Protein AF-A0A4Q7M6H4-F1 (afdb_monomer_lite)

pLDDT: mean 84.59, std 16.6, range [20.64, 98.88]

Structure (mmCIF, N/CA/C/O backbone):
data_AF-A0A4Q7M6H4-F1
#
_entry.id   AF-A0A4Q7M6H4-F1
#
loop_
_atom_site.group_PDB
_atom_site.id
_atom_site.type_symbol
_atom_site.label_atom_id
_atom_site.label_alt_id
_atom_site.label_comp_id
_atom_site.label_asym_id
_atom_site.label_entity_id
_atom_site.label_seq_id
_atom_site.pdbx_PDB_ins_code
_atom_site.Cartn_x
_atom_site.Cartn_y
_atom_site.Cartn_z
_atom_site.occupancy
_atom_site.B_iso_or_equiv
_atom_site.auth_seq_id
_atom_site.auth_comp_id
_atom_site.auth_asym_id
_atom_site.auth_atom_id
_atom_site.pdbx_PDB_model_num
ATOM 1 N N . MET A 1 1 ? 19.692 28.161 -17.969 1.00 54.28 1 MET A N 1
ATOM 2 C CA . MET A 1 1 ? 19.355 29.313 -17.105 1.00 54.28 1 MET A CA 1
ATOM 3 C C . MET A 1 1 ? 18.074 28.973 -16.359 1.00 54.28 1 MET A C 1
ATOM 5 O O . MET A 1 1 ? 17.132 28.532 -17.006 1.00 54.28 1 MET A O 1
ATOM 9 N N . GLN A 1 2 ? 18.049 29.098 -15.035 1.00 63.34 2 GLN A N 1
ATOM 10 C CA . GLN A 1 2 ? 16.891 28.771 -14.189 1.00 63.34 2 GLN A CA 1
ATOM 11 C C . GLN A 1 2 ? 16.536 29.963 -13.288 1.00 63.34 2 GLN A C 1
ATOM 13 O O . GLN A 1 2 ? 17.424 30.731 -12.935 1.00 63.34 2 GLN A O 1
ATOM 18 N N . SER A 1 3 ? 15.258 30.130 -12.928 1.00 64.69 3 SER A N 1
ATOM 19 C CA . SER A 1 3 ? 14.782 31.250 -12.096 1.00 64.69 3 SER A CA 1
ATOM 20 C C . SER A 1 3 ? 14.324 30.801 -10.704 1.00 64.69 3 SER A C 1
ATOM 22 O O . SER A 1 3 ? 13.543 29.846 -10.606 1.00 64.69 3 SER A O 1
ATOM 24 N N . ALA A 1 4 ? 14.715 31.541 -9.664 1.00 62.69 4 ALA A N 1
ATOM 25 C CA . ALA A 1 4 ? 14.154 31.435 -8.312 1.00 62.69 4 ALA A CA 1
ATOM 26 C C . ALA A 1 4 ? 12.893 32.312 -8.158 1.00 62.69 4 ALA A C 1
ATOM 28 O O . ALA A 1 4 ? 12.773 33.347 -8.818 1.00 62.69 4 ALA A O 1
ATOM 29 N N . GLN A 1 5 ? 11.952 31.923 -7.288 1.00 59.56 5 GLN A N 1
ATOM 30 C CA . GLN A 1 5 ? 10.713 32.690 -7.062 1.00 59.56 5 GLN A CA 1
ATOM 31 C C . GLN A 1 5 ? 10.984 34.056 -6.414 1.00 59.56 5 GLN A C 1
ATOM 33 O O . GLN A 1 5 ? 10.279 35.018 -6.709 1.00 59.56 5 GLN A O 1
ATOM 38 N N . GLU A 1 6 ? 12.025 34.156 -5.585 1.00 56.69 6 GLU A N 1
ATOM 39 C CA . GLU A 1 6 ? 12.395 35.388 -4.873 1.00 56.69 6 GLU A CA 1
ATOM 40 C C . GLU A 1 6 ? 13.429 36.261 -5.616 1.00 56.69 6 GLU A C 1
ATOM 42 O O . GLU A 1 6 ? 13.967 37.207 -5.046 1.00 56.69 6 GLU A O 1
ATOM 47 N N . GLY A 1 7 ? 13.624 36.024 -6.921 1.00 54.09 7 GLY A N 1
ATOM 48 C CA . GLY A 1 7 ? 14.163 37.035 -7.839 1.00 54.09 7 GLY A CA 1
ATOM 49 C C . GLY A 1 7 ? 15.653 36.923 -8.162 1.00 54.09 7 GLY A C 1
ATOM 50 O O . GLY A 1 7 ? 16.448 37.760 -7.748 1.00 54.09 7 GLY A O 1
ATOM 51 N N . GLY A 1 8 ? 15.999 35.953 -9.009 1.00 65.25 8 GLY A N 1
ATOM 52 C CA . GLY A 1 8 ? 17.304 35.848 -9.663 1.00 65.25 8 GLY A CA 1
ATOM 53 C C . GLY A 1 8 ? 17.274 34.808 -10.781 1.00 65.25 8 GLY A C 1
ATOM 54 O O . GLY A 1 8 ? 16.499 33.847 -10.719 1.00 65.25 8 GLY A O 1
ATOM 55 N N . PHE A 1 9 ? 18.074 35.011 -11.827 1.00 66.31 9 PHE A N 1
ATOM 56 C CA . PHE A 1 9 ? 18.349 33.987 -12.833 1.00 66.31 9 PHE A CA 1
ATOM 57 C C . PHE A 1 9 ? 19.721 33.387 -12.548 1.00 66.31 9 PHE A C 1
ATOM 59 O O . PHE A 1 9 ? 20.658 34.122 -12.269 1.00 66.31 9 PHE A O 1
ATOM 66 N N . HIS A 1 10 ? 19.872 32.071 -12.649 1.00 74.19 10 HIS A N 1
ATOM 67 C CA . HIS A 1 10 ? 21.173 31.440 -12.458 1.00 74.19 10 HIS A CA 1
ATOM 68 C C . HIS A 1 10 ? 21.550 30.532 -13.632 1.00 74.19 10 HIS A C 1
ATOM 70 O O . HIS A 1 10 ? 20.701 29.898 -14.276 1.00 74.19 10 HIS A O 1
ATOM 76 N N . LEU A 1 11 ? 22.843 30.499 -13.934 1.00 72.12 11 LEU A N 1
ATOM 77 C CA . LEU A 1 11 ? 23.471 29.674 -14.961 1.00 72.12 11 LEU A CA 1
ATOM 78 C C . LEU A 1 11 ? 24.330 28.608 -14.283 1.00 72.12 11 LEU A C 1
ATOM 80 O O . LEU A 1 11 ? 25.348 28.936 -13.687 1.00 72.12 11 LEU A O 1
ATOM 84 N N . THR A 1 12 ? 23.926 27.344 -14.383 1.00 68.25 12 THR A N 1
ATOM 85 C CA . THR A 1 12 ? 24.652 26.197 -13.820 1.00 68.25 12 THR A CA 1
ATOM 86 C C . THR A 1 12 ? 25.492 25.487 -14.889 1.00 68.25 12 THR A C 1
ATOM 88 O O . THR A 1 12 ? 25.173 25.555 -16.080 1.00 68.25 12 THR A O 1
ATOM 91 N N . GLY A 1 13 ? 26.555 24.794 -14.470 1.00 62.56 13 GLY A N 1
ATOM 92 C CA . GLY A 1 13 ? 27.444 24.007 -15.330 1.00 62.56 13 GLY A CA 1
ATOM 93 C C . GLY A 1 13 ? 28.758 24.711 -15.703 1.00 62.56 13 GLY A C 1
ATOM 94 O O . GLY A 1 13 ? 28.775 25.844 -16.184 1.00 62.56 13 GLY A O 1
ATOM 95 N N . GLY A 1 14 ? 29.879 24.001 -15.538 1.00 54.47 14 GLY A N 1
ATOM 96 C CA . GLY A 1 14 ? 31.236 24.539 -15.721 1.00 54.47 14 GLY A CA 1
ATOM 97 C C . GLY A 1 14 ? 31.665 24.859 -17.162 1.00 54.47 14 GLY A C 1
ATOM 98 O O . GLY A 1 14 ? 32.674 25.530 -17.349 1.00 54.47 14 GLY A O 1
ATOM 99 N N . ASN A 1 15 ? 30.907 24.423 -18.176 1.00 52.41 15 ASN A N 1
ATOM 100 C CA . ASN A 1 15 ? 31.226 24.627 -19.602 1.00 52.41 15 ASN A CA 1
ATOM 101 C C . ASN A 1 15 ? 30.429 25.772 -20.259 1.00 52.41 15 ASN A C 1
ATOM 103 O O . ASN A 1 15 ? 30.416 25.894 -21.484 1.00 52.41 15 ASN A O 1
ATOM 107 N N . VAL A 1 16 ? 29.728 26.593 -19.473 1.00 54.28 16 VAL A N 1
ATOM 108 C CA . VAL A 1 16 ? 28.975 27.740 -19.996 1.00 54.28 16 VAL A CA 1
ATOM 109 C C . VAL A 1 16 ? 29.932 28.920 -20.192 1.00 54.28 16 VAL A C 1
ATOM 111 O O . VAL A 1 16 ? 30.139 29.721 -19.284 1.00 54.28 16 VAL A O 1
ATOM 114 N N . ASP A 1 17 ? 30.519 29.029 -21.383 1.00 48.81 17 ASP A N 1
ATOM 115 C CA . ASP A 1 17 ? 31.303 30.201 -21.797 1.00 48.81 17 ASP A CA 1
ATOM 116 C C . ASP A 1 17 ? 30.342 31.292 -22.305 1.00 48.81 17 ASP A C 1
ATOM 118 O O . ASP A 1 17 ? 30.148 31.497 -23.504 1.00 48.81 17 ASP A O 1
ATOM 122 N N . ALA A 1 18 ? 29.615 31.916 -21.374 1.00 53.78 18 ALA A N 1
ATOM 123 C CA . ALA A 1 18 ? 28.718 33.025 -21.676 1.00 53.78 18 ALA A CA 1
ATOM 124 C C . ALA A 1 18 ? 29.431 34.351 -21.387 1.00 53.78 18 ALA A C 1
ATOM 126 O O . ALA A 1 18 ? 29.769 34.648 -20.242 1.00 53.78 18 ALA A O 1
ATOM 127 N N . ASP A 1 19 ? 29.616 35.183 -22.415 1.00 55.44 19 ASP A N 1
ATOM 128 C CA . ASP A 1 19 ? 29.983 36.588 -22.230 1.00 55.44 19 ASP A CA 1
ATOM 129 C C . ASP A 1 19 ? 28.779 37.337 -21.627 1.00 55.44 19 ASP A C 1
ATOM 131 O O . ASP A 1 19 ? 27.908 37.843 -22.336 1.00 55.44 19 ASP A O 1
ATOM 135 N N . LEU A 1 20 ? 28.692 37.346 -20.294 1.00 58.00 20 LEU A N 1
ATOM 136 C CA . LEU A 1 20 ? 27.625 38.003 -19.526 1.00 58.00 20 LEU A CA 1
ATOM 137 C C . LEU A 1 20 ? 27.911 39.490 -19.269 1.00 58.00 20 LEU A C 1
ATOM 139 O O . LEU A 1 20 ? 27.274 40.110 -18.413 1.00 58.00 20 LEU A O 1
ATOM 143 N N . THR A 1 21 ? 28.873 40.085 -19.980 1.00 51.06 21 THR A N 1
ATOM 144 C CA . THR A 1 21 ? 29.285 41.470 -19.743 1.00 51.06 21 THR A CA 1
ATOM 145 C C . THR A 1 21 ? 28.113 42.430 -19.992 1.00 51.06 21 THR A C 1
ATOM 147 O O . THR A 1 21 ? 27.754 42.721 -21.131 1.00 51.06 21 THR A O 1
ATOM 150 N N . GLY A 1 22 ? 27.515 42.949 -18.912 1.00 49.53 22 GLY A N 1
ATOM 151 C CA . GLY A 1 22 ? 26.396 43.900 -18.957 1.00 49.53 22 GLY A CA 1
ATOM 152 C C . GLY A 1 22 ? 24.998 43.310 -18.724 1.00 49.53 22 GLY A C 1
ATOM 153 O O . GLY A 1 22 ? 24.023 44.046 -18.866 1.00 49.53 22 GLY A O 1
ATOM 154 N N . VAL A 1 23 ? 24.878 42.028 -18.356 1.00 56.22 23 VAL A N 1
ATOM 155 C CA . VAL A 1 23 ? 23.596 41.402 -17.986 1.00 56.22 23 VAL A CA 1
ATOM 156 C C . VAL A 1 23 ? 23.438 41.420 -16.459 1.00 56.22 23 VAL A C 1
ATOM 158 O O . VAL A 1 23 ? 24.007 40.590 -15.758 1.00 56.22 23 VAL A O 1
ATOM 161 N N . GLU A 1 24 ? 22.692 42.392 -15.924 1.00 57.84 24 GLU A N 1
ATOM 162 C CA . GLU A 1 24 ? 22.370 42.459 -14.489 1.00 57.84 24 GLU A CA 1
ATOM 163 C C . GLU A 1 24 ? 21.298 41.415 -14.110 1.00 57.84 24 GLU A C 1
ATOM 165 O O . GLU A 1 24 ? 20.314 41.242 -14.829 1.00 57.84 24 GLU A O 1
ATOM 170 N N . GLY A 1 25 ? 21.469 40.740 -12.965 1.00 64.06 25 GLY A N 1
ATOM 171 C CA . GLY A 1 25 ? 20.481 39.800 -12.408 1.00 64.06 25 GLY A CA 1
ATOM 172 C C . GLY A 1 25 ? 20.649 38.326 -12.805 1.00 64.06 25 GLY A C 1
ATOM 173 O O . GLY A 1 25 ? 19.703 37.554 -12.628 1.00 64.06 25 GLY A O 1
ATOM 174 N N . VAL A 1 26 ? 21.819 37.942 -13.338 1.00 67.06 26 VAL A N 1
ATOM 175 C CA . VAL A 1 26 ? 22.175 36.550 -13.658 1.00 67.06 26 VAL A CA 1
ATOM 176 C C . VAL A 1 26 ? 23.437 36.119 -12.897 1.00 67.06 26 VAL A C 1
ATOM 178 O O . VAL A 1 26 ? 24.505 36.670 -13.156 1.00 67.06 26 VAL A O 1
ATOM 181 N N . ASP A 1 27 ? 23.343 35.104 -12.034 1.00 72.38 27 ASP A N 1
ATOM 182 C CA . ASP A 1 27 ? 24.491 34.537 -11.305 1.00 72.38 27 ASP A CA 1
ATOM 183 C C . ASP A 1 27 ? 24.988 33.238 -11.957 1.00 72.38 27 ASP A C 1
ATOM 185 O O . ASP A 1 27 ? 24.199 32.356 -12.305 1.00 72.38 27 ASP A O 1
ATOM 189 N N . GLN A 1 28 ? 26.303 33.081 -12.113 1.00 73.06 28 GLN A N 1
ATOM 190 C CA . GLN A 1 28 ? 26.903 31.856 -12.647 1.00 73.06 28 GLN A CA 1
ATOM 191 C C . GLN A 1 28 ? 27.379 30.948 -11.509 1.00 73.06 28 GLN A C 1
ATOM 193 O O . GLN A 1 28 ? 28.093 31.397 -10.619 1.00 73.06 28 GLN A O 1
ATOM 198 N N . ILE A 1 29 ? 26.999 29.671 -11.564 1.00 71.00 29 ILE A N 1
ATOM 199 C CA . ILE A 1 29 ? 27.262 28.654 -10.539 1.00 71.00 29 ILE A CA 1
ATOM 200 C C . ILE A 1 29 ? 27.929 27.456 -11.232 1.00 71.00 29 ILE A C 1
ATOM 202 O O . ILE A 1 29 ? 27.267 26.474 -11.582 1.00 71.00 29 ILE A O 1
ATOM 206 N N . PRO A 1 30 ? 29.232 27.555 -11.537 1.00 65.38 30 PRO A N 1
ATOM 207 C CA . PRO A 1 30 ? 29.936 26.574 -12.357 1.00 65.38 30 PRO A CA 1
ATOM 208 C C . PRO A 1 30 ? 30.146 25.231 -11.647 1.00 65.38 30 PRO A C 1
ATOM 210 O O . PRO A 1 30 ? 30.335 24.226 -12.331 1.00 65.38 30 PRO A O 1
ATOM 213 N N . GLN A 1 31 ? 30.110 25.208 -10.308 1.00 67.62 31 GLN A N 1
ATOM 214 C CA . GLN A 1 31 ? 30.216 23.978 -9.514 1.00 67.62 31 GLN A CA 1
ATOM 215 C C . GLN A 1 31 ? 28.932 23.149 -9.540 1.00 67.62 31 GLN A C 1
ATOM 217 O O . GLN A 1 31 ? 28.991 21.929 -9.401 1.00 67.62 31 GLN A O 1
ATOM 222 N N . ALA A 1 32 ? 27.786 23.799 -9.752 1.00 66.44 32 ALA A N 1
ATOM 223 C CA . ALA A 1 32 ? 26.516 23.107 -9.855 1.00 66.44 32 ALA A CA 1
ATOM 224 C C . ALA A 1 32 ? 26.393 22.380 -11.195 1.00 66.44 32 ALA A C 1
ATOM 226 O O . ALA A 1 32 ? 26.762 22.905 -12.254 1.00 66.44 32 ALA A O 1
ATOM 227 N N . GLY A 1 33 ? 25.805 21.188 -11.158 1.00 66.69 33 GLY A N 1
ATOM 228 C CA . GLY A 1 33 ? 25.529 20.412 -12.357 1.00 66.69 33 GLY A CA 1
ATOM 229 C C . GLY A 1 33 ? 24.617 21.180 -13.329 1.00 66.69 33 GLY A C 1
ATOM 230 O O . GLY A 1 33 ? 23.726 21.923 -12.903 1.00 66.69 33 GLY A O 1
ATOM 231 N N . PRO A 1 34 ? 24.758 20.987 -14.654 1.00 63.72 34 PRO A N 1
ATOM 232 C CA . PRO A 1 34 ? 23.911 21.656 -15.651 1.00 63.72 34 PRO A CA 1
ATOM 233 C C . PRO A 1 34 ? 22.403 21.360 -15.487 1.00 63.72 34 PRO A C 1
ATOM 235 O O . PRO A 1 34 ? 21.571 22.096 -16.019 1.00 63.72 34 PRO A O 1
ATOM 238 N N . HIS A 1 35 ? 22.044 20.327 -14.716 1.00 66.25 35 HIS A N 1
ATOM 239 C CA . HIS A 1 35 ? 20.669 19.896 -14.430 1.00 66.25 35 HIS A CA 1
ATOM 240 C C . HIS A 1 35 ? 20.240 20.090 -12.966 1.00 66.25 35 HIS A C 1
ATOM 242 O O . HIS A 1 35 ? 19.169 19.629 -12.575 1.00 66.25 35 HIS A O 1
ATOM 248 N N . ALA A 1 36 ? 21.060 20.759 -12.155 1.00 71.38 36 ALA A N 1
ATOM 249 C CA . ALA A 1 36 ? 20.763 21.004 -10.752 1.00 71.38 36 ALA A CA 1
ATOM 250 C C . ALA A 1 36 ? 19.547 21.931 -10.583 1.00 71.38 36 ALA A C 1
ATOM 252 O O . ALA A 1 36 ? 19.323 22.818 -11.405 1.00 71.38 36 ALA A O 1
ATOM 253 N N . VAL A 1 37 ? 18.745 21.729 -9.538 1.00 76.38 37 VAL A N 1
ATOM 254 C CA . VAL A 1 37 ? 17.485 22.459 -9.320 1.00 76.38 37 VAL A CA 1
ATOM 255 C C . VAL A 1 37 ? 17.694 23.589 -8.325 1.00 76.38 37 VAL A C 1
ATOM 257 O O . VAL A 1 37 ? 18.176 23.375 -7.218 1.00 76.38 37 VAL A O 1
ATOM 260 N N . ILE A 1 38 ? 17.283 24.799 -8.687 1.00 74.94 38 ILE A N 1
ATOM 261 C CA . ILE A 1 38 ? 17.387 25.961 -7.797 1.00 74.94 38 ILE A CA 1
ATOM 262 C C . ILE A 1 38 ? 16.266 25.931 -6.757 1.00 74.94 38 ILE A C 1
ATOM 264 O O . ILE A 1 38 ? 15.098 25.740 -7.104 1.00 74.94 38 ILE A O 1
ATOM 268 N N . SER A 1 39 ? 16.613 26.136 -5.484 1.00 71.88 39 SER A N 1
ATOM 269 C CA . SER A 1 39 ? 15.637 26.264 -4.402 1.00 71.88 39 SER A CA 1
ATOM 270 C C . SER A 1 39 ? 14.692 27.445 -4.650 1.00 71.88 39 SER A C 1
ATOM 272 O O . SER A 1 39 ? 15.036 28.411 -5.330 1.00 71.88 39 SER A O 1
ATOM 274 N N . SER A 1 40 ? 13.495 27.412 -4.064 1.00 67.81 40 SER A N 1
ATOM 275 C CA . SER A 1 40 ? 12.502 28.492 -4.204 1.00 67.81 40 SER A CA 1
ATOM 276 C C . SER A 1 40 ? 13.063 29.878 -3.847 1.00 67.81 40 SER A C 1
ATOM 278 O O . SER A 1 40 ? 12.769 30.858 -4.534 1.00 67.81 40 SER A O 1
ATOM 280 N N . THR A 1 41 ? 13.929 29.929 -2.832 1.00 70.62 41 THR A N 1
ATOM 281 C CA . THR A 1 41 ? 14.637 31.123 -2.342 1.00 70.62 41 THR A CA 1
ATOM 282 C C . THR A 1 41 ? 15.884 31.501 -3.148 1.00 70.62 41 THR A C 1
ATOM 284 O O . THR A 1 41 ? 16.470 32.548 -2.899 1.00 70.62 41 THR A O 1
ATOM 287 N N . GLY A 1 42 ? 16.356 30.646 -4.063 1.00 69.56 42 GLY A N 1
ATOM 288 C CA . GLY A 1 42 ? 17.625 30.849 -4.773 1.00 69.56 42 GLY A CA 1
ATOM 289 C C . GLY A 1 42 ? 18.876 30.723 -3.896 1.00 69.56 42 GLY A C 1
ATOM 290 O O . GLY A 1 42 ? 19.964 31.059 -4.343 1.00 69.56 42 GLY A O 1
ATOM 291 N N . ALA A 1 43 ? 18.749 30.258 -2.649 1.00 78.25 43 ALA A N 1
ATOM 292 C CA . ALA A 1 43 ? 19.877 30.119 -1.726 1.00 78.25 43 ALA A CA 1
ATOM 293 C C . ALA A 1 43 ? 20.716 28.856 -1.983 1.00 78.25 43 ALA A C 1
ATOM 295 O O . ALA A 1 43 ? 21.913 28.839 -1.687 1.00 78.25 43 ALA A O 1
ATOM 296 N N . LEU A 1 44 ? 20.093 27.804 -2.524 1.00 77.88 44 LEU A N 1
ATOM 297 C CA . LEU A 1 44 ? 20.719 26.514 -2.799 1.00 77.88 44 LEU A CA 1
ATOM 298 C C . LEU A 1 44 ? 20.445 26.077 -4.235 1.00 77.88 44 LEU A C 1
ATOM 300 O O . LEU A 1 44 ? 19.350 26.274 -4.761 1.00 77.88 44 LEU A O 1
ATOM 304 N N . VAL A 1 45 ? 21.421 25.405 -4.828 1.00 77.31 45 VAL A N 1
ATOM 305 C CA . VAL A 1 45 ? 21.271 24.665 -6.077 1.00 77.31 45 VAL A CA 1
ATOM 306 C C . VAL A 1 45 ? 21.432 23.189 -5.766 1.00 77.31 45 VAL A C 1
ATOM 308 O O . VAL A 1 45 ? 22.519 22.740 -5.439 1.00 77.31 45 VAL A O 1
ATOM 311 N N . VAL A 1 46 ? 20.334 22.444 -5.786 1.00 75.25 46 VAL A N 1
ATOM 312 C CA . VAL A 1 46 ? 20.298 21.022 -5.444 1.00 75.25 46 VAL A CA 1
ATOM 313 C C . VAL A 1 46 ? 20.812 20.208 -6.625 1.00 75.25 46 VAL A C 1
ATOM 315 O O . VAL A 1 46 ? 20.143 20.094 -7.652 1.00 75.25 46 VAL A O 1
ATOM 318 N N . ASP A 1 47 ? 22.002 19.639 -6.462 1.00 70.12 47 ASP A N 1
ATOM 319 C CA . ASP A 1 47 ? 22.712 18.871 -7.484 1.00 70.12 47 ASP A CA 1
ATOM 320 C C . ASP A 1 47 ? 22.230 17.418 -7.544 1.00 70.12 47 ASP A C 1
ATOM 322 O O . ASP A 1 47 ? 22.069 16.843 -8.623 1.00 70.12 47 ASP A O 1
ATOM 326 N N . SER A 1 48 ? 21.973 16.809 -6.383 1.00 65.75 48 SER A N 1
ATOM 327 C CA . SER A 1 48 ? 21.415 15.459 -6.314 1.00 65.75 48 SER A CA 1
ATOM 328 C C . SER A 1 48 ? 20.713 15.176 -4.989 1.00 65.75 48 SER A C 1
ATOM 330 O O . SER A 1 48 ? 21.032 15.755 -3.951 1.00 65.75 48 SER A O 1
ATOM 332 N N . ILE A 1 49 ? 19.771 14.235 -5.036 1.00 61.88 49 ILE A N 1
ATOM 333 C CA . ILE A 1 49 ? 19.178 13.592 -3.864 1.00 61.88 49 ILE A CA 1
ATOM 334 C C . ILE A 1 49 ? 19.435 12.096 -4.030 1.00 61.88 49 ILE A C 1
ATOM 336 O O . ILE A 1 49 ? 18.995 11.501 -5.015 1.00 61.88 49 ILE A O 1
ATOM 340 N N . LYS A 1 50 ? 20.169 11.480 -3.103 1.00 58.03 50 LYS A N 1
ATOM 341 C CA . LYS A 1 50 ? 20.510 10.048 -3.158 1.00 58.03 50 LYS A CA 1
ATOM 342 C C . LYS A 1 50 ? 20.228 9.381 -1.816 1.00 58.03 50 LYS A C 1
ATOM 344 O O . LYS A 1 50 ? 20.462 10.009 -0.797 1.00 58.03 50 LYS A O 1
ATOM 349 N N . PRO A 1 51 ? 19.768 8.123 -1.746 1.00 49.72 51 PRO A N 1
ATOM 350 C CA . PRO A 1 51 ? 19.768 7.399 -0.477 1.00 49.72 51 PRO A CA 1
ATOM 351 C C . PRO A 1 51 ? 21.204 7.314 0.069 1.00 49.72 51 PRO A C 1
ATOM 353 O O . PRO A 1 51 ? 22.140 7.018 -0.682 1.00 49.72 51 PRO A O 1
ATOM 356 N N . SER A 1 52 ? 21.396 7.594 1.354 1.00 43.19 52 SER A N 1
ATOM 357 C CA . SER A 1 52 ? 22.708 7.574 2.003 1.00 43.19 52 SER A CA 1
ATOM 358 C C . SER A 1 52 ? 23.335 6.178 1.902 1.00 43.19 52 SER A C 1
ATOM 360 O O . SER A 1 52 ? 22.700 5.143 2.091 1.00 43.19 52 SER A O 1
ATOM 362 N N . GLY A 1 53 ? 24.613 6.115 1.535 1.00 40.00 53 GLY A N 1
ATOM 363 C CA . GLY A 1 53 ? 25.298 4.832 1.349 1.00 40.00 53 GLY A CA 1
ATOM 364 C C . GLY A 1 53 ? 25.028 4.124 0.015 1.00 40.00 53 GLY A C 1
ATOM 365 O O . GLY A 1 53 ? 25.590 3.052 -0.207 1.00 40.00 53 GLY A O 1
ATOM 366 N N . VAL A 1 54 ? 24.281 4.722 -0.927 1.00 38.84 54 VAL A N 1
ATOM 367 C CA . VAL A 1 54 ? 24.466 4.367 -2.344 1.00 38.84 54 VAL A CA 1
ATOM 368 C C . VAL A 1 54 ? 25.829 4.905 -2.769 1.00 38.84 54 VAL A C 1
ATOM 370 O O . VAL A 1 54 ? 25.961 6.031 -3.245 1.00 38.84 54 VAL A O 1
ATOM 373 N N . THR A 1 55 ? 26.871 4.107 -2.546 1.00 40.53 55 THR A N 1
ATOM 374 C CA . THR A 1 55 ? 28.128 4.275 -3.269 1.00 40.53 55 THR A CA 1
ATOM 375 C C . THR A 1 55 ? 27.805 4.163 -4.752 1.00 40.53 55 THR A C 1
ATOM 377 O O . THR A 1 55 ? 27.036 3.274 -5.140 1.00 40.53 55 THR A O 1
ATOM 380 N N . GLU A 1 56 ? 28.385 5.039 -5.575 1.00 45.12 56 GLU A N 1
ATOM 381 C CA . GLU A 1 56 ? 28.485 4.801 -7.015 1.00 45.12 56 GLU A CA 1
ATOM 382 C C . GLU A 1 56 ? 28.851 3.331 -7.238 1.00 45.12 56 GLU A C 1
ATOM 384 O O . GLU A 1 56 ? 29.608 2.754 -6.450 1.00 45.12 56 GLU A O 1
ATOM 389 N N . VAL A 1 57 ? 28.262 2.686 -8.249 1.00 47.28 57 VAL A N 1
ATOM 390 C CA . VAL A 1 57 ? 28.662 1.326 -8.616 1.00 47.28 57 VAL A CA 1
ATOM 391 C C . VAL A 1 57 ? 30.156 1.395 -8.920 1.00 47.28 57 VAL A C 1
ATOM 393 O O . VAL A 1 57 ? 30.533 1.888 -9.980 1.00 47.28 57 VAL A O 1
ATOM 396 N N . GLU A 1 58 ? 30.987 0.977 -7.955 1.00 44.22 58 GLU A N 1
ATOM 397 C CA . GLU A 1 58 ? 32.444 1.101 -8.017 1.00 44.22 58 GLU A CA 1
ATOM 398 C C . GLU A 1 58 ? 32.911 0.639 -9.402 1.00 44.22 58 GLU A C 1
ATOM 400 O O . GLU A 1 58 ? 32.649 -0.520 -9.766 1.00 44.22 58 GLU A O 1
ATOM 405 N N . PRO A 1 59 ? 33.541 1.521 -10.204 1.00 43.41 59 PRO A N 1
ATOM 406 C CA . PRO A 1 59 ? 34.030 1.181 -11.528 1.00 43.41 59 PRO A CA 1
ATOM 407 C C . PRO A 1 59 ? 34.986 -0.015 -11.443 1.00 43.41 59 PRO A C 1
ATOM 409 O O . PRO A 1 59 ? 36.146 0.127 -11.085 1.00 43.41 59 PRO A O 1
ATOM 412 N N . ALA A 1 60 ? 34.466 -1.209 -11.741 1.00 43.38 60 ALA A N 1
ATOM 413 C CA . ALA A 1 60 ? 35.176 -2.467 -11.970 1.00 43.38 60 ALA A CA 1
ATOM 414 C C . ALA A 1 60 ? 36.519 -2.646 -11.215 1.00 43.38 60 ALA A C 1
ATOM 416 O O . ALA A 1 60 ? 37.570 -2.773 -11.836 1.00 43.38 60 ALA A O 1
ATOM 417 N N . GLY A 1 61 ? 36.487 -2.714 -9.878 1.00 37.81 61 GLY A N 1
ATOM 418 C CA . GLY A 1 61 ? 37.644 -3.152 -9.079 1.00 37.81 61 GLY A CA 1
ATOM 419 C C . GLY A 1 61 ? 37.705 -4.671 -8.848 1.00 37.81 61 GLY A C 1
ATOM 420 O O . GLY A 1 61 ? 38.788 -5.253 -8.814 1.00 37.81 61 GLY A O 1
ATOM 421 N N . ASP A 1 62 ? 36.549 -5.336 -8.718 1.00 40.69 62 ASP A N 1
ATOM 422 C CA . ASP A 1 62 ? 36.476 -6.781 -8.465 1.00 40.69 62 ASP A CA 1
ATOM 423 C C . ASP A 1 62 ? 35.224 -7.427 -9.111 1.00 40.69 62 ASP A C 1
ATOM 425 O O . ASP A 1 62 ? 34.101 -7.235 -8.626 1.00 40.69 62 ASP A O 1
ATOM 429 N N . PRO A 1 63 ? 35.384 -8.236 -10.177 1.00 37.00 63 PRO A N 1
ATOM 430 C CA . PRO A 1 63 ? 34.286 -8.936 -10.847 1.00 37.00 63 PRO A CA 1
ATOM 431 C C . PRO A 1 63 ? 33.597 -10.005 -9.976 1.00 37.00 63 PRO A C 1
ATOM 433 O O . PRO A 1 63 ? 32.492 -10.446 -10.310 1.00 37.00 63 PRO A O 1
ATOM 436 N N . THR A 1 64 ? 34.182 -10.388 -8.835 1.00 37.75 64 THR A N 1
ATOM 437 C CA . THR A 1 64 ? 33.644 -11.395 -7.904 1.00 37.75 64 THR A CA 1
ATOM 438 C C . THR A 1 64 ? 32.846 -10.816 -6.732 1.00 37.75 64 THR A C 1
ATOM 440 O O . THR A 1 64 ? 32.143 -11.567 -6.056 1.00 37.75 64 THR A O 1
ATOM 443 N N . SER A 1 65 ? 32.861 -9.493 -6.515 1.00 44.50 65 SER A N 1
ATOM 444 C CA . SER A 1 65 ? 32.165 -8.882 -5.376 1.00 44.50 65 SER A CA 1
ATOM 445 C C . SER A 1 65 ? 30.642 -9.036 -5.481 1.00 44.50 65 SER A C 1
ATOM 447 O O . SER A 1 65 ? 30.009 -8.610 -6.448 1.00 44.50 65 SER A O 1
ATOM 449 N N . SER A 1 66 ? 29.991 -9.627 -4.482 1.00 43.09 66 SER A N 1
ATOM 450 C CA . SER A 1 66 ? 28.555 -9.427 -4.302 1.00 43.09 66 SER A CA 1
ATOM 451 C C . SER A 1 66 ? 28.373 -7.958 -3.926 1.00 43.09 66 SER A C 1
ATOM 453 O O . SER A 1 66 ? 28.502 -7.629 -2.750 1.00 43.09 66 SER A O 1
ATOM 455 N N . ALA A 1 67 ? 28.175 -7.063 -4.899 1.00 45.38 67 ALA A N 1
ATOM 456 C CA . ALA A 1 67 ? 27.914 -5.646 -4.647 1.00 45.38 67 ALA A CA 1
ATOM 457 C C . ALA A 1 67 ? 26.521 -5.489 -4.009 1.00 45.38 67 ALA A C 1
ATOM 459 O O . ALA A 1 67 ? 25.560 -5.031 -4.624 1.00 45.38 67 ALA A O 1
ATOM 460 N N . VAL A 1 68 ? 26.403 -5.977 -2.776 1.00 43.25 68 VAL A N 1
ATOM 461 C CA . VAL A 1 68 ? 25.394 -5.569 -1.818 1.00 43.25 68 VAL A CA 1
ATOM 462 C C . VAL A 1 68 ? 25.803 -4.155 -1.459 1.00 43.25 68 VAL A C 1
ATOM 464 O O . VAL A 1 68 ? 26.771 -3.946 -0.732 1.00 43.25 68 VAL A O 1
ATOM 467 N N . VAL A 1 69 ? 25.113 -3.187 -2.047 1.00 48.28 69 VAL A N 1
ATOM 468 C CA . VAL A 1 69 ? 25.241 -1.801 -1.621 1.00 48.28 69 VAL A CA 1
ATOM 469 C C . VAL A 1 69 ? 24.581 -1.745 -0.247 1.00 48.28 69 VAL A C 1
ATOM 471 O O . VAL A 1 69 ? 23.402 -2.079 -0.111 1.00 48.28 69 VAL A O 1
ATOM 474 N N . GLY A 1 70 ? 25.355 -1.442 0.794 1.00 40.06 70 GLY A N 1
ATOM 475 C CA . GLY A 1 70 ? 24.792 -1.190 2.115 1.00 40.06 70 GLY A CA 1
ATOM 476 C C . GLY A 1 70 ? 23.993 0.101 2.038 1.00 40.06 70 GLY A C 1
ATOM 477 O O . GLY A 1 70 ? 24.589 1.165 1.949 1.00 40.06 70 GLY A O 1
ATOM 478 N N . VAL A 1 71 ? 22.665 0.017 2.014 1.00 44.38 71 VAL A N 1
ATOM 479 C CA . VAL A 1 71 ? 21.822 1.212 1.926 1.00 44.38 71 VAL A CA 1
ATOM 480 C C . VAL A 1 71 ? 21.431 1.641 3.329 1.00 44.38 71 VAL A C 1
ATOM 482 O O . VAL A 1 71 ? 20.824 0.869 4.070 1.00 44.38 71 VAL A O 1
ATOM 485 N N . ASN A 1 72 ? 21.771 2.879 3.672 1.00 43.62 72 ASN A N 1
ATOM 486 C CA . ASN A 1 72 ? 21.060 3.624 4.692 1.00 43.62 72 ASN A CA 1
ATOM 487 C C . ASN A 1 72 ? 19.901 4.350 3.979 1.00 43.62 72 ASN A C 1
ATOM 489 O O . ASN A 1 72 ? 20.060 4.938 2.911 1.00 43.62 72 ASN A O 1
ATOM 493 N N . THR A 1 73 ? 18.682 4.215 4.488 1.00 46.56 73 THR A N 1
ATOM 494 C CA . THR A 1 73 ? 17.480 4.711 3.801 1.00 46.56 73 THR A CA 1
ATOM 495 C C . THR A 1 73 ? 17.337 6.228 3.860 1.00 46.56 73 THR A C 1
ATOM 497 O O . THR A 1 73 ? 16.516 6.765 3.120 1.00 46.56 73 THR A O 1
ATOM 500 N N . GLN A 1 74 ? 18.129 6.933 4.678 1.00 54.84 74 GLN A N 1
ATOM 501 C CA . GLN A 1 74 ? 18.036 8.390 4.769 1.00 54.84 74 GLN A CA 1
ATOM 502 C C . GLN A 1 74 ? 18.529 9.061 3.480 1.00 54.84 74 GLN A C 1
ATOM 504 O O . GLN A 1 74 ? 19.667 8.807 3.088 1.00 54.84 74 GLN A O 1
ATOM 509 N N . PRO A 1 75 ? 17.732 9.908 2.809 1.00 56.81 75 PRO A N 1
ATOM 510 C CA . PRO A 1 75 ? 18.191 10.643 1.643 1.00 56.81 75 PRO A CA 1
ATOM 511 C C . PRO A 1 75 ? 19.251 11.676 2.038 1.00 56.81 75 PRO A C 1
ATOM 513 O O . PRO A 1 75 ? 19.075 12.467 2.957 1.00 56.81 75 PRO A O 1
ATOM 516 N N . GLU A 1 76 ? 20.361 11.671 1.322 1.00 64.69 76 GLU A N 1
ATOM 517 C CA . GLU A 1 76 ? 21.424 12.656 1.352 1.00 64.69 76 GLU A CA 1
ATOM 518 C C . GLU A 1 76 ? 21.198 13.642 0.201 1.00 64.69 76 GLU A C 1
ATOM 520 O O . GLU A 1 76 ? 21.123 13.256 -0.970 1.00 64.69 76 GLU A O 1
ATOM 525 N N . ILE A 1 77 ? 21.054 14.918 0.547 1.00 71.69 77 ILE A N 1
ATOM 526 C CA . ILE A 1 77 ? 20.958 16.019 -0.404 1.00 71.69 77 ILE A CA 1
ATOM 527 C C . ILE A 1 77 ? 22.357 16.589 -0.580 1.00 71.69 77 ILE A C 1
ATOM 529 O O . ILE A 1 77 ? 22.988 17.014 0.390 1.00 71.69 77 ILE A O 1
ATOM 533 N N . VAL A 1 78 ? 22.821 16.614 -1.825 1.00 75.81 78 VAL A N 1
ATOM 534 C CA . VAL A 1 78 ? 24.013 17.356 -2.234 1.00 75.81 78 VAL A CA 1
ATOM 535 C C . VAL A 1 78 ? 23.534 18.613 -2.943 1.00 75.81 78 VAL A C 1
ATOM 537 O O . VAL A 1 78 ? 22.771 18.532 -3.909 1.00 75.81 78 VAL A O 1
ATOM 540 N N . ALA A 1 79 ? 23.957 19.770 -2.453 1.00 79.31 79 ALA A N 1
ATOM 541 C CA . ALA A 1 79 ? 23.605 21.059 -3.023 1.00 79.31 79 ALA A CA 1
ATOM 542 C C . ALA A 1 79 ? 24.811 21.996 -3.034 1.00 79.31 79 ALA A C 1
ATOM 544 O O . ALA A 1 79 ? 25.727 21.846 -2.238 1.00 79.31 79 ALA A O 1
ATOM 545 N N . THR A 1 80 ? 24.784 23.002 -3.891 1.00 81.62 80 THR A N 1
ATOM 546 C CA . THR A 1 80 ? 25.756 24.090 -3.929 1.00 81.62 80 THR A CA 1
ATOM 547 C C . THR A 1 80 ? 25.114 25.349 -3.351 1.00 81.62 80 THR A C 1
ATOM 549 O O . THR A 1 80 ? 24.028 25.757 -3.771 1.00 81.62 80 THR A O 1
ATOM 552 N N . ALA A 1 81 ? 25.754 25.966 -2.359 1.00 78.75 81 ALA A N 1
ATOM 553 C CA . ALA A 1 81 ? 25.280 27.219 -1.783 1.00 78.75 81 ALA A CA 1
ATOM 554 C C . ALA A 1 81 ? 25.585 28.387 -2.731 1.00 78.75 81 ALA A C 1
ATOM 556 O O . ALA A 1 81 ? 26.744 28.665 -3.027 1.00 78.75 81 ALA A O 1
ATOM 557 N N . VAL A 1 82 ? 24.552 29.111 -3.175 1.00 75.81 82 VAL A N 1
ATOM 558 C CA . VAL A 1 82 ? 24.674 30.143 -4.229 1.00 75.81 82 VAL A CA 1
ATOM 559 C C . VAL A 1 82 ? 25.595 31.295 -3.828 1.00 75.81 82 VAL A C 1
ATOM 561 O O . VAL A 1 82 ? 26.296 31.856 -4.661 1.00 75.81 82 VAL A O 1
ATOM 564 N N . VAL A 1 83 ? 25.628 31.633 -2.538 1.00 74.69 83 VAL A N 1
ATOM 565 C CA . VAL A 1 83 ? 26.425 32.756 -2.018 1.00 74.69 83 VAL A CA 1
ATOM 566 C C . VAL A 1 83 ? 27.920 32.433 -1.956 1.00 74.69 83 VAL A C 1
ATOM 568 O O . VAL A 1 83 ? 28.745 33.335 -2.088 1.00 74.69 83 VAL A O 1
ATOM 571 N N . THR A 1 84 ? 28.276 31.172 -1.704 1.00 75.44 84 THR A N 1
ATOM 572 C CA . THR A 1 84 ? 29.667 30.758 -1.462 1.00 75.44 84 THR A CA 1
ATOM 573 C C . THR A 1 84 ? 30.257 29.918 -2.588 1.00 75.44 84 THR A C 1
ATOM 575 O O . THR A 1 84 ? 31.472 29.750 -2.609 1.00 75.44 84 THR A O 1
ATOM 578 N N . ASP A 1 85 ? 29.426 29.409 -3.503 1.00 70.25 85 ASP A N 1
ATOM 579 C CA . ASP A 1 85 ? 29.791 28.416 -4.526 1.00 70.25 85 ASP A CA 1
ATOM 580 C C . ASP A 1 85 ? 30.400 27.132 -3.911 1.00 70.25 85 ASP A C 1
ATOM 582 O O . ASP A 1 85 ? 31.135 26.390 -4.558 1.00 70.25 85 ASP A O 1
ATOM 586 N N . GLU A 1 86 ? 30.114 26.866 -2.627 1.00 75.44 86 GLU A N 1
ATOM 587 C CA . GLU A 1 86 ? 30.585 25.678 -1.911 1.00 75.44 86 GLU A CA 1
ATOM 588 C C . GLU A 1 86 ? 29.533 24.566 -1.950 1.00 75.44 86 GLU A C 1
ATOM 590 O O . GLU A 1 86 ? 28.346 24.799 -1.696 1.00 75.44 86 GLU A O 1
ATOM 595 N N . SER A 1 87 ? 29.984 23.338 -2.218 1.00 76.62 87 SER A N 1
ATOM 596 C CA . SER A 1 87 ? 29.144 22.148 -2.106 1.00 76.62 87 SER A CA 1
ATOM 597 C C . SER A 1 87 ? 28.897 21.809 -0.634 1.00 76.62 87 SER A C 1
ATOM 599 O O . SER A 1 87 ? 29.825 21.739 0.175 1.00 76.62 87 SER A O 1
ATOM 601 N N . ILE A 1 88 ? 27.633 21.588 -0.298 1.00 78.50 88 ILE A N 1
ATOM 602 C CA . ILE A 1 88 ? 27.145 21.163 1.004 1.00 78.50 88 ILE A CA 1
ATOM 603 C C . ILE A 1 88 ? 26.400 19.840 0.864 1.00 78.50 88 ILE A C 1
ATOM 605 O O . ILE A 1 88 ? 25.686 19.593 -0.110 1.00 78.50 88 ILE A O 1
ATOM 609 N N . THR A 1 89 ? 26.530 19.011 1.892 1.00 73.31 89 THR A N 1
ATOM 610 C CA . THR A 1 89 ? 25.860 17.720 1.960 1.00 73.31 89 THR A CA 1
ATOM 611 C C . THR A 1 89 ? 25.153 17.593 3.296 1.00 73.31 89 THR A C 1
ATOM 613 O O . THR A 1 89 ? 25.760 17.826 4.342 1.00 73.31 89 THR A O 1
ATOM 616 N N . PHE A 1 90 ? 23.875 17.231 3.277 1.00 69.44 90 PHE A N 1
ATOM 617 C CA . PHE A 1 90 ? 23.097 17.007 4.491 1.00 69.44 90 PHE A CA 1
ATOM 618 C C . PHE A 1 90 ? 22.142 15.828 4.313 1.00 69.44 90 PHE A C 1
ATOM 620 O O . PHE A 1 90 ? 21.600 15.600 3.235 1.00 69.44 90 PHE A O 1
ATOM 627 N N . SER A 1 91 ? 21.964 15.048 5.377 1.00 61.78 91 SER A N 1
ATOM 628 C CA . SER A 1 91 ? 20.988 13.958 5.418 1.00 61.78 91 SER A CA 1
ATOM 629 C C . SER A 1 91 ? 19.638 14.497 5.880 1.00 61.78 91 SER A C 1
ATOM 631 O O . SER A 1 91 ? 19.576 15.317 6.796 1.00 61.78 91 SER A O 1
ATOM 633 N N . LEU A 1 92 ? 18.563 14.050 5.237 1.00 54.22 92 LEU A N 1
ATOM 634 C CA . LEU A 1 92 ? 17.205 14.277 5.706 1.00 54.22 92 LEU A CA 1
ATOM 635 C C . LEU A 1 92 ? 16.935 13.315 6.864 1.00 54.22 92 LEU A C 1
ATOM 637 O O . LEU A 1 92 ? 16.782 12.111 6.658 1.00 54.22 92 LEU A O 1
ATOM 641 N N . ASP A 1 93 ? 16.893 13.864 8.073 1.00 47.19 93 ASP A N 1
ATOM 642 C CA . ASP A 1 93 ? 16.409 13.154 9.248 1.00 47.19 93 ASP A CA 1
ATOM 643 C C . ASP A 1 93 ? 14.883 13.326 9.307 1.00 47.19 93 ASP A C 1
ATOM 645 O O . ASP A 1 93 ? 14.390 14.457 9.314 1.00 47.19 93 ASP A O 1
ATOM 649 N N . GLU A 1 94 ? 14.123 12.225 9.327 1.00 42.66 94 GLU A N 1
ATOM 650 C CA . GLU A 1 94 ? 12.644 12.253 9.318 1.00 42.66 94 GLU A CA 1
ATOM 651 C C . GLU A 1 94 ? 12.053 13.034 10.509 1.00 42.66 94 GLU A C 1
ATOM 653 O O . GLU A 1 94 ? 10.898 13.449 10.471 1.00 42.66 94 GLU A O 1
ATOM 658 N N . ALA A 1 95 ? 12.852 13.289 11.549 1.00 36.50 95 ALA A N 1
ATOM 659 C CA . ALA A 1 95 ? 12.435 13.948 12.780 1.00 36.50 95 ALA A CA 1
ATOM 660 C C . ALA A 1 95 ? 12.271 15.483 12.697 1.00 36.50 95 ALA A C 1
ATOM 662 O O . ALA A 1 95 ? 11.825 16.077 13.675 1.00 36.50 95 ALA A O 1
ATOM 663 N N . ASN A 1 96 ? 12.644 16.156 11.597 1.00 35.16 96 ASN A N 1
ATOM 664 C CA . ASN A 1 96 ? 12.625 17.630 11.522 1.00 35.16 96 ASN A CA 1
ATOM 665 C C . ASN A 1 96 ? 12.176 18.187 10.159 1.00 35.16 96 ASN A C 1
ATOM 667 O O . ASN A 1 96 ? 12.869 19.001 9.544 1.00 35.16 96 ASN A O 1
ATOM 671 N N . LEU A 1 97 ? 10.993 17.800 9.683 1.00 36.09 97 LEU A N 1
ATOM 672 C CA . LEU A 1 97 ? 10.342 18.517 8.583 1.00 36.09 97 LEU A CA 1
ATOM 673 C C . LEU A 1 97 ? 9.535 19.694 9.154 1.00 36.09 97 LEU A C 1
ATOM 675 O O . LEU A 1 97 ? 8.380 19.551 9.537 1.00 36.09 97 LEU A O 1
ATOM 679 N N . GLY A 1 98 ? 10.168 20.866 9.247 1.00 33.38 98 GLY A N 1
ATOM 680 C CA . GLY A 1 98 ? 9.445 22.132 9.417 1.00 33.38 98 GLY A CA 1
ATOM 681 C C . GLY A 1 98 ? 8.582 22.448 8.187 1.00 33.38 98 GLY A C 1
ATOM 682 O O . GLY A 1 98 ? 8.833 21.902 7.115 1.00 33.38 98 GLY A O 1
ATOM 683 N N . GLU A 1 99 ? 7.580 23.321 8.358 1.00 31.00 99 GLU A N 1
ATOM 684 C CA . GLU A 1 99 ? 6.574 23.725 7.354 1.00 31.00 99 GLU A CA 1
ATOM 685 C C . GLU A 1 99 ? 7.064 23.647 5.896 1.00 31.00 99 GLU A C 1
ATOM 687 O O . GLU A 1 99 ? 7.803 24.505 5.401 1.00 31.00 99 GLU A O 1
ATOM 692 N N . VAL A 1 100 ? 6.612 22.617 5.179 1.00 26.45 100 VAL A N 1
ATOM 693 C CA . VAL A 1 100 ? 6.885 22.450 3.752 1.00 26.45 100 VAL A CA 1
ATOM 694 C C . VAL A 1 100 ? 5.908 23.324 2.971 1.00 26.45 100 VAL A C 1
ATOM 696 O O . VAL A 1 100 ? 4.767 22.944 2.731 1.00 26.45 100 VAL A O 1
ATOM 699 N N . ARG A 1 101 ? 6.359 24.492 2.504 1.00 27.47 101 ARG A N 1
ATOM 700 C CA . ARG A 1 101 ? 5.675 25.198 1.410 1.00 27.47 101 ARG A CA 1
ATOM 701 C C . ARG A 1 101 ? 6.036 24.521 0.091 1.00 27.47 101 ARG A C 1
ATOM 703 O O . ARG A 1 101 ? 7.111 24.760 -0.457 1.00 27.47 101 ARG A O 1
ATOM 710 N N . GLN A 1 102 ? 5.150 23.669 -0.419 1.00 29.59 102 GLN A N 1
ATOM 711 C CA . GLN A 1 102 ? 5.324 23.065 -1.738 1.00 29.59 102 GLN A CA 1
ATOM 712 C C . GLN A 1 102 ? 5.195 24.134 -2.832 1.00 29.59 102 GLN A C 1
ATOM 714 O O . GLN A 1 102 ? 4.156 24.775 -2.982 1.00 29.59 102 GLN A O 1
ATOM 719 N N . SER A 1 103 ? 6.252 24.320 -3.628 1.00 25.31 103 SER A N 1
ATOM 720 C CA . SER A 1 103 ? 6.156 25.038 -4.897 1.00 25.31 103 SER A CA 1
ATOM 721 C C . SER A 1 103 ? 5.672 24.071 -5.973 1.00 25.31 103 SER A C 1
ATOM 723 O O . SER A 1 103 ? 6.380 23.131 -6.338 1.00 25.31 103 SER A O 1
ATOM 725 N N . SER A 1 104 ? 4.487 24.319 -6.513 1.00 26.12 104 SER A N 1
ATOM 726 C CA . SER A 1 104 ? 3.967 23.632 -7.686 1.00 26.12 104 SER A CA 1
ATOM 727 C C . SER A 1 104 ? 4.842 23.918 -8.916 1.00 26.12 104 SER A C 1
ATOM 729 O O . SER A 1 104 ? 4.849 25.016 -9.472 1.00 26.12 104 SER A O 1
ATOM 731 N N . ARG A 1 105 ? 5.575 22.908 -9.389 1.00 22.73 105 ARG A N 1
ATOM 732 C CA . ARG A 1 105 ? 5.951 22.812 -10.804 1.00 22.73 105 ARG A CA 1
ATOM 733 C C . ARG A 1 105 ? 5.276 21.580 -11.375 1.00 22.73 105 ARG A C 1
ATOM 735 O O . ARG A 1 105 ? 5.762 20.464 -11.244 1.00 22.73 105 ARG A O 1
ATOM 742 N N . ALA A 1 106 ? 4.117 21.829 -11.977 1.00 22.89 106 ALA A N 1
ATOM 743 C CA . ALA A 1 106 ? 3.469 20.909 -12.889 1.00 22.89 106 ALA A CA 1
ATOM 744 C C . ALA A 1 106 ? 4.489 20.442 -13.938 1.00 22.89 106 ALA A C 1
ATOM 746 O O . ALA A 1 106 ? 5.215 21.258 -14.515 1.00 22.89 106 ALA A O 1
ATOM 747 N N . ALA A 1 107 ? 4.545 19.132 -14.169 1.00 23.20 107 ALA A N 1
ATOM 748 C CA . ALA A 1 107 ? 5.214 18.573 -15.328 1.00 23.20 107 ALA A CA 1
ATOM 749 C C . ALA A 1 107 ? 4.613 19.228 -16.580 1.00 23.20 107 ALA A C 1
ATOM 751 O O . ALA A 1 107 ? 3.401 19.182 -16.794 1.00 23.20 107 ALA A O 1
ATOM 752 N N . GLY A 1 108 ? 5.456 19.898 -17.365 1.00 20.64 108 GLY A N 1
ATOM 753 C CA . GLY A 1 108 ? 5.056 20.514 -18.620 1.00 20.64 108 GLY A CA 1
ATOM 754 C C . GLY A 1 108 ? 4.587 19.441 -19.595 1.00 20.64 108 GLY A C 1
ATOM 755 O O . GLY A 1 108 ? 5.402 18.748 -20.198 1.00 20.64 108 GLY A O 1
ATOM 756 N N . LEU A 1 109 ? 3.271 19.315 -19.741 1.00 22.34 109 LEU A N 1
ATOM 757 C CA . LEU A 1 109 ? 2.651 18.698 -20.902 1.00 22.34 109 LEU A CA 1
ATOM 758 C C . LEU A 1 109 ? 2.998 19.577 -22.108 1.00 22.34 109 LEU A C 1
ATOM 760 O O . LEU A 1 109 ? 2.625 20.749 -22.160 1.00 22.34 109 LEU A O 1
ATOM 764 N N . VAL A 1 110 ? 3.759 19.029 -23.053 1.00 22.03 110 VAL A N 1
ATOM 765 C CA . VAL A 1 110 ? 3.971 19.669 -24.351 1.00 22.03 110 VAL A CA 1
ATOM 766 C C . VAL A 1 110 ? 2.649 19.598 -25.110 1.00 22.03 110 VAL A C 1
ATOM 768 O O . VAL A 1 110 ? 2.151 18.519 -25.424 1.00 22.03 110 VAL A O 1
ATOM 771 N N . GLU A 1 111 ? 2.075 20.766 -25.368 1.00 20.64 111 GLU A N 1
ATOM 772 C CA . GLU A 1 111 ? 0.879 20.960 -26.178 1.00 20.64 111 GLU A CA 1
ATOM 773 C C . GLU A 1 111 ? 1.214 20.611 -27.641 1.00 20.64 111 GLU A C 1
ATOM 775 O O . GLU A 1 111 ? 1.945 21.340 -28.311 1.00 20.64 111 GLU A O 1
ATOM 780 N N . VAL A 1 112 ? 0.718 19.477 -28.145 1.00 23.05 112 VAL A N 1
ATOM 781 C CA . VAL A 1 112 ? 0.782 19.143 -29.578 1.00 23.05 112 VAL A CA 1
ATOM 782 C C . VAL A 1 112 ? -0.605 19.342 -30.174 1.00 23.05 112 VAL A C 1
ATOM 784 O O . VAL A 1 112 ? -1.591 18.771 -29.709 1.00 23.05 112 VAL A O 1
ATOM 787 N N . GLN A 1 113 ? -0.680 20.190 -31.199 1.00 21.56 113 GLN A N 1
ATOM 788 C CA . GLN A 1 113 ? -1.918 20.523 -31.894 1.00 21.56 113 GLN A CA 1
ATOM 789 C C . GLN A 1 113 ? -2.570 19.279 -32.511 1.00 21.56 113 GLN A C 1
ATOM 791 O O . GLN A 1 113 ? -1.971 18.569 -33.316 1.00 21.56 113 GLN A O 1
ATOM 796 N N . ALA A 1 114 ? -3.835 19.059 -32.154 1.00 22.06 114 ALA A N 1
ATOM 797 C CA . ALA A 1 114 ? -4.680 18.010 -32.700 1.00 22.06 114 ALA A CA 1
ATOM 798 C C . ALA A 1 114 ? -4.998 18.257 -34.187 1.00 22.06 114 ALA A C 1
ATOM 800 O O . ALA A 1 114 ? -5.678 19.224 -34.542 1.00 22.06 114 ALA A O 1
ATOM 801 N N . GLY A 1 115 ? -4.560 17.343 -35.055 1.00 23.50 115 GLY A N 1
ATOM 802 C CA . GLY A 1 115 ? -5.092 17.190 -36.409 1.00 23.50 115 GLY A CA 1
ATOM 803 C C . GLY A 1 115 ? -6.359 16.316 -36.399 1.00 23.50 115 GLY A C 1
ATOM 804 O O . GLY A 1 115 ? -6.368 15.277 -35.737 1.00 23.50 115 GLY A O 1
ATOM 805 N N . PRO A 1 116 ? -7.447 16.686 -37.102 1.00 28.03 116 PRO A N 1
ATOM 806 C CA . PRO A 1 116 ? -8.662 15.882 -37.147 1.00 28.03 116 PRO A CA 1
ATOM 807 C C . PRO A 1 116 ? -8.536 14.814 -38.240 1.00 28.03 116 PRO A C 1
ATOM 809 O O . PRO A 1 116 ? -8.271 15.137 -39.396 1.00 28.03 116 PRO A O 1
ATOM 812 N N . GLY A 1 117 ? -8.768 13.542 -37.911 1.00 24.02 117 GLY A N 1
ATOM 813 C CA . GLY A 1 117 ? -8.601 12.484 -38.912 1.00 24.02 117 GLY A CA 1
ATOM 814 C C . GLY A 1 117 ? -9.110 11.109 -38.516 1.00 24.02 117 GLY A C 1
ATOM 815 O O . GLY A 1 117 ? -8.347 10.163 -38.425 1.00 24.02 117 GLY A O 1
ATOM 816 N N . SER A 1 118 ? -10.420 11.020 -38.306 1.00 36.66 118 SER A N 1
ATOM 817 C CA . SER A 1 118 ? -11.264 9.818 -38.315 1.00 36.66 118 SER A CA 1
ATOM 818 C C . SER A 1 118 ? -10.726 8.567 -39.040 1.00 36.66 118 SER A C 1
ATOM 820 O O . SER A 1 118 ? -10.542 8.584 -40.257 1.00 36.66 118 SER A O 1
ATOM 822 N N . GLY A 1 119 ? -10.706 7.442 -38.321 1.00 27.55 119 GLY A N 1
ATOM 823 C CA . GLY A 1 119 ? -10.697 6.084 -38.869 1.00 27.55 119 GLY A CA 1
ATOM 824 C C . GLY A 1 119 ? -11.659 5.199 -38.076 1.00 27.55 119 GLY A C 1
ATOM 825 O O . GLY A 1 119 ? -11.304 4.643 -37.045 1.00 27.55 119 GLY A O 1
ATOM 826 N N . ALA A 1 120 ? -12.913 5.122 -38.518 1.00 41.53 120 ALA A N 1
ATOM 827 C CA . ALA A 1 120 ? -13.942 4.277 -37.919 1.00 41.53 120 ALA A CA 1
ATOM 828 C C . ALA A 1 120 ? -13.735 2.805 -38.293 1.00 41.53 120 ALA A C 1
ATOM 830 O O . ALA A 1 120 ? -13.697 2.550 -39.485 1.00 41.53 120 ALA A O 1
ATOM 831 N N . LEU A 1 121 ? -13.710 1.885 -37.315 1.00 35.12 121 LEU A N 1
ATOM 832 C CA . LEU A 1 121 ? -14.044 0.438 -37.346 1.00 35.12 121 LEU A CA 1
ATOM 833 C C . LEU A 1 121 ? -13.869 -0.054 -35.876 1.00 35.12 121 LEU A C 1
ATOM 835 O O . LEU A 1 121 ? -12.814 0.181 -35.314 1.00 35.12 121 LEU A O 1
ATOM 839 N N . SER A 1 122 ? -14.781 -0.676 -35.115 1.00 36.28 122 SER A N 1
ATOM 840 C CA . SER A 1 122 ? -16.047 -1.377 -35.346 1.00 36.28 122 SER A CA 1
ATOM 841 C C . SER A 1 122 ? -16.951 -1.307 -34.084 1.00 36.28 122 SER A C 1
ATOM 843 O O . SER A 1 122 ? -16.470 -1.148 -32.966 1.00 36.28 122 SER A O 1
ATOM 845 N N . ARG A 1 123 ? -18.277 -1.449 -34.260 1.00 39.56 123 ARG A N 1
ATOM 846 C CA . ARG A 1 123 ? -19.221 -1.899 -33.206 1.00 39.56 123 ARG A CA 1
ATOM 847 C C . ARG A 1 123 ? -18.736 -3.261 -32.675 1.00 39.56 123 ARG A C 1
ATOM 849 O O . ARG A 1 123 ? -18.395 -4.094 -33.502 1.00 39.56 123 ARG A O 1
ATOM 856 N N . GLY A 1 124 ? -18.764 -3.633 -31.402 1.00 53.75 124 GLY A N 1
ATOM 857 C CA . GLY A 1 124 ? -19.403 -3.089 -30.209 1.00 53.75 124 GLY A CA 1
ATOM 858 C C . GLY A 1 124 ? -19.418 -4.223 -29.180 1.00 53.75 124 GLY A C 1
ATOM 859 O O . GLY A 1 124 ? -20.382 -4.983 -29.123 1.00 53.75 124 GLY A O 1
ATOM 860 N N . VAL A 1 125 ? -18.316 -4.386 -28.449 1.00 65.38 125 VAL A N 1
ATOM 861 C CA . VAL A 1 125 ? -18.273 -5.209 -27.237 1.00 65.38 125 VAL A CA 1
ATOM 862 C C . VAL A 1 125 ? -18.383 -4.218 -26.089 1.00 65.38 125 VAL A C 1
ATOM 864 O O . VAL A 1 125 ? -17.538 -3.338 -25.950 1.00 65.38 125 VAL A O 1
ATOM 867 N N . VAL A 1 126 ? -19.501 -4.282 -25.373 1.00 84.00 126 VAL A N 1
ATOM 868 C CA . VAL A 1 126 ? -19.691 -3.540 -24.123 1.00 84.00 126 VAL A CA 1
ATOM 869 C C . VAL A 1 126 ? -18.888 -4.282 -23.063 1.00 84.00 126 VAL A C 1
ATOM 871 O O . VAL A 1 126 ? -18.873 -5.514 -23.080 1.00 84.00 126 VAL A O 1
ATOM 874 N N . GLY A 1 127 ? -18.210 -3.552 -22.182 1.00 87.81 127 GLY A N 1
ATOM 875 C CA . GLY A 1 127 ? -17.490 -4.165 -21.076 1.00 87.81 127 GLY A CA 1
ATOM 876 C C . GLY A 1 127 ? -18.445 -4.928 -20.159 1.00 87.81 127 GLY A C 1
ATOM 877 O O . GLY A 1 127 ? -19.634 -4.624 -20.066 1.00 87.81 127 GLY A O 1
ATOM 878 N N . ASP A 1 128 ? -17.929 -5.936 -19.473 1.00 93.25 128 ASP A N 1
ATOM 879 C CA . ASP A 1 128 ? -18.683 -6.643 -18.442 1.00 93.25 128 ASP A CA 1
ATOM 880 C C . ASP A 1 128 ? -18.547 -5.889 -17.096 1.00 93.25 128 ASP A C 1
ATOM 882 O O . ASP A 1 128 ? -17.410 -5.615 -16.686 1.00 93.25 128 ASP A O 1
ATOM 886 N N . PRO A 1 129 ? -19.652 -5.529 -16.408 1.00 94.56 129 PRO A N 1
ATOM 887 C CA . PRO A 1 129 ? -19.621 -4.872 -15.096 1.00 94.56 129 PRO A CA 1
ATOM 888 C C . PRO A 1 129 ? -19.075 -5.738 -13.957 1.00 94.56 129 PRO A C 1
ATOM 890 O O . PRO A 1 129 ? -18.862 -5.209 -12.869 1.00 94.56 129 PRO A O 1
ATOM 893 N N . HIS A 1 130 ? -18.855 -7.031 -14.175 1.00 95.94 130 HIS A N 1
ATOM 894 C CA . HIS A 1 130 ? -18.479 -7.990 -13.138 1.00 95.94 130 HIS A CA 1
ATOM 895 C C . HIS A 1 130 ? -17.158 -8.709 -13.415 1.00 95.94 130 HIS A C 1
ATOM 897 O O . HIS A 1 130 ? -16.466 -9.132 -12.488 1.00 95.94 130 HIS A O 1
ATOM 903 N N . ASN A 1 131 ? -16.763 -8.815 -14.685 1.00 93.62 131 ASN A N 1
ATOM 904 C CA . ASN A 1 131 ? -15.492 -9.424 -15.062 1.00 93.62 131 ASN A CA 1
ATOM 905 C C . ASN A 1 131 ? -14.349 -8.389 -15.029 1.00 93.62 131 ASN A C 1
ATOM 907 O O . ASN A 1 131 ? -14.407 -7.403 -15.771 1.00 93.62 131 ASN A O 1
ATOM 911 N N . PRO A 1 132 ? -13.280 -8.594 -14.239 1.00 94.00 132 PRO A N 1
ATOM 912 C CA . PRO A 1 132 ? -12.123 -7.699 -14.249 1.00 94.00 132 PRO A CA 1
ATOM 913 C C . PRO A 1 132 ? -11.331 -7.747 -15.568 1.00 94.00 132 PRO A C 1
ATOM 915 O O . PRO A 1 132 ? -10.557 -6.835 -15.833 1.00 94.00 132 PRO A O 1
ATOM 918 N N . VAL A 1 133 ? -11.529 -8.767 -16.410 1.00 93.44 133 VAL A N 1
ATOM 919 C CA . VAL A 1 133 ? -10.911 -8.871 -17.739 1.00 93.44 133 VAL A CA 1
ATOM 920 C C . VAL A 1 133 ? -11.730 -8.106 -18.778 1.00 93.44 133 VAL A C 1
ATOM 922 O O . VAL A 1 133 ? -12.936 -8.310 -18.908 1.00 93.44 133 VAL A O 1
ATOM 925 N N . GLU A 1 134 ? -11.072 -7.242 -19.549 1.00 91.56 134 GLU A N 1
ATOM 926 C CA . GLU A 1 134 ? -11.709 -6.436 -20.594 1.00 91.56 134 GLU A CA 1
ATOM 927 C C . GLU A 1 134 ? -11.741 -7.192 -21.926 1.00 91.56 134 GLU A C 1
ATOM 929 O O . GLU A 1 134 ? -10.712 -7.399 -22.583 1.00 91.56 134 GLU A O 1
ATOM 934 N N . ASP A 1 135 ? -12.931 -7.618 -22.343 1.00 89.62 135 ASP A N 1
ATOM 935 C CA . ASP A 1 135 ? -13.149 -8.297 -23.625 1.00 89.62 135 ASP A CA 1
ATOM 936 C C . ASP A 1 135 ? -13.041 -7.333 -24.815 1.00 89.62 135 ASP A C 1
ATOM 938 O O . ASP A 1 135 ? -12.757 -7.743 -25.939 1.00 89.62 135 ASP A O 1
ATOM 942 N N . GLU A 1 136 ? -13.228 -6.039 -24.566 1.00 90.94 136 GLU A N 1
ATOM 943 C CA . GLU A 1 136 ? -13.195 -4.968 -25.557 1.00 90.94 136 GLU A CA 1
ATOM 944 C C . GLU A 1 136 ? -11.781 -4.417 -25.853 1.00 90.94 136 GLU A C 1
ATOM 946 O O . GLU A 1 136 ? -11.631 -3.480 -26.643 1.00 90.94 136 GLU A O 1
ATOM 951 N N . ARG A 1 137 ? -10.743 -4.976 -25.215 1.00 92.31 137 ARG A N 1
ATOM 952 C CA . ARG A 1 137 ? -9.341 -4.541 -25.333 1.00 92.31 137 ARG A CA 1
ATOM 953 C C . ARG A 1 137 ? -8.748 -4.788 -26.727 1.00 92.31 137 ARG A C 1
ATOM 955 O O . ARG A 1 137 ? -9.116 -5.737 -27.409 1.00 92.31 137 ARG A O 1
ATOM 962 N N . SER A 1 138 ? -7.720 -4.019 -27.094 1.00 93.12 138 SER A N 1
ATOM 963 C CA . SER A 1 138 ? -6.896 -4.295 -28.292 1.00 93.12 138 SER A CA 1
ATOM 964 C C . SER A 1 138 ? -5.657 -5.142 -27.992 1.00 93.12 138 SER A C 1
ATOM 966 O O . SER A 1 138 ? -5.148 -5.847 -28.867 1.00 93.12 138 SER A O 1
ATOM 968 N N . CYS A 1 139 ? -5.132 -5.059 -26.768 1.00 95.12 139 CYS A N 1
ATOM 969 C CA . CYS A 1 139 ? -3.907 -5.754 -26.395 1.00 95.12 139 CYS A CA 1
ATOM 970 C C . CYS A 1 139 ? -4.178 -7.226 -26.065 1.00 95.12 139 CYS A C 1
ATOM 972 O O . CYS A 1 139 ? -5.161 -7.565 -25.410 1.00 95.12 139 CYS A O 1
ATOM 974 N N . SER A 1 140 ? -3.312 -8.127 -26.533 1.00 94.31 140 SER A N 1
ATOM 975 C CA . SER A 1 140 ? -3.584 -9.571 -26.486 1.00 94.31 140 SER A CA 1
ATOM 976 C C . SER A 1 140 ? -3.711 -10.132 -25.069 1.00 94.31 140 SER A C 1
ATOM 978 O O . SER A 1 140 ? -4.632 -10.913 -24.794 1.00 94.31 140 SER A O 1
ATOM 980 N N . ILE A 1 141 ? -2.807 -9.732 -24.172 1.00 94.75 141 ILE A N 1
ATOM 981 C CA . ILE A 1 141 ? -2.734 -10.233 -22.799 1.00 94.75 141 ILE A CA 1
ATOM 982 C C . ILE A 1 141 ? -3.402 -9.224 -21.855 1.00 94.75 141 ILE A C 1
ATOM 984 O O . ILE A 1 141 ? -2.935 -8.086 -21.756 1.00 94.75 141 ILE A O 1
ATOM 988 N N . PRO A 1 142 ? -4.500 -9.602 -21.190 1.00 92.31 142 PRO A N 1
ATOM 989 C CA . PRO A 1 142 ? -5.215 -8.698 -20.294 1.00 92.31 142 PRO A CA 1
ATOM 990 C C . PRO A 1 142 ? -4.386 -8.340 -19.052 1.00 92.31 142 PRO A C 1
ATOM 992 O O . PRO A 1 142 ? -3.495 -9.098 -18.665 1.00 92.31 142 PRO A O 1
ATOM 995 N N . ARG A 1 143 ? -4.686 -7.195 -18.420 1.00 90.44 143 ARG A N 1
ATOM 996 C CA . ARG A 1 143 ? -4.056 -6.799 -17.147 1.00 90.44 143 ARG A CA 1
ATOM 997 C C . ARG A 1 143 ? -4.572 -7.672 -16.006 1.00 90.44 143 ARG A C 1
ATOM 999 O O . ARG A 1 143 ? -3.812 -8.462 -15.467 1.00 90.44 143 ARG A O 1
ATOM 1006 N N . ASN A 1 144 ? -5.863 -7.564 -15.699 1.00 92.38 144 ASN A N 1
ATOM 1007 C CA . ASN A 1 144 ? -6.493 -8.094 -14.487 1.00 92.38 144 ASN A CA 1
ATOM 1008 C C . ASN A 1 144 ? -7.081 -9.507 -14.674 1.00 92.38 144 ASN A C 1
ATOM 1010 O O . ASN A 1 144 ? -8.203 -9.789 -14.267 1.00 92.38 144 ASN A O 1
ATOM 1014 N N . ASP A 1 145 ? -6.328 -10.401 -15.318 1.00 91.94 145 ASP A N 1
ATOM 1015 C CA . ASP A 1 145 ? -6.689 -11.819 -15.437 1.00 91.94 145 ASP A CA 1
ATOM 1016 C C . ASP A 1 145 ? -5.886 -12.658 -14.426 1.00 91.94 145 ASP A C 1
ATOM 1018 O O . ASP A 1 145 ? -4.660 -12.741 -14.570 1.00 91.94 145 ASP A O 1
ATOM 1022 N N . PRO A 1 146 ? -6.542 -13.319 -13.451 1.00 87.81 146 PRO A N 1
ATOM 1023 C CA . PRO A 1 146 ? -5.880 -14.153 -12.442 1.00 87.81 146 PRO A CA 1
ATOM 1024 C C . PRO A 1 146 ? -5.028 -15.298 -12.999 1.00 87.81 146 PRO A C 1
ATOM 1026 O O . PRO A 1 146 ? -4.122 -15.780 -12.318 1.00 87.81 146 PRO A O 1
ATOM 1029 N N . VAL A 1 147 ? -5.298 -15.748 -14.232 1.00 86.00 147 VAL A N 1
ATOM 1030 C CA . VAL A 1 147 ? -4.534 -16.805 -14.922 1.00 86.00 147 VAL A CA 1
ATOM 1031 C C . VAL A 1 147 ? -3.259 -16.250 -15.579 1.00 86.00 147 VAL A C 1
ATOM 1033 O O . VAL A 1 147 ? -2.367 -17.009 -15.968 1.00 86.00 147 VAL A O 1
ATOM 1036 N N . ASN A 1 148 ? -3.141 -14.926 -15.712 1.00 88.44 148 ASN A N 1
ATOM 1037 C CA . ASN A 1 148 ? -2.061 -14.239 -16.419 1.00 88.44 148 ASN A CA 1
ATOM 1038 C C . ASN A 1 148 ? -1.276 -13.291 -15.502 1.00 88.44 148 ASN A C 1
ATOM 1040 O O . ASN A 1 148 ? -1.113 -12.110 -15.802 1.00 88.44 148 ASN A O 1
ATOM 1044 N N . GLN A 1 149 ? -0.717 -13.821 -14.415 1.00 90.12 149 GLN A N 1
ATOM 1045 C CA . GLN A 1 149 ? 0.206 -13.053 -13.582 1.00 90.12 149 GLN A CA 1
ATOM 1046 C C . GLN A 1 149 ? 1.645 -13.140 -14.097 1.00 90.12 149 GLN A C 1
ATOM 1048 O O . GLN A 1 149 ? 2.219 -14.224 -14.231 1.00 90.12 149 GLN A O 1
ATOM 1053 N N . ALA A 1 150 ? 2.250 -11.984 -14.349 1.00 93.31 150 ALA A N 1
ATOM 1054 C CA . ALA A 1 150 ? 3.661 -11.872 -14.671 1.00 93.31 150 ALA A CA 1
ATOM 1055 C C . ALA A 1 150 ? 4.495 -11.970 -13.392 1.00 93.31 150 ALA A C 1
ATOM 1057 O O . ALA A 1 150 ? 4.195 -11.327 -12.389 1.00 93.31 150 ALA A O 1
ATOM 1058 N N . TYR A 1 151 ? 5.570 -12.754 -13.430 1.00 92.69 151 TYR A N 1
ATOM 1059 C CA . TYR A 1 151 ? 6.572 -12.749 -12.367 1.00 92.69 151 TYR A CA 1
ATOM 1060 C C . TYR A 1 151 ? 7.534 -11.587 -12.564 1.00 92.69 151 TYR A C 1
ATOM 1062 O O . TYR A 1 151 ? 8.128 -11.467 -13.638 1.00 92.69 151 TYR A O 1
ATOM 1070 N N . GLN A 1 152 ? 7.735 -10.787 -11.520 1.00 94.56 152 GLN A N 1
ATOM 1071 C CA . GLN A 1 152 ? 8.752 -9.750 -11.514 1.00 94.56 152 GLN A CA 1
ATOM 1072 C C . GLN A 1 152 ? 10.122 -10.373 -11.211 1.00 94.56 152 GLN A C 1
ATOM 1074 O O . GLN A 1 152 ? 10.365 -10.784 -10.069 1.00 94.56 152 GLN A O 1
ATOM 1079 N N . PRO A 1 153 ? 11.043 -10.452 -12.192 1.00 94.31 153 PRO A N 1
ATOM 1080 C CA . PRO A 1 153 ? 12.367 -10.991 -11.944 1.00 94.31 153 PRO A CA 1
ATOM 1081 C C . PRO A 1 153 ? 13.169 -10.082 -11.019 1.00 94.31 153 PRO A C 1
ATOM 1083 O O . PRO A 1 153 ? 12.995 -8.861 -10.984 1.00 94.31 153 PRO A O 1
ATOM 1086 N N . LYS A 1 154 ? 14.094 -10.700 -10.287 1.00 92.38 154 LYS A N 1
ATOM 1087 C CA . LYS A 1 154 ? 15.143 -9.978 -9.570 1.00 92.38 154 LYS A CA 1
ATOM 1088 C C . LYS A 1 154 ? 16.200 -9.476 -10.569 1.00 92.38 154 LYS A C 1
ATOM 1090 O O . LYS A 1 154 ? 16.476 -10.196 -11.534 1.00 92.38 154 LYS A O 1
ATOM 1095 N N . PRO A 1 155 ? 16.839 -8.312 -10.346 1.00 90.56 155 PRO A N 1
ATOM 1096 C CA . PRO A 1 155 ? 17.889 -7.774 -11.222 1.00 90.56 155 PRO A CA 1
ATOM 1097 C C . PRO A 1 155 ? 18.933 -8.812 -11.666 1.00 90.56 155 PRO A C 1
ATOM 1099 O O . PRO A 1 155 ? 19.226 -8.968 -12.852 1.00 90.56 155 PRO A O 1
ATOM 1102 N N . ARG A 1 156 ? 19.412 -9.635 -10.728 1.00 89.88 156 ARG A N 1
ATOM 1103 C CA . ARG A 1 156 ? 20.397 -10.693 -10.997 1.00 89.88 156 ARG A CA 1
ATOM 1104 C C . ARG A 1 156 ? 19.882 -11.804 -11.928 1.00 89.88 156 ARG A C 1
ATOM 1106 O O . ARG A 1 156 ? 20.660 -12.367 -12.698 1.00 89.88 156 ARG A O 1
ATOM 1113 N N . GLN A 1 157 ? 18.585 -12.113 -11.878 1.00 94.62 157 GLN A N 1
ATOM 1114 C CA . GLN A 1 157 ? 17.947 -13.079 -12.779 1.00 94.62 157 GLN A CA 1
ATOM 1115 C C . GLN A 1 157 ? 17.825 -12.524 -14.204 1.00 94.62 157 GLN A C 1
ATOM 1117 O O . GLN A 1 157 ? 17.905 -13.289 -15.165 1.00 94.62 157 GLN A O 1
ATOM 1122 N N . VAL A 1 158 ? 17.649 -11.207 -14.347 1.00 97.25 158 VAL A N 1
ATOM 1123 C CA . VAL A 1 158 ? 17.637 -10.525 -15.648 1.00 97.25 158 VAL A CA 1
ATOM 1124 C C . VAL A 1 158 ? 19.028 -10.532 -16.273 1.00 97.25 158 VAL A C 1
ATOM 1126 O O . VAL A 1 158 ? 19.164 -10.944 -17.421 1.00 97.25 158 VAL A O 1
ATOM 1129 N N . GLU A 1 159 ? 20.058 -10.154 -15.509 1.00 94.94 159 GLU A N 1
ATOM 1130 C CA . GLU A 1 159 ? 21.460 -10.200 -15.949 1.00 94.94 159 GLU A CA 1
ATOM 1131 C C . GLU A 1 159 ? 21.846 -11.601 -16.439 1.00 94.94 159 GLU A C 1
ATOM 1133 O O . GLU A 1 159 ? 22.358 -11.752 -17.547 1.00 94.94 159 GLU A O 1
ATOM 1138 N N . TRP A 1 160 ? 21.502 -12.636 -15.663 1.00 95.56 160 TRP A N 1
ATOM 1139 C CA . TRP A 1 160 ? 21.663 -14.022 -16.095 1.00 95.56 160 TRP A CA 1
ATOM 1140 C C . TRP A 1 160 ? 20.953 -14.285 -17.420 1.00 95.56 160 TRP A C 1
ATOM 1142 O O . TRP A 1 160 ? 21.576 -14.771 -18.360 1.00 95.56 160 TRP A O 1
ATOM 1152 N N . ALA A 1 161 ? 19.668 -13.946 -17.527 1.00 98.00 161 ALA A N 1
ATOM 1153 C CA . ALA A 1 161 ? 18.910 -14.248 -18.730 1.00 98.00 161 ALA A CA 1
ATOM 1154 C C . ALA A 1 161 ? 19.496 -13.569 -19.977 1.00 98.00 161 ALA A C 1
ATOM 1156 O O . ALA A 1 161 ? 19.538 -14.195 -21.035 1.00 98.00 161 ALA A O 1
ATOM 1157 N N . VAL A 1 162 ? 20.000 -12.339 -19.852 1.00 98.44 162 VAL A N 1
ATOM 1158 C CA . VAL A 1 162 ? 20.678 -11.631 -20.943 1.00 98.44 162 VAL A CA 1
ATOM 1159 C C . VAL A 1 162 ? 21.993 -12.311 -21.333 1.00 98.44 162 VAL A C 1
ATOM 1161 O O . VAL A 1 162 ? 22.178 -12.590 -22.520 1.00 98.44 162 VAL A O 1
ATOM 1164 N N . ASP A 1 163 ? 22.867 -12.630 -20.369 1.00 96.56 163 ASP A N 1
ATOM 1165 C CA . ASP A 1 163 ? 24.155 -13.306 -20.619 1.00 96.56 163 ASP A CA 1
ATOM 1166 C C . ASP A 1 163 ? 23.959 -14.612 -21.408 1.00 96.56 163 ASP A C 1
ATOM 1168 O O . ASP A 1 163 ? 24.702 -14.916 -22.347 1.00 96.56 163 ASP A O 1
ATOM 1172 N N . ARG A 1 164 ? 22.897 -15.363 -21.082 1.00 96.56 164 ARG A N 1
ATOM 1173 C CA . ARG A 1 164 ? 22.504 -16.571 -21.821 1.00 96.56 164 ARG A CA 1
ATOM 1174 C C . ARG A 1 164 ? 21.906 -16.244 -23.193 1.00 96.56 164 ARG A C 1
ATOM 1176 O O . ARG A 1 164 ? 22.235 -16.904 -24.182 1.00 96.56 164 ARG A O 1
ATOM 1183 N N . ALA A 1 165 ? 21.016 -15.255 -23.278 1.00 97.75 165 ALA A N 1
ATOM 1184 C CA . ALA A 1 165 ? 20.250 -14.953 -24.488 1.00 97.75 165 ALA A CA 1
ATOM 1185 C C . ALA A 1 165 ? 21.134 -14.508 -25.657 1.00 97.75 165 ALA A C 1
ATOM 1187 O O . ALA A 1 165 ? 20.942 -14.972 -26.783 1.00 97.75 165 ALA A O 1
ATOM 1188 N N . VAL A 1 166 ? 22.133 -13.652 -25.402 1.00 97.50 166 VAL A N 1
ATOM 1189 C CA . VAL A 1 166 ? 23.028 -13.129 -26.455 1.00 97.50 166 VAL A CA 1
ATOM 1190 C C . VAL A 1 166 ? 23.877 -14.216 -27.122 1.00 97.50 166 VAL A C 1
ATOM 1192 O O . VAL A 1 166 ? 24.400 -14.006 -28.216 1.00 97.50 166 VAL A O 1
ATOM 1195 N N . LYS A 1 167 ? 23.973 -15.395 -26.494 1.00 95.62 167 LYS A N 1
ATOM 1196 C CA . LYS A 1 167 ? 24.680 -16.582 -26.999 1.00 95.62 167 LYS A CA 1
ATOM 1197 C C . LYS A 1 167 ? 23.752 -17.666 -27.544 1.00 95.62 167 LYS A C 1
ATOM 1199 O O . LYS A 1 167 ? 24.228 -18.689 -28.030 1.00 95.62 167 LYS A O 1
ATOM 1204 N N . GLY A 1 168 ? 22.435 -17.473 -27.470 1.00 95.88 168 GLY A N 1
ATOM 1205 C CA . GLY A 1 168 ? 21.474 -18.516 -27.822 1.00 95.88 168 GLY A CA 1
ATOM 1206 C C . GLY A 1 168 ? 21.378 -19.640 -26.783 1.00 95.88 168 GLY A C 1
ATOM 1207 O O . GLY A 1 168 ? 21.009 -20.760 -27.131 1.00 95.88 168 GLY A O 1
ATOM 1208 N N . GLU A 1 169 ? 21.727 -19.371 -25.524 1.00 95.69 169 GLU A N 1
ATOM 1209 C CA . GLU A 1 169 ? 21.888 -20.381 -24.472 1.00 95.69 169 GLU A CA 1
ATOM 1210 C C . GLU A 1 169 ? 20.716 -20.435 -23.469 1.00 95.69 169 GLU A C 1
ATOM 1212 O O . GLU A 1 169 ? 20.757 -21.246 -22.539 1.00 95.69 169 GLU A O 1
ATOM 1217 N N . LEU A 1 170 ? 19.638 -19.653 -23.664 1.00 93.75 170 LEU A N 1
ATOM 1218 C CA . LEU A 1 170 ? 18.378 -19.744 -22.893 1.00 93.75 170 LEU A CA 1
ATOM 1219 C C . LEU A 1 170 ? 17.559 -21.006 -23.250 1.00 93.75 170 LEU A C 1
ATOM 1221 O O . LEU A 1 170 ? 16.411 -20.958 -23.700 1.00 93.75 170 LEU A O 1
ATOM 1225 N N . THR A 1 171 ? 18.185 -22.164 -23.068 1.00 88.06 171 THR A N 1
ATOM 1226 C CA . THR A 1 171 ? 17.689 -23.481 -23.496 1.00 88.06 171 THR A CA 1
ATOM 1227 C C . THR A 1 171 ? 16.882 -24.211 -22.424 1.00 88.06 171 THR A C 1
ATOM 1229 O O . THR A 1 171 ? 16.279 -25.247 -22.711 1.00 88.06 171 THR A O 1
ATOM 1232 N N . GLU A 1 172 ? 16.812 -23.659 -21.209 1.00 89.62 172 GLU A N 1
ATOM 1233 C CA . GLU A 1 172 ? 15.985 -24.195 -20.133 1.00 89.62 172 GLU A CA 1
ATOM 1234 C C . GLU A 1 172 ? 14.530 -24.338 -20.605 1.00 89.62 172 GLU A C 1
ATOM 1236 O O . GLU A 1 172 ? 13.905 -23.399 -21.107 1.00 89.62 172 GLU A O 1
ATOM 1241 N N . THR A 1 173 ? 13.995 -25.552 -20.485 1.00 91.94 173 THR A N 1
ATOM 1242 C CA . THR A 1 173 ? 12.642 -25.864 -20.943 1.00 91.94 173 THR A CA 1
ATOM 1243 C C . THR A 1 173 ? 11.630 -25.509 -19.863 1.00 91.94 173 THR A C 1
ATOM 1245 O O . THR A 1 173 ? 11.723 -25.967 -18.726 1.00 91.94 173 THR A O 1
ATOM 1248 N N . ARG A 1 174 ? 10.616 -24.736 -20.241 1.00 92.62 174 ARG A N 1
ATOM 1249 C CA . ARG A 1 174 ? 9.399 -24.515 -19.467 1.00 92.62 174 ARG A CA 1
ATOM 1250 C C . ARG A 1 174 ? 8.515 -25.761 -19.614 1.00 92.62 174 ARG A C 1
ATOM 1252 O O . ARG A 1 174 ? 8.147 -26.107 -20.745 1.00 92.62 174 ARG A O 1
ATOM 1259 N N . PRO A 1 175 ? 8.202 -26.495 -18.531 1.00 92.62 175 PRO A N 1
ATOM 1260 C CA . PRO A 1 175 ? 7.265 -27.611 -18.598 1.00 92.62 175 PRO A CA 1
ATOM 1261 C C . PRO A 1 175 ? 5.862 -27.135 -18.999 1.00 92.62 175 PRO A C 1
ATOM 1263 O O . PRO A 1 175 ? 5.551 -25.945 -18.960 1.00 92.62 175 PRO A O 1
ATOM 1266 N N . ALA A 1 176 ? 4.991 -28.073 -19.373 1.00 92.00 176 ALA A N 1
ATOM 1267 C CA . ALA A 1 176 ? 3.580 -27.751 -19.558 1.00 92.00 176 ALA A CA 1
ATOM 1268 C C . ALA A 1 176 ? 2.997 -27.181 -18.254 1.00 92.00 176 ALA A C 1
ATOM 1270 O O . ALA A 1 176 ? 3.300 -27.678 -17.169 1.00 92.00 176 ALA A O 1
ATOM 1271 N N . ASN A 1 177 ? 2.167 -26.146 -18.377 1.00 87.38 177 ASN A N 1
ATOM 1272 C CA . ASN A 1 177 ? 1.610 -25.389 -17.260 1.00 87.38 177 ASN A CA 1
ATOM 1273 C C . ASN A 1 177 ? 2.679 -24.777 -16.327 1.00 87.38 177 ASN A C 1
ATOM 1275 O O . ASN A 1 177 ? 2.455 -24.646 -15.123 1.00 87.38 177 ASN A O 1
ATOM 1279 N N . TRP A 1 178 ? 3.857 -24.422 -16.858 1.00 86.75 178 TRP A N 1
ATOM 1280 C CA . TRP A 1 178 ? 4.866 -23.694 -16.087 1.00 86.75 178 TRP A CA 1
ATOM 1281 C C . TRP A 1 178 ? 4.248 -22.432 -15.477 1.00 86.75 178 TRP A C 1
ATOM 1283 O O . TRP A 1 178 ? 3.583 -21.677 -16.185 1.00 86.75 178 TRP A O 1
ATOM 1293 N N . ARG A 1 179 ? 4.431 -22.255 -14.160 1.00 82.31 179 ARG A N 1
ATOM 1294 C CA . ARG A 1 179 ? 3.875 -21.138 -13.376 1.00 82.31 179 ARG A CA 1
ATOM 1295 C C . ARG A 1 179 ? 2.363 -20.942 -13.573 1.00 82.31 179 ARG A C 1
ATOM 1297 O O . ARG A 1 179 ? 1.894 -19.824 -13.703 1.00 82.31 179 ARG A O 1
ATOM 1304 N N . ASN A 1 180 ? 1.605 -22.039 -13.642 1.00 81.50 180 ASN A N 1
ATOM 1305 C CA . ASN A 1 180 ? 0.141 -22.033 -13.788 1.00 81.50 180 ASN A CA 1
ATOM 1306 C C . ASN A 1 180 ? -0.390 -21.242 -14.997 1.00 81.50 180 ASN A C 1
ATOM 1308 O O . ASN A 1 180 ? -1.570 -20.921 -15.067 1.00 81.50 180 ASN A O 1
ATOM 1312 N N . LEU A 1 181 ? 0.457 -21.004 -16.002 1.00 83.56 181 LEU A N 1
ATOM 1313 C CA . LEU A 1 181 ? 0.063 -20.267 -17.196 1.00 83.56 181 LEU A CA 1
ATOM 1314 C C . LEU A 1 181 ? -0.835 -21.100 -18.127 1.00 83.56 181 LEU A C 1
ATOM 1316 O O . LEU A 1 181 ? -1.284 -20.611 -19.150 1.00 83.56 181 LEU A O 1
ATOM 1320 N N . GLY A 1 182 ? -1.081 -22.387 -17.887 1.00 86.00 182 GLY A N 1
ATOM 1321 C CA . GLY A 1 182 ? -1.881 -23.227 -18.791 1.00 86.00 182 GLY A CA 1
ATOM 1322 C C . GLY A 1 182 ? -1.279 -23.391 -20.196 1.00 86.00 182 GLY A C 1
ATOM 1323 O O . GLY A 1 182 ? -1.977 -23.770 -21.134 1.00 86.00 182 GLY A O 1
ATOM 1324 N N . MET A 1 183 ? 0.008 -23.076 -20.374 1.00 90.19 183 MET A N 1
ATOM 1325 C CA . MET A 1 183 ? 0.707 -23.150 -21.659 1.00 90.19 183 MET A CA 1
ATOM 1326 C C . MET A 1 183 ? 1.287 -24.547 -21.913 1.00 90.19 183 MET A C 1
ATOM 1328 O O . MET A 1 183 ? 1.620 -25.282 -20.982 1.00 90.19 183 MET A O 1
ATOM 1332 N N . ALA A 1 184 ? 1.450 -24.915 -23.186 1.00 94.00 184 ALA A N 1
ATOM 1333 C CA . ALA A 1 184 ? 2.238 -26.089 -23.562 1.00 94.00 184 ALA A CA 1
ATOM 1334 C C . ALA A 1 184 ? 3.721 -25.892 -23.196 1.00 94.00 184 ALA A C 1
ATOM 1336 O O . ALA A 1 184 ? 4.164 -24.771 -22.969 1.00 94.00 184 ALA A O 1
ATOM 1337 N N . SER A 1 185 ? 4.496 -26.977 -23.158 1.00 95.56 185 SER A N 1
ATOM 1338 C CA . SER A 1 185 ? 5.939 -26.878 -22.919 1.00 95.56 185 SER A CA 1
ATOM 1339 C C . SER A 1 185 ? 6.639 -26.117 -24.052 1.00 95.56 185 SER A C 1
ATOM 1341 O O . SER A 1 185 ? 6.338 -26.335 -25.226 1.00 95.56 185 SER A O 1
ATOM 1343 N N . TYR A 1 186 ? 7.579 -25.239 -23.701 1.00 95.56 186 TYR A N 1
ATOM 1344 C CA . TYR A 1 186 ? 8.393 -24.476 -24.649 1.00 95.56 186 TYR A CA 1
ATOM 1345 C C . TYR A 1 186 ? 9.763 -24.144 -24.048 1.00 95.56 186 TYR A C 1
ATOM 1347 O O . TYR A 1 186 ? 9.973 -24.291 -22.851 1.00 95.56 186 TYR A O 1
ATOM 1355 N N . SER A 1 187 ? 10.705 -23.677 -24.864 1.00 94.88 187 SER A N 1
ATOM 1356 C CA . SER A 1 187 ? 11.940 -23.036 -24.392 1.00 94.88 187 SER A CA 1
ATOM 1357 C C . SER A 1 187 ? 11.982 -21.608 -24.946 1.00 94.88 187 SER A C 1
ATOM 1359 O O . SER A 1 187 ? 11.683 -21.437 -26.135 1.00 94.88 187 SER A O 1
ATOM 1361 N N . PRO A 1 188 ? 12.344 -20.596 -24.134 1.00 95.38 188 PRO A N 1
ATOM 1362 C CA . PRO A 1 188 ? 12.432 -19.201 -24.565 1.00 95.38 188 PRO A CA 1
ATOM 1363 C C . PRO A 1 188 ? 13.261 -19.017 -25.840 1.00 95.38 188 PRO A C 1
ATOM 1365 O O . PRO A 1 188 ? 12.781 -18.441 -26.817 1.00 95.38 188 PRO A O 1
ATOM 1368 N N . GLN A 1 189 ? 14.475 -19.579 -25.883 1.00 95.56 189 GLN A N 1
ATOM 1369 C CA . GLN A 1 189 ? 15.355 -19.412 -27.038 1.00 95.56 189 GLN A CA 1
ATOM 1370 C C . GLN A 1 189 ? 14.889 -20.194 -28.265 1.00 95.56 189 GLN A C 1
ATOM 1372 O O . GLN A 1 189 ? 15.069 -19.736 -29.389 1.00 95.56 189 GLN A O 1
ATOM 1377 N N . ALA A 1 190 ? 14.285 -21.369 -28.078 1.00 96.31 190 ALA A N 1
ATOM 1378 C CA . ALA A 1 190 ? 13.727 -22.122 -29.198 1.00 96.31 190 ALA A CA 1
ATOM 1379 C C . ALA A 1 190 ? 12.532 -21.386 -29.828 1.00 96.31 190 ALA A C 1
ATOM 1381 O O . ALA A 1 190 ? 12.350 -21.427 -31.044 1.00 96.31 190 ALA A O 1
ATOM 1382 N N . MET A 1 191 ? 11.734 -20.698 -29.003 1.00 96.62 191 MET A N 1
ATOM 1383 C CA . MET A 1 191 ? 10.613 -19.876 -29.456 1.00 96.62 191 MET A CA 1
ATOM 1384 C C . MET A 1 191 ? 11.092 -18.612 -30.182 1.00 96.62 191 MET A C 1
ATOM 1386 O O . MET A 1 191 ? 10.540 -18.257 -31.224 1.00 96.62 191 MET A O 1
ATOM 1390 N N . PHE A 1 192 ? 12.146 -17.974 -29.669 1.00 97.19 192 PHE A N 1
ATOM 1391 C CA . PHE A 1 192 ? 12.745 -16.772 -30.243 1.00 97.19 192 PHE A CA 1
ATOM 1392 C C . PHE A 1 192 ? 14.256 -16.965 -30.448 1.00 97.19 192 PHE A C 1
ATOM 1394 O O . PHE A 1 192 ? 15.062 -16.500 -29.640 1.00 97.19 192 PHE A O 1
ATOM 1401 N N . PRO A 1 193 ? 14.683 -17.661 -31.520 1.00 96.94 193 PRO A N 1
ATOM 1402 C CA . PRO A 1 193 ? 16.103 -17.892 -31.749 1.00 96.94 193 PRO A CA 1
ATOM 1403 C C . PRO A 1 193 ? 16.800 -16.586 -32.144 1.00 96.94 193 PRO A C 1
ATOM 1405 O O . PRO A 1 193 ? 16.193 -15.788 -32.878 1.00 96.94 193 PRO A O 1
ATOM 1408 N N . PRO A 1 194 ? 18.051 -16.368 -31.692 1.00 96.19 194 PRO A N 1
ATOM 1409 C CA . PRO A 1 194 ? 18.810 -15.182 -32.054 1.00 96.19 194 PRO A CA 1
ATOM 1410 C C . PRO A 1 194 ? 19.191 -15.260 -33.537 1.00 96.19 194 PRO A C 1
ATOM 1412 O O . PRO A 1 194 ? 19.247 -16.345 -34.125 1.00 96.19 194 PRO A O 1
ATOM 1415 N N . VAL A 1 195 ? 19.450 -14.111 -34.157 1.00 97.88 195 VAL A N 1
ATOM 1416 C CA . VAL A 1 195 ? 19.936 -14.067 -35.541 1.00 97.88 195 VAL A CA 1
ATOM 1417 C C . VAL A 1 195 ? 21.466 -13.993 -35.563 1.00 97.88 195 VAL A C 1
ATOM 1419 O O . VAL A 1 195 ? 22.041 -13.294 -34.729 1.00 97.88 195 VAL A O 1
ATOM 1422 N N . PRO A 1 196 ? 22.151 -14.680 -36.497 1.00 97.75 196 PRO A N 1
ATOM 1423 C CA . PRO A 1 196 ? 23.580 -14.472 -36.708 1.00 97.75 196 PRO A CA 1
ATOM 1424 C C . PRO A 1 196 ? 23.858 -13.018 -37.102 1.00 97.75 196 PRO A C 1
ATOM 1426 O O . PRO A 1 196 ? 23.175 -12.487 -37.979 1.00 97.75 196 PRO A O 1
ATOM 1429 N N . LEU A 1 197 ? 24.854 -12.391 -36.474 1.00 98.12 197 LEU A N 1
ATOM 1430 C CA . LEU A 1 197 ? 25.220 -11.005 -36.761 1.00 98.12 197 LEU A CA 1
ATOM 1431 C C . LEU A 1 197 ? 26.077 -10.906 -38.030 1.00 98.12 197 LEU A C 1
ATOM 1433 O O . LEU A 1 197 ? 27.009 -11.692 -38.231 1.00 98.12 197 LEU A O 1
ATOM 1437 N N . VAL A 1 198 ? 25.800 -9.910 -38.872 1.00 97.25 198 VAL A N 1
ATOM 1438 C CA . VAL A 1 198 ? 26.703 -9.474 -39.944 1.00 97.25 198 VAL A CA 1
ATOM 1439 C C . VAL A 1 198 ? 28.025 -9.049 -39.300 1.00 97.25 198 VAL A C 1
ATOM 1441 O O . VAL A 1 198 ? 28.029 -8.266 -38.354 1.00 97.25 198 VAL A O 1
ATOM 1444 N N . GLY A 1 199 ? 29.141 -9.606 -39.781 1.00 94.19 199 GLY A N 1
ATOM 1445 C CA . GLY A 1 199 ? 30.468 -9.437 -39.169 1.00 94.19 199 GLY A CA 1
ATOM 1446 C C . GLY A 1 199 ? 30.826 -10.482 -38.099 1.00 94.19 199 GLY A C 1
ATOM 1447 O O . GLY A 1 199 ? 31.988 -10.568 -37.708 1.00 94.19 199 GLY A O 1
ATOM 1448 N N . GLY A 1 200 ? 29.881 -11.337 -37.689 1.00 95.94 200 GLY A N 1
ATOM 1449 C CA . GLY A 1 200 ? 30.078 -12.345 -36.641 1.00 95.94 200 GLY A CA 1
ATOM 1450 C C . GLY A 1 200 ? 30.046 -11.763 -35.222 1.00 95.94 200 GLY A C 1
ATOM 1451 O O . GLY A 1 200 ? 29.736 -10.594 -35.027 1.00 95.94 200 GLY A O 1
ATOM 1452 N N . GLY A 1 201 ? 30.359 -12.597 -34.224 1.00 95.50 201 GLY A N 1
ATOM 1453 C CA . GLY A 1 201 ? 30.325 -12.212 -32.808 1.00 95.50 201 GLY A CA 1
ATOM 1454 C C . GLY A 1 201 ? 28.937 -12.313 -32.165 1.00 95.50 201 GLY A C 1
ATOM 1455 O O . GLY A 1 201 ? 28.028 -12.947 -32.703 1.00 95.50 201 GLY A O 1
ATOM 1456 N N . THR A 1 202 ? 28.801 -11.718 -30.980 1.00 96.12 202 THR A N 1
ATOM 1457 C CA . THR A 1 202 ? 27.556 -11.644 -30.196 1.00 96.12 202 THR A CA 1
ATOM 1458 C C . THR A 1 202 ? 27.284 -10.203 -29.771 1.00 96.12 202 THR A C 1
ATOM 1460 O O . THR A 1 202 ? 28.152 -9.337 -29.903 1.00 96.12 202 THR A O 1
ATOM 1463 N N . ILE A 1 203 ? 26.080 -9.951 -29.254 1.00 98.19 203 ILE A N 1
ATOM 1464 C CA . ILE A 1 203 ? 25.722 -8.671 -28.631 1.00 98.19 203 ILE A CA 1
ATOM 1465 C C . ILE A 1 203 ? 26.413 -8.583 -27.259 1.00 98.19 203 ILE A C 1
ATOM 1467 O O . ILE A 1 203 ? 26.333 -9.556 -26.504 1.00 98.19 203 ILE A O 1
ATOM 1471 N N . PRO A 1 204 ? 27.076 -7.470 -26.899 1.00 98.06 204 PRO A N 1
ATOM 1472 C CA . PRO A 1 204 ? 27.525 -7.236 -25.533 1.00 98.06 204 PRO A CA 1
ATOM 1473 C C . PRO A 1 204 ? 26.309 -7.229 -24.589 1.00 98.06 204 PRO A C 1
ATOM 1475 O O . PRO A 1 204 ? 25.361 -6.482 -24.856 1.00 98.06 204 PRO A O 1
ATOM 1478 N N . PRO A 1 205 ? 26.300 -8.012 -23.491 1.00 97.75 205 PRO A N 1
ATOM 1479 C CA . PRO A 1 205 ? 25.151 -8.096 -22.582 1.00 97.75 205 PRO A CA 1
ATOM 1480 C C . PRO A 1 205 ? 24.630 -6.732 -22.115 1.00 97.75 205 PRO A C 1
ATOM 1482 O O . PRO A 1 205 ? 23.426 -6.507 -22.043 1.00 97.75 205 PRO A O 1
ATOM 1485 N N . GLN A 1 206 ? 25.534 -5.783 -21.876 1.00 96.94 206 GLN A N 1
ATOM 1486 C CA . GLN A 1 206 ? 25.227 -4.447 -21.370 1.00 96.94 206 GLN A CA 1
ATOM 1487 C C . GLN A 1 206 ? 24.438 -3.580 -22.350 1.00 96.94 206 GLN A C 1
ATOM 1489 O O . GLN A 1 206 ? 23.721 -2.691 -21.905 1.00 96.94 206 GLN A O 1
ATOM 1494 N N . ILE A 1 207 ? 24.503 -3.852 -23.657 1.00 98.38 207 ILE A N 1
ATOM 1495 C CA . ILE A 1 207 ? 23.631 -3.178 -24.630 1.00 98.38 207 ILE A CA 1
ATOM 1496 C C . ILE A 1 207 ? 22.186 -3.617 -24.419 1.00 98.38 207 ILE A C 1
ATOM 1498 O O . ILE A 1 207 ? 21.286 -2.784 -24.358 1.00 98.38 207 ILE A O 1
ATOM 1502 N N . VAL A 1 208 ? 21.962 -4.921 -24.250 1.00 98.56 208 VAL A N 1
ATOM 1503 C CA . VAL A 1 208 ? 20.623 -5.454 -23.984 1.00 98.56 208 VAL A CA 1
ATOM 1504 C C . VAL A 1 208 ? 20.147 -4.981 -22.612 1.00 98.56 208 VAL A C 1
ATOM 1506 O O . VAL A 1 208 ? 19.047 -4.459 -22.511 1.00 98.56 208 VAL A O 1
ATOM 1509 N N . LEU A 1 209 ? 20.974 -5.085 -21.568 1.00 98.12 209 LEU A N 1
ATOM 1510 C CA . LEU A 1 209 ? 20.625 -4.626 -20.217 1.00 98.12 209 LEU A CA 1
ATOM 1511 C C . LEU A 1 209 ? 20.316 -3.127 -20.170 1.00 98.12 209 LEU A C 1
ATOM 1513 O O . LEU A 1 209 ? 19.351 -2.738 -19.519 1.00 98.12 209 LEU A O 1
ATOM 1517 N N . GLY A 1 210 ? 21.076 -2.298 -20.891 1.00 96.56 210 GLY A N 1
ATOM 1518 C CA . GLY A 1 210 ? 20.793 -0.872 -21.016 1.00 96.56 210 GLY A CA 1
ATOM 1519 C C . GLY A 1 210 ? 19.446 -0.605 -21.687 1.00 96.56 210 GLY A C 1
ATOM 1520 O O . GLY A 1 210 ? 18.690 0.230 -21.196 1.00 96.56 210 GLY A O 1
ATOM 1521 N N . VAL A 1 211 ? 19.101 -1.353 -22.746 1.00 97.88 211 VAL A N 1
ATOM 1522 C CA . VAL A 1 211 ? 17.762 -1.297 -23.366 1.00 97.88 211 VAL A CA 1
ATOM 1523 C C . VAL A 1 211 ? 16.694 -1.671 -22.341 1.00 97.88 211 VAL A C 1
ATOM 1525 O O . VAL A 1 211 ? 15.785 -0.888 -22.104 1.00 97.88 211 VAL A O 1
ATOM 1528 N N . LEU A 1 212 ? 16.827 -2.804 -21.650 1.00 97.81 212 LEU A N 1
ATOM 1529 C CA . LEU A 1 212 ? 15.841 -3.240 -20.651 1.00 97.81 212 LEU A CA 1
ATOM 1530 C C . LEU A 1 212 ? 15.669 -2.235 -19.494 1.00 97.81 212 LEU A C 1
ATOM 1532 O O . LEU A 1 212 ? 14.554 -2.045 -19.006 1.00 97.81 212 LEU A O 1
ATOM 1536 N N . MET A 1 213 ? 16.747 -1.574 -19.058 1.00 93.31 213 MET A N 1
ATOM 1537 C CA . MET A 1 213 ? 16.668 -0.479 -18.082 1.00 93.31 213 MET A CA 1
ATOM 1538 C C . MET A 1 213 ? 15.872 0.697 -18.624 1.00 93.31 213 MET A C 1
ATOM 1540 O O . MET A 1 213 ? 14.991 1.206 -17.938 1.00 93.31 213 MET A O 1
ATOM 1544 N N . GLN A 1 214 ? 16.177 1.116 -19.851 1.00 94.38 214 GLN A N 1
ATOM 1545 C CA . GLN A 1 214 ? 15.554 2.278 -20.462 1.00 94.38 214 GLN A CA 1
ATOM 1546 C C . GLN A 1 214 ? 14.076 2.052 -20.797 1.00 94.38 214 GLN A C 1
ATOM 1548 O O . GLN A 1 214 ? 13.295 2.999 -20.727 1.00 94.38 214 GLN A O 1
ATOM 1553 N N . GLU A 1 215 ? 13.704 0.822 -21.152 1.00 90.81 215 GLU A N 1
ATOM 1554 C CA . GLU A 1 215 ? 12.334 0.450 -21.505 1.00 90.81 215 GLU A CA 1
ATOM 1555 C C . GLU A 1 215 ? 11.429 0.286 -20.280 1.00 90.81 215 GLU A C 1
ATOM 1557 O O . GLU A 1 215 ? 10.264 0.679 -20.309 1.00 90.81 215 GLU A O 1
ATOM 1562 N N . SER A 1 216 ? 11.931 -0.325 -19.203 1.00 90.44 216 SER A N 1
ATOM 1563 C CA . SER A 1 216 ? 11.059 -0.776 -18.109 1.00 90.44 216 SER A CA 1
ATOM 1564 C C . SER A 1 216 ? 11.666 -0.720 -16.715 1.00 90.44 216 SER A C 1
ATOM 1566 O O . SER A 1 216 ? 10.999 -1.124 -15.769 1.00 90.44 216 SER A O 1
ATOM 1568 N N . ASN A 1 217 ? 12.918 -0.285 -16.550 1.00 90.00 217 ASN A N 1
ATOM 1569 C CA . ASN A 1 217 ? 13.642 -0.416 -15.282 1.00 90.00 217 ASN A CA 1
ATOM 1570 C C . ASN A 1 217 ? 13.747 -1.882 -14.793 1.00 90.00 217 ASN A C 1
ATOM 1572 O O . ASN A 1 217 ? 13.685 -2.177 -13.599 1.00 90.00 217 ASN A O 1
ATOM 1576 N N . LEU A 1 218 ? 13.887 -2.814 -15.744 1.00 94.88 218 LEU A N 1
ATOM 1577 C CA . LEU A 1 218 ? 13.875 -4.272 -15.549 1.00 94.88 218 LEU A CA 1
ATOM 1578 C C . LEU A 1 218 ? 12.527 -4.863 -15.086 1.00 94.88 218 LEU A C 1
ATOM 1580 O O . LEU A 1 218 ? 12.477 -5.981 -14.556 1.00 94.88 218 LEU A O 1
ATOM 1584 N N . TRP A 1 219 ? 11.420 -4.149 -15.278 1.00 95.19 219 TRP A N 1
ATOM 1585 C CA . TRP A 1 219 ? 10.097 -4.617 -14.880 1.00 95.19 219 TRP A CA 1
ATOM 1586 C C . TRP A 1 219 ? 9.447 -5.521 -15.931 1.00 95.19 219 TRP A C 1
ATOM 1588 O O . TRP A 1 219 ? 9.243 -5.146 -17.079 1.00 95.19 219 TRP A O 1
ATOM 1598 N N . GLN A 1 220 ? 9.080 -6.733 -15.520 1.00 96.56 220 GLN A N 1
ATOM 1599 C CA . GLN A 1 220 ? 8.230 -7.634 -16.299 1.00 96.56 220 GLN A CA 1
ATOM 1600 C C . GLN A 1 220 ? 6.767 -7.541 -15.852 1.00 96.56 220 GLN A C 1
ATOM 1602 O O . GLN A 1 220 ? 5.859 -7.625 -16.681 1.00 96.56 220 GLN A O 1
ATOM 1607 N N . ALA A 1 221 ? 6.545 -7.392 -14.547 1.00 94.62 221 ALA A N 1
ATOM 1608 C CA . ALA A 1 221 ? 5.236 -7.139 -13.967 1.00 94.62 221 ALA A CA 1
ATOM 1609 C C . ALA A 1 221 ? 5.038 -5.632 -13.756 1.00 94.62 221 ALA A C 1
ATOM 1611 O O . ALA A 1 221 ? 5.958 -4.834 -13.926 1.00 94.62 221 ALA A O 1
ATOM 1612 N N . SER A 1 222 ? 3.822 -5.232 -13.404 1.00 91.75 222 SER A N 1
ATOM 1613 C CA . SER A 1 222 ? 3.481 -3.837 -13.151 1.00 91.75 222 SER A CA 1
ATOM 1614 C C . SER A 1 222 ? 4.389 -3.215 -12.085 1.00 91.75 222 SER A C 1
ATOM 1616 O O . SER A 1 222 ? 4.879 -3.906 -11.194 1.00 91.75 222 SER A O 1
ATOM 1618 N N . ARG A 1 223 ? 4.539 -1.885 -12.112 1.00 86.94 223 ARG A N 1
ATOM 1619 C CA . ARG A 1 223 ? 5.358 -1.124 -11.147 1.00 86.94 223 ARG A CA 1
ATOM 1620 C C . ARG A 1 223 ? 4.986 -1.321 -9.669 1.00 86.94 223 ARG A C 1
ATOM 1622 O O . ARG A 1 223 ? 5.743 -0.920 -8.795 1.00 86.94 223 ARG A O 1
ATOM 1629 N N . TYR A 1 224 ? 3.818 -1.898 -9.393 1.00 88.44 224 TYR A N 1
ATOM 1630 C CA . TYR A 1 224 ? 3.342 -2.191 -8.042 1.00 88.44 224 TYR A CA 1
ATOM 1631 C C . TYR A 1 224 ? 3.864 -3.536 -7.517 1.00 88.44 224 TYR A C 1
ATOM 1633 O O . TYR A 1 224 ? 3.732 -3.831 -6.333 1.00 88.44 224 TYR A O 1
ATOM 1641 N N . THR A 1 225 ? 4.428 -4.382 -8.377 1.00 92.38 225 THR A N 1
ATOM 1642 C CA . THR A 1 225 ? 4.828 -5.747 -8.036 1.00 92.38 225 THR A CA 1
ATOM 1643 C C . THR A 1 225 ? 6.304 -5.794 -7.650 1.00 92.38 225 THR A C 1
ATOM 1645 O O . THR A 1 225 ? 7.187 -5.487 -8.450 1.00 92.38 225 THR A O 1
ATOM 1648 N N . ALA A 1 226 ? 6.589 -6.214 -6.417 1.00 91.75 226 ALA A N 1
ATOM 1649 C CA . ALA A 1 226 ? 7.957 -6.331 -5.923 1.00 91.75 226 ALA A CA 1
ATOM 1650 C C . ALA A 1 226 ? 8.724 -7.514 -6.567 1.00 91.75 226 ALA A C 1
ATOM 1652 O O . ALA A 1 226 ? 8.122 -8.531 -6.921 1.00 91.75 226 ALA A O 1
ATOM 1653 N N . PRO A 1 227 ? 10.065 -7.450 -6.677 1.00 91.56 227 PRO A N 1
ATOM 1654 C CA . PRO A 1 227 ? 10.886 -8.546 -7.200 1.00 91.56 227 PRO A CA 1
ATOM 1655 C C . PRO A 1 227 ? 10.715 -9.873 -6.459 1.00 91.56 227 PRO A C 1
ATOM 1657 O O . PRO A 1 227 ? 10.703 -9.929 -5.229 1.00 91.56 227 PRO A O 1
ATOM 1660 N N . GLY A 1 228 ? 10.620 -10.971 -7.206 1.00 89.69 228 GLY A N 1
ATOM 1661 C CA . GLY A 1 228 ? 10.306 -12.289 -6.653 1.00 89.69 228 GLY A CA 1
ATOM 1662 C C . GLY A 1 228 ? 8.813 -12.526 -6.411 1.00 89.69 228 GLY A C 1
ATOM 1663 O O . GLY A 1 228 ? 8.455 -13.605 -5.942 1.00 89.69 228 GLY A O 1
ATOM 1664 N N . ASN A 1 229 ? 7.960 -11.551 -6.731 1.00 90.69 229 ASN A N 1
ATOM 1665 C CA . ASN A 1 229 ? 6.513 -11.648 -6.617 1.00 90.69 229 ASN A CA 1
ATOM 1666 C C . ASN A 1 229 ? 5.830 -11.657 -7.998 1.00 90.69 229 ASN A C 1
ATOM 1668 O O . ASN A 1 229 ? 6.489 -11.495 -9.029 1.00 90.69 229 ASN A O 1
ATOM 1672 N N . THR A 1 230 ? 4.518 -11.884 -8.032 1.00 91.94 230 THR A N 1
ATOM 1673 C CA . THR A 1 230 ? 3.710 -11.894 -9.258 1.00 91.94 230 THR A CA 1
ATOM 1674 C C . THR A 1 230 ? 2.661 -10.785 -9.240 1.00 91.94 230 THR A C 1
ATOM 1676 O O . THR A 1 230 ? 2.319 -10.272 -8.183 1.00 91.94 230 THR A O 1
ATOM 1679 N N . GLY A 1 231 ? 2.167 -10.381 -10.404 1.00 92.88 231 GLY A N 1
ATOM 1680 C CA . GLY A 1 231 ? 1.093 -9.395 -10.510 1.00 92.88 231 GLY A CA 1
ATOM 1681 C C . GLY A 1 231 ? 0.698 -9.156 -11.959 1.00 92.88 231 GLY A C 1
ATOM 1682 O O . GLY A 1 231 ? 1.036 -9.949 -12.839 1.00 92.88 231 GLY A O 1
ATOM 1683 N N . ASN A 1 232 ? 0.003 -8.053 -12.217 1.00 94.38 232 ASN A N 1
ATOM 1684 C CA . ASN A 1 232 ? -0.353 -7.640 -13.576 1.00 94.38 232 ASN A CA 1
ATOM 1685 C C . ASN A 1 232 ? 0.887 -7.589 -14.496 1.00 94.38 232 ASN A C 1
ATOM 1687 O O . ASN A 1 232 ? 1.937 -7.120 -14.050 1.00 94.38 232 ASN A O 1
ATOM 1691 N N . PRO A 1 233 ? 0.802 -7.998 -15.776 1.00 94.62 233 PRO A N 1
ATOM 1692 C CA . PRO A 1 233 ? 1.889 -7.780 -16.728 1.00 94.62 233 PRO A CA 1
ATOM 1693 C C . PRO A 1 233 ? 2.184 -6.285 -16.887 1.00 94.62 233 PRO A C 1
ATOM 1695 O O . PRO A 1 233 ? 1.277 -5.451 -16.827 1.00 94.62 233 PRO A O 1
ATOM 1698 N N . LEU A 1 234 ? 3.454 -5.935 -17.109 1.00 95.25 234 LEU A N 1
ATOM 1699 C CA . LEU A 1 234 ? 3.809 -4.576 -17.503 1.00 95.25 234 LEU A CA 1
ATOM 1700 C C . LEU A 1 234 ? 3.348 -4.327 -18.941 1.00 95.25 234 LEU A C 1
ATOM 1702 O O . LEU A 1 234 ? 3.705 -5.094 -19.839 1.00 95.25 234 LEU A O 1
ATOM 1706 N N . ILE A 1 235 ? 2.590 -3.250 -19.150 1.00 92.50 235 ILE A N 1
ATOM 1707 C CA . ILE A 1 235 ? 2.066 -2.850 -20.459 1.00 92.50 235 ILE A CA 1
ATOM 1708 C C . ILE A 1 235 ? 2.268 -1.344 -20.645 1.00 92.50 235 ILE A C 1
ATOM 1710 O O . ILE A 1 235 ? 1.933 -0.580 -19.741 1.00 92.50 235 ILE A O 1
ATOM 1714 N N . GLY A 1 236 ? 2.765 -0.920 -21.808 1.00 86.88 236 GLY A N 1
ATOM 1715 C CA . GLY A 1 236 ? 3.067 0.480 -22.113 1.00 86.88 236 GLY A CA 1
ATOM 1716 C C . GLY A 1 236 ? 1.871 1.429 -21.953 1.00 86.88 236 GLY A C 1
ATOM 1717 O O . GLY A 1 236 ? 1.958 2.425 -21.234 1.00 86.88 236 GLY A O 1
ATOM 1718 N N . SER A 1 237 ? 0.756 1.166 -22.635 1.00 89.62 237 SER A N 1
ATOM 1719 C CA . SER A 1 237 ? -0.528 1.847 -22.419 1.00 89.62 237 SER A CA 1
ATOM 1720 C C . SER A 1 237 ? -1.666 0.913 -22.791 1.00 89.62 237 SER A C 1
ATOM 1722 O O . SER A 1 237 ? -2.009 0.755 -23.956 1.00 89.62 237 SER A O 1
ATOM 1724 N N . TYR A 1 238 ? -2.260 0.275 -21.791 1.00 91.75 238 TYR A N 1
ATOM 1725 C CA . TYR A 1 238 ? -3.308 -0.714 -22.025 1.00 91.75 238 TYR A CA 1
ATOM 1726 C C . TYR A 1 238 ? -4.648 -0.088 -22.449 1.00 91.75 238 TYR A C 1
ATOM 1728 O O . TYR A 1 238 ? -5.309 -0.600 -23.349 1.00 91.75 238 TYR A O 1
ATOM 1736 N N . TYR A 1 239 ? -5.017 1.044 -21.843 1.00 91.62 239 TYR A N 1
ATOM 1737 C CA . TYR A 1 239 ? -6.296 1.726 -22.081 1.00 91.62 239 TYR A CA 1
ATOM 1738 C C . TYR A 1 239 ? -6.229 2.825 -23.153 1.00 91.62 239 TYR A C 1
ATOM 1740 O O . TYR A 1 239 ? -7.248 3.438 -23.439 1.00 91.62 239 TYR A O 1
ATOM 1748 N N . GLY A 1 240 ? -5.049 3.103 -23.725 1.00 89.25 240 GLY A N 1
ATOM 1749 C CA . GLY A 1 240 ? -4.854 4.125 -24.768 1.00 89.25 240 GLY A CA 1
ATOM 1750 C C . GLY A 1 240 ? -5.162 5.565 -24.342 1.00 89.25 240 GLY A C 1
ATOM 1751 O O . GLY A 1 240 ? -5.404 6.429 -25.176 1.00 89.25 240 GLY A O 1
ATOM 1752 N N . ASN A 1 241 ? -5.097 5.841 -23.041 1.00 84.44 241 ASN A N 1
ATOM 1753 C CA . ASN A 1 241 ? -5.400 7.131 -22.419 1.00 84.44 241 ASN A CA 1
ATOM 1754 C C . ASN A 1 241 ? -4.206 8.109 -22.377 1.00 84.44 241 ASN A C 1
ATOM 1756 O O . ASN A 1 241 ? -4.256 9.112 -21.674 1.00 84.44 241 ASN A O 1
ATOM 1760 N N . ARG A 1 242 ? -3.108 7.842 -23.104 1.00 73.88 242 ARG A N 1
ATOM 1761 C CA . ARG A 1 242 ? -1.871 8.656 -23.027 1.00 73.88 242 ARG A CA 1
ATOM 1762 C C . ARG A 1 242 ? -2.060 10.123 -23.425 1.00 73.88 242 ARG A C 1
ATOM 1764 O O . ARG A 1 242 ? -1.345 10.970 -22.909 1.00 73.88 242 ARG A O 1
ATOM 1771 N N . ASN A 1 243 ? -3.001 10.401 -24.326 1.00 69.69 243 ASN A N 1
ATOM 1772 C CA . ASN A 1 243 ? -3.297 11.751 -24.823 1.00 69.69 243 ASN A CA 1
ATOM 1773 C C . ASN A 1 243 ? -4.658 12.268 -24.331 1.00 69.69 243 ASN A C 1
ATOM 1775 O O . ASN A 1 243 ? -5.166 13.259 -24.852 1.00 69.69 243 ASN A O 1
ATOM 1779 N N . ALA A 1 244 ? -5.278 11.558 -23.389 1.00 74.19 244 ALA A N 1
ATOM 1780 C CA . ALA A 1 244 ? -6.564 11.936 -22.835 1.00 74.19 244 ALA A CA 1
ATOM 1781 C C . ALA A 1 244 ? -6.414 13.063 -21.809 1.00 74.19 244 ALA A C 1
ATOM 1783 O O . ALA A 1 244 ? -5.380 13.191 -21.152 1.00 74.19 244 ALA A O 1
ATOM 1784 N N . ALA A 1 245 ? -7.477 13.851 -21.632 1.00 76.25 245 ALA A N 1
ATOM 1785 C CA . ALA A 1 245 ? -7.523 14.865 -20.576 1.00 76.25 245 ALA A CA 1
ATOM 1786 C C . ALA A 1 245 ? -7.602 14.230 -19.176 1.00 76.25 245 ALA A C 1
ATOM 1788 O O . ALA A 1 245 ? -7.280 14.873 -18.179 1.00 76.25 245 ALA A O 1
ATOM 1789 N N . SER A 1 246 ? -8.029 12.967 -19.108 1.00 82.00 246 SER A N 1
ATOM 1790 C CA . SER A 1 246 ? -8.188 12.201 -17.880 1.00 82.00 246 SER A CA 1
ATOM 1791 C C . SER A 1 246 ? -7.743 10.756 -18.073 1.00 82.00 246 SER A C 1
ATOM 1793 O O . SER A 1 246 ? -7.994 10.142 -19.110 1.00 82.00 246 SER A O 1
ATOM 1795 N N . ILE A 1 247 ? -7.140 10.173 -17.035 1.00 82.00 247 ILE A N 1
ATOM 1796 C CA . ILE A 1 247 ? -6.762 8.753 -17.021 1.00 82.00 247 ILE A CA 1
ATOM 1797 C C . ILE A 1 247 ? -7.975 7.814 -17.136 1.00 82.00 247 ILE A C 1
ATOM 1799 O O . ILE A 1 247 ? -7.809 6.652 -17.504 1.00 82.00 247 ILE A O 1
ATOM 1803 N N . TRP A 1 248 ? -9.179 8.314 -16.853 1.00 88.88 248 TRP A N 1
ATOM 1804 C CA . TRP A 1 248 ? -10.436 7.567 -16.896 1.00 88.88 248 TRP A CA 1
ATOM 1805 C C . TRP A 1 248 ? -11.036 7.458 -18.307 1.00 88.88 248 TRP A C 1
ATOM 1807 O O . TRP A 1 248 ? -11.982 6.699 -18.518 1.00 88.88 248 TRP A O 1
ATOM 1817 N N . GLU A 1 249 ? -10.501 8.191 -19.288 1.00 89.25 249 GLU A N 1
ATOM 1818 C CA . GLU A 1 249 ? -10.942 8.117 -20.683 1.00 89.25 249 GLU A CA 1
ATOM 1819 C C . GLU A 1 249 ? -10.244 6.961 -21.405 1.00 89.25 249 GLU A C 1
ATOM 1821 O O . GLU A 1 249 ? -9.046 6.999 -21.679 1.00 89.25 249 GLU A O 1
ATOM 1826 N N . ILE A 1 250 ? -11.003 5.916 -21.731 1.00 91.25 250 ILE A N 1
ATOM 1827 C CA . ILE A 1 250 ? -10.472 4.709 -22.368 1.00 91.25 250 ILE A CA 1
ATOM 1828 C C . ILE A 1 250 ? -10.603 4.818 -23.891 1.00 91.25 250 ILE A C 1
ATOM 1830 O O . ILE A 1 250 ? -11.706 5.013 -24.401 1.00 91.25 250 ILE A O 1
ATOM 1834 N N . ASP A 1 251 ? -9.516 4.571 -24.624 1.00 90.44 251 ASP A N 1
ATOM 1835 C CA . ASP A 1 251 ? -9.496 4.346 -26.072 1.00 90.44 251 ASP A CA 1
ATOM 1836 C C . ASP A 1 251 ? -8.551 3.192 -26.445 1.00 90.44 251 ASP A C 1
ATOM 1838 O O . ASP A 1 251 ? -7.376 3.373 -26.765 1.00 90.44 251 ASP A O 1
ATOM 1842 N N . TYR A 1 252 ? -9.083 1.970 -26.483 1.00 90.12 252 TYR A N 1
ATOM 1843 C CA . TYR A 1 252 ? -8.295 0.793 -26.850 1.00 90.12 252 TYR A CA 1
ATOM 1844 C C . TYR A 1 252 ? -7.684 0.855 -28.258 1.00 90.12 252 TYR A C 1
ATOM 1846 O O . TYR A 1 252 ? -6.709 0.146 -28.513 1.00 90.12 252 TYR A O 1
ATOM 1854 N N . GLY A 1 253 ? -8.194 1.679 -29.181 1.00 86.81 253 GLY A N 1
ATOM 1855 C CA . GLY A 1 253 ? -7.571 1.851 -30.499 1.00 86.81 253 GLY A CA 1
ATOM 1856 C C . GLY A 1 253 ? -6.149 2.410 -30.387 1.00 86.81 253 GLY A C 1
ATOM 1857 O O . GLY A 1 253 ? -5.233 1.946 -31.078 1.00 86.81 253 GLY A O 1
ATOM 1858 N N . GLN A 1 254 ? -5.954 3.315 -29.426 1.00 87.38 254 GLN A N 1
ATOM 1859 C CA . GLN A 1 254 ? -4.696 4.001 -29.126 1.00 87.38 254 GLN A CA 1
ATOM 1860 C C . GLN A 1 254 ? -3.810 3.251 -28.120 1.00 87.38 254 GLN A C 1
ATOM 1862 O O . GLN A 1 254 ? -2.773 3.763 -27.700 1.00 87.38 254 GLN A O 1
ATOM 1867 N N . ALA A 1 255 ? -4.184 2.029 -27.729 1.00 90.44 255 ALA A N 1
ATOM 1868 C CA . ALA A 1 255 ? -3.417 1.251 -26.767 1.00 90.44 255 ALA A CA 1
ATOM 1869 C C . ALA A 1 255 ? -1.995 0.934 -27.276 1.00 90.44 255 ALA A C 1
ATOM 1871 O O . ALA A 1 255 ? -1.791 0.370 -28.356 1.00 90.44 255 ALA A O 1
ATOM 1872 N N . ASP A 1 256 ? -0.987 1.251 -26.473 1.00 89.31 256 ASP A N 1
ATOM 1873 C CA . ASP A 1 256 ? 0.391 0.846 -26.708 1.00 89.31 256 ASP A CA 1
ATOM 1874 C C . ASP A 1 256 ? 0.634 -0.517 -26.054 1.00 89.31 256 ASP A C 1
ATOM 1876 O O . ASP A 1 256 ? 0.979 -0.623 -24.875 1.00 89.31 256 ASP A O 1
ATOM 1880 N N . CYS A 1 257 ? 0.396 -1.580 -26.821 1.00 93.38 257 CYS A N 1
ATOM 1881 C CA . CYS A 1 257 ? 0.486 -2.972 -26.380 1.00 93.38 257 CYS A CA 1
ATOM 1882 C C . CYS A 1 257 ? 1.940 -3.469 -26.255 1.00 93.38 257 CYS A C 1
ATOM 1884 O O . CYS A 1 257 ? 2.254 -4.573 -26.691 1.00 93.38 257 CYS A O 1
ATOM 1886 N N . GLY A 1 258 ? 2.828 -2.638 -25.705 1.00 94.12 258 GLY A N 1
ATOM 1887 C CA . GLY A 1 258 ? 4.218 -2.974 -25.405 1.00 94.12 258 GLY A CA 1
ATOM 1888 C C . GLY A 1 258 ? 4.306 -3.750 -24.103 1.00 94.12 258 GLY A C 1
ATOM 1889 O O . GLY A 1 258 ? 3.931 -3.220 -23.064 1.00 94.12 258 GLY A O 1
ATOM 1890 N N . TYR A 1 259 ? 4.765 -4.999 -24.147 1.00 95.88 259 TYR A N 1
ATOM 1891 C CA . TYR A 1 259 ? 4.742 -5.890 -22.987 1.00 95.88 259 TYR A CA 1
ATOM 1892 C C . TYR A 1 259 ? 6.117 -6.139 -22.373 1.00 95.88 259 TYR A C 1
ATOM 1894 O O . TYR A 1 259 ? 7.100 -6.400 -23.076 1.00 95.88 259 TYR A O 1
ATOM 1902 N N . GLY A 1 260 ? 6.125 -6.199 -21.040 1.00 94.56 260 GLY A N 1
ATOM 1903 C CA . GLY A 1 260 ? 7.208 -6.750 -20.232 1.00 94.56 260 GLY A CA 1
ATOM 1904 C C . GLY A 1 260 ? 8.521 -5.977 -20.313 1.00 94.56 260 GLY A C 1
ATOM 1905 O O . GLY A 1 260 ? 8.569 -4.810 -20.702 1.00 94.56 260 GLY A O 1
ATOM 1906 N N . ILE A 1 261 ? 9.600 -6.663 -19.950 1.00 96.31 261 ILE A N 1
ATOM 1907 C CA . ILE A 1 261 ? 10.894 -6.046 -19.647 1.00 96.31 261 ILE A CA 1
ATOM 1908 C C . ILE A 1 261 ? 11.558 -5.319 -20.827 1.00 96.31 261 ILE A C 1
ATOM 1910 O O . ILE A 1 261 ? 12.255 -4.327 -20.625 1.00 96.31 261 ILE A O 1
ATOM 1914 N N . GLY A 1 262 ? 11.326 -5.773 -22.057 1.00 95.12 262 GLY A N 1
ATOM 1915 C CA . GLY A 1 262 ? 11.797 -5.122 -23.282 1.00 95.12 262 GLY A CA 1
ATOM 1916 C C . GLY A 1 262 ? 10.755 -4.255 -23.989 1.00 95.12 262 GLY A C 1
ATOM 1917 O O . GLY A 1 262 ? 11.025 -3.836 -25.110 1.00 95.12 262 GLY A O 1
ATOM 1918 N N . GLN A 1 263 ? 9.569 -4.050 -23.392 1.00 93.69 263 GLN A N 1
ATOM 1919 C CA . GLN A 1 263 ? 8.438 -3.313 -23.985 1.00 93.69 263 GLN A CA 1
ATOM 1920 C C . GLN A 1 263 ? 8.121 -3.746 -25.431 1.00 93.69 263 GLN A C 1
ATOM 1922 O O . GLN A 1 263 ? 7.919 -2.933 -26.330 1.00 93.69 263 GLN A O 1
ATOM 1927 N N . ILE A 1 264 ? 8.059 -5.059 -25.677 1.00 94.94 264 ILE A N 1
ATOM 1928 C CA . ILE A 1 264 ? 7.846 -5.600 -27.028 1.00 94.94 264 ILE A CA 1
ATOM 1929 C C . ILE A 1 264 ? 6.417 -5.304 -27.483 1.00 94.94 264 ILE A C 1
ATOM 1931 O O . ILE A 1 264 ? 5.468 -5.765 -26.851 1.00 94.94 264 ILE A O 1
ATOM 1935 N N . THR A 1 265 ? 6.279 -4.575 -28.590 1.00 91.75 265 THR A N 1
ATOM 1936 C CA . THR A 1 265 ? 4.997 -4.141 -29.174 1.00 91.75 265 THR A CA 1
ATOM 1937 C C . THR A 1 265 ? 4.600 -4.959 -30.405 1.00 91.75 265 THR A C 1
ATOM 1939 O O . THR A 1 265 ? 3.436 -5.329 -30.542 1.00 91.75 265 THR A O 1
ATOM 1942 N N . ASP A 1 266 ? 5.556 -5.280 -31.281 1.00 89.88 266 ASP A N 1
ATOM 1943 C CA . ASP A 1 266 ? 5.286 -5.909 -32.579 1.00 89.88 266 ASP A CA 1
ATOM 1944 C C . ASP A 1 266 ? 4.605 -7.281 -32.469 1.00 89.88 266 ASP A C 1
ATOM 1946 O O . ASP A 1 266 ? 5.181 -8.273 -32.002 1.00 89.88 266 ASP A O 1
ATOM 1950 N N . GLY A 1 267 ? 3.384 -7.338 -32.993 1.00 93.81 267 GLY A N 1
ATOM 1951 C CA . GLY A 1 267 ? 2.518 -8.502 -33.053 1.00 93.81 267 GLY A CA 1
ATOM 1952 C C . GLY A 1 267 ? 1.869 -8.848 -31.716 1.00 93.81 267 GLY A C 1
ATOM 1953 O O . GLY A 1 267 ? 1.435 -9.986 -31.533 1.00 93.81 267 GLY A O 1
ATOM 1954 N N . MET A 1 268 ? 1.794 -7.900 -30.779 1.00 96.31 268 MET A N 1
ATOM 1955 C CA . MET A 1 268 ? 1.217 -8.092 -29.442 1.00 96.31 268 MET A CA 1
ATOM 1956 C C . MET A 1 268 ? -0.247 -7.658 -29.325 1.00 96.31 268 MET A C 1
ATOM 1958 O O . MET A 1 268 ? -0.862 -7.813 -28.263 1.00 96.31 268 MET A O 1
ATOM 1962 N N . ARG A 1 269 ? -0.833 -7.156 -30.412 1.00 94.56 269 ARG A N 1
ATOM 1963 C CA . ARG A 1 269 ? -2.269 -6.882 -30.515 1.00 94.56 269 ARG A CA 1
ATOM 1964 C C . ARG A 1 269 ? -3.075 -8.143 -30.834 1.00 94.56 269 ARG A C 1
ATOM 1966 O O . ARG A 1 269 ? -2.543 -9.128 -31.353 1.00 94.56 269 ARG A O 1
ATOM 1973 N N . LEU A 1 270 ? -4.360 -8.138 -30.481 1.00 93.25 270 LEU A N 1
ATOM 1974 C CA . LEU A 1 270 ? -5.283 -9.205 -30.870 1.00 93.25 270 LEU A CA 1
ATOM 1975 C C . LEU A 1 270 ? -5.391 -9.294 -32.404 1.00 93.25 270 LEU A C 1
ATOM 1977 O O . LEU A 1 270 ? -5.336 -8.262 -33.076 1.00 93.25 270 LEU A O 1
ATOM 1981 N N . PRO A 1 271 ? -5.597 -10.495 -32.973 1.00 90.50 271 PRO A N 1
ATOM 1982 C CA . PRO A 1 271 ? -5.932 -10.624 -34.388 1.00 90.50 271 PRO A CA 1
ATOM 1983 C C . PRO A 1 271 ? -7.166 -9.783 -34.747 1.00 90.50 271 PRO A C 1
ATOM 1985 O O . PRO A 1 271 ? -8.203 -9.896 -34.092 1.00 90.50 271 PRO A O 1
ATOM 1988 N N . GLY A 1 272 ? -7.063 -8.957 -35.787 1.00 87.38 272 GLY A N 1
ATOM 1989 C CA . GLY A 1 272 ? -8.083 -7.984 -36.191 1.00 87.38 272 GLY A CA 1
ATOM 1990 C C . GLY A 1 272 ? -7.905 -6.579 -35.600 1.00 87.38 272 GLY A C 1
ATOM 1991 O O . GLY A 1 272 ? -8.662 -5.684 -35.971 1.00 87.38 272 GLY A O 1
ATOM 1992 N N . TYR A 1 273 ? -6.924 -6.381 -34.715 1.00 89.00 273 TYR A N 1
ATOM 1993 C CA . TYR A 1 273 ? -6.598 -5.098 -34.080 1.00 89.00 273 TYR A CA 1
ATOM 1994 C C . TYR A 1 273 ? -5.183 -4.605 -34.427 1.00 89.00 273 TYR A C 1
ATOM 1996 O O . TYR A 1 273 ? -4.706 -3.646 -33.816 1.00 89.00 273 TYR A O 1
ATOM 2004 N N . GLU A 1 274 ? -4.500 -5.256 -35.374 1.00 89.06 274 GLU A N 1
ATOM 2005 C CA . GLU A 1 274 ? -3.142 -4.918 -35.811 1.00 89.06 274 GLU A CA 1
ATOM 2006 C C . GLU A 1 274 ? -3.011 -3.449 -36.245 1.00 89.06 274 GLU A C 1
ATOM 2008 O O . GLU A 1 274 ? -3.935 -2.868 -36.821 1.00 89.06 274 GLU A O 1
ATOM 2013 N N . ARG A 1 275 ? -1.842 -2.843 -35.996 1.00 84.62 275 ARG A N 1
ATOM 2014 C CA . ARG A 1 275 ? -1.556 -1.468 -36.429 1.00 84.62 275 ARG A CA 1
ATOM 2015 C C . ARG A 1 275 ? -1.626 -1.326 -37.953 1.00 84.62 275 ARG A C 1
ATOM 2017 O O . ARG A 1 275 ? -1.146 -2.180 -38.708 1.00 84.62 275 ARG A O 1
ATOM 2024 N N . THR A 1 276 ? -2.153 -0.186 -38.390 1.00 81.88 276 THR A N 1
ATOM 2025 C CA . THR A 1 276 ? -2.146 0.258 -39.786 1.00 81.88 276 THR A CA 1
ATOM 2026 C C . THR A 1 276 ? -1.362 1.557 -39.939 1.00 81.88 276 THR A C 1
ATOM 2028 O O . THR A 1 276 ? -1.303 2.343 -38.998 1.00 81.88 276 THR A O 1
ATOM 2031 N N . ASP A 1 277 ? -0.788 1.798 -41.116 1.00 78.19 277 ASP A N 1
ATOM 2032 C CA . ASP A 1 277 ? -0.289 3.127 -41.484 1.00 78.19 277 ASP A CA 1
ATOM 2033 C C . ASP A 1 277 ? -1.445 4.124 -41.708 1.00 78.19 277 ASP A C 1
ATOM 2035 O O . ASP A 1 277 ? -2.622 3.747 -41.709 1.00 78.19 277 ASP A O 1
ATOM 2039 N N . ASP A 1 278 ? -1.112 5.391 -41.971 1.00 74.12 278 ASP A N 1
ATOM 2040 C CA . ASP A 1 278 ? -2.083 6.463 -42.255 1.00 74.12 278 ASP A CA 1
ATOM 2041 C C . ASP A 1 278 ? -2.956 6.185 -43.493 1.00 74.12 278 ASP A C 1
ATOM 2043 O O . ASP A 1 278 ? -4.009 6.790 -43.689 1.00 74.12 278 ASP A O 1
ATOM 2047 N N . SER A 1 279 ? -2.533 5.246 -44.347 1.00 73.50 279 SER A N 1
ATOM 2048 C CA . SER A 1 279 ? -3.275 4.799 -45.530 1.00 73.50 279 SER A CA 1
ATOM 2049 C C . SER A 1 279 ? -4.227 3.633 -45.226 1.00 73.50 279 SER A C 1
ATOM 2051 O O . SER A 1 279 ? -4.882 3.121 -46.138 1.00 73.50 279 SER A O 1
ATOM 2053 N N . GLY A 1 280 ? -4.286 3.176 -43.971 1.00 74.75 280 GLY A N 1
ATOM 2054 C CA . GLY A 1 280 ? -5.058 2.015 -43.535 1.00 74.75 280 GLY A CA 1
ATOM 2055 C C . GLY A 1 280 ? -4.441 0.669 -43.931 1.00 74.75 280 GLY A C 1
ATOM 2056 O O . GLY A 1 280 ? -5.125 -0.355 -43.878 1.00 74.75 280 GLY A O 1
ATOM 2057 N N . ARG A 1 281 ? -3.172 0.632 -44.360 1.00 78.00 281 ARG A N 1
ATOM 2058 C CA . ARG A 1 281 ? -2.478 -0.617 -44.704 1.00 78.00 281 ARG A CA 1
ATOM 2059 C C . ARG A 1 281 ? -1.917 -1.255 -43.436 1.00 78.00 281 ARG A C 1
ATOM 2061 O O . ARG A 1 281 ? -1.252 -0.558 -42.675 1.00 78.00 281 ARG A O 1
ATOM 2068 N N . PRO A 1 282 ? -2.120 -2.564 -43.209 1.00 77.62 282 PRO A N 1
ATOM 2069 C CA . PRO A 1 282 ? -1.510 -3.254 -42.078 1.00 77.62 282 PRO A CA 1
ATOM 2070 C C . PRO A 1 282 ? 0.017 -3.145 -42.121 1.00 77.62 282 PRO A C 1
ATOM 2072 O O . PRO A 1 282 ? 0.635 -3.509 -43.122 1.00 77.62 282 PRO A O 1
ATOM 2075 N N . ILE A 1 283 ? 0.607 -2.663 -41.028 1.00 83.38 283 ILE A N 1
ATOM 2076 C CA . ILE A 1 283 ? 2.066 -2.590 -40.823 1.00 83.38 283 ILE A CA 1
ATOM 2077 C C . ILE A 1 283 ? 2.549 -3.576 -39.753 1.00 83.38 283 ILE A C 1
ATOM 2079 O O . ILE A 1 283 ? 3.743 -3.690 -39.495 1.00 83.38 283 ILE A O 1
ATOM 2083 N N . GLU A 1 284 ? 1.622 -4.317 -39.155 1.00 87.19 284 GLU A N 1
ATOM 2084 C CA . GLU A 1 284 ? 1.863 -5.307 -38.114 1.00 87.19 284 GLU A CA 1
ATOM 2085 C C . GLU A 1 284 ? 1.133 -6.613 -38.463 1.00 87.19 284 GLU A C 1
ATOM 2087 O O . GLU A 1 284 ? 0.138 -6.632 -39.188 1.00 87.19 284 GLU A O 1
ATOM 2092 N N . THR A 1 285 ? 1.631 -7.736 -37.953 1.00 91.38 285 THR A N 1
ATOM 2093 C CA . THR A 1 285 ? 0.924 -9.021 -37.977 1.00 91.38 285 THR A CA 1
ATOM 2094 C C . THR A 1 285 ? 0.916 -9.599 -36.571 1.00 91.38 285 THR A C 1
ATOM 2096 O O . THR A 1 285 ? 1.979 -9.719 -35.960 1.00 91.38 285 THR A O 1
ATOM 2099 N N . ALA A 1 286 ? -0.261 -9.981 -36.068 1.00 93.88 286 ALA A N 1
ATOM 2100 C CA . ALA A 1 286 ? -0.385 -10.585 -34.748 1.00 93.88 286 ALA A CA 1
ATOM 2101 C C . ALA A 1 286 ? 0.447 -11.878 -34.643 1.00 93.88 286 ALA A C 1
ATOM 2103 O O . ALA A 1 286 ? 0.379 -12.768 -35.499 1.00 93.88 286 ALA A O 1
ATOM 2104 N N . LEU A 1 287 ? 1.231 -11.995 -33.570 1.00 96.31 287 LEU A N 1
ATOM 2105 C CA . LEU A 1 287 ? 1.937 -13.227 -33.240 1.00 96.31 287 LEU A CA 1
ATOM 2106 C C . LEU A 1 287 ? 0.940 -14.302 -32.779 1.00 96.31 287 LEU A C 1
ATOM 2108 O O . LEU A 1 287 ? -0.126 -13.987 -32.246 1.00 96.31 287 LEU A O 1
ATOM 2112 N N . PRO A 1 288 ? 1.289 -15.595 -32.903 1.00 96.00 288 PRO A N 1
ATOM 2113 C CA . PRO A 1 288 ? 0.529 -16.656 -32.257 1.00 96.00 288 PRO A CA 1
ATOM 2114 C C . PRO A 1 288 ? 0.351 -16.375 -30.760 1.00 96.00 288 PRO A C 1
ATOM 2116 O O . PRO A 1 288 ? 1.314 -16.042 -30.072 1.00 96.00 288 PRO A O 1
ATOM 2119 N N . TYR A 1 289 ? -0.852 -16.600 -30.230 1.00 93.88 289 TYR A N 1
ATOM 2120 C CA . TYR A 1 289 ? -1.190 -16.268 -28.839 1.00 93.88 289 TYR A CA 1
ATOM 2121 C C . TYR A 1 289 ? -0.232 -16.873 -27.795 1.00 93.88 289 TYR A C 1
ATOM 2123 O O . TYR A 1 289 ? 0.098 -16.236 -26.800 1.00 93.88 289 TYR A O 1
ATOM 2131 N N . ALA A 1 290 ? 0.299 -18.077 -28.038 1.00 94.50 290 ALA A N 1
ATOM 2132 C CA . ALA A 1 290 ? 1.305 -18.681 -27.159 1.00 94.50 290 ALA A CA 1
ATOM 2133 C C . ALA A 1 290 ? 2.617 -17.871 -27.091 1.00 94.50 290 ALA A C 1
ATOM 2135 O O . ALA A 1 290 ? 3.236 -17.807 -26.034 1.00 94.50 290 ALA A O 1
ATOM 2136 N N . GLN A 1 291 ? 3.027 -17.240 -28.196 1.00 97.38 291 GLN A N 1
ATOM 2137 C CA . GLN A 1 291 ? 4.185 -16.343 -28.226 1.00 97.38 291 GLN A CA 1
ATOM 2138 C C . GLN A 1 291 ? 3.878 -15.024 -27.516 1.00 97.38 291 GLN A C 1
ATOM 2140 O O . GLN A 1 291 ? 4.704 -14.566 -26.733 1.00 97.38 291 GLN A O 1
ATOM 2145 N N . GLN A 1 292 ? 2.680 -14.465 -27.723 1.00 96.81 292 GLN A N 1
ATOM 2146 C CA . GLN A 1 292 ? 2.229 -13.263 -27.014 1.00 96.81 292 GLN A CA 1
ATOM 2147 C C . GLN A 1 292 ? 2.238 -13.486 -25.491 1.00 96.81 292 GLN A C 1
ATOM 2149 O O . GLN A 1 292 ? 2.834 -12.716 -24.742 1.00 96.81 292 GLN A O 1
ATOM 2154 N N . ARG A 1 293 ? 1.679 -14.607 -25.017 1.00 94.75 293 ARG A N 1
ATOM 2155 C CA . ARG A 1 293 ? 1.707 -14.957 -23.588 1.00 94.75 293 ARG A CA 1
ATOM 2156 C C . ARG A 1 293 ? 3.120 -15.144 -23.050 1.00 94.75 293 ARG A C 1
ATOM 2158 O O . ARG A 1 293 ? 3.413 -14.640 -21.973 1.00 94.75 293 ARG A O 1
ATOM 2165 N N . ALA A 1 294 ? 4.001 -15.821 -23.792 1.00 96.38 294 ALA A N 1
ATOM 2166 C CA . ALA A 1 294 ? 5.394 -15.981 -23.378 1.00 96.38 294 ALA A CA 1
ATOM 2167 C C . ALA A 1 294 ? 6.092 -14.618 -23.226 1.00 96.38 294 ALA A C 1
ATOM 2169 O O . ALA A 1 294 ? 6.733 -14.375 -22.213 1.00 96.38 294 ALA A O 1
ATOM 2170 N N . ILE A 1 295 ? 5.915 -13.703 -24.185 1.00 97.69 295 ILE A N 1
ATOM 2171 C CA . ILE A 1 295 ? 6.486 -12.346 -24.131 1.00 97.69 295 ILE A CA 1
ATOM 2172 C C . ILE A 1 295 ? 5.960 -11.562 -22.915 1.00 97.69 295 ILE A C 1
ATOM 2174 O O . ILE A 1 295 ? 6.730 -10.875 -22.244 1.00 97.69 295 ILE A O 1
ATOM 2178 N N . ALA A 1 296 ? 4.665 -11.659 -22.612 1.00 96.38 296 ALA A N 1
ATOM 2179 C CA . ALA A 1 296 ? 4.049 -10.884 -21.535 1.00 96.38 296 ALA A CA 1
ATOM 2180 C C . ALA A 1 296 ? 4.285 -11.453 -20.126 1.00 96.38 296 ALA A C 1
ATOM 2182 O O . ALA A 1 296 ? 4.284 -10.690 -19.163 1.00 96.38 296 ALA A O 1
ATOM 2183 N N . LEU A 1 297 ? 4.491 -12.766 -19.980 1.00 94.50 297 LEU A N 1
ATOM 2184 C CA . LEU A 1 297 ? 4.469 -13.438 -18.670 1.00 94.50 297 LEU A CA 1
ATOM 2185 C C . LEU A 1 297 ? 5.795 -14.127 -18.304 1.00 94.50 297 LEU A C 1
ATOM 2187 O O . LEU A 1 297 ? 6.038 -14.396 -17.128 1.00 94.50 297 LEU A O 1
ATOM 2191 N N . ASP A 1 298 ? 6.672 -14.383 -19.279 1.00 95.31 298 ASP A N 1
ATOM 2192 C CA . ASP A 1 298 ? 8.000 -14.970 -19.082 1.00 95.31 298 ASP A CA 1
ATOM 2193 C C . ASP A 1 298 ? 9.089 -13.974 -19.504 1.00 95.31 298 ASP A C 1
ATOM 2195 O O . ASP A 1 298 ? 9.395 -13.804 -20.688 1.00 95.31 298 ASP A O 1
ATOM 2199 N N . TYR A 1 299 ? 9.724 -13.348 -18.510 1.00 96.69 299 TYR A N 1
ATOM 2200 C CA . TYR A 1 299 ? 10.780 -12.359 -18.732 1.00 96.69 299 TYR A CA 1
ATOM 2201 C C . TYR A 1 299 ? 11.932 -12.897 -19.599 1.00 96.69 299 TYR A C 1
ATOM 2203 O O . TYR A 1 299 ? 12.528 -12.146 -20.365 1.00 96.69 299 TYR A O 1
ATOM 2211 N N . THR A 1 300 ? 12.228 -14.202 -19.559 1.00 97.31 300 THR A N 1
ATOM 2212 C CA . THR A 1 300 ? 13.293 -14.790 -20.388 1.00 97.31 300 THR A CA 1
ATOM 2213 C C . THR A 1 300 ? 12.893 -14.921 -21.857 1.00 97.31 300 THR A C 1
ATOM 2215 O O . THR A 1 300 ? 13.735 -14.766 -22.741 1.00 97.31 300 THR A O 1
ATOM 2218 N N . ALA A 1 301 ? 11.611 -15.168 -22.141 1.00 97.50 301 ALA A N 1
ATOM 2219 C CA . ALA A 1 301 ? 11.085 -15.192 -23.503 1.00 97.50 301 ALA A CA 1
ATOM 2220 C C . ALA A 1 301 ? 11.009 -13.777 -24.085 1.00 97.50 301 ALA A C 1
ATOM 2222 O O . ALA A 1 301 ? 11.370 -13.574 -25.246 1.00 97.50 301 ALA A O 1
ATOM 2223 N N . ASN A 1 302 ? 10.633 -12.801 -23.255 1.00 98.19 302 ASN A N 1
ATOM 2224 C CA . ASN A 1 302 ? 10.712 -11.383 -23.585 1.00 98.19 302 ASN A CA 1
ATOM 2225 C C . ASN A 1 302 ? 12.155 -10.976 -23.953 1.00 98.19 302 ASN A C 1
ATOM 2227 O O . ASN A 1 302 ? 12.399 -10.498 -25.059 1.00 98.19 302 ASN A O 1
ATOM 2231 N N . ILE A 1 303 ? 13.140 -11.298 -23.106 1.00 98.62 303 ILE A N 1
ATOM 2232 C CA . ILE A 1 303 ? 14.565 -11.023 -23.368 1.00 98.62 303 ILE A CA 1
ATOM 2233 C C . ILE A 1 303 ? 15.058 -11.719 -24.645 1.00 98.62 303 ILE A C 1
ATOM 2235 O O . ILE A 1 303 ? 15.732 -11.094 -25.462 1.00 98.62 303 ILE A O 1
ATOM 2239 N N . ALA A 1 304 ? 14.707 -12.989 -24.871 1.00 98.50 304 ALA A N 1
ATOM 2240 C CA . ALA A 1 304 ? 15.098 -13.707 -26.088 1.00 98.50 304 ALA A CA 1
ATOM 2241 C C . ALA A 1 304 ? 14.556 -13.028 -27.362 1.00 98.50 304 ALA A C 1
ATOM 2243 O O . ALA A 1 304 ? 15.265 -12.922 -28.369 1.00 98.50 304 ALA A O 1
ATOM 2244 N N . LYS A 1 305 ? 13.318 -12.518 -27.316 1.00 97.94 305 LYS A N 1
ATOM 2245 C CA . LYS A 1 305 ? 12.720 -11.740 -28.406 1.00 97.94 305 LYS A CA 1
ATOM 2246 C C . LYS A 1 305 ? 13.408 -10.380 -28.582 1.00 97.94 305 LYS A C 1
ATOM 2248 O O . LYS A 1 305 ? 13.693 -10.028 -29.726 1.00 97.94 305 LYS A O 1
ATOM 2253 N N . ALA A 1 306 ? 13.757 -9.679 -27.501 1.00 97.81 306 ALA A N 1
ATOM 2254 C CA . ALA A 1 306 ? 14.511 -8.422 -27.557 1.00 97.81 306 ALA A CA 1
ATOM 2255 C C . ALA A 1 306 ? 15.904 -8.608 -28.193 1.00 97.81 306 ALA A C 1
ATOM 2257 O O . ALA A 1 306 ? 16.267 -7.885 -29.120 1.00 97.81 306 ALA A O 1
ATOM 2258 N N . VAL A 1 307 ? 16.652 -9.645 -27.789 1.00 98.44 307 VAL A N 1
ATOM 2259 C CA . VAL A 1 307 ? 17.956 -10.000 -28.388 1.00 98.44 307 VAL A CA 1
ATOM 2260 C C . VAL A 1 307 ? 17.826 -10.279 -29.882 1.00 98.44 307 VAL A C 1
ATOM 2262 O O . VAL A 1 307 ? 18.630 -9.799 -30.684 1.00 98.44 307 VAL A O 1
ATOM 2265 N N . ARG A 1 308 ? 16.798 -11.036 -30.282 1.00 97.88 308 ARG A N 1
ATOM 2266 C CA . ARG A 1 308 ? 16.529 -11.299 -31.697 1.00 97.88 308 ARG A CA 1
ATOM 2267 C C . ARG A 1 308 ? 16.269 -10.000 -32.468 1.00 97.88 308 ARG A C 1
ATOM 2269 O O . ARG A 1 308 ? 16.835 -9.845 -33.547 1.00 97.88 308 ARG A O 1
ATOM 2276 N N . MET A 1 309 ? 15.446 -9.095 -31.934 1.00 96.44 309 MET A N 1
ATOM 2277 C CA . MET A 1 309 ? 15.119 -7.813 -32.575 1.00 96.44 309 MET A CA 1
ATOM 2278 C C . MET A 1 309 ? 16.353 -6.918 -32.727 1.00 96.44 309 MET A C 1
ATOM 2280 O O . MET A 1 309 ? 16.603 -6.417 -33.821 1.00 96.44 309 MET A O 1
ATOM 2284 N N . LEU A 1 310 ? 17.174 -6.786 -31.681 1.00 97.56 310 LEU A N 1
ATOM 2285 C CA . LEU A 1 310 ? 18.433 -6.034 -31.745 1.00 97.56 310 LEU A CA 1
ATOM 2286 C C . LEU A 1 310 ? 19.390 -6.613 -32.794 1.00 97.56 310 LEU A C 1
ATOM 2288 O O . LEU A 1 310 ? 19.953 -5.866 -33.590 1.00 97.56 310 LEU A O 1
ATOM 2292 N N . GLY A 1 311 ? 19.530 -7.941 -32.860 1.00 98.12 311 GLY A N 1
ATOM 2293 C CA . GLY A 1 311 ? 20.344 -8.584 -33.894 1.00 98.12 311 GLY A CA 1
ATOM 2294 C C . GLY A 1 311 ? 19.803 -8.366 -35.315 1.00 98.12 311 GLY A C 1
ATOM 2295 O O . GLY A 1 311 ? 20.579 -8.214 -36.257 1.00 98.12 311 GLY A O 1
ATOM 2296 N N . GLN A 1 312 ? 18.476 -8.319 -35.491 1.00 97.19 312 GLN A N 1
ATOM 2297 C CA . GLN A 1 312 ? 17.857 -8.002 -36.783 1.00 97.19 312 GLN A CA 1
ATOM 2298 C C . GLN A 1 312 ? 18.162 -6.559 -37.199 1.00 97.19 312 GLN A C 1
ATOM 2300 O O . GLN A 1 312 ? 18.585 -6.342 -38.332 1.00 97.19 312 GLN A O 1
ATOM 2305 N N . LYS A 1 313 ? 18.045 -5.601 -36.272 1.00 96.56 313 LYS A N 1
ATOM 2306 C CA . LYS A 1 313 ? 18.362 -4.187 -36.517 1.00 96.56 313 LYS A CA 1
ATOM 2307 C C . LYS A 1 313 ? 19.843 -3.963 -36.819 1.00 96.56 313 LYS A C 1
ATOM 2309 O O . LYS A 1 313 ? 20.157 -3.267 -37.780 1.00 96.56 313 LYS A O 1
ATOM 2314 N N . TRP A 1 314 ? 20.740 -4.628 -36.088 1.00 98.12 314 TRP A N 1
ATOM 2315 C CA . TRP A 1 314 ? 22.173 -4.646 -36.403 1.00 98.12 314 TRP A CA 1
ATOM 2316 C C . TRP A 1 314 ? 22.419 -5.084 -37.850 1.00 98.12 314 TRP A C 1
ATOM 2318 O O . TRP A 1 314 ? 23.128 -4.418 -38.600 1.00 98.12 314 TRP A O 1
ATOM 2328 N N . ASN A 1 315 ? 21.791 -6.187 -38.266 1.00 98.06 315 ASN A N 1
ATOM 2329 C CA . ASN A 1 315 ? 21.946 -6.716 -39.617 1.00 98.06 315 ASN A CA 1
ATOM 2330 C C . ASN A 1 315 ? 21.366 -5.783 -40.688 1.00 98.06 315 ASN A C 1
ATOM 2332 O O . ASN A 1 315 ? 21.973 -5.644 -41.746 1.00 98.06 315 ASN A O 1
ATOM 2336 N N . GLU A 1 316 ? 20.212 -5.158 -40.442 1.00 96.69 316 GLU A N 1
ATOM 2337 C CA . GLU A 1 316 ? 19.611 -4.169 -41.349 1.00 96.69 316 GLU A CA 1
ATOM 2338 C C . GLU A 1 316 ? 20.574 -2.998 -41.604 1.00 96.69 316 GLU A C 1
ATOM 2340 O O . GLU A 1 316 ? 20.888 -2.703 -42.758 1.00 96.69 316 GLU A O 1
ATOM 2345 N N . LEU A 1 317 ? 21.117 -2.408 -40.537 1.00 97.06 317 LEU A N 1
ATOM 2346 C CA . LEU A 1 317 ? 22.044 -1.275 -40.604 1.00 97.06 317 LEU A CA 1
ATOM 2347 C C . LEU A 1 317 ? 23.389 -1.652 -41.236 1.00 97.06 317 LEU A C 1
ATOM 2349 O O . LEU A 1 317 ? 23.875 -0.959 -42.131 1.00 97.06 317 LEU A O 1
ATOM 2353 N N . ALA A 1 318 ? 23.971 -2.783 -40.830 1.00 96.31 318 ALA A N 1
ATOM 2354 C CA . ALA A 1 318 ? 25.244 -3.252 -41.368 1.00 96.31 318 ALA A CA 1
ATOM 2355 C C . ALA A 1 318 ? 25.153 -3.559 -42.872 1.00 96.31 318 ALA A C 1
ATOM 2357 O O . ALA A 1 318 ? 26.058 -3.210 -43.629 1.00 96.31 318 ALA A O 1
ATOM 2358 N N . ASN A 1 319 ? 24.045 -4.155 -43.329 1.00 96.25 319 ASN A N 1
ATOM 2359 C CA . ASN A 1 319 ? 23.806 -4.401 -44.754 1.00 96.25 319 ASN A CA 1
ATOM 2360 C C . ASN A 1 319 ? 23.594 -3.105 -45.552 1.00 96.25 319 ASN A C 1
ATOM 2362 O O . ASN A 1 319 ? 23.890 -3.078 -46.746 1.00 96.25 319 ASN A O 1
ATOM 2366 N N . ALA A 1 320 ? 23.120 -2.040 -44.903 1.00 95.56 320 ALA A N 1
ATOM 2367 C CA . ALA A 1 320 ? 23.019 -0.707 -45.486 1.00 95.56 320 ALA A CA 1
ATOM 2368 C C . ALA A 1 320 ? 24.342 0.088 -45.439 1.00 95.56 320 ALA A C 1
ATOM 2370 O O . ALA A 1 320 ? 24.393 1.217 -45.918 1.00 95.56 320 ALA A O 1
ATOM 2371 N N . GLY A 1 321 ? 25.420 -0.481 -44.880 1.00 95.69 321 GLY A N 1
ATOM 2372 C CA . GLY A 1 321 ? 26.716 0.191 -44.739 1.00 95.69 321 GLY A CA 1
ATOM 2373 C C . GLY A 1 321 ? 26.778 1.218 -43.602 1.00 95.69 321 GLY A C 1
ATOM 2374 O O . GLY A 1 321 ? 27.764 1.944 -43.493 1.00 95.69 321 GLY A O 1
ATOM 2375 N N . MET A 1 322 ? 25.759 1.267 -42.740 1.00 96.69 322 MET A N 1
ATOM 2376 C CA . MET A 1 322 ? 25.704 2.153 -41.579 1.00 96.69 322 MET A CA 1
ATOM 2377 C C . MET A 1 322 ? 26.434 1.511 -40.400 1.00 96.69 322 MET A C 1
ATOM 2379 O O . MET A 1 322 ? 25.848 0.791 -39.592 1.00 96.69 322 MET A O 1
ATOM 2383 N N . LEU A 1 323 ? 27.741 1.753 -40.332 1.00 95.69 323 LEU A N 1
ATOM 2384 C CA . LEU A 1 323 ? 28.632 1.206 -39.311 1.00 95.69 323 LEU A CA 1
ATOM 2385 C C . LEU A 1 323 ? 29.223 2.326 -38.453 1.00 95.69 323 LEU A C 1
ATOM 2387 O O . LEU A 1 323 ? 29.509 3.412 -38.955 1.00 95.69 323 LEU A O 1
ATOM 2391 N N . ILE A 1 324 ? 29.437 2.031 -37.172 1.00 96.06 324 ILE A N 1
ATOM 2392 C CA . ILE A 1 324 ? 30.169 2.890 -36.240 1.00 96.06 324 ILE A CA 1
ATOM 2393 C C . ILE A 1 324 ? 31.575 2.310 -36.025 1.00 96.06 324 ILE A C 1
ATOM 2395 O O . ILE A 1 324 ? 31.727 1.098 -35.855 1.00 96.06 324 ILE A O 1
ATOM 2399 N N . ASN A 1 325 ? 32.590 3.175 -36.034 1.00 95.50 325 ASN A N 1
ATOM 2400 C CA . ASN A 1 325 ? 34.012 2.849 -35.904 1.00 95.50 325 ASN A CA 1
ATOM 2401 C C . ASN A 1 325 ? 34.450 1.741 -36.879 1.00 95.50 325 ASN A C 1
ATOM 2403 O O . ASN A 1 325 ? 34.439 1.930 -38.093 1.00 95.50 325 ASN A O 1
ATOM 2407 N N . ASP A 1 326 ? 34.849 0.584 -36.353 1.00 94.00 326 ASP A N 1
ATOM 2408 C CA . ASP A 1 326 ? 35.290 -0.579 -37.122 1.00 94.00 326 ASP A CA 1
ATOM 2409 C C . ASP A 1 326 ? 34.165 -1.589 -37.416 1.00 94.00 326 ASP A C 1
ATOM 2411 O O . ASP A 1 326 ? 34.413 -2.634 -38.021 1.00 94.00 326 ASP A O 1
ATOM 2415 N N . GLY A 1 327 ? 32.932 -1.299 -36.985 1.00 94.81 327 GLY A N 1
ATOM 2416 C CA . GLY A 1 327 ? 31.754 -2.128 -37.228 1.00 94.81 327 GLY A CA 1
ATOM 2417 C C . GLY A 1 327 ? 31.779 -3.500 -36.546 1.00 94.81 327 GLY A C 1
ATOM 2418 O O . GLY A 1 327 ? 30.982 -4.365 -36.905 1.00 94.81 327 GLY A O 1
ATOM 2419 N N . ARG A 1 328 ? 32.677 -3.749 -35.580 1.00 96.62 328 ARG A N 1
ATOM 2420 C CA . ARG A 1 328 ? 32.715 -5.023 -34.841 1.00 96.62 328 ARG A CA 1
ATOM 2421 C C . ARG A 1 328 ? 31.676 -5.038 -33.725 1.00 96.62 328 ARG A C 1
ATOM 2423 O O . ARG A 1 328 ? 31.622 -4.118 -32.913 1.00 96.62 328 ARG A O 1
ATOM 2430 N N . SER A 1 329 ? 30.910 -6.123 -33.616 1.00 96.94 329 SER A N 1
ATOM 2431 C CA . SER A 1 329 ? 29.828 -6.248 -32.626 1.00 96.94 329 SER A CA 1
ATOM 2432 C C . SER A 1 329 ? 30.311 -6.280 -31.168 1.00 96.94 329 SER A C 1
ATOM 2434 O O . SER A 1 329 ? 29.502 -6.158 -30.257 1.00 96.94 329 SER A O 1
ATOM 2436 N N . ALA A 1 330 ? 31.613 -6.465 -30.929 1.00 95.75 330 ALA A N 1
ATOM 2437 C CA . ALA A 1 330 ? 32.181 -6.641 -29.594 1.00 95.75 330 ALA A CA 1
ATOM 2438 C C . ALA A 1 330 ? 32.179 -5.366 -28.726 1.00 95.75 330 ALA A C 1
ATOM 2440 O O . ALA A 1 330 ? 32.328 -5.488 -27.509 1.00 95.75 330 ALA A O 1
ATOM 2441 N N . TYR A 1 331 ? 32.011 -4.182 -29.327 1.00 97.31 331 TYR A N 1
ATOM 2442 C CA . TYR A 1 331 ? 32.211 -2.895 -28.651 1.00 97.31 331 TYR A CA 1
ATOM 2443 C C . TYR A 1 331 ? 30.918 -2.131 -28.418 1.00 97.31 331 TYR A C 1
ATOM 2445 O O . TYR A 1 331 ? 30.091 -2.052 -29.322 1.00 97.31 331 TYR A O 1
ATOM 2453 N N . ILE A 1 332 ? 30.772 -1.535 -27.234 1.00 97.12 332 ILE A N 1
ATOM 2454 C CA . ILE A 1 332 ? 29.563 -0.832 -26.776 1.00 97.12 332 ILE A CA 1
ATOM 2455 C C . ILE A 1 332 ? 29.160 0.300 -27.733 1.00 97.12 332 ILE A C 1
ATOM 2457 O O . ILE A 1 332 ? 28.017 0.350 -28.184 1.00 97.12 332 ILE A O 1
ATOM 2461 N N . GLU A 1 333 ? 30.099 1.167 -28.108 1.00 96.69 333 GLU A N 1
ATOM 2462 C CA . GLU A 1 333 ? 29.866 2.334 -28.967 1.00 96.69 333 GLU A CA 1
ATOM 2463 C C . GLU A 1 333 ? 29.376 1.926 -30.360 1.00 96.69 333 GLU A C 1
ATOM 2465 O O . GLU A 1 333 ? 28.569 2.626 -30.971 1.00 96.69 333 GLU A O 1
ATOM 2470 N N . ASN A 1 334 ? 29.789 0.752 -30.849 1.00 97.38 334 ASN A N 1
ATOM 2471 C CA . ASN A 1 334 ? 29.420 0.298 -32.186 1.00 97.38 334 ASN A CA 1
ATOM 2472 C C . ASN A 1 334 ? 27.919 -0.011 -32.325 1.00 97.38 334 ASN A C 1
ATOM 2474 O O . ASN A 1 334 ? 27.402 -0.073 -33.440 1.00 97.38 334 ASN A O 1
ATOM 2478 N N . TRP A 1 335 ? 27.199 -0.163 -31.209 1.00 97.75 335 TRP A N 1
ATOM 2479 C CA . TRP A 1 335 ? 25.757 -0.413 -31.189 1.00 97.75 335 TRP A CA 1
ATOM 2480 C C . TRP A 1 335 ? 24.900 0.856 -31.266 1.00 97.75 335 TRP A C 1
ATOM 2482 O O . TRP A 1 335 ? 23.676 0.732 -31.306 1.00 97.75 335 TRP A O 1
ATOM 2492 N N . PHE A 1 336 ? 25.495 2.052 -31.345 1.00 97.38 336 PHE A N 1
ATOM 2493 C CA . PHE A 1 336 ? 24.772 3.331 -31.304 1.00 97.38 336 PHE A CA 1
ATOM 2494 C C . PHE A 1 336 ? 23.654 3.443 -32.355 1.00 97.38 336 PHE A C 1
ATOM 2496 O O . PHE A 1 336 ? 22.520 3.776 -32.020 1.00 97.38 336 PHE A O 1
ATOM 2503 N N . PHE A 1 337 ? 23.917 3.094 -33.622 1.00 97.50 337 PHE A N 1
ATOM 2504 C CA . PHE A 1 337 ? 22.854 3.078 -34.638 1.00 97.50 337 PHE A CA 1
ATOM 2505 C C . PHE A 1 337 ? 21.794 2.014 -34.368 1.00 97.50 337 PHE A C 1
ATOM 2507 O O . PHE A 1 337 ? 20.623 2.221 -34.667 1.00 97.50 337 PHE A O 1
ATOM 2514 N N . THR A 1 338 ? 22.187 0.868 -33.811 1.00 97.56 338 THR A N 1
ATOM 2515 C CA . THR A 1 338 ? 21.245 -0.226 -33.555 1.00 97.56 338 THR A CA 1
ATOM 2516 C C . THR A 1 338 ? 20.265 0.144 -32.452 1.00 97.56 338 THR A C 1
ATOM 2518 O O . THR A 1 338 ? 19.074 -0.112 -32.598 1.00 97.56 338 THR A O 1
ATOM 2521 N N . THR A 1 339 ? 20.726 0.787 -31.379 1.00 96.88 339 THR A N 1
ATOM 2522 C CA . THR A 1 339 ? 19.848 1.281 -30.308 1.00 96.88 339 THR A CA 1
ATOM 2523 C C . THR A 1 339 ? 19.007 2.472 -30.773 1.00 96.88 339 THR A C 1
ATOM 2525 O O . THR A 1 339 ? 17.847 2.580 -30.383 1.00 96.88 339 THR A O 1
ATOM 2528 N N . TRP A 1 340 ? 19.525 3.306 -31.682 1.00 96.38 340 TRP A N 1
ATOM 2529 C CA . TRP A 1 340 ? 18.747 4.356 -32.353 1.00 96.38 340 TRP A CA 1
ATOM 2530 C C . TRP A 1 340 ? 17.591 3.746 -33.151 1.00 96.38 340 TRP A C 1
ATOM 2532 O O . TRP A 1 340 ? 16.432 4.111 -32.956 1.00 96.38 340 TRP A O 1
ATOM 2542 N N . ALA A 1 341 ? 17.893 2.759 -33.996 1.00 95.19 341 ALA A N 1
ATOM 2543 C CA . ALA A 1 341 ? 16.906 2.065 -34.813 1.00 95.19 341 ALA A CA 1
ATOM 2544 C C . ALA A 1 341 ? 15.951 1.178 -34.001 1.00 95.19 341 ALA A C 1
ATOM 2546 O O . ALA A 1 341 ? 14.841 0.909 -34.455 1.00 95.19 341 ALA A O 1
ATOM 2547 N N . TYR A 1 342 ? 16.359 0.712 -32.818 1.00 91.88 342 TYR A N 1
ATOM 2548 C CA . TYR A 1 342 ? 15.476 0.009 -31.888 1.00 91.88 342 TYR A CA 1
ATOM 2549 C C . TYR A 1 342 ? 14.372 0.939 -31.372 1.00 91.88 342 TYR A C 1
ATOM 2551 O O . TYR A 1 342 ? 13.212 0.547 -31.352 1.00 91.88 342 TYR A O 1
ATOM 2559 N N . ASN A 1 343 ? 14.724 2.178 -31.011 1.00 91.50 343 ASN A N 1
ATOM 2560 C CA . ASN A 1 343 ? 13.778 3.146 -30.463 1.00 91.50 343 ASN A CA 1
ATOM 2561 C C . ASN A 1 343 ? 12.871 3.786 -31.523 1.00 91.50 343 ASN A C 1
ATOM 2563 O O . ASN A 1 343 ? 11.660 3.829 -31.337 1.00 91.50 343 ASN A O 1
ATOM 2567 N N . SER A 1 344 ? 13.444 4.299 -32.616 1.00 87.69 344 SER A N 1
ATOM 2568 C CA . SER A 1 344 ? 12.690 5.080 -33.610 1.00 87.69 344 SER A CA 1
ATOM 2569 C C . SER A 1 344 ? 12.509 4.375 -34.957 1.00 87.69 344 SER A C 1
ATOM 2571 O O . SER A 1 344 ? 11.931 4.956 -35.868 1.00 87.69 344 SER A O 1
ATOM 2573 N N . GLY A 1 345 ? 13.011 3.148 -35.113 1.00 88.25 345 GLY A N 1
ATOM 2574 C CA . GLY A 1 345 ? 12.996 2.427 -36.385 1.00 88.25 345 GLY A CA 1
ATOM 2575 C C . GLY A 1 345 ? 14.180 2.753 -37.305 1.00 88.25 345 GLY A C 1
ATOM 2576 O O . GLY A 1 345 ? 14.909 3.729 -37.122 1.00 88.25 345 GLY A O 1
ATOM 2577 N N . PHE A 1 346 ? 14.367 1.894 -38.310 1.00 91.56 346 PHE A N 1
ATOM 2578 C CA . PHE A 1 346 ? 15.272 2.102 -39.443 1.00 91.56 346 PHE A CA 1
ATOM 2579 C C . PHE A 1 346 ? 14.434 2.104 -40.715 1.00 91.56 346 PHE A C 1
ATOM 2581 O O . PHE A 1 346 ? 13.659 1.169 -40.940 1.00 91.56 346 PHE A O 1
ATOM 2588 N N . HIS A 1 347 ? 14.605 3.134 -41.535 1.00 88.94 347 HIS A N 1
ATOM 2589 C CA . HIS A 1 347 ? 13.883 3.278 -42.786 1.00 88.94 347 HIS A CA 1
ATOM 2590 C C . HIS A 1 347 ? 14.808 2.937 -43.958 1.00 88.94 347 HIS A C 1
ATOM 2592 O O . HIS A 1 347 ? 15.777 3.662 -44.202 1.00 88.94 347 HIS A O 1
ATOM 2598 N N . PRO A 1 348 ? 14.557 1.827 -44.671 1.00 87.88 348 PRO A N 1
ATOM 2599 C CA . PRO A 1 348 ? 15.414 1.404 -45.768 1.00 87.88 348 PRO A CA 1
ATOM 2600 C C . PRO A 1 348 ? 15.303 2.359 -46.968 1.00 87.88 348 PRO A C 1
ATOM 2602 O O . PRO A 1 348 ? 14.257 2.981 -47.158 1.00 87.88 348 PRO A O 1
ATOM 2605 N N . PRO A 1 349 ? 16.349 2.445 -47.808 1.00 86.38 349 PRO A N 1
ATOM 2606 C CA . PRO A 1 349 ? 16.325 3.284 -48.999 1.00 86.38 349 PRO A CA 1
ATOM 2607 C C . PRO A 1 349 ? 15.259 2.811 -49.993 1.00 86.38 349 PRO A C 1
ATOM 2609 O O . PRO A 1 349 ? 15.128 1.615 -50.268 1.00 86.38 349 PRO A O 1
ATOM 2612 N N . THR A 1 350 ? 14.531 3.764 -50.566 1.00 82.00 350 THR A N 1
ATOM 2613 C CA . THR A 1 350 ? 13.508 3.566 -51.601 1.00 82.00 350 THR A CA 1
ATOM 2614 C C . THR A 1 350 ? 13.972 4.138 -52.946 1.00 82.00 350 THR A C 1
ATOM 2616 O O . THR A 1 350 ? 14.889 4.955 -53.025 1.00 82.00 350 THR A O 1
ATOM 2619 N N . GLU A 1 351 ? 13.352 3.697 -54.044 1.00 77.25 351 GLU A N 1
ATOM 2620 C CA . GLU A 1 351 ? 13.735 4.126 -55.401 1.00 77.25 351 GLU A CA 1
ATOM 2621 C C . GLU A 1 351 ? 13.317 5.571 -55.738 1.00 77.25 351 GLU A C 1
ATOM 2623 O O . GLU A 1 351 ? 13.835 6.153 -56.691 1.00 77.25 351 GLU A O 1
ATOM 2628 N N . ASP A 1 352 ? 12.386 6.153 -54.980 1.00 75.62 352 ASP A N 1
ATOM 2629 C CA . ASP A 1 352 ? 11.831 7.497 -55.191 1.00 75.62 352 ASP A CA 1
ATOM 2630 C C . ASP A 1 352 ? 12.658 8.620 -54.546 1.00 75.62 352 ASP A C 1
ATOM 2632 O O . ASP A 1 352 ? 12.341 9.796 -54.731 1.00 75.62 352 ASP A O 1
ATOM 2636 N N . GLY A 1 353 ? 13.750 8.273 -53.858 1.00 72.00 353 GLY A N 1
ATOM 2637 C CA . GLY A 1 353 ? 14.676 9.238 -53.270 1.00 72.00 353 GLY A CA 1
ATOM 2638 C C . GLY A 1 353 ? 14.155 9.905 -51.999 1.00 72.00 353 GLY A C 1
ATOM 2639 O O . GLY A 1 353 ? 14.669 10.962 -51.638 1.00 72.00 353 GLY A O 1
ATOM 2640 N N . THR A 1 354 ? 13.156 9.320 -51.324 1.00 80.56 354 THR A N 1
ATOM 2641 C CA . THR A 1 354 ? 12.764 9.792 -49.990 1.00 80.56 354 THR A CA 1
ATOM 2642 C C . THR A 1 354 ? 13.920 9.627 -48.999 1.00 80.56 354 THR A C 1
ATOM 2644 O O . THR A 1 354 ? 14.690 8.664 -49.125 1.00 80.56 354 THR A O 1
ATOM 2647 N N . PRO A 1 355 ? 14.043 10.527 -48.004 1.00 83.19 355 PRO A N 1
ATOM 2648 C CA . PRO A 1 355 ? 15.002 10.375 -46.917 1.00 83.19 355 PRO A CA 1
ATOM 2649 C C . PRO A 1 355 ? 14.943 8.969 -46.312 1.00 83.19 355 PRO A C 1
ATOM 2651 O O . PRO A 1 355 ? 13.873 8.386 -46.141 1.00 83.19 355 PRO A O 1
ATOM 2654 N N . TRP A 1 356 ? 16.112 8.397 -46.035 1.00 90.38 356 TRP A N 1
ATOM 2655 C CA . TRP A 1 356 ? 16.265 7.034 -45.528 1.00 90.38 356 TRP A CA 1
ATOM 2656 C C . TRP A 1 356 ? 17.351 7.014 -44.450 1.00 90.38 356 TRP A C 1
ATOM 2658 O O . TRP A 1 356 ? 18.181 7.923 -44.388 1.00 90.38 356 TRP A O 1
ATOM 2668 N N . GLY A 1 357 ? 17.349 5.989 -43.598 1.00 93.50 357 GLY A N 1
ATOM 2669 C CA . GLY A 1 357 ? 18.296 5.856 -42.494 1.00 93.50 357 GLY A CA 1
ATOM 2670 C C . GLY A 1 357 ? 17.630 5.868 -41.120 1.00 93.50 357 GLY A C 1
ATOM 2671 O O . GLY A 1 357 ? 16.546 5.306 -40.935 1.00 93.50 357 GLY A O 1
ATOM 2672 N N . VAL A 1 358 ? 18.307 6.477 -40.145 1.00 93.50 358 VAL A N 1
ATOM 2673 C CA . VAL A 1 358 ? 17.802 6.671 -38.776 1.00 93.50 358 VAL A CA 1
ATOM 2674 C C . VAL A 1 358 ? 17.314 8.110 -38.571 1.00 93.50 358 VAL A C 1
ATOM 2676 O O . VAL A 1 358 ? 17.953 9.062 -39.019 1.00 93.50 358 VAL A O 1
ATOM 2679 N N . GLY A 1 359 ? 16.156 8.264 -37.920 1.00 89.25 359 GLY A N 1
ATOM 2680 C CA . GLY A 1 359 ? 15.411 9.529 -37.875 1.00 89.25 359 GLY A CA 1
ATOM 2681 C C . GLY A 1 359 ? 15.996 10.615 -36.963 1.00 89.25 359 GLY A C 1
ATOM 2682 O O . GLY A 1 359 ? 16.705 10.309 -36.009 1.00 89.25 359 GLY A O 1
ATOM 2683 N N . TRP A 1 360 ? 15.635 11.882 -37.214 1.00 90.38 360 TRP A N 1
ATOM 2684 C CA . TRP A 1 360 ? 16.194 13.081 -36.558 1.00 90.38 360 TRP A CA 1
ATOM 2685 C C . TRP A 1 360 ? 16.073 13.109 -35.026 1.00 90.38 360 TRP A C 1
ATOM 2687 O O . TRP A 1 360 ? 16.946 13.657 -34.358 1.00 90.38 360 TRP A O 1
ATOM 2697 N N . PHE A 1 361 ? 15.018 12.509 -34.458 1.00 89.56 361 PHE A N 1
ATOM 2698 C CA . PHE A 1 361 ? 14.708 12.616 -33.028 1.00 89.56 361 PHE A CA 1
ATOM 2699 C C . PHE A 1 361 ? 15.908 12.290 -32.130 1.00 89.56 361 PHE A C 1
ATOM 2701 O O . PHE A 1 361 ? 16.252 13.114 -31.296 1.00 89.56 361 PHE A O 1
ATOM 2708 N N . ASN A 1 362 ? 16.596 11.165 -32.359 1.00 93.19 362 ASN A N 1
ATOM 2709 C CA . ASN A 1 362 ? 17.741 10.742 -31.543 1.00 93.19 362 ASN A CA 1
ATOM 2710 C C . ASN A 1 362 ? 19.094 11.319 -32.010 1.00 93.19 362 ASN A C 1
ATOM 2712 O O . ASN A 1 362 ? 20.138 10.845 -31.559 1.00 93.19 362 ASN A O 1
ATOM 2716 N N . ASN A 1 363 ? 19.110 12.318 -32.899 1.00 93.69 363 ASN A N 1
ATOM 2717 C CA . ASN A 1 363 ? 20.356 12.950 -33.320 1.00 93.69 363 ASN A CA 1
ATOM 2718 C C . ASN A 1 363 ? 20.973 13.746 -32.154 1.00 93.69 363 ASN A C 1
ATOM 2720 O O . ASN A 1 363 ? 20.305 14.631 -31.622 1.00 93.69 363 ASN A O 1
ATOM 2724 N N . PRO A 1 364 ? 22.233 13.486 -31.751 1.00 93.06 364 PRO A N 1
ATOM 2725 C CA . PRO A 1 364 ? 22.869 14.180 -30.633 1.00 93.06 364 PRO A CA 1
ATOM 2726 C C . PRO A 1 364 ? 22.925 15.713 -30.730 1.00 93.06 364 PRO A C 1
ATOM 2728 O O . PRO A 1 364 ? 23.022 16.355 -29.680 1.00 93.06 364 PRO A O 1
ATOM 2731 N N . ILE A 1 365 ? 22.876 16.297 -31.937 1.00 91.81 365 ILE A N 1
ATOM 2732 C CA . ILE A 1 365 ? 22.833 17.760 -32.141 1.00 91.81 365 ILE A CA 1
ATOM 2733 C C . ILE A 1 365 ? 21.411 18.344 -32.083 1.00 91.81 365 ILE A C 1
ATOM 2735 O O . ILE A 1 365 ? 21.248 19.559 -32.157 1.00 91.81 365 ILE A O 1
ATOM 2739 N N . ASN A 1 366 ? 20.375 17.507 -31.981 1.00 89.75 366 ASN A N 1
ATOM 2740 C CA . ASN A 1 366 ? 18.993 17.971 -31.921 1.00 89.75 366 ASN A CA 1
ATOM 2741 C C . ASN A 1 366 ? 18.813 18.947 -30.745 1.00 89.75 366 ASN A C 1
ATOM 2743 O O . ASN A 1 366 ? 19.197 18.651 -29.613 1.00 89.75 366 ASN A O 1
ATOM 2747 N N . THR A 1 367 ? 18.223 20.109 -31.024 1.00 87.12 367 THR A N 1
ATOM 2748 C CA . THR A 1 367 ? 18.127 21.258 -30.111 1.00 87.12 367 THR A CA 1
ATOM 2749 C C . THR A 1 367 ? 17.265 20.988 -28.877 1.00 87.12 367 THR A C 1
ATOM 2751 O O . THR A 1 367 ? 17.361 21.719 -27.892 1.00 87.12 367 THR A O 1
ATOM 2754 N N . ILE A 1 368 ? 16.478 19.905 -28.881 1.00 85.56 368 ILE A N 1
ATOM 2755 C CA . ILE A 1 368 ? 15.761 19.414 -27.693 1.00 85.56 368 ILE A CA 1
ATOM 2756 C C . ILE A 1 368 ? 16.708 18.885 -26.604 1.00 85.56 368 ILE A C 1
ATOM 2758 O O . ILE A 1 368 ? 16.324 18.823 -25.435 1.00 85.56 368 ILE A O 1
ATOM 2762 N N . TYR A 1 369 ? 17.937 18.505 -26.969 1.00 87.81 369 TYR A N 1
ATOM 2763 C CA . TYR A 1 369 ? 18.946 18.011 -26.041 1.00 87.81 369 TYR A CA 1
ATOM 2764 C C . TYR A 1 369 ? 19.939 19.122 -25.688 1.00 87.81 369 TYR A C 1
ATOM 2766 O O . TYR A 1 369 ? 20.507 19.755 -26.582 1.00 87.81 369 TYR A O 1
ATOM 2774 N N . PRO A 1 370 ? 20.231 19.350 -24.396 1.00 85.19 370 PRO A N 1
ATOM 2775 C CA . PRO A 1 370 ? 21.251 20.308 -23.994 1.00 85.19 370 PRO A CA 1
ATOM 2776 C C . PRO A 1 370 ? 22.615 19.951 -24.596 1.00 85.19 370 PRO A C 1
ATOM 2778 O O . PRO A 1 370 ? 23.095 18.826 -24.455 1.00 85.19 370 PRO A O 1
ATOM 2781 N N . VAL A 1 371 ? 23.266 20.918 -25.245 1.00 76.94 371 VAL A N 1
ATOM 2782 C CA . VAL A 1 371 ? 24.603 20.733 -25.846 1.00 76.94 371 VAL A CA 1
ATOM 2783 C C . VAL A 1 371 ? 25.682 20.537 -24.773 1.00 76.94 371 VAL A C 1
ATOM 2785 O O . VAL A 1 371 ? 26.690 19.886 -25.017 1.00 76.94 371 VAL A O 1
ATOM 2788 N N . SER A 1 372 ? 25.459 21.066 -23.566 1.00 77.62 372 SER A N 1
ATOM 2789 C CA . SER A 1 372 ? 26.362 20.944 -22.417 1.00 77.62 372 SER A CA 1
ATOM 2790 C C . SER A 1 372 ? 26.154 19.674 -21.585 1.00 77.62 372 SER A C 1
ATOM 2792 O O . SER A 1 372 ? 26.765 19.564 -20.520 1.00 77.62 372 SER A O 1
ATOM 2794 N N . ARG A 1 373 ? 25.279 18.749 -22.009 1.00 86.38 373 ARG A N 1
ATOM 2795 C CA . ARG A 1 373 ? 25.026 17.504 -21.270 1.00 86.38 373 ARG A CA 1
ATOM 2796 C C . ARG A 1 373 ? 26.300 16.657 -21.196 1.00 86.38 373 ARG A C 1
ATOM 2798 O O . ARG A 1 373 ? 27.034 16.529 -22.175 1.00 86.38 373 ARG A O 1
ATOM 2805 N N . THR A 1 374 ? 26.551 16.074 -20.034 1.00 85.50 374 THR A N 1
ATOM 2806 C CA . THR A 1 374 ? 27.562 15.025 -19.851 1.00 85.50 374 THR A CA 1
ATOM 2807 C C . THR A 1 374 ? 27.007 13.685 -20.341 1.00 85.50 374 THR A C 1
ATOM 2809 O O . THR A 1 374 ? 25.806 13.584 -20.590 1.00 85.50 374 THR A O 1
ATOM 2812 N N . PRO A 1 375 ? 27.828 12.637 -20.517 1.00 88.06 375 PRO A N 1
ATOM 2813 C CA . PRO A 1 375 ? 27.331 11.270 -20.626 1.00 88.06 375 PRO A CA 1
ATOM 2814 C C . PRO A 1 375 ? 26.273 10.956 -19.559 1.00 88.06 375 PRO A C 1
ATOM 2816 O O . PRO A 1 375 ? 26.416 11.325 -18.396 1.00 88.06 375 PRO A O 1
ATOM 2819 N N . PHE A 1 376 ? 25.204 10.277 -19.970 1.00 90.12 376 PHE A N 1
ATOM 2820 C CA . PHE A 1 376 ? 24.088 9.941 -19.090 1.00 90.12 376 PHE A CA 1
ATOM 2821 C C . PHE A 1 376 ? 24.561 9.105 -17.888 1.00 90.12 376 PHE A C 1
ATOM 2823 O O . PHE A 1 376 ? 25.208 8.073 -18.082 1.00 90.12 376 PHE A O 1
ATOM 2830 N N . LEU A 1 377 ? 24.196 9.527 -16.672 1.00 84.06 377 LEU A N 1
ATOM 2831 C CA . LEU A 1 377 ? 24.570 8.940 -15.374 1.00 84.06 377 LEU A CA 1
ATOM 2832 C C . LEU A 1 377 ? 26.031 9.128 -14.951 1.00 84.06 377 LEU A C 1
ATOM 2834 O O . LEU A 1 377 ? 26.471 8.540 -13.956 1.00 84.06 377 LEU A O 1
ATOM 2838 N N . GLU A 1 378 ? 26.796 9.944 -15.673 1.00 82.62 378 GLU A N 1
ATOM 2839 C CA . GLU A 1 378 ? 28.153 10.278 -15.267 1.00 82.62 378 GLU A CA 1
ATOM 2840 C C . GLU A 1 378 ? 28.144 11.230 -14.064 1.00 82.62 378 GLU A C 1
ATOM 2842 O O . GLU A 1 378 ? 27.643 12.350 -14.132 1.00 82.62 378 GLU A O 1
ATOM 2847 N N . GLY A 1 379 ? 28.710 10.777 -12.943 1.00 71.94 379 GLY A N 1
ATOM 2848 C CA . GLY A 1 379 ? 28.835 11.558 -11.708 1.00 71.94 379 GLY A CA 1
ATOM 2849 C C . GLY A 1 379 ? 27.530 11.752 -10.923 1.00 71.94 379 GLY A C 1
ATOM 2850 O O . GLY A 1 379 ? 27.579 12.143 -9.759 1.00 71.94 379 GLY A O 1
ATOM 2851 N N . THR A 1 380 ? 26.358 11.464 -11.504 1.00 72.94 380 THR A N 1
ATOM 2852 C CA . THR A 1 380 ? 25.071 11.540 -10.796 1.00 72.94 380 THR A CA 1
ATOM 2853 C C . THR A 1 380 ? 24.033 10.559 -11.333 1.00 72.94 380 THR A C 1
ATOM 2855 O O . THR A 1 380 ? 23.843 10.401 -12.529 1.00 72.94 380 THR A O 1
ATOM 2858 N N . GLN A 1 381 ? 23.288 9.921 -10.430 1.00 75.31 381 GLN A N 1
ATOM 2859 C CA . GLN A 1 381 ? 22.162 9.047 -10.787 1.00 75.31 381 GLN A CA 1
ATOM 2860 C C . GLN A 1 381 ? 20.872 9.832 -11.075 1.00 75.31 381 GLN A C 1
ATOM 2862 O O . GLN A 1 381 ? 19.889 9.260 -11.545 1.00 75.31 381 GLN A O 1
ATOM 2867 N N . ASN A 1 382 ? 20.862 11.139 -10.792 1.00 74.69 382 ASN A N 1
ATOM 2868 C CA . ASN A 1 382 ? 19.684 11.981 -10.969 1.00 74.69 382 ASN A CA 1
ATOM 2869 C C . ASN A 1 382 ? 19.299 12.162 -12.443 1.00 74.69 382 ASN A C 1
ATOM 2871 O O . ASN A 1 382 ? 18.144 12.458 -12.726 1.00 74.69 382 ASN A O 1
ATOM 2875 N N . ASP A 1 383 ? 20.206 11.925 -13.391 1.00 82.31 383 ASP A N 1
ATOM 2876 C CA . ASP A 1 383 ? 19.876 11.991 -14.818 1.00 82.31 383 ASP A CA 1
ATOM 2877 C C . ASP A 1 383 ? 18.705 11.058 -15.174 1.00 82.31 383 ASP A C 1
ATOM 2879 O O . ASP A 1 383 ? 17.868 11.400 -16.009 1.00 82.31 383 ASP A O 1
ATOM 2883 N N . ALA A 1 384 ? 18.564 9.924 -14.473 1.00 81.94 384 ALA A N 1
ATOM 2884 C CA . ALA A 1 384 ? 17.444 8.999 -14.646 1.00 81.94 384 ALA A CA 1
ATOM 2885 C C . ALA A 1 384 ? 16.068 9.596 -14.291 1.00 81.94 384 ALA A C 1
ATOM 2887 O O . ALA A 1 384 ? 15.056 9.059 -14.741 1.00 81.94 384 ALA A O 1
ATOM 2888 N N . SER A 1 385 ? 16.005 10.691 -13.522 1.00 77.50 385 SER A N 1
ATOM 2889 C CA . SER A 1 385 ? 14.760 11.431 -13.263 1.00 77.50 385 SER A CA 1
ATOM 2890 C C . SER A 1 385 ? 14.415 12.421 -14.381 1.00 77.50 385 SER A C 1
ATOM 2892 O O . SER A 1 385 ? 13.260 12.821 -14.506 1.00 77.50 385 SER A O 1
ATOM 2894 N N . ASN A 1 386 ? 15.392 12.775 -15.227 1.00 82.12 386 ASN A N 1
ATOM 2895 C CA . ASN A 1 386 ? 15.230 13.669 -16.374 1.00 82.12 386 ASN A CA 1
ATOM 2896 C C . ASN A 1 386 ? 15.791 13.068 -17.685 1.00 82.12 386 ASN A C 1
ATOM 2898 O O . ASN A 1 386 ? 16.573 13.715 -18.392 1.00 82.12 386 ASN A O 1
ATOM 2902 N N . PRO A 1 387 ? 15.385 11.843 -18.070 1.00 86.88 387 PRO A N 1
ATOM 2903 C CA . PRO A 1 387 ? 15.964 11.134 -19.211 1.00 86.88 387 PRO A CA 1
ATOM 2904 C C . PRO A 1 387 ? 15.609 11.764 -20.571 1.00 86.88 387 PRO A C 1
ATOM 2906 O O . PRO A 1 387 ? 16.088 11.309 -21.610 1.00 86.88 387 PRO A O 1
ATOM 2909 N N . GLN A 1 388 ? 14.744 12.777 -20.616 1.00 85.56 388 GLN A N 1
ATOM 2910 C CA . GLN A 1 388 ? 14.384 13.500 -21.836 1.00 85.56 388 GLN A CA 1
ATOM 2911 C C . GLN A 1 388 ? 15.527 14.361 -22.397 1.00 85.56 388 GLN A C 1
ATOM 2913 O O . GLN A 1 388 ? 15.483 14.715 -23.570 1.00 85.56 388 GLN A O 1
ATOM 2918 N N . TYR A 1 389 ? 16.555 14.676 -21.599 1.00 89.69 389 TYR A N 1
ATOM 2919 C CA . TYR A 1 389 ? 17.685 15.505 -22.039 1.00 89.69 389 TYR A CA 1
ATOM 2920 C C . TYR A 1 389 ? 18.762 14.747 -22.827 1.00 89.69 389 TYR A C 1
ATOM 2922 O O . TYR A 1 389 ? 19.683 15.378 -23.342 1.00 89.69 389 TYR A O 1
ATOM 2930 N N . TRP A 1 390 ? 18.633 13.425 -22.968 1.00 93.94 390 TRP A N 1
ATOM 2931 C CA . TRP A 1 390 ? 19.553 12.593 -23.741 1.00 93.94 390 TRP A CA 1
ATOM 2932 C C . TRP A 1 390 ? 18.824 11.830 -24.850 1.00 93.94 390 TRP A C 1
ATOM 2934 O O . TRP A 1 390 ? 17.738 11.278 -24.607 1.00 93.94 390 TRP A O 1
ATOM 2944 N N . PRO A 1 391 ? 19.428 11.711 -26.047 1.00 95.31 391 PRO A N 1
ATOM 2945 C CA . PRO A 1 391 ? 18.929 10.808 -27.072 1.00 95.31 391 PRO A CA 1
ATOM 2946 C C . PRO A 1 391 ? 18.985 9.360 -26.580 1.00 95.31 391 PRO A C 1
ATOM 2948 O O . PRO A 1 391 ? 19.817 8.983 -25.750 1.00 95.31 391 PRO A O 1
ATOM 2951 N N . TYR A 1 392 ? 18.087 8.522 -27.099 1.00 96.56 392 TYR A N 1
ATOM 2952 C CA . TYR A 1 392 ? 17.942 7.140 -26.645 1.00 96.56 392 TYR A CA 1
ATOM 2953 C C . TYR A 1 392 ? 19.264 6.342 -26.636 1.00 96.56 392 TYR A C 1
ATOM 2955 O O . TYR A 1 392 ? 19.565 5.741 -25.604 1.00 96.56 392 TYR A O 1
ATOM 2963 N N . PRO A 1 393 ? 20.106 6.372 -27.691 1.00 97.31 393 PRO A N 1
ATOM 2964 C CA . PRO A 1 393 ? 21.370 5.631 -27.704 1.00 97.31 393 PRO A CA 1
ATOM 2965 C C . PRO A 1 393 ? 22.355 6.038 -26.602 1.00 97.31 393 PRO A C 1
ATOM 2967 O O . PRO A 1 393 ? 23.016 5.171 -26.031 1.00 97.31 393 PRO A O 1
ATOM 2970 N N . GLU A 1 394 ? 22.431 7.331 -26.268 1.00 96.31 394 GLU A N 1
ATOM 2971 C CA . GLU A 1 394 ? 23.302 7.825 -25.193 1.00 96.31 394 GLU A CA 1
ATOM 2972 C C . GLU A 1 394 ? 22.851 7.301 -23.829 1.00 96.31 394 GLU A C 1
ATOM 2974 O O . GLU A 1 394 ? 23.689 6.929 -23.010 1.00 96.31 394 GLU A O 1
ATOM 2979 N N . LYS A 1 395 ? 21.536 7.169 -23.611 1.00 96.19 395 LYS A N 1
ATOM 2980 C CA . LYS A 1 395 ? 21.000 6.561 -22.386 1.00 96.19 395 LYS A CA 1
ATOM 2981 C C . LYS A 1 395 ? 21.385 5.096 -22.258 1.00 96.19 395 LYS A C 1
ATOM 2983 O O . LYS A 1 395 ? 21.781 4.666 -21.179 1.00 96.19 395 LYS A O 1
ATOM 2988 N N . ILE A 1 396 ? 21.328 4.334 -23.354 1.00 97.31 396 ILE A N 1
ATOM 2989 C CA . ILE A 1 396 ? 21.729 2.918 -23.344 1.00 97.31 396 ILE A CA 1
ATOM 2990 C C . ILE A 1 396 ? 23.210 2.773 -22.986 1.00 97.31 396 ILE A C 1
ATOM 2992 O O . ILE A 1 396 ? 23.559 1.932 -22.157 1.00 97.31 396 ILE A O 1
ATOM 2996 N N . ILE A 1 397 ? 24.076 3.607 -23.571 1.00 96.00 397 ILE A N 1
ATOM 2997 C CA . ILE A 1 397 ? 25.508 3.619 -23.247 1.00 96.00 397 ILE A CA 1
ATOM 2998 C C . ILE A 1 397 ? 25.737 4.056 -21.794 1.00 96.00 397 ILE A C 1
ATOM 3000 O O . ILE A 1 397 ? 26.535 3.428 -21.102 1.00 96.00 397 ILE A O 1
ATOM 3004 N N . GLY A 1 398 ? 25.006 5.058 -21.297 1.00 92.75 398 GLY A N 1
ATOM 3005 C CA . GLY A 1 398 ? 25.075 5.492 -19.899 1.00 92.75 398 GLY A CA 1
ATOM 3006 C C . GLY A 1 398 ? 24.693 4.385 -18.913 1.00 92.75 398 GLY A C 1
ATOM 3007 O O . GLY A 1 398 ? 25.446 4.085 -17.985 1.00 92.75 398 GLY A O 1
ATOM 3008 N N . TRP A 1 399 ? 23.586 3.676 -19.163 1.00 92.38 399 TRP A N 1
ATOM 3009 C CA . TRP A 1 399 ? 23.215 2.491 -18.383 1.00 92.38 399 TRP A CA 1
ATOM 3010 C C . TRP A 1 399 ? 24.295 1.408 -18.432 1.00 92.38 399 TRP A C 1
ATOM 3012 O O . TRP A 1 399 ? 24.639 0.836 -17.397 1.00 92.38 399 TRP A O 1
ATOM 3022 N N . ALA A 1 400 ? 24.857 1.143 -19.615 1.00 92.81 400 ALA A N 1
ATOM 3023 C CA . ALA A 1 400 ? 25.941 0.183 -19.780 1.00 92.81 400 ALA A CA 1
ATOM 3024 C C . ALA A 1 400 ? 27.201 0.584 -18.994 1.00 92.81 400 ALA A C 1
ATOM 3026 O O . ALA A 1 400 ? 27.867 -0.291 -18.445 1.00 92.81 400 ALA A O 1
ATOM 3027 N N . ALA A 1 401 ? 27.525 1.876 -18.924 1.00 88.12 401 ALA A N 1
ATOM 3028 C CA . ALA A 1 401 ? 28.746 2.400 -18.318 1.00 88.12 401 ALA A CA 1
ATOM 3029 C C . ALA A 1 401 ? 28.665 2.578 -16.791 1.00 88.12 401 ALA A C 1
ATOM 3031 O O . ALA A 1 401 ? 29.649 2.303 -16.094 1.00 88.12 401 ALA A O 1
ATOM 3032 N N . TYR A 1 402 ? 27.516 3.016 -16.270 1.00 82.75 402 TYR A N 1
ATOM 3033 C CA . TYR A 1 402 ? 27.387 3.466 -14.877 1.00 82.75 402 TYR A CA 1
ATOM 3034 C C . TYR A 1 402 ? 26.349 2.678 -14.063 1.00 82.75 402 TYR A C 1
ATOM 3036 O O . TYR A 1 402 ? 26.521 2.523 -12.855 1.00 82.75 402 TYR A O 1
ATOM 3044 N N . GLY A 1 403 ? 25.330 2.093 -14.706 1.00 79.81 403 GLY A N 1
ATOM 3045 C CA . GLY A 1 403 ? 24.284 1.316 -14.031 1.00 79.81 403 GLY A CA 1
ATOM 3046 C C . GLY A 1 403 ? 23.541 2.099 -12.934 1.00 79.81 403 GLY A C 1
ATOM 3047 O O . GLY A 1 403 ? 23.630 3.319 -12.842 1.00 79.81 403 GLY A O 1
ATOM 3048 N N . THR A 1 404 ? 22.788 1.382 -12.094 1.00 79.44 404 THR A N 1
ATOM 3049 C CA . THR A 1 404 ? 22.148 1.913 -10.869 1.00 79.44 404 THR A CA 1
ATOM 3050 C C . THR A 1 404 ? 21.871 0.811 -9.842 1.00 79.44 404 THR A C 1
ATOM 3052 O O . THR A 1 404 ? 22.190 -0.356 -10.088 1.00 79.44 404 THR A O 1
ATOM 3055 N N . SER A 1 405 ? 21.248 1.150 -8.709 1.00 77.38 405 SER A N 1
ATOM 3056 C CA . SER A 1 405 ? 20.759 0.186 -7.718 1.00 77.38 405 SER A CA 1
ATOM 3057 C C . SER A 1 405 ? 19.245 -0.032 -7.809 1.00 77.38 405 SER A C 1
ATOM 3059 O O . SER A 1 405 ? 18.472 0.916 -7.937 1.00 77.38 405 SER A O 1
ATOM 3061 N N . LEU A 1 406 ? 18.811 -1.287 -7.687 1.00 80.69 406 LEU A N 1
ATOM 3062 C CA . LEU A 1 406 ? 17.406 -1.698 -7.731 1.00 80.69 406 LEU A CA 1
ATOM 3063 C C . LEU A 1 406 ? 17.043 -2.530 -6.504 1.00 80.69 406 LEU A C 1
ATOM 3065 O O . LEU A 1 406 ? 17.913 -3.094 -5.839 1.00 80.69 406 LEU A O 1
ATOM 3069 N N . VAL A 1 407 ? 15.746 -2.606 -6.203 1.00 83.75 407 VAL A N 1
ATOM 3070 C CA . VAL A 1 407 ? 15.219 -3.503 -5.168 1.00 83.75 407 VAL A CA 1
ATOM 3071 C C . VAL A 1 407 ? 15.414 -4.954 -5.616 1.00 83.75 407 VAL A C 1
ATOM 3073 O O . VAL A 1 407 ? 15.228 -5.291 -6.781 1.00 83.75 407 VAL A O 1
ATOM 3076 N N . GLU A 1 408 ? 15.800 -5.812 -4.679 1.00 84.31 408 GLU A N 1
ATOM 3077 C CA . GLU A 1 408 ? 16.029 -7.248 -4.874 1.00 84.31 408 GLU A CA 1
ATOM 3078 C C . GLU A 1 408 ? 15.055 -8.091 -4.040 1.00 84.31 408 GLU A C 1
ATOM 3080 O O . GLU A 1 408 ? 14.652 -9.185 -4.444 1.00 84.31 408 GLU A O 1
ATOM 3085 N N . THR A 1 409 ? 14.696 -7.605 -2.850 1.00 86.50 409 THR A N 1
ATOM 3086 C CA . THR A 1 409 ? 13.649 -8.180 -2.000 1.00 86.50 409 THR A CA 1
ATOM 3087 C C . THR A 1 409 ? 13.015 -7.091 -1.137 1.00 86.50 409 THR A C 1
ATOM 3089 O O . THR A 1 409 ? 13.693 -6.129 -0.765 1.00 86.50 409 THR A O 1
ATOM 3092 N N . GLN A 1 410 ? 11.734 -7.248 -0.824 1.00 88.81 410 GLN A N 1
ATOM 3093 C CA . GLN A 1 410 ? 10.958 -6.359 0.032 1.00 88.81 410 GLN A CA 1
ATOM 3094 C C . GLN A 1 410 ? 10.016 -7.168 0.931 1.00 88.81 410 GLN A C 1
ATOM 3096 O O . GLN A 1 410 ? 9.457 -8.180 0.506 1.00 88.81 410 GLN A O 1
ATOM 3101 N N . TYR A 1 411 ? 9.839 -6.740 2.176 1.00 88.81 411 TYR A N 1
ATOM 3102 C CA . TYR A 1 411 ? 8.928 -7.382 3.124 1.00 88.81 411 TYR A CA 1
ATOM 3103 C C . TYR A 1 411 ? 8.356 -6.365 4.110 1.00 88.81 411 TYR A C 1
ATOM 3105 O O . TYR A 1 411 ? 8.960 -5.321 4.355 1.00 88.81 411 TYR A O 1
ATOM 3113 N N . ALA A 1 412 ? 7.191 -6.677 4.672 1.00 90.75 412 ALA A N 1
ATOM 3114 C CA . ALA A 1 412 ? 6.625 -5.910 5.769 1.00 90.75 412 ALA A CA 1
ATOM 3115 C C . ALA A 1 412 ? 7.317 -6.286 7.089 1.00 90.75 412 ALA A C 1
ATOM 3117 O O . ALA A 1 412 ? 7.566 -7.466 7.357 1.00 90.75 412 ALA A O 1
ATOM 3118 N N . ASP A 1 413 ? 7.641 -5.285 7.904 1.00 88.19 413 ASP A N 1
ATOM 3119 C CA . ASP A 1 413 ? 8.111 -5.465 9.275 1.00 88.19 413 ASP A CA 1
ATOM 3120 C C . ASP A 1 413 ? 7.141 -4.779 10.253 1.00 88.19 413 ASP A C 1
ATOM 3122 O O . ASP A 1 413 ? 7.187 -3.554 10.405 1.00 88.19 413 ASP A O 1
ATOM 3126 N N . PRO A 1 414 ? 6.289 -5.555 10.950 1.00 88.69 414 PRO A N 1
ATOM 3127 C CA . PRO A 1 414 ? 5.384 -5.030 11.972 1.00 88.69 414 PRO A CA 1
ATOM 3128 C C . PRO A 1 414 ? 6.098 -4.279 13.099 1.00 88.69 414 PRO A C 1
ATOM 3130 O O . PRO A 1 414 ? 5.544 -3.341 13.666 1.00 88.69 414 PRO A O 1
ATOM 3133 N N . THR A 1 415 ? 7.338 -4.660 13.431 1.00 86.69 415 THR A N 1
ATOM 3134 C CA . THR A 1 415 ? 8.064 -4.061 14.559 1.00 86.69 415 THR A CA 1
ATOM 3135 C C . THR A 1 415 ? 8.469 -2.631 14.238 1.00 86.69 415 THR A C 1
ATOM 3137 O O . THR A 1 415 ? 8.284 -1.740 15.062 1.00 86.69 415 THR A O 1
ATOM 3140 N N . SER A 1 416 ? 8.988 -2.384 13.037 1.00 84.31 416 SER A N 1
ATOM 3141 C CA . SER A 1 416 ? 9.327 -1.031 12.584 1.00 84.31 416 SER A CA 1
ATOM 3142 C C . SER A 1 416 ? 8.170 -0.298 11.896 1.00 84.31 416 SER A C 1
ATOM 3144 O O . SER A 1 416 ? 8.337 0.869 11.559 1.00 84.31 416 SER A O 1
ATOM 3146 N N . ARG A 1 417 ? 7.014 -0.954 11.692 1.00 87.69 417 ARG A N 1
ATOM 3147 C CA . ARG A 1 417 ? 5.869 -0.455 10.899 1.00 87.69 417 ARG A CA 1
ATOM 3148 C C . ARG A 1 417 ? 6.310 0.074 9.531 1.00 87.69 417 ARG A C 1
ATOM 3150 O O . ARG A 1 417 ? 5.901 1.144 9.082 1.00 87.69 417 ARG A O 1
ATOM 3157 N N . SER A 1 418 ? 7.187 -0.677 8.867 1.00 84.00 418 SER A N 1
ATOM 3158 C CA . SER A 1 418 ? 7.806 -0.257 7.610 1.00 84.00 418 SER A CA 1
ATOM 3159 C C . SER A 1 418 ? 7.867 -1.386 6.581 1.00 84.00 418 SER A C 1
ATOM 3161 O O . SER A 1 418 ? 7.723 -2.569 6.899 1.00 84.00 418 SER A O 1
ATOM 3163 N N . TYR A 1 419 ? 8.089 -1.011 5.320 1.00 84.81 419 TYR A N 1
ATOM 3164 C CA . TYR A 1 419 ? 8.331 -1.944 4.222 1.00 84.81 419 TYR A CA 1
ATOM 3165 C C . TYR A 1 419 ? 9.822 -1.968 3.888 1.00 84.81 419 TYR A C 1
ATOM 3167 O O . TYR A 1 419 ? 10.317 -1.195 3.060 1.00 84.81 419 TYR A O 1
ATOM 3175 N N . VAL A 1 420 ? 10.552 -2.868 4.540 1.00 82.94 420 VAL A N 1
ATOM 3176 C CA . VAL A 1 420 ? 12.007 -2.960 4.424 1.00 82.94 420 VAL A CA 1
ATOM 3177 C C . VAL A 1 420 ? 12.386 -3.477 3.040 1.00 82.94 420 VAL A C 1
ATOM 3179 O O . VAL A 1 420 ? 11.912 -4.524 2.599 1.00 82.94 420 VAL A O 1
ATOM 3182 N N . SER A 1 421 ? 13.273 -2.751 2.357 1.00 83.19 421 SER A N 1
ATOM 3183 C CA . SER A 1 421 ? 13.760 -3.094 1.018 1.00 83.19 421 SER A CA 1
ATOM 3184 C C . SER A 1 421 ? 15.260 -3.367 1.033 1.00 83.19 421 SER A C 1
ATOM 3186 O O . SER A 1 421 ? 16.048 -2.529 1.465 1.00 83.19 421 SER A O 1
ATOM 3188 N N . GLN A 1 422 ? 15.675 -4.507 0.484 1.00 80.19 422 GLN A N 1
ATOM 3189 C CA . GLN A 1 422 ? 17.075 -4.772 0.163 1.00 80.19 422 GLN A CA 1
ATOM 3190 C C . GLN A 1 422 ? 17.345 -4.346 -1.277 1.00 80.19 422 GLN A C 1
ATOM 3192 O O . GLN A 1 422 ? 16.696 -4.843 -2.199 1.00 80.19 422 GLN A O 1
ATOM 3197 N N . ARG A 1 423 ? 18.343 -3.482 -1.480 1.00 77.12 423 ARG A N 1
ATOM 3198 C CA . ARG A 1 423 ? 18.806 -3.085 -2.815 1.00 77.12 423 ARG A CA 1
ATOM 3199 C C . ARG A 1 423 ? 20.126 -3.758 -3.192 1.00 77.12 423 ARG A C 1
ATOM 3201 O O . ARG A 1 423 ? 20.898 -4.168 -2.322 1.00 77.12 423 ARG A O 1
ATOM 3208 N N . VAL A 1 424 ? 20.363 -3.878 -4.496 1.00 76.25 424 VAL A N 1
ATOM 3209 C CA . VAL A 1 424 ? 21.589 -4.403 -5.125 1.00 76.25 424 VAL A CA 1
ATOM 3210 C C . VAL A 1 424 ? 21.897 -3.618 -6.401 1.00 76.25 424 VAL A C 1
ATOM 3212 O O . VAL A 1 424 ? 21.037 -2.894 -6.898 1.00 76.25 424 VAL A O 1
ATOM 3215 N N . SER A 1 425 ? 23.097 -3.780 -6.965 1.00 77.75 425 SER A N 1
ATOM 3216 C CA . SER A 1 425 ? 23.373 -3.297 -8.329 1.00 77.75 425 SER A CA 1
ATOM 3217 C C . SER A 1 425 ? 22.430 -3.949 -9.345 1.00 77.75 425 SER A C 1
ATOM 3219 O O . SER A 1 425 ? 22.261 -5.168 -9.328 1.00 77.75 425 SER A O 1
ATOM 3221 N N . SER A 1 426 ? 21.872 -3.146 -10.251 1.00 81.81 426 SER A N 1
ATOM 3222 C CA . SER A 1 426 ? 21.027 -3.577 -11.379 1.00 81.81 426 SER A CA 1
ATOM 3223 C C . SER A 1 426 ? 21.672 -4.705 -12.198 1.00 81.81 426 SER A C 1
ATOM 3225 O O . SER A 1 426 ? 21.044 -5.733 -12.431 1.00 81.81 426 SER A O 1
ATOM 3227 N N . PHE A 1 427 ? 22.936 -4.537 -12.590 1.00 86.62 427 PHE A N 1
ATOM 3228 C CA . PHE A 1 427 ? 23.785 -5.548 -13.238 1.00 86.62 427 PHE A CA 1
ATOM 3229 C C . PHE A 1 427 ? 25.265 -5.136 -13.152 1.00 86.62 427 PHE A C 1
ATOM 3231 O O . PHE A 1 427 ? 25.597 -4.107 -12.554 1.00 86.62 427 PHE A O 1
ATOM 3238 N N . ARG A 1 428 ? 26.174 -5.941 -13.714 1.00 84.69 428 ARG A N 1
ATOM 3239 C CA . ARG A 1 428 ? 27.577 -5.569 -13.936 1.00 84.69 428 ARG A CA 1
ATOM 3240 C C . ARG A 1 428 ? 27.718 -4.701 -15.179 1.00 84.69 428 ARG A C 1
ATOM 3242 O O . ARG A 1 428 ? 27.366 -5.123 -16.280 1.00 84.69 428 ARG A O 1
ATOM 3249 N N . THR A 1 429 ? 28.260 -3.506 -14.996 1.00 86.94 429 THR A N 1
ATOM 3250 C CA . THR A 1 429 ? 28.512 -2.551 -16.076 1.00 86.94 429 THR A CA 1
ATOM 3251 C C . THR A 1 429 ? 29.612 -3.031 -17.025 1.00 86.94 429 THR A C 1
ATOM 3253 O O . THR A 1 429 ? 30.378 -3.952 -16.730 1.00 86.94 429 THR A O 1
ATOM 3256 N N . ALA A 1 430 ? 29.659 -2.409 -18.198 1.00 89.81 430 ALA A N 1
ATOM 3257 C CA . ALA A 1 430 ? 30.708 -2.584 -19.185 1.00 89.81 430 ALA A CA 1
ATOM 3258 C C . ALA A 1 430 ? 32.010 -1.960 -18.670 1.00 89.81 430 ALA A C 1
ATOM 3260 O O . ALA A 1 430 ? 32.023 -1.171 -17.720 1.00 89.81 430 ALA A O 1
ATOM 3261 N N . TRP A 1 431 ? 33.124 -2.319 -19.298 1.00 87.38 431 TRP A N 1
ATOM 3262 C CA . TRP A 1 431 ? 34.440 -1.838 -18.896 1.00 87.38 431 TRP A CA 1
ATOM 3263 C C . TRP A 1 431 ? 35.191 -1.201 -20.066 1.00 87.38 431 TRP A C 1
ATOM 3265 O O . TRP A 1 431 ? 34.990 -1.544 -21.228 1.00 87.38 431 TRP A O 1
ATOM 3275 N N . TRP A 1 432 ? 36.063 -0.257 -19.721 1.00 90.12 432 TRP A N 1
ATOM 3276 C CA . TRP A 1 432 ? 36.964 0.467 -20.616 1.00 90.12 432 TRP A CA 1
ATOM 3277 C C . TRP A 1 432 ? 38.371 0.397 -20.017 1.00 90.12 432 TRP A C 1
ATOM 3279 O O . TRP A 1 432 ? 38.518 0.186 -18.811 1.00 90.12 432 TRP A O 1
ATOM 3289 N N . ASN A 1 433 ? 39.408 0.621 -20.827 1.00 86.56 433 ASN A N 1
ATOM 3290 C CA . ASN A 1 433 ? 40.798 0.626 -20.347 1.00 86.56 433 ASN A CA 1
ATOM 3291 C C . ASN A 1 433 ? 41.156 1.846 -19.470 1.00 86.56 433 ASN A C 1
ATOM 3293 O O . ASN A 1 433 ? 42.252 1.897 -18.914 1.00 86.56 433 ASN A O 1
ATOM 3297 N N . GLY A 1 434 ? 40.240 2.808 -19.323 1.00 81.94 434 GLY A N 1
ATOM 3298 C CA . GLY A 1 434 ? 40.373 3.978 -18.458 1.00 81.94 434 GLY A CA 1
ATOM 3299 C C . GLY A 1 434 ? 39.024 4.664 -18.222 1.00 81.94 434 GLY A C 1
ATOM 3300 O O . GLY A 1 434 ? 38.102 4.528 -19.029 1.00 81.94 434 GLY A O 1
ATOM 3301 N N . ASN A 1 435 ? 38.892 5.381 -17.101 1.00 77.44 435 ASN A N 1
ATOM 3302 C CA . ASN A 1 435 ? 37.672 6.137 -16.782 1.00 77.44 435 ASN A CA 1
ATOM 3303 C C . ASN A 1 435 ? 37.466 7.315 -17.743 1.00 77.44 435 ASN A C 1
ATOM 3305 O O . ASN A 1 435 ? 36.342 7.589 -18.133 1.00 77.44 435 ASN A O 1
ATOM 3309 N N . ASP A 1 436 ? 38.552 7.941 -18.187 1.00 84.94 436 ASP A N 1
ATOM 3310 C CA . ASP A 1 436 ? 38.563 8.940 -19.254 1.00 84.94 436 ASP A CA 1
ATOM 3311 C C . ASP A 1 436 ? 37.964 8.396 -20.559 1.00 84.94 436 ASP A C 1
ATOM 3313 O O . ASP A 1 436 ? 37.175 9.072 -21.212 1.00 84.94 436 ASP A O 1
ATOM 3317 N N . LEU A 1 437 ? 38.275 7.149 -20.922 1.00 88.25 437 LEU A N 1
ATOM 3318 C CA . LEU A 1 437 ? 37.687 6.504 -22.099 1.00 88.25 437 LEU A CA 1
ATOM 3319 C C . LEU A 1 437 ? 36.198 6.192 -21.915 1.00 88.25 437 LEU A C 1
ATOM 3321 O O . LEU A 1 437 ? 35.443 6.308 -22.877 1.00 88.25 437 LEU A O 1
ATOM 3325 N N . ARG A 1 438 ? 35.773 5.849 -20.693 1.00 88.00 438 ARG A N 1
ATOM 3326 C CA . ARG A 1 438 ? 34.356 5.648 -20.359 1.00 88.00 438 ARG A CA 1
ATOM 3327 C C . ARG A 1 438 ? 33.555 6.942 -20.532 1.00 88.00 438 ARG A C 1
ATOM 3329 O O . ARG A 1 438 ? 32.518 6.914 -21.188 1.00 88.00 438 ARG A O 1
ATOM 3336 N N . SER A 1 439 ? 34.072 8.068 -20.039 1.00 85.00 439 SER A N 1
ATOM 3337 C CA . SER A 1 439 ? 33.483 9.403 -20.245 1.00 85.00 439 SER A CA 1
ATOM 3338 C C . SER A 1 439 ? 33.387 9.786 -21.729 1.00 85.00 439 SER A C 1
ATOM 3340 O O . SER A 1 439 ? 32.540 10.577 -22.132 1.00 85.00 439 SER A O 1
ATOM 3342 N N . LEU A 1 440 ? 34.244 9.206 -22.573 1.00 87.88 440 LEU A N 1
ATOM 3343 C CA . LEU A 1 440 ? 34.294 9.441 -24.018 1.00 87.88 440 LEU A CA 1
ATOM 3344 C C . LEU A 1 440 ? 33.547 8.379 -24.849 1.00 87.88 440 LEU A C 1
ATOM 3346 O O . LEU A 1 440 ? 33.803 8.271 -26.057 1.00 87.88 440 LEU A O 1
ATOM 3350 N N . ALA A 1 441 ? 32.666 7.583 -24.229 1.00 87.81 441 ALA A N 1
ATOM 3351 C CA . ALA A 1 441 ? 31.804 6.622 -24.925 1.00 87.81 441 ALA A CA 1
ATOM 3352 C C . ALA A 1 441 ? 30.649 7.312 -25.687 1.00 87.81 441 ALA A C 1
ATOM 3354 O O . ALA A 1 441 ? 30.145 6.787 -26.684 1.00 87.81 441 ALA A O 1
ATOM 3355 N N . THR A 1 442 ? 30.268 8.518 -25.259 1.00 86.31 442 THR A N 1
ATOM 3356 C CA . THR A 1 442 ? 29.287 9.385 -25.929 1.00 86.31 442 THR A CA 1
ATOM 3357 C C . THR A 1 442 ? 29.911 10.081 -27.150 1.00 86.31 442 THR A C 1
ATOM 3359 O O . THR A 1 442 ? 31.054 10.541 -27.064 1.00 86.31 442 THR A O 1
ATOM 3362 N N . PRO A 1 443 ? 29.200 10.184 -28.291 1.00 90.06 443 PRO A N 1
ATOM 3363 C CA . PRO A 1 443 ? 29.720 10.881 -29.463 1.00 90.06 443 PRO A CA 1
ATOM 3364 C C . PRO A 1 443 ? 29.852 12.391 -29.254 1.00 90.06 443 PRO A C 1
ATOM 3366 O O . PRO A 1 443 ? 29.051 12.992 -28.536 1.00 90.06 443 PRO A O 1
ATOM 3369 N N . PRO A 1 444 ? 30.754 13.053 -29.998 1.00 89.19 444 PRO A N 1
ATOM 3370 C CA . PRO A 1 444 ? 30.635 14.484 -30.246 1.00 89.19 444 PRO A CA 1
ATOM 3371 C C . PRO A 1 444 ? 29.266 14.817 -30.862 1.00 89.19 444 PRO A C 1
ATOM 3373 O O . PRO A 1 444 ? 28.853 14.180 -31.831 1.00 89.19 444 PRO A O 1
ATOM 3376 N N . ALA A 1 445 ? 28.584 15.847 -30.351 1.00 88.88 445 ALA A N 1
ATOM 3377 C CA . ALA A 1 445 ? 27.198 16.147 -30.731 1.00 88.88 445 ALA A CA 1
ATOM 3378 C C . ALA A 1 445 ? 26.981 16.317 -32.250 1.00 88.88 445 ALA A C 1
ATOM 3380 O O . ALA A 1 445 ? 25.973 15.878 -32.786 1.00 88.88 445 ALA A O 1
ATOM 3381 N N . HIS A 1 446 ? 27.945 16.908 -32.959 1.00 91.00 446 HIS A N 1
ATOM 3382 C CA . HIS A 1 446 ? 27.840 17.234 -34.385 1.00 91.00 446 HIS A CA 1
ATOM 3383 C C . HIS A 1 446 ? 28.181 16.078 -35.334 1.00 91.00 446 HIS A C 1
ATOM 3385 O O . HIS A 1 446 ? 28.113 16.252 -36.547 1.00 91.00 446 HIS A O 1
ATOM 3391 N N . ILE A 1 447 ? 28.564 14.906 -34.823 1.00 92.31 447 ILE A N 1
ATOM 3392 C CA . ILE A 1 447 ? 29.129 13.839 -35.659 1.00 92.31 447 ILE A CA 1
ATOM 3393 C C . ILE A 1 447 ? 28.121 13.215 -36.644 1.00 92.31 447 ILE A C 1
ATOM 3395 O O . ILE A 1 447 ? 28.521 12.625 -37.643 1.00 92.31 447 ILE A O 1
ATOM 3399 N N . PHE A 1 448 ? 26.822 13.374 -36.377 1.00 94.44 448 PHE A N 1
ATOM 3400 C CA . PHE A 1 448 ? 25.712 12.922 -37.225 1.00 94.44 448 PHE A CA 1
ATOM 3401 C C . PHE A 1 448 ? 25.022 14.084 -37.957 1.00 94.44 448 PHE A C 1
ATOM 3403 O O . PHE A 1 448 ? 23.810 14.060 -38.190 1.00 94.44 448 PHE A O 1
ATOM 3410 N N . CYS A 1 449 ? 25.771 15.140 -38.270 1.00 93.06 449 CYS A N 1
ATOM 3411 C CA . CYS A 1 449 ? 25.262 16.322 -38.951 1.00 93.06 449 CYS A CA 1
ATOM 3412 C C . CYS A 1 449 ? 26.182 16.685 -40.119 1.00 93.06 449 CYS A C 1
ATOM 3414 O O . CYS A 1 449 ? 27.277 17.210 -39.914 1.00 93.06 449 CYS A O 1
ATOM 3416 N N . ASP A 1 450 ? 25.748 16.365 -41.339 1.00 92.19 450 ASP A N 1
ATOM 3417 C CA . ASP A 1 450 ? 26.489 16.645 -42.568 1.00 92.19 450 ASP A CA 1
ATOM 3418 C C . ASP A 1 450 ? 25.500 17.075 -43.667 1.00 92.19 450 ASP A C 1
ATOM 3420 O O . ASP A 1 450 ? 24.621 16.283 -44.038 1.00 92.19 450 ASP A O 1
ATOM 3424 N N . PRO A 1 451 ? 25.650 18.285 -44.243 1.00 88.81 451 PRO A N 1
ATOM 3425 C CA . PRO A 1 451 ? 24.762 18.766 -45.296 1.00 88.81 451 PRO A CA 1
ATOM 3426 C C . PRO A 1 451 ? 24.705 17.845 -46.520 1.00 88.81 451 PRO A C 1
ATOM 3428 O O . PRO A 1 451 ? 23.716 17.852 -47.240 1.00 88.81 451 PRO A O 1
ATOM 3431 N N . ALA A 1 452 ? 25.751 17.055 -46.782 1.00 89.50 452 ALA A N 1
ATOM 3432 C CA . ALA A 1 452 ? 25.798 16.129 -47.910 1.00 89.50 452 ALA A CA 1
ATOM 3433 C C . ALA A 1 452 ? 25.157 14.759 -47.622 1.00 89.50 452 ALA A C 1
ATOM 3435 O O . ALA A 1 452 ? 24.940 13.994 -48.564 1.00 89.50 452 ALA A O 1
ATOM 3436 N N . VAL A 1 453 ? 24.886 14.429 -46.354 1.00 90.94 453 VAL A N 1
ATOM 3437 C CA . VAL A 1 453 ? 24.329 13.129 -45.935 1.00 90.94 453 VAL A CA 1
ATOM 3438 C C . VAL A 1 453 ? 22.855 13.249 -45.572 1.00 90.94 453 VAL A C 1
ATOM 3440 O O . VAL A 1 453 ? 22.050 12.427 -46.008 1.00 90.94 453 VAL A O 1
ATOM 3443 N N . ASN A 1 454 ? 22.513 14.244 -44.752 1.00 89.81 454 ASN A N 1
ATOM 3444 C CA . ASN A 1 454 ? 21.185 14.374 -44.158 1.00 89.81 454 ASN A CA 1
ATOM 3445 C C . ASN A 1 454 ? 20.669 15.818 -44.106 1.00 89.81 454 ASN A C 1
ATOM 3447 O O . ASN A 1 454 ? 19.809 16.111 -43.279 1.00 89.81 454 ASN A O 1
ATOM 3451 N N . ASP A 1 455 ? 21.218 16.712 -44.938 1.00 86.62 455 ASP A N 1
ATOM 3452 C CA . ASP A 1 455 ? 20.833 18.131 -45.021 1.00 86.62 455 ASP A CA 1
ATOM 3453 C C . ASP A 1 455 ? 20.925 18.886 -43.673 1.00 86.62 455 ASP A C 1
ATOM 3455 O O . ASP A 1 455 ? 20.249 19.894 -43.450 1.00 86.62 455 ASP A O 1
ATOM 3459 N N . CYS A 1 456 ? 21.779 18.398 -42.765 1.00 89.44 456 CYS A N 1
ATOM 3460 C CA . CYS A 1 456 ? 22.013 18.993 -41.454 1.00 89.44 456 CYS A CA 1
ATOM 3461 C C . CYS A 1 456 ? 23.226 19.931 -41.484 1.00 89.44 456 CYS A C 1
ATOM 3463 O O . CYS A 1 456 ? 24.325 19.497 -41.819 1.00 89.44 456 CYS A O 1
ATOM 3465 N N . ASP A 1 457 ? 23.054 21.193 -41.090 1.00 89.25 457 ASP A N 1
ATOM 3466 C CA . ASP A 1 457 ? 24.133 22.178 -40.961 1.00 89.25 457 ASP A CA 1
ATOM 3467 C C . ASP A 1 457 ? 24.423 22.471 -39.474 1.00 89.25 457 ASP A C 1
ATOM 3469 O O . ASP A 1 457 ? 23.612 23.100 -38.797 1.00 89.25 457 ASP A O 1
ATOM 3473 N N . PRO A 1 458 ? 25.580 22.063 -38.921 1.00 86.44 458 PRO A N 1
ATOM 3474 C CA . PRO A 1 458 ? 25.890 22.298 -37.510 1.00 86.44 458 PRO A CA 1
ATOM 3475 C C . PRO A 1 458 ? 26.216 23.771 -37.194 1.00 86.44 458 PRO A C 1
ATOM 3477 O O . PRO A 1 458 ? 26.384 24.121 -36.027 1.00 86.44 458 PRO A O 1
ATOM 3480 N N . GLY A 1 459 ? 26.355 24.636 -38.207 1.00 85.38 459 GLY A N 1
ATOM 348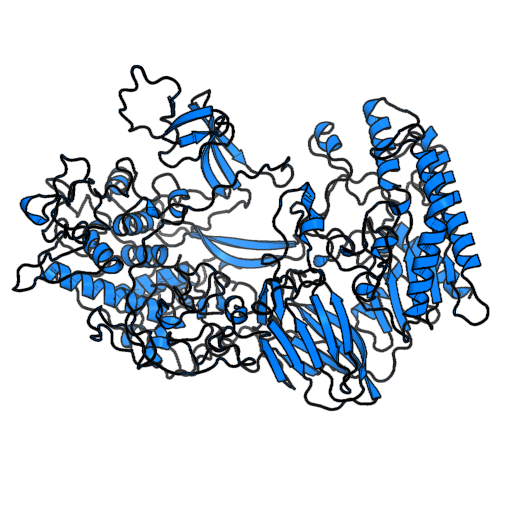1 C CA . GLY A 1 459 ? 26.710 26.051 -38.062 1.00 85.38 459 GLY A CA 1
ATOM 3482 C C . GLY A 1 459 ? 25.532 26.999 -37.817 1.00 85.38 459 GLY A C 1
ATOM 3483 O O . GLY A 1 459 ? 25.746 28.204 -37.666 1.00 85.38 459 GLY A O 1
ATOM 3484 N N . VAL A 1 460 ? 24.301 26.488 -37.788 1.00 82.38 460 VAL A N 1
ATOM 3485 C CA . VAL A 1 460 ? 23.066 27.278 -37.657 1.00 82.38 460 VAL A CA 1
ATOM 3486 C C . VAL A 1 460 ? 22.290 26.915 -36.381 1.00 82.38 460 VAL A C 1
ATOM 3488 O O . VAL A 1 460 ? 22.446 25.808 -35.871 1.00 82.38 460 VAL A O 1
ATOM 3491 N N . PRO A 1 461 ? 21.432 27.814 -35.851 1.00 79.12 461 PRO A N 1
ATOM 3492 C CA . PRO A 1 461 ? 20.681 27.550 -34.618 1.00 79.12 461 PRO A CA 1
ATOM 3493 C C . PRO A 1 461 ? 19.724 26.354 -34.690 1.00 79.12 461 PRO A C 1
ATOM 3495 O O . PRO A 1 461 ? 19.541 25.682 -33.686 1.00 79.12 461 PRO A O 1
ATOM 3498 N N . GLU A 1 462 ? 19.139 26.097 -35.864 1.00 82.69 462 GLU A N 1
ATOM 3499 C CA . GLU A 1 462 ? 18.308 24.922 -36.151 1.00 82.69 462 GLU A CA 1
ATOM 3500 C C . GLU A 1 462 ? 19.022 24.082 -37.218 1.00 82.69 462 GLU A C 1
ATOM 3502 O O . GLU A 1 462 ? 18.933 24.415 -38.406 1.00 82.69 462 GLU A O 1
ATOM 3507 N N . PRO A 1 463 ? 19.786 23.049 -36.813 1.00 85.88 463 PRO A N 1
ATOM 3508 C CA . PRO A 1 463 ? 20.671 22.332 -37.726 1.00 85.88 463 PRO A CA 1
ATOM 3509 C C . PRO A 1 463 ? 19.950 21.555 -38.827 1.00 85.88 463 PRO A C 1
ATOM 3511 O O . PRO A 1 463 ? 20.490 21.422 -39.919 1.00 85.88 463 PRO A O 1
ATOM 3514 N N . CYS A 1 464 ? 18.726 21.079 -38.590 1.00 85.75 464 CYS A N 1
ATOM 3515 C CA . CYS A 1 464 ? 17.922 20.425 -39.623 1.00 85.75 464 CYS A CA 1
ATOM 3516 C C . CYS A 1 464 ? 17.123 21.465 -40.428 1.00 85.75 464 CYS A C 1
ATOM 3518 O O . CYS A 1 464 ? 16.138 22.014 -39.934 1.00 85.75 464 CYS A O 1
ATOM 3520 N N . GLN A 1 465 ? 17.547 21.757 -41.665 1.00 67.56 465 GLN A N 1
ATOM 3521 C CA . GLN A 1 465 ? 17.055 22.906 -42.448 1.00 67.56 465 GLN A CA 1
ATOM 3522 C C . GLN A 1 465 ? 16.067 22.581 -43.586 1.00 67.56 465 GLN A C 1
ATOM 3524 O O . GLN A 1 465 ? 15.840 23.427 -44.457 1.00 67.56 465 GLN A O 1
ATOM 3529 N N . LEU A 1 466 ? 15.446 21.397 -43.612 1.00 65.12 466 LEU A N 1
ATOM 3530 C CA . LEU A 1 466 ? 14.471 21.045 -44.655 1.00 65.12 466 LEU A CA 1
ATOM 3531 C C . LEU A 1 466 ? 13.270 22.021 -44.631 1.00 65.12 466 LEU A C 1
ATOM 3533 O O . LEU A 1 466 ? 12.422 21.968 -43.746 1.00 65.12 466 LEU A O 1
ATOM 3537 N N . SER A 1 467 ? 13.199 22.949 -45.596 1.00 49.03 467 SER A N 1
ATOM 3538 C CA . SER A 1 467 ? 12.214 24.044 -45.628 1.00 49.03 467 SER A CA 1
ATOM 3539 C C . SER A 1 467 ? 11.424 24.087 -46.938 1.00 49.03 467 SER A C 1
ATOM 3541 O O . SER A 1 467 ? 11.982 24.335 -48.004 1.00 49.03 467 SER A O 1
ATOM 3543 N N . THR A 1 468 ? 10.104 23.874 -46.832 1.00 47.25 468 THR A N 1
ATOM 3544 C CA . THR A 1 468 ? 9.035 24.712 -47.443 1.00 47.25 468 THR A CA 1
ATOM 3545 C C . THR A 1 468 ? 7.610 24.343 -46.972 1.00 47.25 468 THR A C 1
ATOM 3547 O O . THR A 1 468 ? 6.658 25.013 -47.371 1.00 47.25 468 THR A O 1
ATOM 3550 N N . SER A 1 469 ? 7.414 23.355 -46.089 1.00 48.94 469 SER A N 1
ATOM 3551 C CA . SER A 1 469 ? 6.119 23.108 -45.431 1.00 48.94 469 SER A CA 1
ATOM 3552 C C . SER A 1 469 ? 6.298 22.677 -43.971 1.00 48.94 469 SER A C 1
ATOM 3554 O O . SER A 1 469 ? 7.390 22.289 -43.563 1.00 48.94 469 SER A O 1
ATOM 3556 N N . THR A 1 470 ? 5.237 22.801 -43.175 1.00 52.00 470 THR A N 1
ATOM 3557 C CA . THR A 1 470 ? 5.231 22.598 -41.717 1.00 52.00 470 THR A CA 1
ATOM 3558 C C . THR A 1 470 ? 5.494 21.157 -41.260 1.00 52.00 470 THR A C 1
ATOM 3560 O O . THR A 1 470 ? 5.765 20.974 -40.079 1.00 52.00 470 THR A O 1
ATOM 3563 N N . ASP A 1 471 ? 5.485 20.166 -42.161 1.00 49.34 471 ASP A N 1
ATOM 3564 C CA . ASP A 1 471 ? 5.531 18.736 -41.797 1.00 49.34 471 ASP A CA 1
ATOM 3565 C C . ASP A 1 471 ? 6.904 18.055 -42.009 1.00 49.34 471 ASP A C 1
ATOM 3567 O O . ASP A 1 471 ? 7.143 16.984 -41.460 1.00 49.34 471 ASP A O 1
ATOM 3571 N N . HIS A 1 472 ? 7.846 18.667 -42.744 1.00 53.56 472 HIS A N 1
ATOM 3572 C CA . HIS A 1 472 ? 9.129 18.029 -43.125 1.00 53.56 472 HIS A CA 1
ATOM 3573 C C . HIS A 1 472 ? 10.324 18.349 -42.201 1.00 53.56 472 HIS A C 1
ATOM 3575 O O . HIS A 1 472 ? 11.449 17.933 -42.475 1.00 53.56 472 HIS A O 1
ATOM 3581 N N . TYR A 1 473 ? 10.107 19.046 -41.080 1.00 53.06 473 TYR A N 1
ATOM 3582 C CA . TYR A 1 473 ? 11.170 19.433 -40.133 1.00 53.06 473 TYR A CA 1
ATOM 3583 C C . TYR A 1 473 ? 11.888 18.244 -39.445 1.00 53.06 473 TYR A C 1
ATOM 3585 O O . TYR A 1 473 ? 12.865 18.451 -38.731 1.00 53.06 473 TYR A O 1
ATOM 3593 N N . TYR A 1 474 ? 11.448 16.998 -39.666 1.00 63.19 474 TYR A N 1
ATOM 3594 C CA . TYR A 1 474 ? 11.951 15.797 -38.980 1.00 63.19 474 TYR A CA 1
ATOM 3595 C C . TYR A 1 474 ? 12.640 14.768 -39.899 1.00 63.19 474 TYR A C 1
ATOM 3597 O O . TYR A 1 474 ? 12.950 13.654 -39.463 1.00 63.19 474 TYR A O 1
ATOM 3605 N N . GLU A 1 475 ? 12.908 15.123 -41.158 1.00 71.25 475 GLU A N 1
ATOM 3606 C CA . GLU A 1 475 ? 13.413 14.194 -42.182 1.00 71.25 475 GLU A CA 1
ATOM 3607 C C . GLU A 1 475 ? 14.937 14.249 -42.428 1.00 71.25 475 GLU A C 1
ATOM 3609 O O . GLU A 1 475 ? 15.423 13.621 -43.365 1.00 71.25 475 GLU A O 1
ATOM 3614 N N . CYS A 1 476 ? 15.722 14.921 -41.570 1.00 86.44 476 CYS A N 1
ATOM 3615 C CA . CYS A 1 476 ? 17.198 14.921 -41.626 1.00 86.44 476 CYS A CA 1
ATOM 3616 C C . CYS A 1 476 ? 17.805 13.572 -41.192 1.00 86.44 476 CYS A C 1
ATOM 3618 O O . CYS A 1 476 ? 18.527 13.466 -40.191 1.00 86.44 476 CYS A O 1
ATOM 3620 N N . TRP A 1 477 ? 17.463 12.512 -41.919 1.00 90.50 477 TRP A N 1
ATOM 3621 C CA . TRP A 1 477 ? 17.760 11.131 -41.569 1.00 90.50 477 TRP A CA 1
ATOM 3622 C C . TRP A 1 477 ? 19.195 10.769 -41.921 1.00 90.50 477 TRP A C 1
ATOM 3624 O O . TRP A 1 477 ? 19.649 10.942 -43.050 1.00 90.50 477 TRP A O 1
ATOM 3634 N N . TRP A 1 478 ? 19.919 10.253 -40.933 1.00 94.38 478 TRP A N 1
ATOM 3635 C CA . TRP A 1 478 ? 21.320 9.897 -41.103 1.00 94.38 478 TRP A CA 1
ATOM 3636 C C . TRP A 1 478 ? 21.462 8.509 -41.726 1.00 94.38 478 TRP A C 1
ATOM 3638 O O . TRP A 1 478 ? 20.833 7.558 -41.260 1.00 94.38 478 TRP A O 1
ATOM 3648 N N . ASN A 1 479 ? 22.330 8.372 -42.732 1.00 94.75 479 ASN A N 1
ATOM 3649 C CA . ASN A 1 479 ? 22.494 7.126 -43.488 1.00 94.75 479 ASN A CA 1
ATOM 3650 C C . ASN A 1 479 ? 23.946 6.766 -43.877 1.00 94.75 479 ASN A C 1
ATOM 3652 O O . ASN A 1 479 ? 24.167 5.855 -44.674 1.00 94.75 479 ASN A O 1
ATOM 3656 N N . ALA A 1 480 ? 24.947 7.428 -43.288 1.00 95.75 480 ALA A N 1
ATOM 3657 C CA . ALA A 1 480 ? 26.367 7.187 -43.567 1.00 95.75 480 ALA A CA 1
ATOM 3658 C C . ALA A 1 480 ? 27.092 6.437 -42.422 1.00 95.75 480 ALA A C 1
ATOM 3660 O O . ALA A 1 480 ? 26.631 6.463 -41.277 1.00 95.75 480 ALA A O 1
ATOM 3661 N N . PRO A 1 481 ? 28.241 5.777 -42.678 1.00 96.44 481 PRO A N 1
ATOM 3662 C CA . PRO A 1 481 ? 29.107 5.275 -41.609 1.00 96.44 481 PRO A CA 1
ATOM 3663 C C . PRO A 1 481 ? 29.765 6.424 -40.828 1.00 96.44 481 PRO A C 1
ATOM 3665 O O . PRO A 1 481 ? 30.012 7.493 -41.383 1.00 96.44 481 PRO A O 1
ATOM 3668 N N . VAL A 1 482 ? 30.090 6.193 -39.552 1.00 95.62 482 VAL A N 1
ATOM 3669 C CA . VAL A 1 482 ? 30.688 7.200 -38.658 1.00 95.62 482 VAL A CA 1
ATOM 3670 C C . VAL A 1 482 ? 31.849 6.615 -37.859 1.00 95.62 482 VAL A C 1
ATOM 3672 O O . VAL A 1 482 ? 31.805 5.472 -37.419 1.00 95.62 482 VAL A O 1
ATOM 3675 N N . VAL A 1 483 ? 32.887 7.416 -37.628 1.00 93.38 483 VAL A N 1
ATOM 3676 C CA . VAL A 1 483 ? 34.039 7.077 -36.782 1.00 93.38 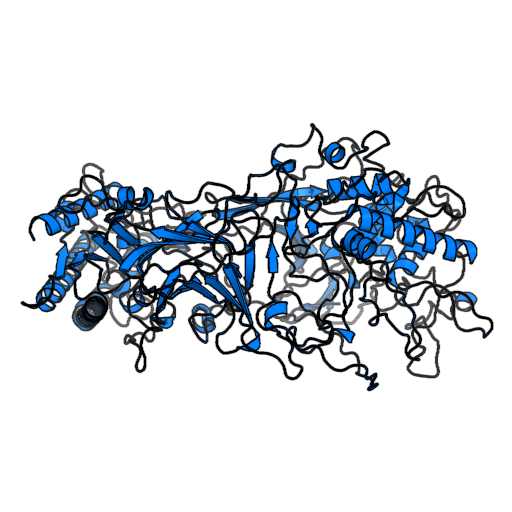483 VAL A CA 1
ATOM 3677 C C . VAL A 1 483 ? 34.104 8.099 -35.646 1.00 93.38 483 VAL A C 1
ATOM 3679 O O . VAL A 1 483 ? 34.293 9.273 -35.932 1.00 93.38 483 VAL A O 1
ATOM 3682 N N . TRP A 1 484 ? 33.962 7.679 -34.378 1.00 88.38 484 TRP A N 1
ATOM 3683 C CA . TRP A 1 484 ? 33.853 8.577 -33.200 1.00 88.38 484 TRP A CA 1
ATOM 3684 C C . TRP A 1 484 ? 34.961 9.618 -33.096 1.00 88.38 484 TRP A C 1
ATOM 3686 O O . TRP A 1 484 ? 34.745 10.715 -32.585 1.00 88.38 484 TRP A O 1
ATOM 3696 N N . ARG A 1 485 ? 36.166 9.236 -33.512 1.00 84.69 485 ARG A N 1
ATOM 3697 C CA . ARG A 1 485 ? 37.368 10.056 -33.436 1.00 84.69 485 ARG A CA 1
ATOM 3698 C C . ARG A 1 485 ? 38.412 9.546 -34.411 1.00 84.69 485 ARG A C 1
ATOM 3700 O O . ARG A 1 485 ? 38.537 8.339 -34.627 1.00 84.69 485 ARG A O 1
ATOM 3707 N N . ASP A 1 486 ? 39.191 10.468 -34.955 1.00 84.69 486 ASP A N 1
ATOM 3708 C CA . ASP A 1 486 ? 40.294 10.132 -35.847 1.00 84.69 486 ASP A CA 1
ATOM 3709 C C . ASP A 1 486 ? 41.262 9.147 -35.180 1.00 84.69 486 ASP A C 1
ATOM 3711 O O . ASP A 1 486 ? 41.727 9.358 -34.060 1.00 84.69 486 ASP A O 1
ATOM 3715 N N . GLY A 1 487 ? 41.567 8.056 -35.886 1.00 85.56 487 GLY A N 1
ATOM 3716 C CA . GLY A 1 487 ? 42.481 7.024 -35.398 1.00 85.56 487 GLY A CA 1
ATOM 3717 C C . GLY A 1 487 ? 41.929 6.152 -34.268 1.00 85.56 487 GLY A C 1
ATOM 3718 O O . GLY A 1 487 ? 42.733 5.549 -33.561 1.00 85.56 487 GLY A O 1
ATOM 3719 N N . VAL A 1 488 ? 40.601 6.079 -34.082 1.00 90.00 488 VAL A N 1
ATOM 3720 C CA . VAL A 1 488 ? 39.992 5.183 -33.087 1.00 90.00 488 VAL A CA 1
ATOM 3721 C C . VAL A 1 488 ? 40.489 3.742 -33.264 1.00 90.00 488 VAL A C 1
ATOM 3723 O O . VAL A 1 488 ? 40.378 3.150 -34.338 1.00 90.00 488 VAL A O 1
ATOM 3726 N N . ASP A 1 489 ? 41.033 3.181 -32.188 1.00 93.19 489 ASP A N 1
ATOM 3727 C CA . ASP A 1 489 ? 41.366 1.764 -32.069 1.00 93.19 489 ASP A CA 1
ATOM 3728 C C . ASP A 1 489 ? 40.438 1.153 -31.026 1.00 93.19 489 ASP A C 1
ATOM 3730 O O . ASP A 1 489 ? 40.639 1.343 -29.823 1.00 93.19 489 ASP A O 1
ATOM 3734 N N . CYS A 1 490 ? 39.396 0.450 -31.470 1.00 93.94 490 CYS A N 1
ATOM 3735 C CA . CYS A 1 490 ? 38.419 -0.087 -30.534 1.00 93.94 490 CYS A CA 1
ATOM 3736 C C . CYS A 1 490 ? 38.979 -1.175 -29.613 1.00 93.94 490 CYS A C 1
ATOM 3738 O O . CYS A 1 490 ? 38.428 -1.340 -28.532 1.00 93.94 490 CYS A O 1
ATOM 3740 N N . ASP A 1 491 ? 40.092 -1.843 -29.947 1.00 92.88 491 ASP A N 1
ATOM 3741 C CA . ASP A 1 491 ? 40.719 -2.799 -29.019 1.00 92.88 491 ASP A CA 1
ATOM 3742 C C . ASP A 1 491 ? 41.197 -2.123 -27.723 1.00 92.88 491 ASP A C 1
ATOM 3744 O O . ASP A 1 491 ? 41.301 -2.778 -26.685 1.00 92.88 491 ASP A O 1
ATOM 3748 N N . TYR A 1 492 ? 41.479 -0.818 -27.774 1.00 91.56 492 TYR A N 1
ATOM 3749 C CA . TYR A 1 492 ? 41.919 -0.042 -26.620 1.00 91.56 492 TYR A CA 1
ATOM 3750 C C . TYR A 1 492 ? 40.892 0.999 -26.151 1.00 91.56 492 TYR A C 1
ATOM 3752 O O . TYR A 1 492 ? 40.736 1.216 -24.950 1.00 91.56 492 TYR A O 1
ATOM 3760 N N . MET A 1 493 ? 40.220 1.676 -27.081 1.00 93.19 493 MET A N 1
ATOM 3761 C CA . MET A 1 493 ? 39.474 2.907 -26.811 1.00 93.19 493 MET A CA 1
ATOM 3762 C C . MET A 1 493 ? 37.970 2.720 -26.625 1.00 93.19 493 MET A C 1
ATOM 3764 O O . MET A 1 493 ? 37.325 3.669 -26.183 1.00 93.19 493 MET A O 1
ATOM 3768 N N . CYS A 1 494 ? 37.417 1.577 -27.025 1.00 95.25 494 CYS A N 1
ATOM 3769 C CA . CYS A 1 494 ? 35.980 1.320 -27.002 1.00 95.25 494 CYS A CA 1
ATOM 3770 C C . CYS A 1 494 ? 35.609 0.440 -25.797 1.00 95.25 494 CYS A C 1
ATOM 3772 O O . CYS A 1 494 ? 36.446 -0.265 -25.229 1.00 95.25 494 CYS A O 1
ATOM 3774 N N . GLY A 1 495 ? 34.346 0.498 -25.393 1.00 93.69 495 GLY A N 1
ATOM 3775 C CA . GLY A 1 495 ? 33.815 -0.246 -24.264 1.00 93.69 495 GLY A CA 1
ATOM 3776 C C . GLY A 1 495 ? 33.612 -1.711 -24.592 1.00 93.69 495 GLY A C 1
ATOM 3777 O O . GLY A 1 495 ? 33.163 -2.062 -25.681 1.00 93.69 495 GLY A O 1
ATOM 3778 N N . HIS A 1 496 ? 33.868 -2.572 -23.618 1.00 93.38 496 HIS A N 1
ATOM 3779 C CA . HIS A 1 496 ? 33.655 -4.005 -23.715 1.00 93.38 496 HIS A CA 1
ATOM 3780 C C . HIS A 1 496 ? 32.518 -4.450 -22.805 1.00 93.38 496 HIS A C 1
ATOM 3782 O O . HIS A 1 496 ? 32.396 -4.013 -21.658 1.00 93.38 496 HIS A O 1
ATOM 3788 N N . GLY A 1 497 ? 31.722 -5.396 -23.299 1.00 91.12 497 GLY A N 1
ATOM 3789 C CA . GLY A 1 497 ? 30.762 -6.089 -22.453 1.00 91.12 497 GLY A CA 1
ATOM 3790 C C . GLY A 1 497 ? 31.440 -6.873 -21.324 1.00 91.12 497 GLY A C 1
ATOM 3791 O O . GLY A 1 497 ? 32.605 -7.273 -21.412 1.00 91.12 497 GLY A O 1
ATOM 3792 N N . PHE A 1 498 ? 30.675 -7.127 -20.270 1.00 88.38 498 PHE A N 1
ATOM 3793 C CA . PHE A 1 498 ? 31.053 -7.974 -19.150 1.00 88.38 498 PHE A CA 1
ATOM 3794 C C . PHE A 1 498 ? 30.070 -9.142 -19.041 1.00 88.38 498 PHE A C 1
ATOM 3796 O O . PHE A 1 498 ? 28.861 -8.939 -19.050 1.00 88.38 498 PHE A O 1
ATOM 3803 N N . GLU A 1 499 ? 30.578 -10.363 -18.911 1.00 88.75 499 GLU A N 1
ATOM 3804 C CA . GLU A 1 499 ? 29.749 -11.547 -18.687 1.00 88.75 499 GLU A CA 1
ATOM 3805 C C . GLU A 1 499 ? 29.928 -12.027 -17.250 1.00 88.75 499 GLU A C 1
ATOM 3807 O O . GLU A 1 499 ? 31.024 -12.424 -16.843 1.00 88.75 499 GLU A O 1
ATOM 3812 N N . ARG A 1 500 ? 28.838 -12.028 -16.485 1.00 86.75 500 ARG A N 1
ATOM 3813 C CA . ARG A 1 500 ? 28.840 -12.522 -15.108 1.00 86.75 500 ARG A CA 1
ATOM 3814 C C . ARG A 1 500 ? 28.495 -14.005 -15.039 1.00 86.75 500 ARG A C 1
ATOM 3816 O O . ARG A 1 500 ? 28.996 -14.707 -14.158 1.00 86.75 500 ARG A O 1
ATOM 3823 N N . PHE A 1 501 ? 27.632 -14.471 -15.938 1.00 90.38 501 PHE A N 1
ATOM 3824 C CA . PHE A 1 501 ? 27.041 -15.803 -15.921 1.00 90.38 501 PHE A CA 1
ATOM 3825 C C . PHE A 1 501 ? 27.473 -16.643 -17.126 1.00 90.38 501 PHE A C 1
ATOM 3827 O O . PHE A 1 501 ? 26.732 -16.757 -18.106 1.00 90.38 501 PHE A O 1
ATOM 3834 N N . PRO A 1 502 ? 28.644 -17.300 -17.042 1.00 89.69 502 PRO A N 1
ATOM 3835 C CA . PRO A 1 502 ? 29.124 -18.164 -18.110 1.00 89.69 502 PRO A CA 1
ATOM 3836 C C . PRO A 1 502 ? 28.228 -19.382 -18.341 1.00 89.69 502 PRO A C 1
ATOM 3838 O O . PRO A 1 502 ? 27.416 -19.748 -17.491 1.00 89.69 502 PRO A O 1
ATOM 3841 N N . SER A 1 503 ? 28.506 -20.075 -19.452 1.00 90.06 503 SER A N 1
ATOM 3842 C CA . SER A 1 503 ? 28.309 -21.516 -19.707 1.00 90.06 503 SER A CA 1
ATOM 3843 C C . SER A 1 503 ? 27.513 -22.333 -18.687 1.00 90.06 503 SER A C 1
ATOM 3845 O O . SER A 1 503 ? 26.446 -22.891 -18.945 1.00 90.06 503 SER A O 1
ATOM 3847 N N . SER A 1 504 ? 28.159 -22.452 -17.528 1.00 88.81 504 SER A N 1
ATOM 3848 C CA . SER A 1 504 ? 27.832 -23.318 -16.402 1.00 88.81 504 SER A CA 1
ATOM 3849 C C . SER A 1 504 ? 26.610 -22.890 -15.589 1.00 88.81 504 SER A C 1
ATOM 3851 O O . SER A 1 504 ? 26.159 -23.667 -14.756 1.00 88.81 504 SER A O 1
ATOM 3853 N N . TYR A 1 505 ? 26.101 -21.672 -15.780 1.00 90.31 505 TYR A N 1
ATOM 3854 C CA . TYR A 1 505 ? 24.868 -21.182 -15.162 1.00 90.31 505 TYR A CA 1
ATOM 3855 C C . TYR A 1 505 ? 23.692 -21.447 -16.107 1.00 90.31 505 TYR A C 1
ATOM 3857 O O . TYR A 1 505 ? 23.178 -20.549 -16.770 1.00 90.31 505 TYR A O 1
ATOM 3865 N N . ASP A 1 506 ? 23.309 -22.710 -16.239 1.00 87.75 506 ASP A N 1
ATOM 3866 C CA . ASP A 1 506 ? 22.383 -23.199 -17.266 1.00 87.75 506 ASP A CA 1
ATOM 3867 C C . ASP A 1 506 ? 20.889 -23.106 -16.895 1.00 87.75 506 ASP A C 1
ATOM 3869 O O . ASP A 1 506 ? 20.035 -23.309 -17.758 1.00 87.75 506 ASP A O 1
ATOM 3873 N N . THR A 1 507 ? 20.562 -22.750 -15.649 1.00 90.19 507 THR A N 1
ATOM 3874 C CA . THR A 1 507 ? 19.181 -22.659 -15.125 1.00 90.19 507 THR A CA 1
ATOM 3875 C C . THR A 1 507 ? 18.917 -21.343 -14.398 1.00 90.19 507 THR A C 1
ATOM 3877 O O . THR A 1 507 ? 19.843 -20.764 -13.822 1.00 90.19 507 THR A O 1
ATOM 3880 N N . GLU A 1 508 ? 17.652 -20.902 -14.332 1.00 88.81 508 GLU A N 1
ATOM 3881 C CA . GLU A 1 508 ? 17.264 -19.690 -13.581 1.00 88.81 508 GLU A CA 1
ATOM 3882 C C . GLU A 1 508 ? 17.744 -19.771 -12.120 1.00 88.81 508 GLU A C 1
ATOM 3884 O O . GLU A 1 508 ? 18.326 -18.821 -11.590 1.00 88.81 508 GLU A O 1
ATOM 3889 N N . ALA A 1 509 ? 17.597 -20.945 -11.493 1.00 87.56 509 ALA A N 1
ATOM 3890 C CA . ALA A 1 509 ? 18.006 -21.194 -10.111 1.00 87.56 509 ALA A CA 1
ATOM 3891 C C . ALA A 1 509 ? 19.526 -21.087 -9.897 1.00 87.56 509 ALA A C 1
ATOM 3893 O O . ALA A 1 509 ? 19.963 -20.646 -8.833 1.00 87.56 509 ALA A O 1
ATOM 3894 N N . SER A 1 510 ? 20.341 -21.442 -10.899 1.00 88.25 510 SER A N 1
ATOM 3895 C CA . SER A 1 510 ? 21.802 -21.330 -10.798 1.00 88.25 510 SER A CA 1
ATOM 3896 C C . SER A 1 510 ? 22.258 -19.882 -10.601 1.00 88.25 510 SER A C 1
ATOM 3898 O O . SER A 1 510 ? 23.240 -19.639 -9.897 1.00 88.25 510 SER A O 1
ATOM 3900 N N . SER A 1 511 ? 21.517 -18.904 -11.142 1.00 87.12 511 SER A N 1
ATOM 3901 C CA . SER A 1 511 ? 21.843 -17.487 -10.952 1.00 87.12 511 SER A CA 1
ATOM 3902 C C . SER A 1 511 ? 21.702 -17.053 -9.486 1.00 87.12 511 SER A C 1
ATOM 3904 O O . SER A 1 511 ? 22.439 -16.181 -9.028 1.00 87.12 511 SER A O 1
ATOM 3906 N N . MET A 1 512 ? 20.865 -17.744 -8.709 1.00 85.50 512 MET A N 1
ATOM 3907 C CA . MET A 1 512 ? 20.605 -17.490 -7.288 1.00 85.50 512 MET A CA 1
ATOM 3908 C C . MET A 1 512 ? 21.283 -18.511 -6.350 1.00 85.50 512 MET A C 1
ATOM 3910 O O . MET A 1 512 ? 20.889 -18.646 -5.194 1.00 85.50 512 MET A O 1
ATOM 3914 N N . ALA A 1 513 ? 22.295 -19.251 -6.820 1.00 78.62 513 ALA A N 1
ATOM 3915 C CA . ALA A 1 513 ? 22.957 -20.300 -6.038 1.00 78.62 513 ALA A CA 1
ATOM 3916 C C . ALA A 1 513 ? 23.766 -19.783 -4.821 1.00 78.62 513 ALA A C 1
ATOM 3918 O O . ALA A 1 513 ? 24.074 -18.596 -4.689 1.00 78.62 513 ALA A O 1
ATOM 3919 N N . TYR A 1 514 ? 24.140 -20.714 -3.929 1.00 60.88 514 TYR A N 1
ATOM 3920 C CA . TYR A 1 514 ? 24.811 -20.466 -2.645 1.00 60.88 514 TYR A CA 1
ATOM 3921 C C . TYR A 1 514 ? 26.058 -19.576 -2.776 1.00 60.88 514 TYR A C 1
ATOM 3923 O O . TYR A 1 514 ? 27.060 -19.973 -3.361 1.00 60.88 514 TYR A O 1
ATOM 3931 N N . SER A 1 515 ? 25.962 -18.358 -2.243 1.00 71.75 515 SER A N 1
ATOM 3932 C CA . SER A 1 515 ? 27.026 -17.343 -2.079 1.00 71.75 515 SER A CA 1
ATOM 3933 C C . SER A 1 515 ? 26.423 -15.982 -1.699 1.00 71.75 515 SER A C 1
ATOM 3935 O O . SER A 1 515 ? 27.132 -15.106 -1.216 1.00 71.75 515 SER A O 1
ATOM 3937 N N . LEU A 1 516 ? 25.111 -15.813 -1.905 1.00 75.31 516 LEU A N 1
ATOM 3938 C CA . LEU A 1 516 ? 24.362 -14.595 -1.601 1.00 75.31 516 LEU A CA 1
ATOM 3939 C C . LEU A 1 516 ? 23.860 -14.563 -0.142 1.00 75.31 516 LEU A C 1
ATOM 3941 O O . LEU A 1 516 ? 23.606 -15.624 0.440 1.00 75.31 516 LEU A O 1
ATOM 3945 N N . PRO A 1 517 ? 23.656 -13.368 0.446 1.00 78.31 517 PRO A N 1
ATOM 3946 C CA . PRO A 1 517 ? 23.001 -13.220 1.744 1.00 78.31 517 PRO A CA 1
ATOM 3947 C C . PRO A 1 517 ? 21.614 -13.872 1.783 1.00 78.31 517 PRO A C 1
ATOM 3949 O O . PRO A 1 517 ? 20.881 -13.872 0.796 1.00 78.31 517 PRO A O 1
ATOM 3952 N N . ALA A 1 518 ? 21.209 -14.366 2.955 1.00 80.69 518 ALA A N 1
ATOM 3953 C CA . ALA A 1 518 ? 19.936 -15.071 3.115 1.00 80.69 518 ALA A CA 1
ATOM 3954 C C . ALA A 1 518 ? 18.715 -14.232 2.694 1.00 80.69 518 ALA A C 1
ATOM 3956 O O . ALA A 1 518 ? 17.774 -14.785 2.135 1.00 80.69 518 ALA A O 1
ATOM 3957 N N . LEU A 1 519 ? 18.730 -12.914 2.930 1.00 75.00 519 LEU A N 1
ATOM 3958 C CA . LEU A 1 519 ? 17.641 -12.017 2.526 1.00 75.00 519 LEU A CA 1
ATOM 3959 C C . LEU A 1 519 ? 17.541 -11.875 1.001 1.00 75.00 519 LEU A C 1
ATOM 3961 O O . LEU A 1 519 ? 16.441 -11.913 0.466 1.00 75.00 519 LEU A O 1
ATOM 3965 N N . THR A 1 520 ? 18.667 -11.823 0.283 1.00 75.62 520 THR A N 1
ATOM 3966 C CA . THR A 1 520 ? 18.705 -11.786 -1.193 1.00 75.62 520 THR A CA 1
ATOM 3967 C C . THR A 1 520 ? 17.982 -12.984 -1.815 1.00 75.62 520 THR A C 1
ATOM 3969 O O . THR A 1 520 ? 17.326 -12.858 -2.848 1.00 75.62 520 THR A O 1
ATOM 3972 N N . LEU A 1 521 ? 18.056 -14.144 -1.158 1.00 79.31 521 LEU A N 1
ATOM 3973 C CA . LEU A 1 521 ? 17.423 -15.382 -1.611 1.00 79.31 521 LEU A CA 1
ATOM 3974 C C . LEU A 1 521 ? 15.908 -15.432 -1.349 1.00 79.31 521 LEU A C 1
ATOM 3976 O O . LEU A 1 521 ? 15.240 -16.306 -1.895 1.00 79.31 521 LEU A O 1
ATOM 3980 N N . ARG A 1 522 ? 15.350 -14.527 -0.533 1.00 82.62 522 ARG A N 1
ATOM 3981 C CA . ARG A 1 522 ? 13.913 -14.509 -0.220 1.00 82.62 522 ARG A CA 1
ATOM 3982 C C . ARG A 1 522 ? 13.124 -13.782 -1.304 1.00 82.62 522 ARG A C 1
ATOM 3984 O O . ARG A 1 522 ? 13.522 -12.704 -1.756 1.00 82.62 522 ARG A O 1
ATOM 3991 N N . SER A 1 523 ? 11.991 -14.351 -1.697 1.00 85.94 523 SER A N 1
ATOM 3992 C CA . SER A 1 523 ? 10.977 -13.648 -2.486 1.00 85.94 523 SER A CA 1
ATOM 3993 C C . SER A 1 523 ? 10.368 -12.512 -1.668 1.00 85.94 523 SER A C 1
ATOM 3995 O O . SER A 1 523 ? 10.250 -12.633 -0.446 1.00 85.94 523 SER A O 1
ATOM 3997 N N . SER A 1 524 ? 9.985 -11.426 -2.338 1.00 90.50 524 SER A N 1
ATOM 3998 C CA . SER A 1 524 ? 9.215 -10.369 -1.683 1.00 90.50 524 SER A CA 1
ATOM 3999 C C . SER A 1 524 ? 7.810 -10.866 -1.356 1.00 90.50 524 SER A C 1
ATOM 4001 O O . SER A 1 524 ? 7.297 -11.701 -2.101 1.00 90.50 524 SER A O 1
ATOM 4003 N N . PHE A 1 525 ? 7.234 -10.368 -0.256 1.00 90.56 525 PHE A N 1
ATOM 4004 C CA . PHE A 1 525 ? 5.850 -10.604 0.195 1.00 90.56 525 PHE A CA 1
ATOM 4005 C C . PHE A 1 525 ? 5.333 -12.031 -0.061 1.00 90.56 525 PHE A C 1
ATOM 4007 O O . PHE A 1 525 ? 4.813 -12.373 -1.126 1.00 90.56 525 PHE A O 1
ATOM 4014 N N . LEU A 1 526 ? 5.555 -12.929 0.899 1.00 87.19 526 LEU A N 1
ATOM 4015 C CA . LEU A 1 526 ? 5.240 -14.349 0.733 1.00 87.19 526 LEU A CA 1
ATOM 4016 C C . LEU A 1 526 ? 3.727 -14.607 0.723 1.00 87.19 526 LEU A C 1
ATOM 4018 O O . LEU A 1 526 ? 2.972 -13.942 1.420 1.00 87.19 526 LEU A O 1
ATOM 4022 N N . ALA A 1 527 ? 3.303 -15.624 -0.029 1.00 88.44 527 ALA A N 1
ATOM 4023 C CA . ALA A 1 527 ? 1.936 -16.125 0.051 1.00 88.44 527 ALA A CA 1
ATOM 4024 C C . ALA A 1 527 ? 1.632 -16.639 1.470 1.00 88.44 527 ALA A C 1
ATOM 4026 O O . ALA A 1 527 ? 2.413 -17.409 2.041 1.00 88.44 527 ALA A O 1
ATOM 4027 N N . ASN A 1 528 ? 0.476 -16.267 2.016 1.00 89.69 528 ASN A N 1
ATOM 4028 C CA . ASN A 1 528 ? -0.046 -16.820 3.254 1.00 89.69 528 ASN A CA 1
ATOM 4029 C C . ASN A 1 528 ? -0.934 -18.031 2.938 1.00 89.69 528 ASN A C 1
ATOM 4031 O O . ASN A 1 528 ? -2.086 -17.903 2.540 1.00 89.69 528 ASN A O 1
ATOM 4035 N N . CYS A 1 529 ? -0.413 -19.237 3.165 1.00 85.56 529 CYS A N 1
ATOM 4036 C CA . CYS A 1 529 ? -1.251 -20.439 3.231 1.00 85.56 529 CYS A CA 1
ATOM 4037 C C . CYS A 1 529 ? -1.352 -20.989 4.660 1.00 85.56 529 CYS A C 1
ATOM 4039 O O . CYS A 1 529 ? -1.495 -22.204 4.858 1.00 85.56 529 CYS A O 1
ATOM 4041 N N . SER A 1 530 ? -1.233 -20.141 5.679 1.00 87.38 530 SER A N 1
ATOM 4042 C CA . SER A 1 530 ? -1.508 -20.538 7.059 1.00 87.38 530 SER A CA 1
ATOM 4043 C C . SER A 1 530 ? -2.961 -21.018 7.170 1.00 87.38 530 SER A C 1
ATOM 4045 O O . SER A 1 530 ? -3.818 -20.602 6.387 1.00 87.38 530 SER A O 1
ATOM 4047 N N . PRO A 1 531 ? -3.261 -21.985 8.054 1.00 89.38 531 PRO A N 1
ATOM 4048 C CA . PRO A 1 531 ? -4.641 -22.405 8.241 1.00 89.38 531 PRO A CA 1
ATOM 4049 C C . PRO A 1 531 ? -5.478 -21.209 8.731 1.00 89.38 531 PRO A C 1
ATOM 4051 O O . PRO A 1 531 ? -5.000 -20.472 9.596 1.00 89.38 531 PRO A O 1
ATOM 4054 N N . PRO A 1 532 ? -6.705 -21.018 8.212 1.00 92.75 532 PRO A N 1
ATOM 4055 C CA . PRO A 1 532 ? -7.631 -20.052 8.791 1.00 92.75 532 PRO A CA 1
ATOM 4056 C C . PRO A 1 532 ? -8.020 -20.479 10.219 1.00 92.75 532 PRO A C 1
ATOM 4058 O O . PRO A 1 532 ? -7.736 -21.621 10.618 1.00 92.75 532 PRO A O 1
ATOM 4061 N N . PRO A 1 533 ? -8.703 -19.613 10.992 1.00 93.00 533 PRO A N 1
ATOM 4062 C CA . PRO A 1 533 ? -9.250 -19.993 12.289 1.00 93.00 533 PRO A CA 1
ATOM 4063 C C . PRO A 1 533 ? -10.079 -21.288 12.221 1.00 93.00 533 PRO A C 1
ATOM 4065 O O . PRO A 1 533 ? -10.676 -21.644 11.200 1.00 93.00 533 PRO A O 1
ATOM 4068 N N . THR A 1 534 ? -10.101 -22.043 13.320 1.00 92.75 534 THR A N 1
ATOM 4069 C CA . THR A 1 534 ? -10.707 -23.384 13.334 1.00 92.75 534 THR A CA 1
ATOM 4070 C C . THR A 1 534 ? -12.208 -23.325 13.030 1.00 92.75 534 THR A C 1
ATOM 4072 O O . THR A 1 534 ? -12.950 -22.573 13.658 1.00 92.75 534 THR A O 1
ATOM 4075 N N . GLY A 1 535 ? -12.672 -24.164 12.098 1.00 92.94 535 GLY A N 1
ATOM 4076 C CA . GLY A 1 535 ? -14.088 -24.247 11.715 1.00 92.94 535 GLY A CA 1
ATOM 4077 C C . GLY A 1 535 ? -14.548 -23.185 10.710 1.00 92.94 535 GLY A C 1
ATOM 4078 O O . GLY A 1 535 ? -15.738 -23.122 10.409 1.00 92.94 535 GLY A O 1
ATOM 4079 N N . VAL A 1 536 ? -13.629 -22.373 10.180 1.00 95.81 536 VAL A N 1
ATOM 4080 C CA . VAL A 1 536 ? -13.920 -21.382 9.137 1.00 95.81 536 VAL A CA 1
ATOM 4081 C C . VAL A 1 536 ? -14.084 -22.053 7.772 1.00 95.81 536 VAL A C 1
ATOM 4083 O O . VAL A 1 536 ? -13.222 -22.816 7.329 1.00 95.81 536 VAL A O 1
ATOM 4086 N N . VAL A 1 537 ? -15.171 -21.715 7.074 1.00 97.00 537 VAL A N 1
ATOM 4087 C CA . VAL A 1 537 ? -15.308 -21.920 5.626 1.00 97.00 537 VAL A CA 1
ATOM 4088 C C . VAL A 1 537 ? -14.844 -20.650 4.925 1.00 97.00 537 VAL A C 1
ATOM 4090 O O . VAL A 1 537 ? -15.449 -19.600 5.123 1.00 97.00 537 VAL A O 1
ATOM 4093 N N . VAL A 1 538 ? -13.777 -20.745 4.133 1.00 97.19 538 VAL A N 1
ATOM 4094 C CA . VAL A 1 538 ? -13.199 -19.600 3.417 1.00 97.19 538 VAL A CA 1
ATOM 4095 C C . VAL A 1 538 ? -13.822 -19.459 2.030 1.00 97.19 538 VAL A C 1
ATOM 4097 O O . VAL A 1 538 ? -13.944 -20.453 1.314 1.00 97.19 538 VAL A O 1
ATOM 4100 N N . VAL A 1 539 ? -14.172 -18.227 1.670 1.00 97.94 539 VAL A N 1
ATOM 4101 C CA . VAL A 1 539 ? -14.403 -17.746 0.307 1.00 97.94 539 VAL A CA 1
ATOM 4102 C C . VAL A 1 539 ? -13.203 -16.878 -0.052 1.00 97.94 539 VAL A C 1
ATOM 4104 O O . VAL A 1 539 ? -12.893 -15.917 0.645 1.00 97.94 539 VAL A O 1
ATOM 4107 N N . ASP A 1 540 ? -12.515 -17.254 -1.113 1.00 95.62 540 ASP A N 1
ATOM 4108 C CA . ASP A 1 540 ? -11.274 -16.626 -1.577 1.00 95.62 540 ASP A CA 1
ATOM 4109 C C . ASP A 1 540 ? -11.601 -15.679 -2.734 1.00 95.62 540 ASP A C 1
ATOM 4111 O O . ASP A 1 540 ? -12.613 -15.890 -3.411 1.00 95.62 540 ASP A O 1
ATOM 4115 N N . ASP A 1 541 ? -10.780 -14.665 -2.986 1.00 94.75 541 ASP A N 1
ATOM 4116 C CA . ASP A 1 541 ? -10.982 -13.744 -4.114 1.00 94.75 541 ASP A CA 1
ATOM 4117 C C . ASP A 1 541 ? -10.780 -14.415 -5.482 1.00 94.75 541 ASP A C 1
ATOM 4119 O O . ASP A 1 541 ? -11.258 -13.933 -6.512 1.00 94.75 541 ASP A O 1
ATOM 4123 N N . THR A 1 542 ? -10.080 -15.548 -5.524 1.00 90.06 542 THR A N 1
ATOM 4124 C CA . THR A 1 542 ? -9.915 -16.333 -6.742 1.00 90.06 542 THR A CA 1
ATOM 4125 C C . THR A 1 542 ? -9.839 -17.830 -6.471 1.00 90.06 542 THR A C 1
ATOM 4127 O O . THR A 1 542 ? -9.365 -18.311 -5.448 1.00 90.06 542 THR A O 1
ATOM 4130 N N . THR A 1 543 ? -10.288 -18.616 -7.448 1.00 85.19 543 THR A N 1
ATOM 4131 C CA . THR A 1 543 ? -10.051 -20.071 -7.471 1.00 85.19 543 THR A CA 1
ATOM 4132 C C . THR A 1 543 ? -8.788 -20.437 -8.252 1.00 85.19 543 THR A C 1
ATOM 4134 O O . THR A 1 543 ? -8.367 -21.599 -8.252 1.00 85.19 543 THR A O 1
ATOM 4137 N N . GLN A 1 544 ? -8.191 -19.461 -8.944 1.00 82.00 544 GLN A N 1
ATOM 4138 C CA . GLN A 1 544 ? -7.006 -19.659 -9.764 1.00 82.00 544 GLN A CA 1
ATOM 4139 C C . GLN A 1 544 ? -5.757 -19.688 -8.894 1.00 82.00 544 GLN A C 1
ATOM 4141 O O . GLN A 1 544 ? -5.627 -18.965 -7.913 1.00 82.00 544 GLN A O 1
ATOM 4146 N N . ARG A 1 545 ? -4.801 -20.531 -9.278 1.00 76.25 545 ARG A N 1
ATOM 4147 C CA . ARG A 1 545 ? -3.488 -20.554 -8.635 1.00 76.25 545 ARG A CA 1
ATOM 4148 C C . ARG A 1 545 ? -2.583 -19.559 -9.339 1.00 76.25 545 ARG A C 1
ATOM 4150 O O . ARG A 1 545 ? -2.466 -19.608 -10.561 1.00 76.25 545 ARG A O 1
ATOM 4157 N N . ASN A 1 546 ? -1.915 -18.710 -8.568 1.00 69.50 546 ASN A N 1
ATOM 4158 C CA . ASN A 1 546 ? -0.994 -17.715 -9.105 1.00 69.50 546 ASN A CA 1
ATOM 4159 C C . ASN A 1 546 ? 0.255 -18.346 -9.758 1.00 69.50 546 ASN A C 1
ATOM 4161 O O . ASN A 1 546 ? 0.534 -19.543 -9.641 1.00 69.50 546 ASN A O 1
ATOM 4165 N N . ALA A 1 547 ? 1.053 -17.511 -10.421 1.00 58.44 547 ALA A N 1
ATOM 4166 C CA . ALA A 1 547 ? 2.234 -17.911 -11.184 1.00 58.44 547 ALA A CA 1
ATOM 4167 C C . ALA A 1 547 ? 3.487 -18.220 -10.339 1.00 58.44 547 ALA A C 1
ATOM 4169 O O . ALA A 1 547 ? 4.613 -18.240 -10.846 1.00 58.44 547 ALA A O 1
ATOM 4170 N N . ARG A 1 548 ? 3.329 -18.464 -9.039 1.00 68.75 548 ARG A N 1
ATOM 4171 C CA . ARG A 1 548 ? 4.460 -18.607 -8.128 1.00 68.75 548 ARG A CA 1
ATOM 4172 C C . ARG A 1 548 ? 5.049 -20.017 -8.167 1.00 68.75 548 ARG A C 1
ATOM 4174 O O . ARG A 1 548 ? 4.407 -20.972 -8.611 1.00 68.75 548 ARG A O 1
ATOM 4181 N N . THR A 1 549 ? 6.318 -20.156 -7.775 1.00 52.66 549 THR A N 1
ATOM 4182 C CA . THR A 1 549 ? 7.006 -21.454 -7.825 1.00 52.66 549 THR A CA 1
ATOM 4183 C C . THR A 1 549 ? 6.197 -22.500 -7.053 1.00 52.66 549 THR A C 1
ATOM 4185 O O . THR A 1 549 ? 5.658 -22.222 -5.983 1.00 52.66 549 THR A O 1
ATOM 4188 N N . SER A 1 550 ? 6.054 -23.701 -7.617 1.00 48.72 550 SER A N 1
ATOM 4189 C CA . SER A 1 550 ? 5.102 -24.735 -7.180 1.00 48.72 550 SER A CA 1
ATOM 4190 C C . SER A 1 550 ? 5.434 -25.397 -5.827 1.00 48.72 550 SER A C 1
ATOM 4192 O O . SER A 1 550 ? 5.161 -26.579 -5.635 1.00 48.72 550 SER A O 1
ATOM 4194 N N . GLY A 1 551 ? 6.045 -24.671 -4.893 1.00 56.81 551 GLY A N 1
ATOM 4195 C CA . GLY A 1 551 ? 6.472 -25.173 -3.591 1.00 56.81 551 GLY A CA 1
ATOM 4196 C C . GLY A 1 551 ? 6.462 -24.150 -2.456 1.00 56.81 551 GLY A C 1
ATOM 4197 O O . GLY A 1 551 ? 6.901 -24.509 -1.369 1.00 56.81 551 GLY A O 1
ATOM 4198 N N . GLU A 1 552 ? 5.986 -22.916 -2.664 1.00 67.12 552 GLU A N 1
ATOM 4199 C CA . GLU A 1 552 ? 6.038 -21.893 -1.606 1.00 67.12 552 GLU A CA 1
ATOM 4200 C C . GLU A 1 552 ? 5.024 -22.134 -0.487 1.00 67.12 552 GLU A C 1
ATOM 4202 O O . GLU A 1 552 ? 5.389 -22.043 0.682 1.00 67.12 552 GLU A O 1
ATOM 4207 N N . CYS A 1 553 ? 3.792 -22.537 -0.813 1.00 70.62 553 CYS A N 1
ATOM 4208 C CA . CYS A 1 553 ? 2.868 -23.091 0.171 1.00 70.62 553 CYS A CA 1
ATOM 4209 C C . CYS A 1 553 ? 1.711 -23.877 -0.474 1.00 70.62 553 CYS A C 1
ATOM 4211 O O . CYS A 1 553 ? 1.464 -23.801 -1.678 1.00 70.62 553 CYS A O 1
ATOM 4213 N N . ALA A 1 554 ? 1.029 -24.709 0.322 1.00 79.69 554 ALA A N 1
ATOM 4214 C CA . ALA A 1 554 ? -0.099 -25.515 -0.137 1.00 79.69 554 ALA A CA 1
ATOM 4215 C C . ALA A 1 554 ? -1.412 -24.730 -0.002 1.00 79.69 554 ALA A C 1
ATOM 4217 O O . ALA A 1 554 ? -1.848 -24.475 1.120 1.00 79.69 554 ALA A O 1
ATOM 4218 N N . HIS A 1 555 ? -2.041 -24.405 -1.137 1.00 84.50 555 HIS A N 1
ATOM 4219 C CA . HIS A 1 555 ? -3.339 -23.725 -1.183 1.00 84.50 555 HIS A CA 1
ATOM 4220 C C . HIS A 1 555 ? -4.379 -24.372 -0.267 1.00 84.50 555 HIS A C 1
ATOM 4222 O O . HIS A 1 555 ? -4.518 -25.601 -0.201 1.00 84.50 555 HIS A O 1
ATOM 4228 N N . ARG A 1 556 ? -5.157 -23.513 0.381 1.00 88.06 556 ARG A N 1
ATOM 4229 C CA . ARG A 1 556 ? -6.331 -23.859 1.167 1.00 88.06 556 ARG A CA 1
ATOM 4230 C C . ARG A 1 556 ? -7.553 -23.969 0.270 1.00 88.06 556 ARG A C 1
ATOM 4232 O O . ARG A 1 556 ? -7.650 -23.337 -0.776 1.00 88.06 556 ARG A O 1
ATOM 4239 N N . THR A 1 557 ? -8.475 -24.829 0.680 1.00 89.06 557 THR A N 1
ATOM 4240 C CA . THR A 1 557 ? -9.754 -25.001 -0.004 1.00 89.06 557 THR A CA 1
ATOM 4241 C C . THR A 1 557 ? -10.609 -23.758 0.174 1.00 89.06 557 THR A C 1
ATOM 4243 O O . THR A 1 557 ? -10.751 -23.278 1.297 1.00 89.06 557 THR A O 1
ATOM 4246 N N . THR A 1 558 ? -11.218 -23.321 -0.918 1.00 91.88 558 THR A N 1
ATOM 4247 C CA . THR A 1 558 ? -12.200 -22.241 -0.955 1.00 91.88 558 THR A CA 1
ATOM 4248 C C . THR A 1 558 ? -13.577 -22.802 -1.322 1.00 91.88 558 THR A C 1
ATOM 4250 O O . THR A 1 558 ? -13.670 -23.845 -1.979 1.00 91.88 558 THR A O 1
ATOM 4253 N N . ALA A 1 559 ? -14.637 -22.153 -0.857 1.00 93.00 559 ALA A N 1
ATOM 4254 C CA . ALA A 1 559 ? -16.033 -22.439 -1.168 1.00 93.00 559 ALA A CA 1
ATOM 4255 C C . ALA A 1 559 ? -16.754 -21.127 -1.503 1.00 93.00 559 ALA A C 1
ATOM 4257 O O . ALA A 1 559 ? -16.246 -20.058 -1.193 1.00 93.00 559 ALA A O 1
ATOM 4258 N N . GLY A 1 560 ? -17.934 -21.199 -2.117 1.00 96.19 560 GLY A N 1
ATOM 4259 C CA . GLY A 1 560 ? -18.668 -19.998 -2.519 1.00 96.19 560 GLY A CA 1
ATOM 4260 C C . GLY A 1 560 ? -18.099 -19.338 -3.777 1.00 96.19 560 GLY A C 1
ATOM 4261 O O . GLY A 1 560 ? -17.543 -20.020 -4.641 1.00 96.19 560 GLY A O 1
ATOM 4262 N N . SER A 1 561 ? -18.285 -18.025 -3.896 1.00 96.81 561 SER A N 1
ATOM 4263 C CA . SER A 1 561 ? -17.851 -17.232 -5.049 1.00 96.81 561 SER A CA 1
ATOM 4264 C C . SER A 1 561 ? -17.411 -15.829 -4.648 1.00 96.81 561 SER A C 1
ATOM 4266 O O . SER A 1 561 ? -17.943 -15.253 -3.701 1.00 96.81 561 SER A O 1
ATOM 4268 N N . PHE A 1 562 ? -16.486 -15.267 -5.419 1.00 97.88 562 PHE A N 1
ATOM 4269 C CA . PHE A 1 562 ? -16.125 -13.856 -5.380 1.00 97.88 562 PHE A CA 1
ATOM 4270 C C . PHE A 1 562 ? -16.423 -13.218 -6.738 1.00 97.88 562 PHE A C 1
ATOM 4272 O O . PHE A 1 562 ? -16.175 -13.836 -7.775 1.00 97.88 562 PHE A O 1
ATOM 4279 N N . GLU A 1 563 ? -16.971 -12.007 -6.727 1.00 96.94 563 GLU A N 1
ATOM 4280 C CA . GLU A 1 563 ? -17.340 -11.263 -7.932 1.00 96.94 563 GLU A CA 1
ATOM 4281 C C . GLU A 1 563 ? -17.148 -9.759 -7.713 1.00 96.94 563 GLU A C 1
ATOM 4283 O O . GLU A 1 563 ? -17.375 -9.251 -6.610 1.00 96.94 563 GLU A O 1
ATOM 4288 N N . PHE A 1 564 ? -16.743 -9.043 -8.764 1.00 97.81 564 PHE A N 1
ATOM 4289 C CA . PHE A 1 564 ? -16.681 -7.585 -8.751 1.00 97.81 564 PHE A CA 1
ATOM 4290 C C . PHE A 1 564 ? -17.987 -6.949 -9.235 1.00 97.81 564 PHE A C 1
ATOM 4292 O O . PHE A 1 564 ? -18.785 -7.555 -9.935 1.00 97.81 564 PHE A O 1
ATOM 4299 N N . SER A 1 565 ? -18.180 -5.681 -8.900 1.00 97.38 565 SER A N 1
ATOM 4300 C CA . SER A 1 565 ? -19.148 -4.783 -9.515 1.00 97.38 565 SER A CA 1
ATOM 4301 C C . SER A 1 565 ? -18.454 -3.453 -9.795 1.00 97.38 565 SER A C 1
ATOM 4303 O O . SER A 1 565 ? -18.016 -2.772 -8.867 1.00 97.38 565 SER A O 1
ATOM 4305 N N . PHE A 1 566 ? -18.352 -3.085 -11.070 1.00 96.44 566 PHE A N 1
ATOM 4306 C CA . PHE A 1 566 ? -17.843 -1.795 -11.535 1.00 96.44 566 PHE A CA 1
ATOM 4307 C C . PHE A 1 566 ? -19.024 -0.834 -11.710 1.00 96.44 566 PHE A C 1
ATOM 4309 O O . PHE A 1 566 ? -19.899 -1.066 -12.545 1.00 96.44 566 PHE A O 1
ATOM 4316 N N . ALA A 1 567 ? -19.077 0.222 -10.894 1.00 90.94 567 ALA A N 1
ATOM 4317 C CA . ALA A 1 567 ? -20.330 0.926 -10.608 1.00 90.94 567 ALA A CA 1
ATOM 4318 C C . ALA A 1 567 ? -20.956 1.656 -11.811 1.00 90.94 567 ALA A C 1
ATOM 4320 O O . ALA A 1 567 ? -22.169 1.562 -12.018 1.00 90.94 567 ALA A O 1
ATOM 4321 N N . GLN A 1 568 ? -20.163 2.359 -12.626 1.00 93.50 568 GLN A N 1
ATOM 4322 C CA . GLN A 1 568 ? -20.682 3.107 -13.773 1.00 93.50 568 GLN A CA 1
ATOM 4323 C C . GLN A 1 568 ? -19.835 2.921 -15.034 1.00 93.50 568 GLN A C 1
ATOM 4325 O O . GLN A 1 568 ? -18.612 3.055 -15.014 1.00 93.50 568 GLN A O 1
ATOM 4330 N N . ALA A 1 569 ? -20.519 2.665 -16.153 1.00 93.44 569 ALA A N 1
ATOM 4331 C CA . ALA A 1 569 ? -19.918 2.652 -17.480 1.00 93.44 569 ALA A CA 1
ATOM 4332 C C . ALA A 1 569 ? -19.857 4.059 -18.106 1.00 93.44 569 ALA A C 1
ATOM 4334 O O . ALA A 1 569 ? -20.702 4.917 -17.836 1.00 93.44 569 ALA A O 1
ATOM 4335 N N . ASP A 1 570 ? -18.890 4.275 -18.993 1.00 90.25 570 ASP A N 1
ATOM 4336 C CA . ASP A 1 570 ? -18.794 5.457 -19.843 1.00 90.25 570 ASP A CA 1
ATOM 4337 C C . ASP A 1 570 ? -19.835 5.438 -20.986 1.00 90.25 570 ASP A C 1
ATOM 4339 O O . ASP A 1 570 ? -20.603 4.489 -21.172 1.00 90.25 570 ASP A O 1
ATOM 4343 N N . ALA A 1 571 ? -19.848 6.497 -21.802 1.00 90.12 571 ALA A N 1
ATOM 4344 C CA . ALA A 1 571 ? -20.768 6.626 -22.936 1.00 90.12 571 ALA A CA 1
ATOM 4345 C C . ALA A 1 571 ? -20.610 5.529 -24.012 1.00 90.12 571 ALA A C 1
ATOM 4347 O O . ALA A 1 571 ? -21.507 5.346 -24.838 1.00 90.12 571 ALA A O 1
ATOM 4348 N N . ASN A 1 572 ? -19.487 4.806 -24.013 1.00 88.31 572 ASN A N 1
ATOM 4349 C CA . ASN A 1 572 ? -19.182 3.713 -24.930 1.00 88.31 572 ASN A CA 1
ATOM 4350 C C . ASN A 1 572 ? -19.406 2.328 -24.296 1.00 88.31 572 ASN A C 1
ATOM 4352 O O . ASN A 1 572 ? -19.158 1.319 -24.958 1.00 88.31 572 ASN A O 1
ATOM 4356 N N . GLY A 1 573 ? -19.889 2.263 -23.050 1.00 90.81 573 GLY A N 1
ATOM 4357 C CA . GLY A 1 573 ? -20.117 1.012 -22.332 1.00 90.81 573 GLY A CA 1
ATOM 4358 C C . GLY A 1 573 ? -18.845 0.378 -21.759 1.00 90.81 573 GLY A C 1
ATOM 4359 O O . GLY A 1 573 ? -18.815 -0.834 -21.563 1.00 90.81 573 GLY A O 1
ATOM 4360 N N . ARG A 1 574 ? -17.784 1.159 -21.536 1.00 92.19 574 ARG A N 1
ATOM 4361 C CA . ARG A 1 574 ? -16.528 0.732 -20.889 1.00 92.19 574 ARG A CA 1
ATOM 4362 C C . ARG A 1 574 ? -16.570 1.113 -19.415 1.00 92.19 574 ARG A C 1
ATOM 4364 O O . ARG A 1 574 ? -17.298 2.028 -19.062 1.00 92.19 574 ARG A O 1
ATOM 4371 N N . TYR A 1 575 ? -15.784 0.467 -18.561 1.00 94.12 575 TYR A N 1
ATOM 4372 C CA . TYR A 1 575 ? -15.813 0.709 -17.111 1.00 94.12 575 TYR A CA 1
ATOM 4373 C C . TYR A 1 575 ? -14.506 1.361 -16.637 1.00 94.12 575 TYR A C 1
ATOM 4375 O O . TYR A 1 575 ? -13.528 0.638 -16.428 1.00 94.12 575 TYR A O 1
ATOM 4383 N N . PRO A 1 576 ? -14.460 2.699 -16.455 1.00 93.69 576 PRO A N 1
ATOM 4384 C CA . PRO A 1 576 ? -13.236 3.413 -16.081 1.00 93.69 576 PRO A CA 1
ATOM 4385 C C . PRO A 1 576 ? -12.593 2.924 -14.782 1.00 93.69 576 PRO A C 1
ATOM 4387 O O . PRO A 1 576 ? -11.371 2.861 -14.701 1.00 93.69 576 PRO A O 1
ATOM 4390 N N . ALA A 1 577 ? -13.388 2.477 -13.808 1.00 93.81 577 ALA A N 1
ATOM 4391 C CA . ALA A 1 577 ? -12.900 1.929 -12.543 1.00 93.81 577 ALA A CA 1
ATOM 4392 C C . ALA A 1 577 ? -11.886 0.771 -12.707 1.00 93.81 577 ALA A C 1
ATOM 4394 O O . ALA A 1 577 ? -11.005 0.600 -11.867 1.00 93.81 577 ALA A O 1
ATOM 4395 N N . LYS A 1 578 ? -11.929 0.011 -13.815 1.00 94.50 578 LYS A N 1
ATOM 4396 C CA . LYS A 1 578 ? -10.947 -1.058 -14.101 1.00 94.50 578 LYS A CA 1
ATOM 4397 C C . LYS A 1 578 ? -9.523 -0.532 -14.316 1.00 94.50 578 LYS A C 1
ATOM 4399 O O . LYS A 1 578 ? -8.557 -1.274 -14.123 1.00 94.50 578 LYS A O 1
ATOM 4404 N N . VAL A 1 579 ? -9.367 0.745 -14.686 1.00 92.00 579 VAL A N 1
ATOM 4405 C CA . VAL A 1 579 ? -8.058 1.392 -14.887 1.00 92.00 579 VAL A CA 1
ATOM 4406 C C . VAL A 1 579 ? -7.189 1.303 -13.633 1.00 92.00 579 VAL A C 1
ATOM 4408 O O . VAL A 1 579 ? -5.979 1.053 -13.736 1.00 92.00 579 VAL A O 1
ATOM 4411 N N . ASP A 1 580 ? -7.843 1.434 -12.482 1.00 91.19 580 ASP A N 1
ATOM 4412 C CA . ASP A 1 580 ? -7.253 1.496 -11.150 1.00 91.19 580 ASP A CA 1
ATOM 4413 C C . ASP A 1 580 ? -7.406 0.195 -10.350 1.00 91.19 580 ASP A C 1
ATOM 4415 O O . ASP A 1 580 ? -7.105 0.156 -9.163 1.00 91.19 580 ASP A O 1
ATOM 4419 N N . LEU A 1 581 ? -7.864 -0.891 -10.985 1.00 95.56 581 LEU A N 1
ATOM 4420 C CA . LEU A 1 581 ? -7.859 -2.218 -10.375 1.00 95.56 581 LEU A CA 1
ATOM 4421 C C . LEU A 1 581 ? -6.520 -2.916 -10.646 1.00 95.56 581 LEU A C 1
ATOM 4423 O O . LEU A 1 581 ? -6.005 -2.935 -11.777 1.00 95.56 581 LEU A O 1
ATOM 4427 N N . HIS A 1 582 ? -5.950 -3.507 -9.600 1.00 94.94 582 HIS A N 1
ATOM 4428 C CA . HIS A 1 582 ? -4.665 -4.190 -9.632 1.00 94.94 582 HIS A CA 1
ATOM 4429 C C . HIS A 1 582 ? -4.742 -5.556 -8.959 1.00 94.94 582 HIS A C 1
ATOM 4431 O O . HIS A 1 582 ? -5.438 -5.725 -7.964 1.00 94.94 582 HIS A O 1
ATOM 4437 N N . GLN A 1 583 ? -3.968 -6.509 -9.476 1.00 93.69 583 GLN A N 1
ATOM 4438 C CA . GLN A 1 583 ? -3.804 -7.839 -8.893 1.00 93.69 583 GLN A CA 1
ATOM 4439 C C . GLN A 1 583 ? -2.356 -8.048 -8.446 1.00 93.69 583 GLN A C 1
ATOM 4441 O O . GLN A 1 583 ? -1.424 -7.565 -9.108 1.00 93.69 583 GLN A O 1
ATOM 4446 N N . GLN A 1 584 ? -2.166 -8.788 -7.357 1.00 92.00 584 GLN A N 1
ATOM 4447 C CA . GLN A 1 584 ? -0.859 -9.068 -6.774 1.00 92.00 584 GLN A CA 1
ATOM 4448 C C . GLN A 1 584 ? -0.747 -10.515 -6.290 1.00 92.00 584 GLN A C 1
ATOM 4450 O O . GLN A 1 584 ? -1.714 -11.125 -5.845 1.00 92.00 584 GLN A O 1
ATOM 4455 N N . GLY A 1 585 ? 0.470 -11.050 -6.338 1.00 89.00 585 GLY A N 1
ATOM 4456 C CA . GLY A 1 585 ? 0.838 -12.284 -5.660 1.00 89.00 585 GLY A CA 1
ATOM 4457 C C . GLY A 1 585 ? 1.140 -12.013 -4.186 1.00 89.00 585 GLY A C 1
ATOM 4458 O O . GLY A 1 585 ? 1.852 -11.079 -3.880 1.00 89.00 585 GLY A O 1
ATOM 4459 N N . GLY A 1 586 ? 0.642 -12.802 -3.245 1.00 89.50 586 GLY A N 1
ATOM 4460 C CA . GLY A 1 586 ? 0.749 -12.497 -1.804 1.00 89.50 586 GLY A CA 1
ATOM 4461 C C . GLY A 1 586 ? -0.603 -12.691 -1.133 1.00 89.50 586 GLY A C 1
ATOM 4462 O O . GLY A 1 586 ? -1.466 -13.290 -1.754 1.00 89.50 586 GLY A O 1
ATOM 4463 N N . GLY A 1 587 ? -0.810 -12.238 0.101 1.00 92.06 587 GLY A N 1
ATOM 4464 C CA . GLY A 1 587 ? -2.115 -12.435 0.747 1.00 92.06 587 GLY A CA 1
ATOM 4465 C C . GLY A 1 587 ? -2.469 -13.913 0.958 1.00 92.06 587 GLY A C 1
ATOM 4466 O O . GLY A 1 587 ? -1.605 -14.802 0.852 1.00 92.06 587 GLY A O 1
ATOM 4467 N N . PHE A 1 588 ? -3.731 -14.195 1.277 1.00 92.94 588 PHE A N 1
ATOM 4468 C CA . PHE A 1 588 ? -4.206 -15.560 1.451 1.00 92.94 588 PHE A CA 1
ATOM 4469 C C . PHE A 1 588 ? -4.108 -16.314 0.130 1.00 92.94 588 PHE A C 1
ATOM 4471 O O . PHE A 1 588 ? -4.350 -15.785 -0.948 1.00 92.94 588 PHE A O 1
ATOM 4478 N N . ASN A 1 589 ? -3.657 -17.568 0.186 1.00 90.44 589 ASN A N 1
ATOM 4479 C CA . ASN A 1 589 ? -3.496 -18.409 -1.001 1.00 90.44 589 ASN A CA 1
ATOM 4480 C C . ASN A 1 589 ? -2.601 -17.812 -2.113 1.00 90.44 589 ASN A C 1
ATOM 4482 O O . ASN A 1 589 ? -2.471 -18.399 -3.186 1.00 90.44 589 ASN A O 1
ATOM 4486 N N . GLY A 1 590 ? -1.886 -16.718 -1.847 1.00 89.38 590 GLY A N 1
ATOM 4487 C CA . GLY A 1 590 ? -0.979 -16.105 -2.799 1.00 89.38 590 GLY A CA 1
ATOM 4488 C C . GLY A 1 590 ? -1.653 -15.204 -3.831 1.00 89.38 590 GLY A C 1
ATOM 4489 O O . GLY A 1 590 ? -0.975 -14.850 -4.793 1.00 89.38 590 GLY A O 1
ATOM 4490 N N . HIS A 1 591 ? -2.907 -14.796 -3.675 1.00 93.19 591 HIS A N 1
ATOM 4491 C CA . HIS A 1 591 ? -3.487 -13.782 -4.544 1.00 93.19 591 HIS A CA 1
ATOM 4492 C C . HIS A 1 591 ? -4.349 -12.793 -3.761 1.00 93.19 591 HIS A C 1
ATOM 4494 O O . HIS A 1 591 ? -4.999 -13.178 -2.804 1.00 93.19 591 HIS A O 1
ATOM 4500 N N . PHE A 1 592 ? -4.327 -11.526 -4.167 1.00 95.50 592 PHE A N 1
ATOM 4501 C CA . PHE A 1 592 ? -5.290 -10.526 -3.719 1.00 95.50 592 PHE A CA 1
ATOM 4502 C C . PHE A 1 592 ? -5.365 -9.372 -4.729 1.00 95.50 592 PHE A C 1
ATOM 4504 O O . PHE A 1 592 ? -4.465 -9.174 -5.560 1.00 95.50 592 PHE A O 1
ATOM 4511 N N . TRP A 1 593 ? -6.426 -8.577 -4.632 1.00 97.50 593 TRP A N 1
ATOM 4512 C CA . TRP A 1 593 ? -6.637 -7.367 -5.424 1.00 97.50 593 TRP A CA 1
ATOM 4513 C C . TRP A 1 593 ? -6.425 -6.112 -4.593 1.00 97.50 593 TRP A C 1
ATOM 4515 O O . TRP A 1 593 ? -6.650 -6.127 -3.386 1.00 97.50 593 TRP A O 1
ATOM 4525 N N . PHE A 1 594 ? -6.089 -4.999 -5.241 1.00 97.38 594 PHE A N 1
ATOM 4526 C CA . PHE A 1 594 ? -6.182 -3.680 -4.621 1.00 97.38 594 PHE A CA 1
ATOM 4527 C C . PHE A 1 594 ? -6.558 -2.588 -5.632 1.00 97.38 594 PHE A C 1
ATOM 4529 O O . PHE A 1 594 ? -6.387 -2.757 -6.842 1.00 97.38 594 PHE A O 1
ATOM 4536 N N . ALA A 1 595 ? -7.072 -1.475 -5.116 1.00 95.94 595 ALA A N 1
ATOM 4537 C CA . ALA A 1 595 ? -7.349 -0.233 -5.838 1.00 95.94 595 ALA A CA 1
ATOM 4538 C C . ALA A 1 595 ? -7.154 0.955 -4.886 1.00 95.94 595 ALA A C 1
ATOM 4540 O O . ALA A 1 595 ? -7.061 0.752 -3.673 1.00 95.94 595 ALA A O 1
ATOM 4541 N N . HIS A 1 596 ? -7.124 2.183 -5.402 1.00 91.56 596 HIS A N 1
ATOM 4542 C CA . HIS A 1 596 ? -7.079 3.358 -4.532 1.00 91.56 596 HIS A CA 1
ATOM 4543 C C . HIS A 1 596 ? -8.482 3.700 -4.018 1.00 91.56 596 HIS A C 1
ATOM 4545 O O . HIS A 1 596 ? -9.483 3.448 -4.700 1.00 91.56 596 HIS A O 1
ATOM 4551 N N . MET A 1 597 ? -8.549 4.275 -2.818 1.00 89.75 597 MET A N 1
ATOM 4552 C CA . MET A 1 597 ? -9.751 4.914 -2.284 1.00 89.75 597 MET A CA 1
ATOM 4553 C C . MET A 1 597 ? -10.166 6.074 -3.194 1.00 89.75 597 MET A C 1
ATOM 4555 O O . MET A 1 597 ? -9.301 6.756 -3.742 1.00 89.75 597 MET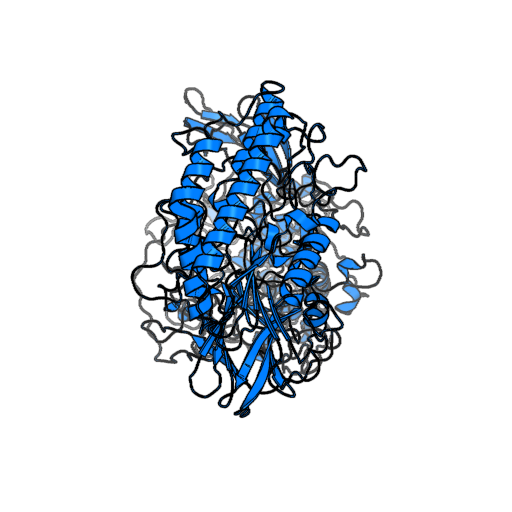 A O 1
ATOM 4559 N N . ARG A 1 598 ? -11.476 6.273 -3.363 1.00 88.75 598 ARG A N 1
ATOM 4560 C CA . ARG A 1 598 ? -12.063 7.261 -4.273 1.00 88.75 598 ARG A CA 1
ATOM 4561 C C . ARG A 1 598 ? -13.184 8.053 -3.628 1.00 88.75 598 ARG A C 1
ATOM 4563 O O . ARG A 1 598 ? -13.989 7.477 -2.891 1.00 88.75 598 ARG A O 1
ATOM 4570 N N . ASP A 1 599 ? -13.255 9.336 -3.968 1.00 85.31 599 ASP A N 1
ATOM 4571 C CA . ASP A 1 599 ? -14.380 10.216 -3.638 1.00 85.31 599 ASP A CA 1
ATOM 4572 C C . ASP A 1 599 ? -15.704 9.557 -4.052 1.00 85.31 599 ASP A C 1
ATOM 4574 O O . ASP A 1 599 ? -15.879 9.125 -5.196 1.00 85.31 599 ASP A O 1
ATOM 4578 N N . LYS A 1 600 ? -16.643 9.454 -3.103 1.00 83.19 600 LYS A N 1
ATOM 4579 C CA . LYS A 1 600 ? -17.935 8.791 -3.311 1.00 83.19 600 LYS A CA 1
ATOM 4580 C C . LYS A 1 600 ? -18.844 9.514 -4.315 1.00 83.19 600 LYS A C 1
ATOM 4582 O O . LYS A 1 600 ? -19.835 8.941 -4.777 1.00 83.19 600 LYS A O 1
ATOM 4587 N N . THR A 1 601 ? -18.506 10.750 -4.680 1.00 84.19 601 THR A N 1
ATOM 4588 C CA . THR A 1 601 ? -19.175 11.546 -5.710 1.00 84.19 601 THR A CA 1
ATOM 4589 C C . THR A 1 601 ? -18.699 11.234 -7.137 1.00 84.19 601 THR A C 1
ATOM 4591 O O . THR A 1 601 ? -19.340 11.690 -8.090 1.00 84.19 601 THR A O 1
ATOM 4594 N N . GLU A 1 602 ? -17.664 10.395 -7.310 1.00 86.25 602 GLU A N 1
ATOM 4595 C CA . GLU A 1 602 ? -17.116 9.955 -8.606 1.00 86.25 602 GLU A CA 1
ATOM 4596 C C . GLU A 1 602 ? -17.457 8.483 -8.952 1.00 86.25 602 GLU A C 1
ATOM 4598 O O . GLU A 1 602 ? -16.582 7.610 -9.022 1.00 86.25 602 GLU A O 1
ATOM 4603 N N . PRO A 1 603 ? -18.730 8.160 -9.254 1.00 85.75 603 PRO A N 1
ATOM 4604 C CA . PRO A 1 603 ? -19.212 6.784 -9.399 1.00 85.75 603 PRO A CA 1
ATOM 4605 C C . PRO A 1 603 ? -18.537 5.939 -10.487 1.00 85.75 603 PRO A C 1
ATOM 4607 O O . PRO A 1 603 ? -18.566 4.712 -10.421 1.00 85.75 603 PRO A O 1
ATOM 4610 N N . ASN A 1 604 ? -17.919 6.546 -11.500 1.00 90.19 604 ASN A N 1
ATOM 4611 C CA . ASN A 1 604 ? -17.204 5.820 -12.554 1.00 90.19 604 ASN A CA 1
ATOM 4612 C C . ASN A 1 604 ? -15.834 5.276 -12.117 1.00 90.19 604 ASN A C 1
ATOM 4614 O O . ASN A 1 604 ? -15.225 4.536 -12.891 1.00 90.19 604 ASN A O 1
ATOM 4618 N N . THR A 1 605 ? -15.370 5.598 -10.906 1.00 91.88 605 THR A N 1
ATOM 4619 C CA . THR A 1 605 ? -14.091 5.135 -10.339 1.00 91.88 605 THR A CA 1
ATOM 4620 C C . THR A 1 605 ? -14.256 4.017 -9.297 1.00 91.88 605 THR A C 1
ATOM 4622 O O . THR A 1 605 ? -13.263 3.471 -8.809 1.00 91.88 605 THR A O 1
ATOM 4625 N N . HIS A 1 606 ? -15.497 3.629 -8.976 1.00 94.31 606 HIS A N 1
ATOM 4626 C CA . HIS A 1 606 ? -15.765 2.671 -7.905 1.00 94.31 606 HIS A CA 1
ATOM 4627 C C . HIS A 1 606 ? -15.768 1.206 -8.341 1.00 94.31 606 HIS A C 1
ATOM 4629 O O . HIS A 1 606 ? -16.391 0.810 -9.334 1.00 94.31 606 HIS A O 1
ATOM 4635 N N . VAL A 1 607 ? -15.120 0.396 -7.507 1.00 97.19 607 VAL A N 1
ATOM 4636 C CA . VAL A 1 607 ? -15.048 -1.059 -7.581 1.00 97.19 607 VAL A CA 1
ATOM 4637 C C . VAL A 1 607 ? -15.557 -1.633 -6.264 1.00 97.19 607 VAL A C 1
ATOM 4639 O O . VAL A 1 607 ? -15.071 -1.275 -5.192 1.00 97.19 607 VAL A O 1
ATOM 4642 N N . THR A 1 608 ? -16.504 -2.565 -6.339 1.00 98.25 608 THR A N 1
ATOM 4643 C CA . THR A 1 608 ? -16.972 -3.333 -5.180 1.00 98.25 608 THR A CA 1
ATOM 4644 C C . THR A 1 608 ? -16.698 -4.815 -5.392 1.00 98.25 608 THR A C 1
ATOM 4646 O O . THR A 1 608 ? -17.179 -5.389 -6.362 1.00 98.25 608 THR A O 1
ATOM 4649 N N . GLY A 1 609 ? -15.950 -5.449 -4.493 1.00 98.44 609 GLY A N 1
ATOM 4650 C CA . GLY A 1 609 ? -15.773 -6.905 -4.456 1.00 98.44 609 GLY A CA 1
ATOM 4651 C C . GLY A 1 609 ? -16.748 -7.545 -3.470 1.00 98.44 609 GLY A C 1
ATOM 4652 O O . GLY A 1 609 ? -16.931 -7.014 -2.374 1.00 98.44 609 GLY A O 1
ATOM 4653 N N . THR A 1 610 ? -17.373 -8.666 -3.842 1.00 98.75 610 THR A N 1
ATOM 4654 C CA . THR A 1 610 ? -18.361 -9.377 -3.011 1.00 98.75 610 THR A CA 1
ATOM 4655 C C . THR A 1 610 ? -18.027 -10.859 -2.883 1.00 98.75 610 THR A C 1
ATOM 4657 O O . THR A 1 610 ? -18.018 -11.581 -3.877 1.00 98.75 610 THR A O 1
ATOM 4660 N N . TRP A 1 611 ? -17.831 -11.334 -1.652 1.00 98.75 611 TRP A N 1
ATOM 4661 C CA . TRP A 1 611 ? -17.700 -12.752 -1.314 1.00 98.75 611 TRP A CA 1
ATOM 4662 C C . TRP A 1 611 ? -19.059 -13.316 -0.902 1.00 98.75 611 TRP A C 1
ATOM 4664 O O . TRP A 1 611 ? -19.640 -12.882 0.091 1.00 98.75 611 TRP A O 1
ATOM 4674 N N . THR A 1 612 ? -19.554 -14.314 -1.627 1.00 98.44 612 THR A N 1
ATOM 4675 C CA . THR A 1 612 ? -20.796 -15.035 -1.316 1.00 98.44 612 THR A CA 1
ATOM 4676 C C . THR A 1 612 ? -20.465 -16.435 -0.839 1.00 98.44 612 THR A C 1
ATOM 4678 O O . THR A 1 612 ? -19.716 -17.163 -1.489 1.00 98.44 612 THR A O 1
ATOM 4681 N N . ARG A 1 613 ? -21.031 -16.843 0.299 1.00 96.88 613 ARG A N 1
ATOM 4682 C CA . ARG A 1 613 ? -20.658 -18.103 0.951 1.00 96.88 613 ARG A CA 1
ATOM 4683 C C . ARG A 1 613 ? -21.027 -19.361 0.151 1.00 96.88 613 ARG A C 1
ATOM 4685 O O . ARG A 1 613 ? -20.343 -20.377 0.281 1.00 96.88 613 ARG A O 1
ATOM 4692 N N . GLY A 1 614 ? -22.099 -19.342 -0.641 1.00 95.19 614 GLY A N 1
ATOM 4693 C CA . GLY A 1 614 ? -22.541 -20.509 -1.416 1.00 95.19 614 GLY A CA 1
ATOM 4694 C C . GLY A 1 614 ? -23.467 -21.474 -0.663 1.00 95.19 614 GLY A C 1
ATOM 4695 O O . GLY A 1 614 ? -23.661 -22.604 -1.119 1.00 95.19 614 GLY A O 1
ATOM 4696 N N . ALA A 1 615 ? -23.969 -21.117 0.527 1.00 95.69 615 ALA A N 1
ATOM 4697 C CA . ALA A 1 615 ? -24.935 -21.948 1.250 1.00 95.69 615 ALA A CA 1
ATOM 4698 C C . ALA A 1 615 ? -25.730 -21.176 2.309 1.00 95.69 615 ALA A C 1
ATOM 4700 O O . ALA A 1 615 ? -25.178 -20.331 3.015 1.00 95.69 615 ALA A O 1
ATOM 4701 N N . ASP A 1 616 ? -26.996 -21.574 2.452 1.00 96.62 616 ASP A N 1
ATOM 4702 C CA . ASP A 1 616 ? -27.952 -21.072 3.437 1.00 96.62 616 ASP A CA 1
ATOM 4703 C C . ASP A 1 616 ? -27.504 -21.366 4.880 1.00 96.62 616 ASP A C 1
ATOM 4705 O O . ASP A 1 616 ? -27.078 -22.479 5.210 1.00 96.62 616 ASP A O 1
ATOM 4709 N N . MET A 1 617 ? -27.592 -20.346 5.729 1.00 97.31 617 MET A N 1
ATOM 4710 C CA . MET A 1 617 ? -27.232 -20.366 7.141 1.00 97.31 617 MET A CA 1
ATOM 4711 C C . MET A 1 617 ? -28.357 -19.857 8.052 1.00 97.31 617 MET A C 1
ATOM 4713 O O . MET A 1 617 ? -28.076 -19.565 9.215 1.00 97.31 617 MET A O 1
ATOM 4717 N N . THR A 1 618 ? -29.609 -19.749 7.583 1.00 98.06 618 THR A N 1
ATOM 4718 C CA . THR A 1 618 ? -30.727 -19.212 8.380 1.00 98.06 618 THR A CA 1
ATOM 4719 C C . THR A 1 618 ? -30.739 -19.743 9.823 1.00 98.06 618 THR A C 1
ATOM 4721 O O . THR A 1 618 ? -30.755 -20.948 10.077 1.00 98.06 618 THR A O 1
ATOM 4724 N N . GLY A 1 619 ? -30.749 -18.819 10.785 1.00 97.00 619 GLY A N 1
ATOM 4725 C CA . GLY A 1 619 ? -30.780 -19.084 12.224 1.00 97.00 619 GLY A CA 1
ATOM 4726 C C . GLY A 1 619 ? -29.422 -19.406 12.858 1.00 97.00 619 GLY A C 1
ATOM 4727 O O . GLY A 1 619 ? -29.345 -19.485 14.084 1.00 97.00 619 GLY A O 1
ATOM 4728 N N . THR A 1 620 ? -28.360 -19.566 12.065 1.00 98.19 620 THR A N 1
ATOM 4729 C CA . THR A 1 620 ? -27.019 -19.919 12.551 1.00 98.19 620 THR A CA 1
ATOM 4730 C C . THR A 1 620 ? -26.251 -18.673 12.974 1.00 98.19 620 THR A C 1
ATOM 4732 O O . THR A 1 620 ? -26.033 -17.760 12.175 1.00 98.19 620 THR A O 1
ATOM 4735 N N . TRP A 1 621 ? -25.782 -18.661 14.220 1.00 98.50 621 TRP A N 1
ATOM 4736 C CA . TRP A 1 621 ? -24.824 -17.665 14.691 1.00 98.50 621 TRP A CA 1
ATOM 4737 C C . TRP A 1 621 ? -23.463 -17.918 14.059 1.00 98.50 621 TRP A C 1
ATOM 4739 O O . TRP A 1 621 ? -22.954 -19.038 14.090 1.00 98.50 621 TRP A O 1
ATOM 4749 N N . THR A 1 622 ? -22.899 -16.891 13.439 1.00 98.56 622 THR A N 1
ATOM 4750 C CA . THR A 1 622 ? -21.715 -17.023 12.595 1.00 98.56 622 THR A CA 1
ATOM 4751 C C . THR A 1 622 ? -20.771 -15.866 12.853 1.00 98.56 622 THR A C 1
ATOM 4753 O O . THR A 1 622 ? -21.165 -14.711 12.709 1.00 98.56 622 THR A O 1
ATOM 4756 N N . ARG A 1 623 ? -19.517 -16.176 13.189 1.00 98.62 623 ARG A N 1
ATOM 4757 C CA . ARG A 1 623 ? -18.444 -15.182 13.182 1.00 98.62 623 ARG A CA 1
ATOM 4758 C C . ARG A 1 623 ? -17.930 -15.010 11.761 1.00 98.62 623 ARG A C 1
ATOM 4760 O O . ARG A 1 623 ? -17.584 -16.000 11.106 1.00 98.62 623 ARG A O 1
ATOM 4767 N N . VAL A 1 624 ? -17.894 -13.769 11.295 1.00 98.69 624 VAL A N 1
ATOM 4768 C CA . VAL A 1 624 ? -17.360 -13.416 9.978 1.00 98.69 624 VAL A CA 1
ATOM 4769 C C . VAL A 1 624 ? -15.927 -12.932 10.149 1.00 98.69 624 VAL A C 1
ATOM 4771 O O . VAL A 1 624 ? -15.648 -12.082 10.987 1.00 98.69 624 VAL A O 1
ATOM 4774 N N . TRP A 1 625 ? -15.025 -13.487 9.352 1.00 98.50 625 TRP A N 1
ATOM 4775 C CA . TRP A 1 625 ? -13.602 -13.184 9.343 1.00 98.50 625 TRP A CA 1
ATOM 4776 C C . TRP A 1 625 ? -13.206 -12.571 8.004 1.00 98.50 625 TRP A C 1
ATOM 4778 O O . TRP A 1 625 ? -13.747 -12.959 6.972 1.00 98.50 625 TRP A O 1
ATOM 4788 N N . VAL A 1 626 ? -12.222 -11.682 8.003 1.00 98.12 626 VAL A N 1
ATOM 4789 C CA . VAL A 1 626 ? -11.555 -11.176 6.797 1.00 98.12 626 VAL A CA 1
ATOM 4790 C C . VAL A 1 626 ? -10.064 -11.456 6.905 1.00 98.12 626 VAL A C 1
ATOM 4792 O O . VAL A 1 626 ? -9.490 -11.322 7.986 1.00 98.12 626 VAL A O 1
ATOM 4795 N N . HIS A 1 627 ? -9.440 -11.875 5.810 1.00 97.69 627 HIS A N 1
ATOM 4796 C CA . HIS A 1 627 ? -7.989 -11.925 5.712 1.00 97.69 627 HIS A CA 1
ATOM 4797 C C . HIS A 1 627 ? -7.483 -10.592 5.165 1.00 97.69 627 HIS A C 1
ATOM 4799 O O . HIS A 1 627 ? -8.009 -10.087 4.174 1.00 97.69 627 HIS A O 1
ATOM 4805 N N . LEU A 1 628 ? -6.473 -10.027 5.817 1.00 96.50 628 LEU A N 1
ATOM 4806 C CA . LEU A 1 628 ? -5.826 -8.785 5.418 1.00 96.50 628 LEU A CA 1
ATOM 4807 C C . LEU A 1 628 ? -4.406 -9.100 4.930 1.00 96.50 628 LEU A C 1
ATOM 4809 O O . LEU A 1 628 ? -3.665 -9.754 5.672 1.00 96.50 628 LEU A O 1
ATOM 4813 N N . PRO A 1 629 ? -4.011 -8.665 3.719 1.00 95.25 629 PRO A N 1
ATOM 4814 C CA . PRO A 1 629 ? -2.653 -8.859 3.227 1.00 95.25 629 PRO A CA 1
ATOM 4815 C C . PRO A 1 629 ? -1.656 -7.961 3.977 1.00 95.25 629 PRO A C 1
ATOM 4817 O O . PRO A 1 629 ? -1.998 -6.886 4.470 1.00 95.25 629 PRO A O 1
ATOM 4820 N N . ASP A 1 630 ? -0.386 -8.369 4.019 1.00 93.19 630 ASP A N 1
ATOM 4821 C CA . ASP A 1 630 ? 0.684 -7.630 4.706 1.00 93.19 630 ASP A CA 1
ATOM 4822 C C . ASP A 1 630 ? 1.124 -6.339 3.999 1.00 93.19 630 ASP A C 1
ATOM 4824 O O . ASP A 1 630 ? 1.903 -5.570 4.564 1.00 93.19 630 ASP A O 1
ATOM 4828 N N . TYR A 1 631 ? 0.642 -6.088 2.779 1.00 92.75 631 TYR A N 1
ATOM 4829 C CA . TYR A 1 631 ? 0.936 -4.893 1.993 1.00 92.75 631 TYR A CA 1
ATOM 4830 C C . TYR A 1 631 ? -0.224 -4.525 1.057 1.00 92.75 631 TYR A C 1
ATOM 4832 O O . TYR A 1 631 ? -1.140 -5.310 0.838 1.00 92.75 631 TYR A O 1
ATOM 4840 N N . ALA A 1 632 ? -0.166 -3.312 0.495 1.00 90.25 632 ALA A N 1
ATOM 4841 C CA . ALA A 1 632 ? -1.138 -2.744 -0.450 1.00 90.25 632 ALA A CA 1
ATOM 4842 C C . ALA A 1 632 ? -2.594 -2.586 0.051 1.00 90.25 632 ALA A C 1
ATOM 4844 O O . ALA A 1 632 ? -3.407 -2.035 -0.679 1.00 90.25 632 ALA A O 1
ATOM 4845 N N . GLY A 1 633 ? -2.920 -2.961 1.292 1.00 92.06 633 GLY A N 1
ATOM 4846 C CA . GLY A 1 633 ? -4.101 -2.476 2.018 1.00 92.06 633 GLY A CA 1
ATOM 4847 C C . GLY A 1 633 ? -3.688 -1.398 3.018 1.00 92.06 633 GLY A C 1
ATOM 4848 O O . GLY A 1 633 ? -3.011 -1.698 3.999 1.00 92.06 633 GLY A O 1
ATOM 4849 N N . TRP A 1 634 ? -4.029 -0.137 2.760 1.00 89.25 634 TRP A N 1
ATOM 4850 C CA . TRP A 1 634 ? -3.507 1.014 3.511 1.00 89.25 634 TRP A CA 1
ATOM 4851 C C . TRP A 1 634 ? -4.574 1.877 4.169 1.00 89.25 634 TRP A C 1
ATOM 4853 O O . TRP A 1 634 ? -4.243 2.555 5.138 1.00 89.25 634 TRP A O 1
ATOM 4863 N N . THR A 1 635 ? -5.813 1.813 3.683 1.00 90.19 635 THR A N 1
ATOM 4864 C CA . THR A 1 635 ? -6.929 2.590 4.218 1.00 90.19 635 THR A CA 1
ATOM 4865 C C . THR A 1 635 ? -7.218 2.251 5.679 1.00 90.19 635 THR A C 1
ATOM 4867 O O . THR A 1 635 ? -7.132 1.098 6.123 1.00 90.19 635 THR A O 1
ATOM 4870 N N . GLN A 1 636 ? -7.606 3.278 6.426 1.00 88.31 636 GLN A N 1
ATOM 4871 C CA . GLN A 1 636 ? -8.021 3.171 7.821 1.00 88.31 636 GLN A CA 1
ATOM 4872 C C . GLN A 1 636 ? -9.538 3.017 8.000 1.00 88.31 636 GLN A C 1
ATOM 4874 O O . GLN A 1 636 ? -10.014 2.773 9.106 1.00 88.31 636 GLN A O 1
ATOM 4879 N N . GLN A 1 637 ? -10.290 3.127 6.907 1.00 88.81 637 GLN A N 1
ATOM 4880 C CA . GLN A 1 637 ? -11.750 3.178 6.891 1.00 88.81 637 GLN A CA 1
ATOM 4881 C C . GLN A 1 637 ? -12.343 2.151 5.914 1.00 88.81 637 GLN A C 1
ATOM 4883 O O . GLN A 1 637 ? -13.307 2.437 5.208 1.00 88.81 637 GLN A O 1
ATOM 4888 N N . ALA A 1 638 ? -11.776 0.941 5.846 1.00 94.56 638 ALA A N 1
ATOM 4889 C CA . ALA A 1 638 ? -12.335 -0.121 5.009 1.00 94.56 638 ALA A CA 1
ATOM 4890 C C . ALA A 1 638 ? -13.687 -0.585 5.572 1.00 94.56 638 ALA A C 1
ATOM 4892 O O . ALA A 1 638 ? -13.734 -1.249 6.609 1.00 94.56 638 ALA A O 1
ATOM 4893 N N . GLY A 1 639 ? -14.776 -0.225 4.888 1.00 95.94 639 GLY A N 1
ATOM 4894 C CA . GLY A 1 639 ? -16.147 -0.582 5.253 1.00 95.94 639 GLY A CA 1
ATOM 4895 C C . GLY A 1 639 ? -16.587 -1.908 4.642 1.00 95.94 639 GLY A C 1
ATOM 4896 O O . GLY A 1 639 ? -16.928 -1.973 3.463 1.00 95.94 639 GLY A O 1
ATOM 4897 N N . TYR A 1 640 ? -16.619 -2.961 5.454 1.00 98.31 640 TYR A N 1
ATOM 4898 C CA . TYR A 1 640 ? -17.122 -4.274 5.061 1.00 98.31 640 TYR A CA 1
ATOM 4899 C C . TYR A 1 640 ? -18.614 -4.378 5.355 1.00 98.31 640 TYR A C 1
ATOM 4901 O O . TYR A 1 640 ? -19.025 -4.355 6.515 1.00 98.31 640 TYR A O 1
ATOM 4909 N N . THR A 1 641 ? -19.435 -4.542 4.324 1.00 98.44 641 THR A N 1
ATOM 4910 C CA . THR A 1 641 ? -20.882 -4.726 4.469 1.00 98.44 641 THR A CA 1
ATOM 4911 C C . THR A 1 641 ? -21.231 -6.208 4.467 1.00 98.44 641 THR A C 1
ATOM 4913 O O . THR A 1 641 ? -21.101 -6.890 3.454 1.00 98.44 641 THR A O 1
ATOM 4916 N N . VAL A 1 642 ? -21.704 -6.710 5.605 1.00 98.69 642 VAL A N 1
ATOM 4917 C CA . VAL A 1 642 ? -22.198 -8.076 5.789 1.00 98.69 642 VAL A CA 1
ATOM 4918 C C . VAL A 1 642 ? -23.689 -8.117 5.457 1.00 98.69 642 VAL A C 1
ATOM 4920 O O . VAL A 1 642 ? -24.500 -7.507 6.151 1.00 98.69 642 VAL A O 1
ATOM 4923 N N . ASN A 1 643 ? -24.069 -8.852 4.414 1.00 98.50 643 ASN A N 1
ATOM 4924 C CA . ASN A 1 643 ? -25.457 -9.198 4.117 1.00 98.50 643 ASN A CA 1
ATOM 4925 C C . ASN A 1 643 ? -25.809 -10.513 4.820 1.00 98.50 643 ASN A C 1
ATOM 4927 O O . ASN A 1 643 ? -25.152 -11.535 4.613 1.00 98.50 643 ASN A O 1
ATOM 4931 N N . LEU A 1 644 ? -26.867 -10.498 5.632 1.00 98.31 644 LEU A N 1
ATOM 4932 C CA . LEU A 1 644 ? -27.298 -11.657 6.419 1.00 98.31 644 LEU A CA 1
ATOM 4933 C C . LEU A 1 644 ? -28.006 -12.732 5.575 1.00 98.31 644 LEU A C 1
ATOM 4935 O O . LEU A 1 644 ? -28.289 -13.817 6.084 1.00 98.31 644 LEU A O 1
ATOM 4939 N N . GLY A 1 645 ? -28.301 -12.443 4.306 1.00 97.12 645 GLY A N 1
ATOM 4940 C CA . GLY A 1 645 ? -28.898 -13.357 3.331 1.00 97.12 645 GLY A CA 1
ATOM 4941 C C . GLY A 1 645 ? -30.388 -13.144 3.055 1.00 97.12 645 GLY A C 1
ATOM 4942 O O . GLY A 1 645 ? -30.961 -13.859 2.238 1.00 97.12 645 GLY A O 1
ATOM 4943 N N . ASP A 1 646 ? -31.022 -12.159 3.698 1.00 95.81 646 ASP A N 1
ATOM 4944 C CA . ASP A 1 646 ? -32.407 -11.729 3.436 1.00 95.81 646 ASP A CA 1
ATOM 4945 C C . ASP A 1 646 ? -32.502 -10.279 2.919 1.00 95.81 646 ASP A C 1
ATOM 4947 O O . ASP A 1 646 ? -33.595 -9.722 2.823 1.00 95.81 646 ASP A O 1
ATOM 4951 N N . GLY A 1 647 ? -31.358 -9.663 2.601 1.00 94.19 647 GLY A N 1
ATOM 4952 C CA . GLY A 1 647 ? -31.250 -8.246 2.250 1.00 94.19 647 GLY A CA 1
ATOM 4953 C C . GLY A 1 647 ? -30.993 -7.323 3.444 1.00 94.19 647 GLY A C 1
ATOM 4954 O O . GLY A 1 647 ? -30.685 -6.155 3.228 1.00 94.19 647 GLY A O 1
ATOM 4955 N N . THR A 1 648 ? -31.061 -7.817 4.688 1.00 97.25 648 THR A N 1
ATOM 4956 C CA . THR A 1 648 ? -30.563 -7.065 5.849 1.00 97.25 648 THR A CA 1
ATOM 4957 C C . THR A 1 648 ? -29.042 -6.974 5.761 1.00 97.25 648 THR A C 1
ATOM 4959 O O . THR A 1 648 ? -28.366 -8.002 5.673 1.00 97.25 648 THR A O 1
ATOM 4962 N N . THR A 1 649 ? -28.499 -5.762 5.840 1.00 97.38 649 THR A N 1
ATOM 4963 C CA . THR A 1 649 ? -27.056 -5.510 5.805 1.00 97.38 649 THR A CA 1
ATOM 4964 C C . THR A 1 649 ? -26.574 -4.809 7.062 1.00 97.38 649 THR A C 1
ATOM 4966 O O . THR A 1 649 ? -27.294 -3.994 7.635 1.00 97.38 649 THR A O 1
ATOM 4969 N N . GLN A 1 650 ? -25.334 -5.080 7.454 1.00 96.75 650 GLN A N 1
ATOM 4970 C CA . GLN A 1 650 ? -24.636 -4.340 8.497 1.00 96.75 650 GLN A CA 1
ATOM 4971 C C . GLN A 1 650 ? -23.199 -4.057 8.056 1.00 96.75 650 GLN A C 1
ATOM 4973 O O . GLN A 1 650 ? -22.516 -4.966 7.591 1.00 96.75 650 GLN A O 1
ATOM 4978 N N . THR A 1 651 ? -22.735 -2.815 8.193 1.00 96.69 651 THR A N 1
ATOM 4979 C CA . THR A 1 651 ? -21.365 -2.427 7.819 1.00 96.69 651 THR A CA 1
ATOM 4980 C C . THR A 1 651 ? -20.461 -2.390 9.048 1.00 96.69 651 THR A C 1
ATOM 4982 O O . THR A 1 651 ? -20.909 -2.046 10.143 1.00 96.69 651 THR A O 1
ATOM 4985 N N . ARG A 1 652 ? -19.202 -2.797 8.872 1.00 96.88 652 ARG A N 1
ATOM 4986 C CA . ARG A 1 652 ? -18.141 -2.786 9.883 1.00 96.88 652 ARG A CA 1
ATOM 4987 C C . ARG A 1 652 ? -16.899 -2.134 9.298 1.00 96.88 652 ARG A C 1
ATOM 4989 O O . ARG A 1 652 ? -16.432 -2.570 8.246 1.00 96.88 652 ARG A O 1
ATOM 4996 N N . TYR A 1 653 ? -16.376 -1.114 9.967 1.00 95.12 653 TYR A N 1
ATOM 4997 C CA . TYR A 1 653 ? -15.181 -0.403 9.518 1.00 95.12 653 TYR A CA 1
ATOM 4998 C C . TYR A 1 653 ? -13.956 -0.830 10.310 1.00 95.12 653 TYR A C 1
ATOM 5000 O O . TYR A 1 653 ? -13.971 -0.817 11.538 1.00 95.12 653 TYR A O 1
ATOM 5008 N N . LEU A 1 654 ? -12.875 -1.161 9.607 1.00 93.75 654 LEU A N 1
ATOM 5009 C CA . LEU A 1 654 ? -11.587 -1.451 10.231 1.00 93.75 654 LEU A CA 1
ATOM 5010 C C . LEU A 1 654 ? -10.413 -1.027 9.335 1.00 93.75 654 LEU A C 1
ATOM 5012 O O . LEU A 1 654 ? -10.573 -0.906 8.120 1.00 93.75 654 LEU A O 1
ATOM 5016 N N . PRO A 1 655 ? -9.214 -0.839 9.901 1.00 93.25 655 PRO A N 1
ATOM 5017 C CA . PRO A 1 655 ? -8.030 -0.460 9.144 1.00 93.25 655 PRO A CA 1
ATOM 5018 C C . PRO A 1 655 ? -7.317 -1.679 8.549 1.00 93.25 655 PRO A C 1
ATOM 5020 O O . PRO A 1 655 ? -7.141 -2.706 9.219 1.00 93.25 655 PRO A O 1
ATOM 5023 N N . GLN A 1 656 ? -6.856 -1.545 7.301 1.00 93.88 656 GLN A N 1
ATOM 5024 C CA . GLN A 1 656 ? -6.164 -2.610 6.564 1.00 93.88 656 GLN A CA 1
ATOM 5025 C C . GLN A 1 656 ? -4.632 -2.566 6.681 1.00 93.88 656 GLN A C 1
ATOM 5027 O O . GLN A 1 656 ? -3.979 -3.573 6.411 1.00 93.88 656 GLN A O 1
ATOM 5032 N N . ARG A 1 657 ? -4.039 -1.450 7.127 1.00 91.19 657 ARG A N 1
ATOM 5033 C CA . ARG A 1 657 ? -2.577 -1.274 7.223 1.00 91.19 657 ARG A CA 1
ATOM 5034 C C . ARG A 1 657 ? -1.957 -2.033 8.408 1.00 91.19 657 ARG A C 1
ATOM 5036 O O . ARG A 1 657 ? -1.513 -1.437 9.382 1.00 91.19 657 ARG A O 1
ATOM 5043 N N . ARG A 1 658 ? -1.942 -3.366 8.337 1.00 89.75 658 ARG A N 1
ATOM 5044 C CA . ARG A 1 658 ? -1.558 -4.266 9.444 1.00 89.75 658 ARG A CA 1
ATOM 5045 C C . ARG A 1 658 ? -0.078 -4.663 9.471 1.00 89.75 658 ARG A C 1
ATOM 5047 O O . ARG A 1 658 ? 0.383 -5.186 10.481 1.00 89.75 658 ARG A O 1
ATOM 5054 N N . TYR A 1 659 ? 0.663 -4.457 8.375 1.00 91.31 659 TYR A N 1
ATOM 5055 C CA . TYR A 1 659 ? 2.056 -4.914 8.180 1.00 91.31 659 TYR A CA 1
ATOM 5056 C C . TYR A 1 659 ? 2.266 -6.432 8.333 1.00 91.31 659 TYR A C 1
ATOM 5058 O O . TYR A 1 659 ? 3.398 -6.906 8.423 1.00 91.31 659 TYR A O 1
ATOM 5066 N N . SER A 1 660 ? 1.189 -7.213 8.376 1.00 93.12 660 SER A N 1
ATOM 5067 C CA . SER A 1 660 ? 1.222 -8.664 8.517 1.00 93.12 660 SER A CA 1
ATOM 5068 C C . SER A 1 660 ? 0.004 -9.284 7.839 1.00 93.12 660 SER A C 1
ATOM 5070 O O . SER A 1 660 ? -1.012 -8.619 7.658 1.00 93.12 660 SER A O 1
ATOM 5072 N N . ASN A 1 661 ? 0.130 -10.552 7.441 1.00 93.62 661 ASN A N 1
ATOM 5073 C CA . ASN A 1 661 ? -0.997 -11.307 6.914 1.00 93.62 661 ASN A CA 1
ATOM 5074 C C . ASN A 1 661 ? -1.810 -11.844 8.098 1.00 93.62 661 ASN A C 1
ATOM 5076 O O . ASN A 1 661 ? -1.303 -12.691 8.842 1.00 93.62 661 ASN A O 1
ATOM 5080 N N . GLU A 1 662 ? -3.042 -11.374 8.266 1.00 93.50 662 GLU A N 1
ATOM 5081 C CA . GLU A 1 662 ? -3.825 -11.577 9.490 1.00 93.50 662 GLU A CA 1
ATOM 5082 C C . GLU A 1 662 ? -5.294 -11.904 9.185 1.00 93.50 662 GLU A C 1
ATOM 5084 O O . GLU A 1 662 ? -5.878 -11.360 8.253 1.00 93.50 662 GLU A O 1
ATOM 5089 N N . TRP A 1 663 ? -5.906 -12.773 9.998 1.00 95.75 663 TRP A N 1
ATOM 5090 C CA . TRP A 1 663 ? -7.357 -12.976 10.021 1.00 95.75 663 TRP A CA 1
ATOM 5091 C C . TRP A 1 663 ? -7.986 -12.131 11.130 1.00 95.75 663 TRP A C 1
ATOM 5093 O O . TRP A 1 663 ? -7.719 -12.371 12.305 1.00 95.75 663 TRP A O 1
ATOM 5103 N N . VAL A 1 664 ? -8.870 -11.204 10.763 1.00 95.56 664 VAL A N 1
ATOM 5104 C CA . VAL A 1 664 ? -9.549 -10.282 11.686 1.00 95.56 664 VAL A CA 1
ATOM 5105 C C . VAL A 1 664 ? -11.054 -10.553 11.685 1.00 95.56 664 VAL A C 1
ATOM 5107 O O . VAL A 1 664 ? -11.643 -10.825 10.640 1.00 95.56 664 VAL A O 1
ATOM 5110 N N . SER A 1 665 ? -11.689 -10.513 12.857 1.00 97.06 665 SER A N 1
ATOM 5111 C CA . SER A 1 665 ? -13.142 -10.688 12.991 1.00 97.06 665 SER A CA 1
ATOM 5112 C C . SER A 1 665 ? -13.879 -9.395 12.622 1.00 97.06 665 SER A C 1
ATOM 5114 O O . SER A 1 665 ? -13.556 -8.332 13.144 1.00 97.06 665 SER A O 1
ATOM 5116 N N . LEU A 1 666 ? -14.908 -9.486 11.774 1.00 98.12 666 LEU A N 1
ATOM 5117 C CA . LEU A 1 666 ? -15.907 -8.420 11.589 1.00 98.12 666 LEU A CA 1
ATOM 5118 C C . LEU A 1 666 ? -16.992 -8.448 12.676 1.00 98.12 666 LEU A C 1
ATOM 5120 O O . LEU A 1 666 ? -17.787 -7.519 12.779 1.00 98.12 666 LEU A O 1
ATOM 5124 N N . GLY A 1 667 ? -17.040 -9.516 13.471 1.00 97.69 667 GLY A N 1
ATOM 5125 C CA . GLY A 1 667 ? -18.039 -9.731 14.510 1.00 97.69 667 GLY A CA 1
ATOM 5126 C C . GLY A 1 667 ? -18.904 -10.961 14.270 1.00 97.69 667 GLY A C 1
ATOM 5127 O O . GLY A 1 667 ? -18.684 -11.752 13.339 1.00 97.69 667 GLY A O 1
ATOM 5128 N N . VAL A 1 668 ? -19.881 -11.139 15.153 1.00 98.44 668 VAL A N 1
ATOM 5129 C CA . VAL A 1 668 ? -20.784 -12.289 15.167 1.00 98.44 668 VAL A CA 1
ATOM 5130 C C . VAL A 1 668 ? -22.203 -11.881 14.781 1.00 98.44 668 VAL A C 1
ATOM 5132 O O . VAL A 1 668 ? -22.798 -10.999 15.383 1.00 98.44 668 VAL A O 1
ATOM 5135 N N . PHE A 1 669 ? -22.783 -12.594 13.815 1.00 98.31 669 PHE A N 1
ATOM 5136 C CA . PHE A 1 669 ? -24.094 -12.280 13.251 1.00 98.31 669 PHE A CA 1
ATOM 5137 C C . PHE A 1 669 ? -25.007 -13.501 13.267 1.00 98.31 669 PHE A C 1
ATOM 5139 O O . PHE A 1 669 ? -24.564 -14.632 13.039 1.00 98.31 669 PHE A O 1
ATOM 5146 N N . GLN A 1 670 ? -26.306 -13.282 13.472 1.00 97.94 670 GLN A N 1
ATOM 5147 C CA . GLN A 1 670 ? -27.303 -14.310 13.202 1.00 97.94 670 GLN A CA 1
ATOM 5148 C C . GLN A 1 670 ? -27.685 -14.271 11.723 1.00 97.94 670 GLN A C 1
ATOM 5150 O O . GLN A 1 670 ? -28.356 -13.347 11.262 1.00 97.94 670 GLN A O 1
ATOM 5155 N N . MET A 1 671 ? -27.271 -15.292 10.977 1.00 98.31 671 MET A N 1
ATOM 5156 C CA . MET A 1 671 ? -27.540 -15.357 9.544 1.00 98.31 671 MET A CA 1
ATOM 5157 C C . MET A 1 671 ? -29.025 -15.624 9.280 1.00 98.31 671 MET A C 1
ATOM 5159 O O . MET A 1 671 ? -29.685 -16.368 10.009 1.00 98.31 671 MET A O 1
ATOM 5163 N N . LYS A 1 672 ? -29.564 -15.011 8.227 1.00 98.12 672 LYS A N 1
ATOM 5164 C CA . LYS A 1 672 ? -30.982 -15.068 7.842 1.00 98.12 672 LYS A CA 1
ATOM 5165 C C . LYS A 1 672 ? -31.221 -15.791 6.514 1.00 98.12 672 LYS A C 1
ATOM 5167 O O . LYS A 1 672 ? -32.354 -16.179 6.246 1.00 98.12 672 LYS A O 1
ATOM 5172 N N . GLY A 1 673 ? -30.167 -16.054 5.750 1.00 97.81 673 GLY A N 1
ATOM 5173 C CA . GLY A 1 673 ? -30.188 -16.837 4.518 1.00 97.81 673 GLY A CA 1
ATOM 5174 C C . GLY A 1 673 ? -28.773 -17.221 4.101 1.00 97.81 673 GLY A C 1
ATOM 5175 O O . GLY A 1 673 ? -27.952 -17.594 4.940 1.00 97.81 673 GLY A O 1
ATOM 5176 N N . GLU A 1 674 ? -28.475 -17.095 2.810 1.00 97.94 674 GLU A N 1
ATOM 5177 C CA . GLU A 1 674 ? -27.116 -17.207 2.278 1.00 97.94 674 GLU A CA 1
ATOM 5178 C C . GLU A 1 674 ? -26.350 -15.891 2.485 1.00 97.94 674 GLU A C 1
ATOM 5180 O O . GLU A 1 674 ? -26.706 -14.888 1.865 1.00 97.94 674 GLU A O 1
ATOM 5185 N N . PRO A 1 675 ? -25.315 -15.856 3.341 1.00 98.31 675 PRO A N 1
ATOM 5186 C CA . PRO A 1 675 ? -24.636 -14.608 3.640 1.00 98.31 675 PRO A CA 1
ATOM 5187 C C . PRO A 1 675 ? -23.593 -14.237 2.584 1.00 98.31 675 PRO A C 1
ATOM 5189 O O . PRO A 1 675 ? -22.972 -15.101 1.947 1.00 98.31 675 PRO A O 1
ATOM 5192 N N . SER A 1 676 ? -23.345 -12.935 2.476 1.00 98.69 676 SER A N 1
ATOM 5193 C CA . SER A 1 676 ? -22.259 -12.368 1.681 1.00 98.69 676 SER A CA 1
ATOM 5194 C C . SER A 1 676 ? -21.587 -11.205 2.411 1.00 98.69 676 SER A C 1
ATOM 5196 O O . SER A 1 676 ? -22.163 -10.608 3.319 1.00 98.69 676 SER A O 1
ATOM 5198 N N . VAL A 1 677 ? -20.361 -10.882 2.014 1.00 98.88 677 VAL A N 1
ATOM 5199 C CA . VAL A 1 677 ? -19.624 -9.701 2.478 1.00 98.88 677 VAL A CA 1
ATOM 5200 C C . VAL A 1 677 ? -19.191 -8.912 1.255 1.00 98.88 677 VAL A C 1
ATOM 5202 O O . VAL A 1 677 ? -18.678 -9.510 0.313 1.00 98.88 677 VAL A O 1
ATOM 5205 N N . SER A 1 678 ? -19.386 -7.598 1.252 1.00 98.69 678 SER A N 1
ATOM 5206 C CA . SER A 1 678 ? -18.905 -6.710 0.190 1.00 98.69 678 SER A CA 1
ATOM 5207 C C . SER A 1 678 ? -17.988 -5.622 0.734 1.00 98.69 678 SER A C 1
ATOM 5209 O O . SER A 1 678 ? -18.173 -5.156 1.856 1.00 98.69 678 SER A O 1
ATOM 5211 N N . LEU A 1 679 ? -17.023 -5.200 -0.079 1.00 98.56 679 LEU A N 1
ATOM 5212 C CA . LEU A 1 679 ? -16.077 -4.127 0.224 1.00 98.56 679 LEU A CA 1
ATOM 5213 C C . LEU A 1 679 ? -15.937 -3.220 -1.006 1.00 98.56 679 LEU A C 1
ATOM 5215 O O . LEU A 1 679 ? -15.742 -3.734 -2.109 1.00 98.56 679 LEU A O 1
ATOM 5219 N N . SER A 1 680 ? -16.033 -1.901 -0.825 1.00 96.44 680 SER A N 1
ATOM 5220 C CA . SER A 1 680 ? -15.914 -0.897 -1.897 1.00 96.44 680 SER A CA 1
ATOM 5221 C C . SER A 1 680 ? -14.739 0.043 -1.647 1.00 96.44 680 SER A C 1
ATOM 5223 O O . SER A 1 680 ? -14.469 0.376 -0.497 1.00 96.44 680 SER A O 1
ATOM 5225 N N . ASN A 1 681 ? -14.096 0.536 -2.709 1.00 95.12 681 ASN A N 1
ATOM 5226 C CA . ASN A 1 681 ? -13.069 1.585 -2.628 1.00 95.12 681 ASN A CA 1
ATOM 5227 C C . ASN A 1 681 ? -13.634 3.007 -2.478 1.00 95.12 681 ASN A C 1
ATOM 5229 O O . ASN A 1 681 ? -12.954 3.976 -2.797 1.00 95.12 681 ASN A O 1
ATOM 5233 N N . SER A 1 682 ? -14.876 3.148 -2.028 1.00 90.44 682 SER A N 1
ATOM 5234 C CA . SER A 1 682 ? -15.506 4.448 -1.807 1.00 90.44 682 SER A CA 1
ATOM 5235 C C . SER A 1 682 ? -15.111 4.995 -0.438 1.00 90.44 682 SER A C 1
ATOM 5237 O O . SER A 1 682 ? -15.169 4.271 0.559 1.00 90.44 682 SER A O 1
ATOM 5239 N N . LEU A 1 683 ? -14.721 6.266 -0.385 1.00 85.56 683 LEU A N 1
ATOM 5240 C CA . LEU A 1 683 ? -14.532 6.987 0.871 1.00 85.56 683 LEU A CA 1
ATOM 5241 C C . LEU A 1 683 ? -15.848 7.057 1.657 1.00 85.56 683 LEU A C 1
ATOM 5243 O O . LEU A 1 683 ? -16.938 7.055 1.082 1.00 85.56 683 LEU A O 1
ATOM 5247 N N . VAL A 1 684 ? -15.741 7.087 2.987 1.00 82.06 684 VAL A N 1
ATOM 5248 C CA . VAL A 1 684 ? -16.915 7.237 3.859 1.00 82.06 684 VAL A CA 1
ATOM 5249 C C . VAL A 1 684 ? -17.482 8.654 3.741 1.00 82.06 684 VAL A C 1
ATOM 5251 O O . VAL A 1 684 ? -18.696 8.838 3.638 1.00 82.06 684 VAL A O 1
ATOM 5254 N N . ASP A 1 685 ? -16.594 9.647 3.673 1.00 72.81 685 ASP A N 1
ATOM 5255 C CA . ASP A 1 685 ? -16.933 11.056 3.469 1.00 72.81 685 ASP A CA 1
ATOM 5256 C C . ASP A 1 685 ? -16.888 11.451 1.977 1.00 72.81 685 ASP A C 1
ATOM 5258 O O . ASP A 1 685 ? -16.192 10.823 1.183 1.00 72.81 685 ASP A O 1
ATOM 5262 N N . ASP A 1 686 ? -17.669 12.474 1.610 1.00 66.88 686 ASP A N 1
ATOM 5263 C CA . ASP A 1 686 ? -17.653 13.124 0.288 1.00 66.88 686 ASP A CA 1
ATOM 5264 C C . ASP A 1 686 ? -16.387 13.963 0.086 1.00 66.88 686 ASP A C 1
ATOM 5266 O O . ASP A 1 686 ? -16.033 14.257 -1.045 1.00 66.88 686 ASP A O 1
ATOM 5270 N N . ASP A 1 687 ? -15.737 14.393 1.173 1.00 60.44 687 ASP A N 1
ATOM 5271 C CA . ASP A 1 687 ? -14.600 15.307 1.099 1.00 60.44 687 ASP A CA 1
ATOM 5272 C C . ASP A 1 687 ? -13.705 15.209 2.348 1.00 60.44 687 ASP A C 1
ATOM 5274 O O . ASP A 1 687 ? -13.883 15.932 3.333 1.00 60.44 687 ASP A O 1
ATOM 5278 N N . THR A 1 688 ? -12.708 14.319 2.324 1.00 59.44 688 THR A N 1
ATOM 5279 C CA . THR A 1 688 ? -11.708 14.239 3.400 1.00 59.44 688 THR A CA 1
ATOM 5280 C C . THR A 1 688 ? -10.632 15.327 3.313 1.00 59.44 688 THR A C 1
ATOM 5282 O O . THR A 1 688 ? -9.794 15.406 4.216 1.00 59.44 688 THR A O 1
ATOM 5285 N N . THR A 1 689 ? -10.668 16.221 2.310 1.00 52.53 689 THR A N 1
ATOM 5286 C CA . THR A 1 689 ? -9.675 17.303 2.141 1.00 52.53 689 THR A CA 1
ATOM 5287 C C . THR A 1 689 ? -9.673 18.271 3.325 1.00 52.53 689 THR A C 1
ATOM 5289 O O . THR A 1 689 ? -8.608 18.672 3.804 1.00 52.53 689 THR A O 1
ATOM 5292 N N . LYS A 1 690 ? -10.855 18.545 3.890 1.00 55.03 690 LYS A N 1
ATOM 5293 C CA . LYS A 1 690 ? -11.067 19.381 5.085 1.00 55.03 690 LYS A CA 1
ATOM 5294 C C . LYS A 1 690 ? -10.349 18.897 6.327 1.00 55.03 690 LYS A C 1
ATOM 5296 O O . LYS A 1 690 ? -10.023 19.699 7.198 1.00 55.03 690 LYS A O 1
ATOM 5301 N N . ARG A 1 691 ? -10.056 17.599 6.409 1.00 59.84 691 ARG A N 1
ATOM 5302 C CA . ARG A 1 691 ? -9.313 17.035 7.536 1.00 59.84 691 ARG A CA 1
ATOM 5303 C C . ARG A 1 691 ? -7.905 17.626 7.657 1.00 59.84 691 ARG A C 1
ATOM 5305 O O . ARG A 1 691 ? -7.348 17.642 8.752 1.00 59.84 691 ARG A O 1
ATOM 5312 N N . TYR A 1 692 ? -7.329 18.096 6.549 1.00 58.62 692 TYR A N 1
ATOM 5313 C CA . TYR A 1 692 ? -5.935 18.530 6.477 1.00 58.62 692 TYR A CA 1
ATOM 5314 C C . TYR A 1 692 ? -5.737 19.862 5.738 1.00 58.62 692 TYR A C 1
ATOM 5316 O O . TYR A 1 692 ? -4.599 20.196 5.392 1.00 58.62 692 TYR A O 1
ATOM 5324 N N . GLU A 1 693 ? -6.810 20.634 5.526 1.00 51.31 693 GLU A N 1
ATOM 5325 C CA . GLU A 1 693 ? -6.831 21.896 4.765 1.00 51.31 693 GLU A CA 1
ATOM 5326 C C . GLU A 1 693 ? -5.746 22.899 5.203 1.00 51.31 693 GLU A C 1
ATOM 5328 O O . GLU A 1 693 ? -5.160 23.580 4.360 1.00 51.31 693 GLU A O 1
ATOM 5333 N N . GLU A 1 694 ? -5.392 22.942 6.493 1.00 46.50 694 GLU A N 1
ATOM 5334 C CA . GLU A 1 694 ? -4.342 23.836 7.011 1.00 46.50 694 GLU A CA 1
ATOM 5335 C C . GLU A 1 694 ? -2.924 23.492 6.509 1.00 46.50 694 GLU A C 1
ATOM 5337 O O . GLU A 1 694 ? -2.031 24.337 6.548 1.00 46.50 694 GLU A O 1
ATOM 5342 N N . SER A 1 695 ? -2.702 22.272 6.004 1.00 46.91 695 SER A N 1
ATOM 5343 C CA . SER A 1 695 ? -1.374 21.762 5.628 1.00 46.91 695 SER A CA 1
ATOM 5344 C C . SER A 1 695 ? -1.061 21.817 4.126 1.00 46.91 695 SER A C 1
ATOM 5346 O O . SER A 1 695 ? 0.089 21.612 3.734 1.00 46.91 695 SER A O 1
ATOM 5348 N N . GLY A 1 696 ? -2.052 22.098 3.268 1.00 45.09 696 GLY A N 1
ATOM 5349 C CA . GLY A 1 696 ? -1.877 22.110 1.807 1.00 45.09 696 GLY A CA 1
ATOM 5350 C C . GLY A 1 696 ? -1.498 20.750 1.195 1.00 45.09 696 GLY A C 1
ATOM 5351 O O . GLY A 1 696 ? -0.950 20.717 0.092 1.00 45.09 696 GLY A O 1
ATOM 5352 N N . VAL A 1 697 ? -1.741 19.643 1.908 1.00 46.53 697 VAL A N 1
ATOM 5353 C CA . VAL A 1 697 ? -1.394 18.273 1.495 1.00 46.53 697 VAL A CA 1
ATOM 5354 C C . VAL A 1 697 ? -2.579 17.600 0.783 1.00 46.53 697 VAL A C 1
ATOM 5356 O O . VAL A 1 697 ? -3.732 17.846 1.124 1.00 46.53 697 VAL A O 1
ATOM 5359 N N . PHE A 1 698 ? -2.278 16.768 -0.221 1.00 50.34 698 PHE A N 1
ATOM 5360 C CA . PHE A 1 698 ? -3.246 15.995 -1.010 1.00 50.34 698 PHE A CA 1
ATOM 5361 C C . PHE A 1 698 ? -4.111 15.053 -0.156 1.00 50.34 698 PHE A C 1
ATOM 5363 O O . PHE A 1 698 ? -3.633 14.495 0.828 1.00 50.34 698 PHE A O 1
ATOM 5370 N N . ASP A 1 699 ? -5.362 14.870 -0.580 1.00 61.56 699 ASP A N 1
ATOM 5371 C CA . ASP A 1 699 ? -6.361 13.968 0.003 1.00 61.56 699 ASP A CA 1
ATOM 5372 C C . ASP A 1 699 ? -5.905 12.492 0.023 1.00 61.56 699 ASP A C 1
ATOM 5374 O O . ASP A 1 699 ? -4.979 12.102 -0.689 1.00 61.56 699 ASP A O 1
ATOM 5378 N N . ILE A 1 700 ? -6.576 11.646 0.810 1.00 65.19 700 ILE A N 1
ATOM 5379 C CA . ILE A 1 700 ? -6.442 10.185 0.719 1.00 65.19 700 ILE A CA 1
ATOM 5380 C C . ILE A 1 700 ? -7.062 9.615 -0.570 1.00 65.19 700 ILE A C 1
ATOM 5382 O O . ILE A 1 700 ? -6.718 8.489 -0.946 1.00 65.19 700 ILE A O 1
ATOM 5386 N N . ASP A 1 701 ? -7.935 10.371 -1.253 1.00 76.31 701 ASP A N 1
ATOM 5387 C CA . ASP A 1 701 ? -8.423 10.050 -2.599 1.00 76.31 701 ASP A CA 1
ATOM 5388 C C . ASP A 1 701 ? -7.251 9.849 -3.571 1.00 76.31 701 ASP A C 1
ATOM 5390 O O . ASP A 1 701 ? -6.374 10.698 -3.740 1.00 76.31 701 ASP A O 1
ATOM 5394 N N . GLY A 1 702 ? -7.210 8.675 -4.198 1.00 74.94 702 GLY A N 1
ATOM 5395 C CA . GLY A 1 702 ? -6.144 8.292 -5.114 1.00 74.94 702 GLY A CA 1
ATOM 5396 C C . GLY A 1 702 ? -4.792 8.012 -4.450 1.00 74.94 702 GLY A C 1
ATOM 5397 O O . GLY A 1 702 ? -3.828 7.763 -5.177 1.00 74.94 702 GLY A O 1
ATOM 5398 N N . VAL A 1 703 ? -4.701 8.026 -3.113 1.00 76.19 703 VAL A N 1
ATOM 5399 C CA . VAL A 1 703 ? -3.453 7.811 -2.358 1.00 76.19 703 VAL A CA 1
ATOM 5400 C C . VAL A 1 703 ? -3.505 6.530 -1.532 1.00 76.19 703 VAL A C 1
ATOM 5402 O O . VAL A 1 703 ? -2.651 5.656 -1.702 1.00 76.19 703 VAL A O 1
ATOM 5405 N N . ASP A 1 704 ? -4.490 6.401 -0.640 1.00 85.25 704 ASP A N 1
ATOM 5406 C CA . ASP A 1 704 ? -4.628 5.201 0.183 1.00 85.25 704 ASP A CA 1
ATOM 5407 C C . ASP A 1 704 ? -5.218 4.057 -0.639 1.00 85.25 704 ASP A C 1
ATOM 5409 O O . ASP A 1 704 ? -6.129 4.242 -1.440 1.00 85.25 704 ASP A O 1
ATOM 5413 N N . ASN A 1 705 ? -4.710 2.848 -0.415 1.00 91.75 705 ASN A N 1
ATOM 5414 C CA . ASN A 1 705 ? -5.178 1.649 -1.096 1.00 91.75 705 ASN A CA 1
ATOM 5415 C C . ASN A 1 705 ? -6.153 0.848 -0.236 1.00 91.75 705 ASN A C 1
ATOM 5417 O O . ASN A 1 705 ? -6.003 0.765 0.986 1.00 91.75 705 ASN A O 1
ATOM 5421 N N . ILE A 1 706 ? -7.094 0.187 -0.896 1.00 95.88 706 ILE A N 1
ATOM 5422 C CA . ILE A 1 706 ? -7.965 -0.833 -0.323 1.00 95.88 706 ILE A CA 1
ATOM 5423 C C . ILE A 1 706 ? -7.698 -2.174 -0.999 1.00 95.88 706 ILE A C 1
ATOM 5425 O O . ILE A 1 706 ? -7.499 -2.225 -2.212 1.00 95.88 706 ILE A O 1
ATOM 5429 N N . ALA A 1 707 ? -7.691 -3.253 -0.220 1.00 97.75 707 ALA A N 1
ATOM 5430 C CA . ALA A 1 707 ? -7.384 -4.598 -0.690 1.00 97.75 707 ALA A CA 1
ATOM 5431 C C . ALA A 1 707 ? -8.556 -5.579 -0.510 1.00 97.75 707 ALA A C 1
ATOM 5433 O O . ALA A 1 707 ? -9.257 -5.537 0.503 1.00 97.75 707 ALA A O 1
ATOM 5434 N N . TRP A 1 708 ? -8.720 -6.499 -1.466 1.00 98.31 708 TRP A N 1
ATOM 5435 C CA . TRP A 1 708 ? -9.651 -7.633 -1.420 1.00 98.31 708 TRP A CA 1
ATOM 5436 C C . TRP A 1 708 ? -8.864 -8.941 -1.478 1.00 98.31 708 TRP A C 1
ATOM 5438 O O . TRP A 1 708 ? -8.177 -9.192 -2.463 1.00 98.31 708 TRP A O 1
ATOM 5448 N N . ASP A 1 709 ? -8.989 -9.764 -0.442 1.00 97.00 709 ASP A N 1
ATOM 5449 C CA . ASP A 1 709 ? -8.258 -11.027 -0.297 1.00 97.00 709 ASP A CA 1
ATOM 5450 C C . ASP A 1 709 ? -9.242 -12.180 0.007 1.00 97.00 709 ASP A C 1
ATOM 5452 O O . ASP A 1 709 ? -9.902 -12.683 -0.899 1.00 97.00 709 ASP A O 1
ATOM 5456 N N . ALA A 1 710 ? -9.492 -12.531 1.272 1.00 97.50 710 ALA A N 1
ATOM 5457 C CA . ALA A 1 710 ? -10.400 -13.635 1.605 1.00 97.50 710 ALA A CA 1
ATOM 5458 C C . ALA A 1 710 ? -11.382 -13.307 2.737 1.00 97.50 710 ALA A C 1
ATOM 5460 O O . ALA A 1 710 ? -11.100 -12.503 3.626 1.00 97.50 710 ALA A O 1
ATOM 5461 N N . VAL A 1 711 ? -12.529 -13.993 2.742 1.00 98.62 711 VAL A N 1
ATOM 5462 C CA . VAL A 1 711 ? -13.556 -13.922 3.793 1.00 98.62 711 VAL A CA 1
ATOM 5463 C C . VAL A 1 711 ? -13.823 -15.310 4.361 1.00 98.62 711 VAL A C 1
ATOM 5465 O O . VAL A 1 711 ? -13.947 -16.293 3.638 1.00 98.62 711 VAL A O 1
ATOM 5468 N N . GLY A 1 712 ? -13.940 -15.407 5.680 1.00 98.06 712 GLY A N 1
ATOM 5469 C CA . GLY A 1 712 ? -14.214 -16.637 6.404 1.00 98.06 712 GLY A CA 1
ATOM 5470 C C . GLY A 1 712 ? -15.559 -16.606 7.124 1.00 98.06 712 GLY A C 1
ATOM 5471 O O . GLY A 1 712 ? -15.883 -15.644 7.808 1.00 98.06 712 GLY A O 1
ATOM 5472 N N . PHE A 1 713 ? -16.317 -17.697 7.050 1.00 98.44 713 PHE A N 1
ATOM 5473 C CA . PHE A 1 713 ? -17.571 -17.876 7.784 1.00 98.44 713 PHE A CA 1
ATOM 5474 C C . PHE A 1 713 ? -17.426 -19.019 8.790 1.00 98.44 713 PHE A C 1
ATOM 5476 O O . PHE A 1 713 ? -17.338 -20.190 8.406 1.00 98.44 713 PHE A O 1
ATOM 5483 N N . GLN A 1 714 ? -17.397 -18.689 10.081 1.00 97.94 714 GLN A N 1
ATOM 5484 C CA . GLN A 1 714 ? -17.276 -19.647 11.179 1.00 97.94 714 GLN A CA 1
ATOM 5485 C C . GLN A 1 714 ? -18.633 -19.839 11.856 1.00 97.94 714 GLN A C 1
ATOM 5487 O O . GLN A 1 714 ? -19.087 -18.973 12.601 1.00 97.94 714 GLN A O 1
ATOM 5492 N N . ALA A 1 715 ? -19.276 -20.983 11.630 1.00 97.88 715 ALA A N 1
ATOM 5493 C CA . ALA A 1 715 ? -20.493 -21.327 12.360 1.00 97.88 715 ALA A CA 1
ATOM 5494 C C . ALA A 1 715 ? -20.172 -21.558 13.846 1.00 97.88 715 ALA A C 1
ATOM 5496 O O . ALA A 1 715 ? -19.262 -22.320 14.182 1.00 97.88 715 ALA A O 1
ATOM 5497 N N . LEU A 1 716 ? -20.933 -20.913 14.725 1.00 98.19 716 LEU A N 1
ATOM 5498 C CA . LEU A 1 716 ? -20.813 -21.033 16.173 1.00 98.19 716 LEU A CA 1
ATOM 5499 C C . LEU A 1 716 ? -21.850 -22.028 16.720 1.00 98.19 716 LEU A C 1
ATOM 5501 O O . LEU A 1 716 ? -22.907 -22.223 16.114 1.00 98.19 716 LEU A O 1
ATOM 5505 N N . PRO A 1 717 ? -21.585 -22.666 17.875 1.00 97.12 717 PRO A N 1
ATOM 5506 C CA . PRO A 1 717 ? -22.540 -23.580 18.505 1.00 97.12 717 PRO A CA 1
ATOM 5507 C C . PRO A 1 717 ? -23.820 -22.883 19.005 1.00 97.12 717 PRO A C 1
ATOM 5509 O O . PRO A 1 717 ? -24.827 -23.554 19.229 1.00 97.12 717 PRO A O 1
ATOM 5512 N N . GLY A 1 718 ? -23.792 -21.561 19.180 1.00 97.44 718 GLY A N 1
ATOM 5513 C CA . GLY A 1 718 ? -24.905 -20.745 19.654 1.00 97.44 718 GLY A CA 1
ATOM 5514 C C . GLY A 1 718 ? -24.564 -19.255 19.617 1.00 97.44 718 GLY A C 1
ATOM 5515 O O . GLY A 1 718 ? -23.502 -18.879 19.119 1.00 97.44 718 GLY A O 1
ATOM 5516 N N . LYS A 1 719 ? -25.474 -18.421 20.137 1.00 97.88 719 LYS A N 1
ATOM 5517 C CA . LYS A 1 719 ? -25.211 -16.995 20.373 1.00 97.88 719 LYS A CA 1
ATOM 5518 C C . LYS A 1 719 ? -24.089 -16.873 21.419 1.00 97.88 719 LYS A C 1
ATOM 5520 O O . LYS A 1 719 ? -24.185 -17.585 22.418 1.00 97.88 719 LYS A O 1
ATOM 5525 N N . PRO A 1 720 ? -23.072 -16.017 21.217 1.00 97.62 720 PRO A N 1
ATOM 5526 C CA . PRO A 1 720 ? -22.148 -15.642 22.281 1.00 97.62 720 PRO A CA 1
ATOM 5527 C C . PRO A 1 720 ? -22.898 -15.130 23.512 1.00 97.62 720 PRO A C 1
ATOM 5529 O O . PRO A 1 720 ? -23.907 -14.433 23.378 1.00 97.62 720 PRO A O 1
ATOM 5532 N N . ASP A 1 721 ? -22.403 -15.474 24.696 1.00 95.25 721 ASP A N 1
ATOM 5533 C CA . ASP A 1 721 ? -22.967 -14.968 25.947 1.00 95.25 721 ASP A CA 1
ATOM 5534 C C . ASP A 1 721 ? -22.614 -13.486 26.129 1.00 95.25 721 ASP A C 1
ATOM 5536 O O . ASP A 1 721 ? -23.415 -12.731 26.670 1.00 95.25 721 ASP A O 1
ATOM 5540 N N . GLU A 1 722 ? -21.457 -13.068 25.601 1.00 96.56 722 GLU A N 1
ATOM 5541 C CA . GLU A 1 722 ? -20.929 -11.714 25.747 1.00 96.56 722 GLU A CA 1
ATOM 5542 C C . GLU A 1 722 ? -20.648 -11.041 24.402 1.00 96.56 722 GLU A C 1
ATOM 5544 O O . GLU A 1 722 ? -19.999 -11.612 23.521 1.00 96.56 722 GLU A O 1
ATOM 5549 N N . PHE A 1 723 ? -21.098 -9.795 24.274 1.00 98.31 723 PHE A N 1
ATOM 5550 C CA . PHE A 1 723 ? -20.786 -8.889 23.173 1.00 98.31 723 PHE A CA 1
ATOM 5551 C C . PHE A 1 723 ? -20.276 -7.579 23.775 1.00 98.31 723 PHE A C 1
ATOM 5553 O O . PHE A 1 723 ? -21.059 -6.765 24.271 1.00 98.31 723 PHE A O 1
ATOM 5560 N N . VAL A 1 724 ? -18.961 -7.389 23.752 1.00 98.56 724 VAL A N 1
ATOM 5561 C CA . VAL A 1 724 ? -18.285 -6.291 24.443 1.00 98.56 724 VAL A CA 1
ATOM 5562 C C . VAL A 1 724 ? -17.718 -5.301 23.434 1.00 98.56 724 VAL A C 1
ATOM 5564 O O . VAL A 1 724 ? -16.971 -5.683 22.533 1.00 98.56 724 VAL A O 1
ATOM 5567 N N . VAL A 1 725 ? -18.024 -4.017 23.614 1.00 98.75 725 VAL A N 1
ATOM 5568 C CA . VAL A 1 725 ? -17.457 -2.932 22.803 1.00 98.75 725 VAL A CA 1
ATOM 5569 C C . VAL A 1 725 ? -16.749 -1.927 23.701 1.00 98.75 725 VAL A C 1
ATOM 5571 O O . VAL A 1 725 ? -17.340 -1.380 24.631 1.00 98.75 725 VAL A O 1
ATOM 5574 N N . ALA A 1 726 ? -15.478 -1.668 23.410 1.00 98.56 726 ALA A N 1
ATOM 5575 C CA . ALA A 1 726 ? -14.662 -0.716 24.152 1.00 98.56 726 ALA A CA 1
ATOM 5576 C C . ALA A 1 726 ? -14.459 0.569 23.349 1.00 98.56 726 ALA A C 1
ATOM 5578 O O . ALA A 1 726 ? -13.746 0.573 22.346 1.00 98.56 726 ALA A O 1
ATOM 5579 N N . LEU A 1 727 ? -15.089 1.646 23.808 1.00 98.62 727 LEU A N 1
ATOM 5580 C CA . LEU A 1 727 ? -14.995 3.000 23.270 1.00 98.62 727 LEU A CA 1
ATOM 5581 C C . LEU A 1 727 ? -14.047 3.849 24.129 1.00 98.62 727 LEU A C 1
ATOM 5583 O O . LEU A 1 727 ? -13.660 3.454 25.230 1.00 98.62 727 LEU A O 1
ATOM 5587 N N . GLY A 1 728 ? -13.723 5.047 23.656 1.00 97.31 728 GLY A N 1
ATOM 5588 C CA . GLY A 1 728 ? -13.104 6.085 24.473 1.00 97.31 728 GLY A CA 1
ATOM 5589 C C . GLY A 1 728 ? -11.842 6.705 23.893 1.00 97.31 728 GLY A C 1
ATOM 5590 O O . GLY A 1 728 ? -11.566 6.615 22.698 1.00 97.31 728 GLY A O 1
ATOM 5591 N N . ASP A 1 729 ? -11.095 7.365 24.764 1.00 97.00 729 ASP A N 1
ATOM 5592 C CA . ASP A 1 729 ? -9.896 8.134 24.450 1.00 97.00 729 ASP A CA 1
ATOM 5593 C C . ASP A 1 729 ? -8.590 7.357 24.704 1.00 97.00 729 ASP A C 1
ATOM 5595 O O . ASP A 1 729 ? -8.555 6.127 24.635 1.00 97.00 729 ASP A O 1
ATOM 5599 N N . SER A 1 730 ? -7.495 8.073 24.979 1.00 96.88 730 SER A N 1
ATOM 5600 C CA . SER A 1 730 ? -6.159 7.517 25.221 1.00 96.88 730 SER A CA 1
ATOM 5601 C C . SER A 1 730 ? -6.082 6.627 26.463 1.00 96.88 730 SER A C 1
ATOM 5603 O O . SER A 1 730 ? -5.366 5.623 26.463 1.00 96.88 730 SER A O 1
ATOM 5605 N N . PHE A 1 731 ? -6.851 6.935 27.513 1.00 97.25 731 PHE A N 1
ATOM 5606 C CA . PHE A 1 731 ? -6.918 6.093 28.710 1.00 97.25 731 PHE A CA 1
ATOM 5607 C C . PHE A 1 731 ? -7.629 4.770 28.405 1.00 97.25 731 PHE A C 1
ATOM 5609 O O . PHE A 1 731 ? -7.281 3.737 28.976 1.00 97.25 731 PHE A O 1
ATOM 5616 N N . GLY A 1 732 ? -8.585 4.784 27.473 1.00 97.19 732 GLY A N 1
ATOM 5617 C CA . GLY A 1 732 ? -9.292 3.613 26.959 1.00 97.19 732 GLY A CA 1
ATOM 5618 C C . GLY A 1 732 ? -8.445 2.791 25.991 1.00 97.19 732 GLY A C 1
ATOM 5619 O O . GLY A 1 732 ? -8.422 1.564 26.085 1.00 97.19 732 GLY A O 1
ATOM 5620 N N . SER A 1 733 ? -7.715 3.455 25.088 1.00 97.75 733 SER A N 1
ATOM 5621 C CA . SER A 1 733 ? -6.871 2.803 24.077 1.00 97.75 733 SER A CA 1
ATOM 5622 C C . SER A 1 733 ? -5.654 2.103 24.690 1.00 97.75 733 SER A C 1
ATOM 5624 O O . SER A 1 733 ? -5.144 1.135 24.124 1.00 97.75 733 SER A O 1
ATOM 5626 N N . GLY A 1 734 ? -5.220 2.545 25.874 1.00 97.50 734 GLY A N 1
ATOM 5627 C CA . GLY A 1 734 ? -4.031 2.038 26.553 1.00 97.50 734 GLY A CA 1
ATOM 5628 C C . GLY A 1 734 ? -2.755 2.792 26.180 1.00 97.50 734 GLY A C 1
ATOM 5629 O O . GLY A 1 734 ? -1.666 2.220 26.265 1.00 97.50 734 GLY A O 1
ATOM 5630 N N . GLU A 1 735 ? -2.874 4.062 25.783 1.00 96.62 735 GLU A N 1
ATOM 5631 C CA . GLU A 1 735 ? -1.748 4.996 25.713 1.00 96.62 735 GLU A CA 1
ATOM 5632 C C . GLU A 1 735 ? -0.915 4.899 27.001 1.00 96.62 735 GLU A C 1
ATOM 5634 O O . GLU A 1 735 ? -1.453 4.861 28.103 1.00 96.62 735 GLU A O 1
ATOM 5639 N N . GLY A 1 736 ? 0.407 4.821 26.873 1.00 95.38 736 GLY A N 1
ATOM 5640 C CA . GLY A 1 736 ? 1.323 4.641 27.998 1.00 95.38 736 GLY A CA 1
ATOM 5641 C C . GLY A 1 736 ? 1.633 3.191 28.376 1.00 95.38 736 GLY A C 1
ATOM 5642 O O . GLY A 1 736 ? 2.661 2.953 29.016 1.00 95.38 736 GLY A O 1
ATOM 5643 N N . ALA A 1 737 ? 0.831 2.212 27.945 1.00 96.56 737 ALA A N 1
ATOM 5644 C CA . ALA A 1 737 ? 1.021 0.801 28.297 1.00 96.56 737 ALA A CA 1
ATOM 5645 C C . ALA A 1 737 ? 1.919 0.011 27.315 1.00 96.56 737 ALA A C 1
ATOM 5647 O O . ALA A 1 737 ? 2.230 -1.158 27.572 1.00 96.56 737 ALA A O 1
ATOM 5648 N N . GLY A 1 738 ? 2.366 0.640 26.219 1.00 94.19 738 GLY A N 1
ATOM 5649 C CA . GLY A 1 738 ? 3.220 0.027 25.191 1.00 94.19 738 GLY A CA 1
ATOM 5650 C C . GLY A 1 738 ? 2.503 -1.054 24.373 1.00 94.19 738 GLY A C 1
ATOM 5651 O O . GLY A 1 738 ? 1.287 -1.176 24.450 1.00 94.19 738 GLY A O 1
ATOM 5652 N N . GLU A 1 739 ? 3.249 -1.848 23.594 1.00 93.75 739 GLU A N 1
ATOM 5653 C CA . GLU A 1 739 ? 2.700 -2.953 22.774 1.00 93.75 739 GLU A CA 1
ATOM 5654 C C . GLU A 1 739 ? 1.488 -2.531 21.921 1.00 93.75 739 GLU A C 1
ATOM 5656 O O . GLU A 1 739 ? 0.433 -3.170 21.937 1.00 93.75 739 GLU A O 1
ATOM 5661 N N . TYR A 1 740 ? 1.624 -1.399 21.223 1.00 95.31 740 TYR A N 1
ATOM 5662 C CA . TYR A 1 740 ? 0.581 -0.903 20.333 1.00 95.31 740 TYR A CA 1
ATOM 5663 C C . TYR A 1 740 ? 0.470 -1.759 19.084 1.00 95.31 740 TYR A C 1
ATOM 5665 O O . TYR A 1 740 ? 1.481 -2.131 18.476 1.00 95.31 740 TYR A O 1
ATOM 5673 N N . GLU A 1 741 ? -0.770 -2.000 18.678 1.00 93.69 741 GLU A N 1
ATOM 5674 C CA . GLU A 1 741 ? -1.074 -2.653 17.420 1.00 93.69 741 GLU A CA 1
ATOM 5675 C C . GLU A 1 741 ? -0.467 -1.852 16.255 1.00 93.69 741 GLU A C 1
ATOM 5677 O O . GLU A 1 741 ? -0.716 -0.641 16.175 1.00 93.69 741 GLU A O 1
ATOM 5682 N N . PRO A 1 742 ? 0.283 -2.483 15.325 1.00 92.25 742 PRO A N 1
ATOM 5683 C CA . PRO A 1 742 ? 0.990 -1.776 14.253 1.00 92.25 742 PRO A CA 1
ATOM 5684 C C . PRO A 1 742 ? 0.105 -0.841 13.423 1.00 92.25 742 PRO A C 1
ATOM 5686 O O . PRO A 1 742 ? 0.548 0.220 12.990 1.00 92.25 742 PRO A O 1
ATOM 5689 N N . TRP A 1 743 ? -1.163 -1.206 13.226 1.00 91.25 743 TRP A N 1
ATOM 5690 C CA . TRP A 1 743 ? -2.126 -0.409 12.464 1.00 91.25 743 TRP A CA 1
ATOM 5691 C C . TRP A 1 743 ? -2.583 0.867 13.184 1.00 91.25 743 TRP A C 1
ATOM 5693 O O . TRP A 1 743 ? -3.089 1.770 12.523 1.00 91.25 743 TRP A O 1
ATOM 5703 N N . SER A 1 744 ? -2.396 0.952 14.504 1.00 93.44 744 SER A N 1
ATOM 5704 C CA . SER A 1 744 ? -2.827 2.070 15.359 1.00 93.44 744 SER A CA 1
ATOM 5705 C C . SER A 1 744 ? -1.687 3.010 15.785 1.00 93.44 744 SER A C 1
ATOM 5707 O O . SER A 1 744 ? -1.931 3.981 16.499 1.00 93.44 744 SER A O 1
ATOM 5709 N N . ASP A 1 745 ? -0.450 2.698 15.386 1.00 93.25 745 ASP A N 1
ATOM 5710 C CA . ASP A 1 745 ? 0.788 3.386 15.777 1.00 93.25 745 ASP A CA 1
ATOM 5711 C C . ASP A 1 745 ? 1.771 3.408 14.592 1.00 93.25 745 ASP A C 1
ATOM 5713 O O . ASP A 1 745 ? 2.770 2.679 14.561 1.00 93.25 745 ASP A O 1
ATOM 5717 N N . ASN A 1 746 ? 1.440 4.189 13.561 1.00 90.00 746 ASN A N 1
ATOM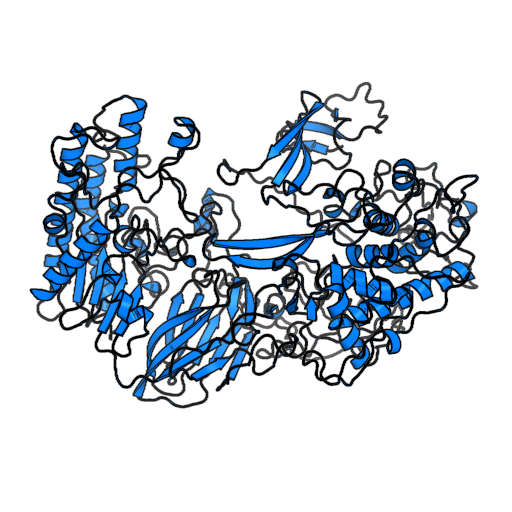 5718 C CA . ASN A 1 746 ? 2.252 4.328 12.351 1.00 90.00 746 ASN A CA 1
ATOM 5719 C C . ASN A 1 746 ? 2.125 5.713 11.697 1.00 90.00 746 ASN A C 1
ATOM 5721 O O . ASN A 1 746 ? 1.162 6.450 11.914 1.00 90.00 746 ASN A O 1
ATOM 5725 N N . ASN A 1 747 ? 3.115 6.039 10.860 1.00 80.62 747 ASN A N 1
ATOM 5726 C CA . ASN A 1 747 ? 3.119 7.215 9.989 1.00 80.62 747 ASN A CA 1
ATOM 5727 C C . ASN A 1 747 ? 3.007 8.566 10.727 1.00 80.62 747 ASN A C 1
ATOM 5729 O O . ASN A 1 747 ? 2.444 9.514 10.181 1.00 80.62 747 ASN A O 1
ATOM 5733 N N . GLY A 1 748 ? 3.587 8.691 11.928 1.00 79.44 748 GLY A N 1
ATOM 5734 C CA . GLY A 1 748 ? 3.567 9.931 12.718 1.00 79.44 748 GLY A CA 1
ATOM 5735 C C . GLY A 1 748 ? 4.053 11.169 11.960 1.00 79.44 748 GLY A C 1
ATOM 5736 O O . GLY A 1 748 ? 3.474 12.237 12.105 1.00 79.44 748 GLY A O 1
ATOM 5737 N N . SER A 1 749 ? 5.031 11.002 11.064 1.00 69.75 749 SER A N 1
ATOM 5738 C CA . SER A 1 749 ? 5.611 12.070 10.237 1.00 69.75 749 SER A CA 1
ATOM 5739 C C . SER A 1 749 ? 4.817 12.417 8.968 1.00 69.75 749 SER A C 1
ATOM 5741 O O . SER A 1 749 ? 5.161 13.378 8.279 1.00 69.75 749 SER A O 1
ATOM 5743 N N . VAL A 1 750 ? 3.770 11.656 8.625 1.00 72.38 750 VAL A N 1
ATOM 5744 C CA . VAL A 1 750 ? 2.994 11.834 7.387 1.00 72.38 750 VAL A CA 1
ATOM 5745 C C . VAL A 1 750 ? 1.527 12.063 7.729 1.00 72.38 750 VAL A C 1
ATOM 5747 O O . VAL A 1 750 ? 0.735 11.122 7.768 1.00 72.38 750 VAL A O 1
ATOM 5750 N N . ILE A 1 751 ? 1.177 13.339 7.913 1.00 70.69 751 ILE A N 1
ATOM 5751 C CA . ILE A 1 751 ? -0.137 13.850 8.346 1.00 70.69 751 ILE A CA 1
ATOM 5752 C C . ILE A 1 751 ? -1.323 13.070 7.754 1.00 70.69 751 ILE A C 1
ATOM 5754 O O . ILE A 1 751 ? -2.167 12.585 8.508 1.00 70.69 751 ILE A O 1
ATOM 5758 N N . VAL A 1 752 ? -1.360 12.896 6.428 1.00 70.44 752 VAL A N 1
ATOM 5759 C CA . VAL A 1 752 ? -2.490 12.282 5.696 1.00 70.44 752 VAL A CA 1
ATOM 5760 C C . VAL A 1 752 ? -2.704 10.800 5.976 1.00 70.44 752 VAL A C 1
ATOM 5762 O O . VAL A 1 752 ? -3.796 10.280 5.793 1.00 70.44 752 VAL A O 1
ATOM 5765 N N . SER A 1 753 ? -1.659 10.119 6.430 1.00 75.56 753 SER A N 1
ATOM 5766 C CA . SER A 1 753 ? -1.643 8.667 6.616 1.00 75.56 753 SER A CA 1
ATOM 5767 C C . SER A 1 753 ? -1.326 8.262 8.053 1.00 75.56 753 SER A C 1
ATOM 5769 O O . SER A 1 753 ? -1.053 7.092 8.311 1.00 75.56 753 SER A O 1
ATOM 5771 N N . LYS A 1 754 ? -1.286 9.252 8.950 1.00 82.56 754 LYS A N 1
ATOM 5772 C CA . LYS A 1 754 ? -0.939 9.110 10.354 1.00 82.56 754 LYS A CA 1
ATOM 5773 C C . LYS A 1 754 ? -2.047 8.381 11.094 1.00 82.56 754 LYS A C 1
ATOM 5775 O O . LYS A 1 754 ? -3.185 8.852 11.104 1.00 82.56 754 LYS A O 1
ATOM 5780 N N . ASN A 1 755 ? -1.668 7.338 11.825 1.00 88.69 755 ASN A N 1
ATOM 5781 C CA . ASN A 1 755 ? -2.520 6.712 12.820 1.00 88.69 755 ASN A CA 1
ATOM 5782 C C . ASN A 1 755 ? -1.801 6.659 14.171 1.00 88.69 755 ASN A C 1
ATOM 5784 O O . ASN A 1 755 ? -0.783 5.985 14.321 1.00 88.69 755 ASN A O 1
ATOM 5788 N N . ALA A 1 756 ? -2.368 7.376 15.139 1.00 91.06 756 ALA A N 1
ATOM 5789 C CA . ALA A 1 756 ? -1.890 7.461 16.512 1.00 91.06 756 ALA A CA 1
ATOM 5790 C C . ALA A 1 756 ? -2.995 7.073 17.502 1.00 91.06 756 ALA A C 1
ATOM 5792 O O . ALA A 1 756 ? -3.059 7.636 18.588 1.00 91.06 756 ALA A O 1
ATOM 5793 N N . CYS A 1 757 ? -3.915 6.174 17.126 1.00 93.94 757 CYS A N 1
ATOM 5794 C CA . CYS A 1 757 ? -4.935 5.696 18.060 1.00 93.94 757 CYS A CA 1
ATOM 5795 C C . CYS A 1 757 ? -4.335 4.935 19.245 1.00 93.94 757 CYS A C 1
ATOM 5797 O O . CYS A 1 757 ? -4.979 4.878 20.290 1.00 93.94 757 CYS A O 1
ATOM 5799 N N . HIS A 1 758 ? -3.136 4.361 19.082 1.00 95.38 758 HIS A N 1
ATOM 5800 C CA . HIS A 1 758 ? -2.380 3.682 20.133 1.00 95.38 758 HIS A CA 1
ATOM 5801 C C . HIS A 1 758 ? -3.241 2.668 20.897 1.00 95.38 758 HIS A C 1
ATOM 5803 O O . HIS A 1 758 ? -3.378 2.729 22.120 1.00 95.38 758 HIS A O 1
ATOM 5809 N N . GLN A 1 759 ? -3.853 1.737 20.159 1.00 96.25 759 GLN A N 1
ATOM 5810 C CA . GLN A 1 759 ? -4.555 0.612 20.762 1.00 96.25 759 GLN A CA 1
ATOM 5811 C C . GLN A 1 759 ? -3.531 -0.404 21.250 1.00 96.25 759 GLN A C 1
ATOM 5813 O O . GLN A 1 759 ? -2.799 -1.004 20.465 1.00 96.25 759 GLN A O 1
ATOM 5818 N N . SER A 1 760 ? -3.458 -0.563 22.564 1.00 97.44 760 SER A N 1
ATOM 5819 C CA . SER A 1 760 ? -2.478 -1.410 23.227 1.00 97.44 760 SER A CA 1
ATOM 5820 C C . SER A 1 760 ? -3.028 -2.809 23.477 1.00 97.44 760 SER A C 1
ATOM 5822 O O . SER A 1 760 ? -4.135 -2.974 24.000 1.00 97.44 760 SER A O 1
ATOM 5824 N N . ALA A 1 761 ? -2.201 -3.831 23.246 1.00 96.25 761 ALA A N 1
ATOM 5825 C CA . ALA A 1 761 ? -2.480 -5.181 23.731 1.00 96.25 761 ALA A CA 1
ATOM 5826 C C . ALA A 1 761 ? -2.609 -5.240 25.272 1.00 96.25 761 ALA A C 1
ATOM 5828 O O . ALA A 1 761 ? -3.261 -6.145 25.798 1.00 96.25 761 ALA A O 1
ATOM 5829 N N . ASN A 1 762 ? -2.035 -4.254 25.978 1.00 97.62 762 ASN A N 1
ATOM 5830 C CA . ASN A 1 762 ? -2.068 -4.072 27.430 1.00 97.62 762 ASN A CA 1
ATOM 5831 C C . ASN A 1 762 ? -3.155 -3.093 27.909 1.00 97.62 762 ASN A C 1
ATOM 5833 O O . ASN A 1 762 ? -3.159 -2.745 29.092 1.00 97.62 762 ASN A O 1
ATOM 5837 N N . ALA A 1 763 ? -4.066 -2.645 27.039 1.00 98.44 763 ALA A N 1
ATOM 5838 C CA . ALA A 1 763 ? -5.194 -1.813 27.448 1.00 98.44 763 ALA A CA 1
ATOM 5839 C C . ALA A 1 763 ? -6.013 -2.496 28.553 1.00 98.44 763 ALA A C 1
ATOM 5841 O O . ALA A 1 763 ? -6.205 -3.716 28.543 1.00 98.44 763 ALA A O 1
ATOM 5842 N N . TRP A 1 764 ? -6.520 -1.714 29.505 1.00 98.19 764 TRP A N 1
ATOM 5843 C CA . TRP A 1 764 ? -7.155 -2.255 30.709 1.00 98.19 764 TRP A CA 1
ATOM 5844 C C . TRP A 1 764 ? -8.354 -3.155 30.398 1.00 98.19 764 TRP A C 1
ATOM 5846 O O . TRP A 1 764 ? -8.493 -4.202 31.022 1.00 98.19 764 TRP A O 1
ATOM 5856 N N . ILE A 1 765 ? -9.148 -2.835 29.371 1.00 98.31 765 ILE A N 1
ATOM 5857 C CA . ILE A 1 765 ? -10.296 -3.665 28.986 1.00 98.31 765 ILE A CA 1
ATOM 5858 C C . ILE A 1 765 ? -9.872 -5.065 28.530 1.00 98.31 765 ILE A C 1
ATOM 5860 O O . ILE A 1 765 ? -10.551 -6.047 28.808 1.00 98.31 765 ILE A O 1
ATOM 5864 N N . ARG A 1 766 ? -8.701 -5.201 27.896 1.00 98.38 766 ARG A N 1
ATOM 5865 C CA . ARG A 1 766 ? -8.156 -6.506 27.491 1.00 98.38 766 ARG A CA 1
ATOM 5866 C C . ARG A 1 766 ? -7.665 -7.326 28.688 1.00 98.38 766 ARG A C 1
ATOM 5868 O O . ARG A 1 766 ? -7.562 -8.553 28.593 1.00 98.38 766 ARG A O 1
ATOM 5875 N N . LYS A 1 767 ? -7.379 -6.666 29.810 1.00 98.31 767 LYS A N 1
ATOM 5876 C CA . LYS A 1 767 ? -6.946 -7.281 31.070 1.00 98.31 767 LYS A CA 1
ATOM 5877 C C . LYS A 1 767 ? -8.107 -7.614 32.011 1.00 98.31 767 LYS A C 1
ATOM 5879 O O . LYS A 1 767 ? -7.916 -8.415 32.918 1.00 98.31 767 LYS A O 1
ATOM 5884 N N . THR A 1 768 ? -9.296 -7.073 31.756 1.00 98.44 768 THR A N 1
ATOM 5885 C CA . THR A 1 768 ? -10.502 -7.304 32.560 1.00 98.44 768 THR A CA 1
ATOM 5886 C C . THR A 1 768 ? -11.038 -8.717 32.397 1.00 98.44 768 THR A C 1
ATOM 5888 O O . THR A 1 768 ? -11.144 -9.231 31.282 1.00 98.44 768 THR A O 1
ATOM 5891 N N . THR A 1 769 ? -11.409 -9.334 33.516 1.00 97.88 769 THR A N 1
ATOM 5892 C CA . THR A 1 769 ? -12.163 -10.591 33.581 1.00 97.88 769 THR A CA 1
ATOM 5893 C C . THR A 1 769 ? -13.622 -10.292 33.917 1.00 97.88 769 THR A C 1
ATOM 5895 O O . THR A 1 769 ? -13.914 -9.707 34.958 1.00 97.88 769 THR A O 1
ATOM 5898 N N . LEU A 1 770 ? -14.557 -10.680 33.046 1.00 96.38 770 LEU A N 1
ATOM 5899 C CA . LEU A 1 770 ? -15.983 -10.450 33.297 1.00 96.38 770 LEU A CA 1
ATOM 5900 C C . LEU A 1 770 ? -16.506 -11.344 34.437 1.00 96.38 770 LEU A C 1
ATOM 5902 O O . LEU A 1 770 ? -15.966 -12.430 34.675 1.00 96.38 770 LEU A O 1
ATOM 5906 N N . PRO A 1 771 ? -17.574 -10.934 35.150 1.00 93.44 771 PRO A N 1
ATOM 5907 C CA . PRO A 1 771 ? -18.170 -11.757 36.196 1.00 93.44 771 PRO A CA 1
ATOM 5908 C C . PRO A 1 771 ? -18.570 -13.153 35.695 1.00 93.44 771 PRO A C 1
ATOM 5910 O O . PRO A 1 771 ? -19.438 -13.301 34.843 1.00 93.44 771 PRO A O 1
ATOM 5913 N N . GLY A 1 772 ? -17.970 -14.191 36.283 1.00 90.44 772 GLY A N 1
ATOM 5914 C CA . GLY A 1 772 ? -18.244 -15.590 35.934 1.00 90.44 772 GLY A CA 1
ATOM 5915 C C . GLY A 1 772 ? -17.263 -16.212 34.936 1.00 90.44 772 GLY A C 1
ATOM 5916 O O . GLY A 1 772 ? -17.281 -17.436 34.787 1.00 90.44 772 GLY A O 1
ATOM 5917 N N . ASP A 1 773 ? -16.376 -15.418 34.335 1.00 94.19 773 ASP A N 1
ATOM 5918 C CA . ASP A 1 773 ? -15.317 -15.901 33.448 1.00 94.19 773 ASP A CA 1
ATOM 5919 C C . ASP A 1 773 ? -14.062 -16.361 34.211 1.00 94.19 773 ASP A C 1
ATOM 5921 O O . ASP A 1 773 ? -13.815 -15.985 35.358 1.00 94.19 773 ASP A O 1
ATOM 5925 N N . ASP A 1 774 ? -13.238 -17.179 33.548 1.00 93.31 774 ASP A N 1
ATOM 5926 C CA . ASP A 1 774 ? -11.950 -17.679 34.052 1.00 93.31 774 ASP A CA 1
ATOM 5927 C C . ASP A 1 774 ? -10.725 -17.099 33.318 1.00 93.31 774 ASP A C 1
ATOM 5929 O O . ASP A 1 774 ? -9.582 -17.451 33.629 1.00 93.31 774 ASP A O 1
ATOM 5933 N N . ALA A 1 775 ? -10.953 -16.223 32.338 1.00 97.25 775 ALA A N 1
ATOM 5934 C CA . ALA A 1 775 ? -9.931 -15.613 31.501 1.00 97.25 775 ALA A CA 1
ATOM 5935 C C . ALA A 1 775 ? -10.316 -14.177 31.132 1.00 97.25 775 ALA A C 1
ATOM 5937 O O . ALA A 1 775 ? -11.496 -13.852 31.019 1.00 97.25 775 ALA A O 1
ATOM 5938 N N . THR A 1 776 ? -9.308 -13.340 30.885 1.00 98.31 776 THR A N 1
ATOM 5939 C CA . THR A 1 776 ? -9.524 -11.941 30.505 1.00 98.31 776 THR A CA 1
ATOM 5940 C C . THR A 1 776 ? -10.158 -11.823 29.119 1.00 98.31 776 THR A C 1
ATOM 5942 O O . THR A 1 776 ? -9.952 -12.686 28.257 1.00 98.31 776 THR A O 1
ATOM 5945 N N . ILE A 1 777 ? -10.855 -10.714 28.867 1.00 98.38 777 ILE A N 1
ATOM 5946 C CA . ILE A 1 777 ? -11.450 -10.383 27.564 1.00 98.38 777 ILE A CA 1
ATOM 5947 C C . ILE A 1 777 ? -10.397 -10.478 26.451 1.00 98.38 777 ILE A C 1
ATOM 5949 O O . ILE A 1 777 ? -10.625 -11.143 25.444 1.00 98.38 777 ILE A O 1
ATOM 5953 N N . GLY A 1 778 ? -9.201 -9.911 26.640 1.00 97.38 778 GLY A N 1
ATOM 5954 C CA . GLY A 1 778 ? -8.121 -9.985 25.651 1.00 97.38 778 GLY A CA 1
ATOM 5955 C C . GLY A 1 778 ? -7.731 -11.427 25.319 1.00 97.38 778 GLY A C 1
ATOM 5956 O O . GLY A 1 778 ? -7.730 -11.814 24.154 1.00 97.38 778 GLY A O 1
ATOM 5957 N N . SER A 1 779 ? -7.512 -12.267 26.338 1.00 97.56 779 SER A N 1
ATOM 5958 C CA . SER A 1 779 ? -7.159 -13.678 26.131 1.00 97.56 779 SER A CA 1
ATOM 5959 C C . SER A 1 779 ? -8.262 -14.466 25.419 1.00 97.56 779 SER A C 1
ATOM 5961 O O . SER A 1 779 ? -7.968 -15.310 24.566 1.00 97.56 779 SER A O 1
ATOM 5963 N N . ARG A 1 780 ? -9.532 -14.205 25.755 1.00 97.12 780 ARG A N 1
ATOM 5964 C CA . ARG A 1 780 ? -10.692 -14.812 25.089 1.00 97.12 780 ARG A CA 1
ATOM 5965 C C . ARG A 1 780 ? -10.801 -14.359 23.630 1.00 97.12 780 ARG A C 1
ATOM 5967 O O . ARG A 1 780 ? -11.075 -15.183 22.757 1.00 97.12 780 ARG A O 1
ATOM 5974 N N . SER A 1 781 ? -10.532 -13.085 23.355 1.00 95.69 781 SER A N 1
ATOM 5975 C CA . SER A 1 781 ? -10.551 -12.519 22.004 1.00 95.69 781 SER A CA 1
ATOM 5976 C C . SER A 1 781 ? -9.468 -13.150 21.129 1.00 95.69 781 SER A C 1
ATOM 5978 O O . SER A 1 781 ? -9.768 -13.668 20.055 1.00 95.69 781 SER A O 1
ATOM 5980 N N . ASP A 1 782 ? -8.228 -13.203 21.622 1.00 94.56 782 ASP A N 1
ATOM 5981 C CA . ASP A 1 782 ? -7.063 -13.687 20.866 1.00 94.56 782 ASP A CA 1
ATOM 5982 C C . ASP A 1 782 ? -7.179 -15.172 20.488 1.00 94.56 782 ASP A C 1
ATOM 5984 O O . ASP A 1 782 ? -6.675 -15.613 19.454 1.00 94.56 782 ASP A O 1
ATOM 5988 N N . ARG A 1 783 ? -7.879 -15.968 21.309 1.00 94.19 783 ARG A N 1
ATOM 5989 C CA . ARG A 1 783 ? -8.166 -17.387 21.030 1.00 94.19 783 ARG A CA 1
ATOM 5990 C C . ARG A 1 783 ? -9.475 -17.616 20.269 1.00 94.19 783 ARG A C 1
ATOM 5992 O O . ARG A 1 783 ? -9.868 -18.772 20.099 1.00 94.19 783 ARG A O 1
ATOM 5999 N N . ALA A 1 784 ? -10.146 -16.547 19.833 1.00 93.81 784 ALA A N 1
ATOM 6000 C CA . ALA A 1 784 ? -11.429 -16.585 19.139 1.00 93.81 784 ALA A CA 1
ATOM 6001 C C . ALA A 1 784 ? -12.518 -17.366 19.903 1.00 93.81 784 ALA A C 1
ATOM 6003 O O . ALA A 1 784 ? -13.253 -18.167 19.313 1.00 93.81 784 ALA A O 1
ATOM 6004 N N . ASP A 1 785 ? -12.617 -17.147 21.218 1.00 95.50 785 ASP A N 1
ATOM 6005 C CA . ASP A 1 785 ? -13.558 -17.821 22.120 1.00 95.50 785 ASP A CA 1
ATOM 6006 C C . ASP A 1 785 ? -14.993 -17.777 21.573 1.00 95.50 785 ASP A C 1
ATOM 6008 O O . ASP A 1 785 ? -15.498 -16.720 21.210 1.00 95.50 785 ASP A O 1
ATOM 6012 N N . VAL A 1 786 ? -15.659 -18.928 21.455 1.00 95.50 786 VAL A N 1
ATOM 6013 C CA . VAL A 1 786 ? -16.986 -19.017 20.814 1.00 95.50 786 VAL A CA 1
ATOM 6014 C C . VAL A 1 786 ? -18.102 -18.344 21.621 1.00 95.50 786 VAL A C 1
ATOM 6016 O O . VAL A 1 786 ? -19.168 -18.097 21.064 1.00 95.50 786 VAL A O 1
ATOM 6019 N N . GLY A 1 787 ? -17.869 -18.075 22.909 1.00 95.94 787 GLY A N 1
ATOM 6020 C CA . GLY A 1 787 ? -18.822 -17.431 23.809 1.00 95.94 787 GLY A CA 1
ATOM 6021 C C . GLY A 1 787 ? -18.685 -15.910 23.889 1.00 95.94 787 GLY A C 1
ATOM 6022 O O . GLY A 1 787 ? -19.389 -15.312 24.695 1.00 95.94 787 GLY A O 1
ATOM 6023 N N . MET A 1 788 ? -17.799 -15.287 23.099 1.00 96.88 788 MET A N 1
ATOM 6024 C CA . MET A 1 788 ? -17.549 -13.844 23.163 1.00 96.88 788 MET A CA 1
ATOM 6025 C C . MET A 1 788 ? -17.390 -13.205 21.777 1.00 96.88 788 MET A C 1
ATOM 6027 O O . MET A 1 788 ? -16.754 -13.774 20.888 1.00 96.88 788 MET A O 1
ATOM 6031 N N . ASP A 1 789 ? -17.907 -11.994 21.610 1.00 97.94 789 ASP A N 1
ATOM 6032 C CA . ASP A 1 789 ? -17.545 -11.077 20.529 1.00 97.94 789 ASP A CA 1
ATOM 6033 C C . ASP A 1 789 ? -17.007 -9.778 21.143 1.00 97.94 789 ASP A C 1
ATOM 6035 O O . ASP A 1 789 ? -17.699 -9.144 21.935 1.00 97.94 789 ASP A O 1
ATOM 6039 N N . PHE A 1 790 ? -15.758 -9.413 20.847 1.00 98.19 790 PHE A N 1
ATOM 6040 C CA . PHE A 1 790 ? -15.096 -8.243 21.435 1.00 98.19 790 PHE A CA 1
ATOM 6041 C C . PHE A 1 790 ? -14.555 -7.325 20.345 1.00 98.19 790 PHE A C 1
ATOM 6043 O O . PHE A 1 790 ? -13.825 -7.784 19.467 1.00 98.19 790 PHE A O 1
ATOM 6050 N N . HIS A 1 791 ? -14.865 -6.030 20.453 1.00 97.69 791 HIS A N 1
ATOM 6051 C CA . HIS A 1 791 ? -14.419 -5.004 19.511 1.00 97.69 791 HIS A CA 1
ATOM 6052 C C . HIS A 1 791 ? -13.821 -3.805 20.241 1.00 97.69 791 HIS A C 1
ATOM 6054 O O . HIS A 1 791 ? -14.442 -3.228 21.137 1.00 97.69 791 HIS A O 1
ATOM 6060 N N . PHE A 1 792 ? -12.607 -3.424 19.842 1.00 97.44 792 PHE A N 1
ATOM 6061 C CA . PHE A 1 792 ? -11.827 -2.375 20.492 1.00 97.44 792 PHE A CA 1
ATOM 6062 C C . PHE A 1 792 ? -11.716 -1.143 19.590 1.00 97.44 792 PHE A C 1
ATOM 6064 O O . PHE A 1 792 ? -11.095 -1.195 18.532 1.00 97.44 792 PHE A O 1
ATOM 6071 N N . LEU A 1 793 ? -12.342 -0.036 19.994 1.00 97.06 793 LEU A N 1
ATOM 6072 C CA . LEU A 1 793 ? -12.515 1.170 19.174 1.00 97.06 793 LEU A CA 1
ATOM 6073 C C . LEU A 1 793 ? -11.983 2.446 19.833 1.00 97.06 793 LEU A C 1
ATOM 6075 O O . LEU A 1 793 ? -11.939 3.485 19.177 1.00 97.06 793 LEU A O 1
ATOM 6079 N N . ALA A 1 794 ? -11.563 2.379 21.100 1.00 97.75 794 ALA A N 1
ATOM 6080 C CA . ALA A 1 794 ? -10.938 3.511 21.771 1.00 97.75 794 ALA A CA 1
ATOM 6081 C C . ALA A 1 794 ? -9.716 4.007 20.982 1.00 97.75 794 ALA A C 1
ATOM 6083 O O . ALA A 1 794 ? -8.974 3.214 20.391 1.00 97.75 794 ALA A O 1
ATOM 6084 N N . CYS A 1 795 ? -9.516 5.321 20.958 1.00 96.12 795 CYS A N 1
ATOM 6085 C CA . CYS A 1 795 ? -8.483 5.952 20.149 1.00 96.12 795 CYS A CA 1
ATOM 6086 C C . CYS A 1 795 ? -7.891 7.158 20.883 1.00 96.12 795 CYS A C 1
ATOM 6088 O O . CYS A 1 795 ? -8.613 8.052 21.330 1.00 96.12 795 CYS A O 1
ATOM 6090 N N . SER A 1 796 ? -6.565 7.193 20.992 1.00 95.19 796 SER A N 1
ATOM 6091 C CA . SER A 1 796 ? -5.842 8.274 21.655 1.00 95.19 796 SER A CA 1
ATOM 6092 C C . SER A 1 796 ? -6.136 9.650 21.044 1.00 95.19 796 SER A C 1
ATOM 6094 O O . SER A 1 796 ? -6.209 9.841 19.825 1.00 95.19 796 SER A O 1
ATOM 6096 N N . GLY A 1 797 ? -6.350 10.627 21.926 1.00 90.56 797 GLY A N 1
ATOM 6097 C CA . GLY A 1 797 ? -6.747 11.992 21.579 1.00 90.56 797 GLY A CA 1
ATOM 6098 C C . GLY A 1 797 ? -8.225 12.182 21.220 1.00 90.56 797 GLY A C 1
ATOM 6099 O O . GLY A 1 797 ? -8.584 13.292 20.845 1.00 90.56 797 GLY A O 1
ATOM 6100 N N . ALA A 1 798 ? -9.075 11.153 21.320 1.00 93.00 798 ALA A N 1
ATOM 6101 C CA . ALA A 1 798 ? -10.502 11.311 21.047 1.00 93.00 798 ALA A CA 1
ATOM 6102 C C . ALA A 1 798 ? -11.191 12.245 22.063 1.00 93.00 798 ALA A C 1
ATOM 6104 O O . ALA A 1 798 ? -10.984 12.120 23.273 1.00 93.00 798 ALA A O 1
ATOM 6105 N N . VAL A 1 799 ? -12.038 13.142 21.562 1.00 92.06 799 VAL A N 1
ATOM 6106 C CA . VAL A 1 799 ? -13.060 13.895 22.308 1.00 92.06 799 VAL A CA 1
ATOM 6107 C C . VAL A 1 799 ? -14.427 13.219 22.162 1.00 92.06 799 VAL A C 1
ATOM 6109 O O . VAL A 1 799 ? -14.602 12.338 21.313 1.00 92.06 799 VAL A O 1
ATOM 6112 N N . SER A 1 800 ? -15.417 13.623 22.964 1.00 91.50 800 SER A N 1
ATOM 6113 C CA . SER A 1 800 ? -16.773 13.046 22.926 1.00 91.50 800 SER A CA 1
ATOM 6114 C C . SER A 1 800 ? -17.405 13.025 21.526 1.00 91.50 800 SER A C 1
ATOM 6116 O O . SER A 1 800 ? -18.071 12.056 21.160 1.00 91.50 800 SER A O 1
ATOM 6118 N N . GLU A 1 801 ? -17.132 14.026 20.694 1.00 87.06 801 GLU A N 1
ATOM 6119 C CA . GLU A 1 801 ? -17.623 14.099 19.313 1.00 87.06 801 GLU A CA 1
ATOM 6120 C C . GLU A 1 801 ? -17.030 13.040 18.384 1.00 87.06 801 GLU A C 1
ATOM 6122 O O . GLU A 1 801 ? -17.713 12.602 17.462 1.00 87.06 801 GLU A O 1
ATOM 6127 N N . ASN A 1 802 ? -15.800 12.572 18.628 1.00 90.38 802 ASN A N 1
ATOM 6128 C CA . ASN A 1 802 ? -15.207 11.503 17.818 1.00 90.38 802 ASN A CA 1
ATOM 6129 C C . ASN A 1 802 ? -15.880 10.145 18.068 1.00 90.38 802 ASN A C 1
ATOM 6131 O O . ASN A 1 802 ? -15.653 9.194 17.316 1.00 90.38 802 ASN A O 1
ATOM 6135 N N . LEU A 1 803 ? -16.693 10.030 19.123 1.00 93.00 803 LEU A N 1
ATOM 6136 C CA . LEU A 1 803 ? -17.553 8.871 19.326 1.00 93.00 803 LEU A CA 1
ATOM 6137 C C . LEU A 1 803 ? -18.834 9.024 18.500 1.00 93.00 803 LEU A C 1
ATOM 6139 O O . LEU A 1 803 ? -19.273 8.046 17.908 1.00 93.00 803 LEU A O 1
ATOM 6143 N N . LEU A 1 804 ? -19.422 10.221 18.435 1.00 90.62 804 LEU A N 1
ATOM 6144 C CA . LEU A 1 804 ? -20.750 10.447 17.861 1.00 90.62 804 LEU A CA 1
ATOM 6145 C C . LEU A 1 804 ? -20.857 10.042 16.380 1.00 90.62 804 LEU A C 1
ATOM 6147 O O . LEU A 1 804 ? -19.909 10.206 15.611 1.00 90.62 804 LEU A O 1
ATOM 6151 N N . PRO A 1 805 ? -22.015 9.507 15.953 1.00 87.31 805 PRO A N 1
ATOM 6152 C CA . PRO A 1 805 ? -22.219 9.167 14.555 1.00 87.31 805 PRO A CA 1
ATOM 6153 C C . PRO A 1 805 ? -22.303 10.420 13.687 1.00 87.31 805 PRO A C 1
ATOM 6155 O O . PRO A 1 805 ? -22.891 11.426 14.086 1.00 87.31 805 PRO A O 1
ATOM 6158 N N . HIS A 1 806 ? -21.781 10.318 12.475 1.00 83.31 806 HIS A N 1
ATOM 6159 C CA . HIS A 1 806 ? -21.879 11.351 11.454 1.00 83.31 806 HIS A CA 1
ATOM 6160 C C . HIS A 1 806 ? -22.441 10.794 10.144 1.00 83.31 806 HIS A C 1
ATOM 6162 O O . HIS A 1 806 ? -23.298 11.414 9.525 1.00 83.31 806 HIS A O 1
ATOM 6168 N N . HIS A 1 807 ? -21.995 9.602 9.748 1.00 80.25 807 HIS A N 1
ATOM 6169 C CA . HIS A 1 807 ? -22.305 8.996 8.451 1.00 80.25 807 HIS A CA 1
ATOM 6170 C C . HIS A 1 807 ? -23.469 8.004 8.516 1.00 80.25 807 HIS A C 1
ATOM 6172 O O . HIS A 1 807 ? -24.099 7.715 7.502 1.00 80.25 807 HIS A O 1
ATOM 6178 N N . SER A 1 808 ? -23.779 7.479 9.706 1.00 78.75 808 SER A N 1
ATOM 6179 C CA . SER A 1 808 ? -24.877 6.520 9.909 1.00 78.75 808 SER A CA 1
ATOM 6180 C C . SER A 1 808 ? -26.231 7.155 10.259 1.00 78.75 808 SER A C 1
ATOM 6182 O O . SER A 1 808 ? -27.176 6.436 10.590 1.00 78.75 808 SER A O 1
ATOM 6184 N N . ILE A 1 809 ? -26.349 8.485 10.200 1.00 78.50 809 ILE A N 1
ATOM 6185 C CA . ILE A 1 809 ? -27.568 9.241 10.525 1.00 78.50 809 ILE A CA 1
ATOM 6186 C C . ILE A 1 809 ? -27.906 10.248 9.417 1.00 78.50 809 ILE A C 1
ATOM 6188 O O . ILE A 1 809 ? -27.025 10.748 8.727 1.00 78.50 809 ILE A O 1
ATOM 6192 N N . GLU A 1 810 ? -29.193 10.552 9.242 1.00 70.56 810 GLU A N 1
ATOM 6193 C CA . GLU A 1 810 ? -29.668 11.551 8.276 1.00 70.56 810 GLU A CA 1
ATOM 6194 C C . GLU A 1 810 ? -30.042 12.866 8.985 1.00 70.56 810 GLU A C 1
ATOM 6196 O O . GLU A 1 810 ? -30.737 12.853 10.004 1.00 70.56 810 GLU A O 1
ATOM 6201 N N . GLY A 1 811 ? -29.674 14.017 8.410 1.00 70.25 811 GLY A N 1
ATOM 6202 C CA . GLY A 1 811 ? -30.149 15.336 8.847 1.00 70.25 811 GLY A CA 1
ATOM 6203 C C . GLY A 1 811 ? -29.089 16.193 9.544 1.00 70.25 811 GLY A C 1
ATOM 6204 O O . GLY A 1 811 ? -28.007 16.398 9.005 1.00 70.25 811 GLY A O 1
ATOM 6205 N N . ASN A 1 812 ? -29.435 16.774 10.699 1.00 66.44 812 ASN A N 1
ATOM 6206 C CA . ASN A 1 812 ? -28.507 17.601 11.476 1.00 66.44 812 ASN A CA 1
ATOM 6207 C C . ASN A 1 812 ? -27.531 16.689 12.222 1.00 66.44 812 ASN A C 1
ATOM 6209 O O . ASN A 1 812 ? -27.849 16.207 13.311 1.00 66.44 812 ASN A O 1
ATOM 6213 N N . ASN A 1 813 ? -26.366 16.454 11.624 1.00 70.81 813 ASN A N 1
ATOM 6214 C CA . ASN A 1 813 ? -25.300 15.696 12.265 1.00 70.81 813 ASN A CA 1
ATOM 6215 C C . ASN A 1 813 ? -24.898 16.383 13.584 1.00 70.81 813 ASN A C 1
ATOM 6217 O O . ASN A 1 813 ? -24.820 17.614 13.615 1.00 70.81 813 ASN A O 1
ATOM 6221 N N . PRO A 1 814 ? -24.659 15.626 14.672 1.00 65.19 814 PRO A N 1
ATOM 6222 C CA . PRO A 1 814 ? -24.145 16.173 15.912 1.00 65.19 814 PRO A CA 1
ATOM 6223 C C . PRO A 1 814 ? -22.861 16.960 15.641 1.00 65.19 814 PRO A C 1
ATOM 6225 O O . PRO A 1 814 ? -21.902 16.436 15.072 1.00 65.19 814 PRO A O 1
ATOM 6228 N N . SER A 1 815 ? -22.867 18.225 16.039 1.00 59.91 815 SER A N 1
ATOM 6229 C CA . SER A 1 815 ? -21.712 19.118 16.042 1.00 59.91 815 SER A CA 1
ATOM 6230 C C . SER A 1 815 ? -21.634 19.770 17.414 1.00 59.91 815 SER A C 1
ATOM 6232 O O . SER A 1 815 ? -22.683 20.064 17.996 1.00 59.91 815 SER A O 1
ATOM 6234 N N . SER A 1 816 ? -20.433 20.016 17.926 1.00 53.75 816 SER A N 1
ATOM 6235 C CA . SER A 1 816 ? -20.279 20.903 19.078 1.00 53.75 816 SER A CA 1
ATOM 6236 C C . SER A 1 816 ? -20.140 22.358 18.653 1.00 53.75 816 SER A C 1
ATOM 6238 O O . SER A 1 816 ? -19.989 22.683 17.472 1.00 53.75 816 SER A O 1
ATOM 6240 N N . ASP A 1 817 ? -20.180 23.238 19.649 1.00 46.03 817 ASP A N 1
ATOM 6241 C CA . ASP A 1 817 ? -19.995 24.677 19.493 1.00 46.03 817 ASP A CA 1
ATOM 6242 C C . ASP A 1 817 ? -18.548 25.069 19.103 1.00 46.03 817 ASP A C 1
ATOM 6244 O O . ASP A 1 817 ? -18.292 26.244 18.847 1.00 46.03 817 ASP A O 1
ATOM 6248 N N . GLU A 1 818 ? -17.606 24.115 19.001 1.00 49.50 818 GLU A N 1
ATOM 6249 C CA . GLU A 1 818 ? -16.206 24.354 18.599 1.00 49.50 818 GLU A CA 1
ATOM 6250 C C . GLU A 1 818 ? -15.955 24.244 17.074 1.00 49.50 818 GLU A C 1
ATOM 6252 O O . GLU A 1 818 ? -14.806 24.175 16.644 1.00 49.50 818 GLU A O 1
ATOM 6257 N N . GLU A 1 819 ? -17.004 24.226 16.238 1.00 47.00 819 GLU A N 1
ATOM 6258 C CA . GLU A 1 819 ? -16.938 24.086 14.761 1.00 47.00 819 GLU A CA 1
ATOM 6259 C C . GLU A 1 819 ? -16.236 22.804 14.250 1.00 47.00 819 GLU A C 1
ATOM 6261 O O . GLU A 1 819 ? -16.129 22.591 13.039 1.00 47.00 819 GLU A O 1
ATOM 6266 N N . GLN A 1 820 ? -15.816 21.900 15.140 1.00 53.38 820 GLN A N 1
ATOM 6267 C CA . GLN A 1 820 ? -15.301 20.580 14.789 1.00 53.38 820 GLN A CA 1
ATOM 6268 C C . GLN A 1 820 ? -16.474 19.617 14.551 1.00 53.38 820 GLN A C 1
ATOM 6270 O O . GLN A 1 820 ? -17.430 19.540 15.321 1.00 53.38 820 GLN A O 1
ATOM 6275 N N . SER A 1 821 ? -16.441 18.893 13.431 1.00 59.59 821 SER A N 1
ATOM 6276 C CA . SER A 1 821 ? -17.433 17.862 13.118 1.00 59.59 821 SER A CA 1
ATOM 6277 C C . SER A 1 821 ? -16.868 16.474 13.409 1.00 59.59 821 SER A C 1
ATOM 6279 O O . SER A 1 821 ? -15.763 16.169 12.960 1.00 59.59 821 SER A O 1
ATOM 6281 N N . GLY A 1 822 ? -17.667 15.580 14.007 1.00 64.12 822 GLY A N 1
ATOM 6282 C CA . GLY A 1 822 ? -17.344 14.146 14.135 1.00 64.12 822 GLY A CA 1
ATOM 6283 C C . GLY A 1 822 ? -17.136 13.403 12.799 1.00 64.12 822 GLY A C 1
ATOM 6284 O O . GLY A 1 822 ? -16.776 12.227 12.807 1.00 64.12 822 GLY A O 1
ATOM 6285 N N . ALA A 1 823 ? -17.317 14.087 11.659 1.00 69.75 823 ALA A N 1
ATOM 6286 C CA . ALA A 1 823 ? -17.153 13.587 10.291 1.00 69.75 823 ALA A CA 1
ATOM 6287 C C . ALA A 1 823 ? -15.836 12.837 10.056 1.00 69.75 823 ALA A C 1
ATOM 6289 O O . ALA A 1 823 ? -15.823 11.805 9.386 1.00 69.75 823 ALA A O 1
ATOM 6290 N N . TYR A 1 824 ? -14.745 13.322 10.651 1.00 69.06 824 TYR A N 1
ATOM 6291 C CA . TYR A 1 824 ? -13.394 12.821 10.387 1.00 69.06 824 TYR A CA 1
ATOM 6292 C C . TYR A 1 824 ? -12.887 11.808 11.421 1.00 69.06 824 TYR A C 1
ATOM 6294 O O . TYR A 1 824 ? -11.721 11.406 11.352 1.00 69.06 824 TYR A O 1
ATOM 6302 N N . GLY A 1 825 ? -13.739 11.413 12.379 1.00 80.12 825 GLY A N 1
ATOM 6303 C CA . GLY A 1 825 ? -13.366 10.544 13.496 1.00 80.12 825 GLY A CA 1
ATOM 6304 C C . GLY A 1 825 ? -12.090 11.018 14.198 1.00 80.12 825 GLY A C 1
ATOM 6305 O O . GLY A 1 825 ? -11.863 12.219 14.322 1.00 80.12 825 GLY A O 1
ATOM 6306 N N . GLN A 1 826 ? -11.260 10.082 14.663 1.00 85.69 826 GLN A N 1
ATOM 6307 C CA . GLN A 1 826 ? -9.953 10.390 15.252 1.00 85.69 826 GLN A CA 1
ATOM 6308 C C . GLN A 1 826 ? -8.854 9.588 14.564 1.00 85.69 826 GLN A C 1
ATOM 6310 O O . GLN A 1 826 ? -9.021 8.412 14.242 1.00 85.69 826 GLN A O 1
ATOM 6315 N N . ALA A 1 827 ? -7.721 10.252 14.321 1.00 82.56 827 ALA A N 1
ATOM 6316 C CA . ALA A 1 827 ? -6.550 9.680 13.664 1.00 82.56 827 ALA A CA 1
ATOM 6317 C C . ALA A 1 827 ? -6.836 8.990 12.316 1.00 82.56 827 ALA A C 1
ATOM 6319 O O . ALA A 1 827 ? -5.984 8.256 11.851 1.00 82.56 827 ALA A O 1
ATOM 6320 N N . GLY A 1 828 ? -7.973 9.252 11.657 1.00 79.38 828 GLY A N 1
ATOM 6321 C CA . GLY A 1 828 ? -8.316 8.769 10.308 1.00 79.38 828 GLY A CA 1
ATOM 6322 C C . GLY A 1 828 ? -9.138 7.507 10.270 1.00 79.38 828 GLY A C 1
ATOM 6323 O O . GLY A 1 828 ? -9.431 6.975 9.204 1.00 79.38 828 GLY A O 1
ATOM 6324 N N . MET A 1 829 ? -9.511 7.049 11.453 1.00 86.25 829 MET A N 1
ATOM 6325 C CA . MET A 1 829 ? -10.594 6.112 11.648 1.00 86.25 829 MET A CA 1
ATOM 6326 C C . MET A 1 829 ? -11.925 6.848 11.462 1.00 86.25 829 MET A C 1
ATOM 6328 O O . MET A 1 829 ? -12.011 8.051 11.705 1.00 86.25 829 MET A O 1
ATOM 6332 N N . VAL A 1 830 ? -12.976 6.115 11.100 1.00 88.50 830 VAL A N 1
ATOM 6333 C CA . VAL A 1 830 ? -14.351 6.620 11.235 1.00 88.50 830 VAL A CA 1
ATOM 6334 C C . VAL A 1 830 ? -14.678 6.891 12.709 1.00 88.50 830 VAL A C 1
ATOM 6336 O O . VAL A 1 830 ? -13.981 6.396 13.602 1.00 88.50 830 VAL A O 1
ATOM 6339 N N . SER A 1 831 ? -15.736 7.660 12.988 1.00 90.75 831 SER A N 1
ATOM 6340 C CA . SER A 1 831 ? -16.177 7.853 14.373 1.00 90.75 831 SER A CA 1
ATOM 6341 C C . SER A 1 831 ? -16.514 6.511 15.033 1.00 90.75 831 SER A C 1
ATOM 6343 O O . SER A 1 831 ? -16.916 5.547 14.371 1.00 90.75 831 SER A O 1
ATOM 6345 N N . GLN A 1 832 ? -16.331 6.415 16.350 1.00 94.94 832 GLN A N 1
ATOM 6346 C CA . GLN A 1 832 ? -16.388 5.111 17.019 1.00 94.94 832 GLN A CA 1
ATOM 6347 C C . GLN A 1 832 ? -17.785 4.468 16.944 1.00 94.94 832 GLN A C 1
ATOM 6349 O O . GLN A 1 832 ? -17.889 3.245 16.872 1.00 94.94 832 GLN A O 1
ATOM 6354 N N . LEU A 1 833 ? -18.861 5.264 16.903 1.00 93.81 833 LEU A N 1
ATOM 6355 C CA . LEU A 1 833 ? -20.223 4.751 16.716 1.00 93.81 833 LEU A CA 1
ATOM 6356 C C . LEU A 1 833 ? -20.567 4.467 15.242 1.00 93.81 833 LEU A C 1
ATOM 6358 O O . LEU A 1 833 ? -21.418 3.612 14.989 1.00 93.81 833 LEU A O 1
ATOM 6362 N N . ASP A 1 834 ? -19.894 5.107 14.276 1.00 92.44 834 ASP A N 1
ATOM 6363 C CA . ASP A 1 834 ? -20.019 4.779 12.845 1.00 92.44 834 ASP A CA 1
ATOM 6364 C C . ASP A 1 834 ? -19.222 3.529 12.449 1.00 92.44 834 ASP A C 1
ATOM 6366 O O . ASP A 1 834 ? -19.546 2.894 11.446 1.00 92.44 834 ASP A O 1
ATOM 6370 N N . ALA A 1 835 ? -18.244 3.106 13.261 1.00 94.31 835 ALA A N 1
ATOM 6371 C CA . ALA A 1 835 ? -17.499 1.864 13.038 1.00 94.31 835 ALA A CA 1
ATOM 6372 C C . ALA A 1 835 ? -18.406 0.619 12.950 1.00 94.31 835 ALA A C 1
ATOM 6374 O O . ALA A 1 835 ? -18.029 -0.386 12.344 1.00 94.31 835 ALA A O 1
ATOM 6375 N N . GLY A 1 836 ? -19.618 0.709 13.512 1.00 95.50 836 GLY A N 1
ATOM 6376 C CA . GLY A 1 836 ? -20.715 -0.223 13.266 1.00 95.50 836 GLY A CA 1
ATOM 6377 C C . GLY A 1 836 ? -20.793 -1.401 14.232 1.00 95.50 836 GLY A C 1
ATOM 6378 O O . GLY A 1 836 ? -21.570 -2.310 13.985 1.00 95.50 836 GLY A O 1
ATOM 6379 N N . TYR A 1 837 ? -20.021 -1.421 15.319 1.00 97.00 837 TYR A N 1
ATOM 6380 C CA . TYR A 1 837 ? -19.922 -2.586 16.214 1.00 97.00 837 TYR A CA 1
ATOM 6381 C C . TYR A 1 837 ? -20.931 -2.624 17.372 1.00 97.00 837 TYR A C 1
ATOM 6383 O O . TYR A 1 837 ? -20.970 -3.611 18.101 1.00 97.00 837 TYR A O 1
ATOM 6391 N N . LEU A 1 838 ? -21.742 -1.578 17.551 1.00 97.62 838 LEU A N 1
ATOM 6392 C CA . LEU A 1 838 ? -22.845 -1.583 18.514 1.00 97.62 838 LEU A CA 1
ATOM 6393 C C . LEU A 1 838 ? -24.135 -2.039 17.841 1.00 97.62 838 LEU A C 1
ATOM 6395 O O . LEU A 1 838 ? -24.541 -1.458 16.833 1.00 97.62 838 LEU A O 1
ATOM 6399 N N . ASP A 1 839 ? -24.786 -3.034 18.433 1.00 96.19 839 ASP A N 1
ATOM 6400 C CA . ASP A 1 839 ? -26.083 -3.534 17.989 1.00 96.19 839 ASP A CA 1
ATOM 6401 C C . ASP A 1 839 ? -26.910 -4.084 19.164 1.00 96.19 839 ASP A C 1
ATOM 6403 O O . ASP A 1 839 ? -26.498 -4.052 20.328 1.00 96.19 839 ASP A O 1
ATOM 6407 N N . GLU A 1 840 ? -28.104 -4.608 18.880 1.00 96.75 840 GLU A N 1
ATOM 6408 C CA . GLU A 1 840 ? -29.004 -5.143 19.899 1.00 96.75 840 GLU A CA 1
ATOM 6409 C C . GLU A 1 840 ? -28.447 -6.345 20.681 1.00 96.75 840 GLU A C 1
ATOM 6411 O O . GLU A 1 840 ? -29.041 -6.748 21.683 1.00 96.75 840 GLU A O 1
ATOM 6416 N N . ASN A 1 841 ? -27.343 -6.954 20.250 1.00 97.44 841 ASN A N 1
ATOM 6417 C CA . ASN A 1 841 ? -26.703 -8.064 20.946 1.00 97.44 841 ASN A CA 1
ATOM 6418 C C . ASN A 1 841 ? -25.637 -7.618 21.937 1.00 97.44 841 ASN A C 1
ATOM 6420 O O . ASN A 1 841 ? -25.321 -8.425 22.809 1.00 97.44 841 ASN A O 1
ATOM 6424 N N . THR A 1 842 ? -25.125 -6.387 21.832 1.00 98.50 842 THR A N 1
ATOM 6425 C CA . THR A 1 842 ? -24.133 -5.832 22.759 1.00 98.50 842 THR A CA 1
ATOM 6426 C C . THR A 1 842 ? -24.603 -5.979 24.212 1.00 98.50 842 THR A C 1
ATOM 6428 O O . THR A 1 842 ? -25.716 -5.580 24.556 1.00 98.50 842 THR A O 1
ATOM 6431 N N . THR A 1 843 ? -23.758 -6.571 25.061 1.00 97.75 843 THR A N 1
ATOM 6432 C CA . THR A 1 843 ? -24.024 -6.825 26.489 1.00 97.75 843 THR A CA 1
ATOM 6433 C C . THR A 1 843 ? -23.310 -5.825 27.393 1.00 97.75 843 THR A C 1
ATOM 6435 O O . THR A 1 843 ? -23.846 -5.450 28.439 1.00 97.75 843 THR A O 1
ATOM 6438 N N . LEU A 1 844 ? -22.138 -5.340 26.973 1.00 98.50 844 LEU A N 1
ATOM 6439 C CA . LEU A 1 844 ? -21.343 -4.364 27.710 1.00 98.50 844 LEU A CA 1
ATOM 6440 C C . LEU A 1 844 ? -20.685 -3.361 26.760 1.00 98.50 844 LEU A C 1
ATOM 6442 O O . LEU A 1 844 ? -19.998 -3.736 25.810 1.00 98.50 844 LEU A O 1
ATOM 6446 N N . VAL A 1 845 ? -20.838 -2.078 27.073 1.00 98.81 845 VAL A N 1
ATOM 6447 C CA . VAL A 1 845 ? -20.053 -0.992 26.482 1.00 98.81 845 VAL A CA 1
ATOM 6448 C C . VAL A 1 845 ? -19.193 -0.377 27.566 1.00 98.81 845 VAL A C 1
ATOM 6450 O O . VAL A 1 845 ? -19.701 -0.026 28.627 1.00 98.81 845 VAL A O 1
ATOM 6453 N N . THR A 1 846 ? -17.903 -0.210 27.309 1.00 98.44 846 THR A N 1
ATOM 6454 C CA . THR A 1 846 ? -17.004 0.495 28.227 1.00 98.44 846 THR A CA 1
ATOM 6455 C C . THR A 1 846 ? -16.485 1.771 27.584 1.00 98.44 846 THR A C 1
ATOM 6457 O O . THR A 1 846 ? -16.203 1.758 26.388 1.00 98.44 846 THR A O 1
ATOM 6460 N N . MET A 1 847 ? -16.338 2.861 28.340 1.00 97.06 847 MET A N 1
ATOM 6461 C CA . MET A 1 847 ? -15.786 4.111 27.804 1.00 97.06 847 MET A CA 1
ATOM 6462 C C . MET A 1 847 ? -15.020 4.947 28.835 1.00 97.06 847 MET A C 1
ATOM 6464 O O . MET A 1 847 ? -15.476 5.113 29.966 1.00 97.06 847 MET A O 1
ATOM 6468 N N . SER A 1 848 ? -13.900 5.532 28.406 1.00 96.38 848 SER A N 1
ATOM 6469 C CA . SER A 1 848 ? -13.270 6.709 29.020 1.00 96.38 848 SER A CA 1
ATOM 6470 C C . SER A 1 848 ? -13.375 7.876 28.039 1.00 96.38 848 SER A C 1
ATOM 6472 O O . SER A 1 848 ? -12.998 7.737 26.879 1.00 96.38 848 SER A O 1
ATOM 6474 N N . ILE A 1 849 ? -13.943 9.008 28.447 1.00 96.56 849 ILE A N 1
ATOM 6475 C CA . ILE A 1 849 ? -14.044 10.182 27.569 1.00 96.56 849 ILE A CA 1
ATOM 6476 C C . ILE A 1 849 ? -14.128 11.468 28.390 1.00 96.56 849 ILE A C 1
ATOM 6478 O O . ILE A 1 849 ? -14.447 11.416 29.580 1.00 96.56 849 ILE A O 1
ATOM 6482 N N . GLY A 1 850 ? -13.767 12.608 27.803 1.00 92.88 850 GLY A N 1
ATOM 6483 C CA . GLY A 1 850 ? -13.813 13.916 28.456 1.00 92.88 850 GLY A CA 1
ATOM 6484 C C . GLY A 1 850 ? -12.458 14.573 28.706 1.00 92.88 850 GLY A C 1
ATOM 6485 O O . GLY A 1 850 ? -12.368 15.790 28.614 1.00 92.88 850 GLY A O 1
ATOM 6486 N N . GLY A 1 851 ? -11.378 13.826 28.965 1.00 92.75 851 GLY A N 1
ATOM 6487 C CA . GLY A 1 851 ? -10.055 14.423 29.221 1.00 92.75 851 GLY A CA 1
ATOM 6488 C C . GLY A 1 851 ? -9.630 15.420 28.137 1.00 92.75 851 GLY A C 1
ATOM 6489 O O . GLY A 1 851 ? -9.178 16.531 28.429 1.00 92.75 851 GLY A O 1
ATOM 6490 N N . ASN A 1 852 ? -9.846 15.037 26.878 1.00 92.12 852 ASN A N 1
ATOM 6491 C CA . ASN A 1 852 ? -9.541 15.871 25.720 1.00 92.12 852 ASN A CA 1
ATOM 6492 C C . ASN A 1 852 ? -10.572 16.990 25.500 1.00 92.12 852 ASN A C 1
ATOM 6494 O O . ASN A 1 852 ? -10.166 18.078 25.106 1.00 92.12 852 ASN A O 1
ATOM 6498 N N . ASP A 1 853 ? -11.855 16.777 25.822 1.00 91.62 853 ASP A N 1
ATOM 6499 C CA . ASP A 1 853 ? -12.897 17.821 25.780 1.00 91.62 853 ASP A CA 1
ATOM 6500 C C . ASP A 1 853 ? -12.549 18.999 26.709 1.00 91.62 853 ASP A C 1
ATOM 6502 O O . ASP A 1 853 ? -12.791 20.159 26.394 1.00 91.62 853 ASP A O 1
ATOM 6506 N N . MET A 1 854 ? -11.896 18.710 27.838 1.00 92.06 854 MET A N 1
ATOM 6507 C CA . MET A 1 854 ? -11.405 19.711 28.790 1.00 92.06 854 MET A CA 1
ATOM 6508 C C . MET A 1 854 ? -10.001 20.241 28.440 1.00 92.06 854 MET A C 1
ATOM 6510 O O . MET A 1 854 ? -9.424 21.011 29.209 1.00 92.06 854 MET A O 1
ATOM 6514 N N . ARG A 1 855 ? -9.423 19.829 27.301 1.00 91.12 855 ARG A N 1
ATOM 6515 C CA . ARG A 1 855 ? -8.059 20.165 26.845 1.00 91.12 855 ARG A CA 1
ATOM 6516 C C . ARG A 1 855 ? -6.959 19.825 27.858 1.00 91.12 855 ARG A C 1
ATOM 6518 O O . ARG A 1 855 ? -5.923 20.489 27.920 1.00 91.12 855 ARG A O 1
ATOM 6525 N N . PHE A 1 856 ? -7.134 18.760 28.642 1.00 90.19 856 PHE A N 1
ATOM 6526 C CA . PHE A 1 856 ? -6.236 18.428 29.754 1.00 90.19 856 PHE A CA 1
ATOM 6527 C C . PHE A 1 856 ? -4.766 18.248 29.331 1.00 90.19 856 PHE A C 1
ATOM 6529 O O . PHE A 1 856 ? -3.848 18.678 30.033 1.00 90.19 856 PHE A O 1
ATOM 6536 N N . SER A 1 857 ? -4.528 17.681 28.146 1.00 87.31 857 SER A N 1
ATOM 6537 C CA . SER A 1 857 ? -3.183 17.528 27.578 1.00 87.31 857 SER A CA 1
ATOM 6538 C C . SER A 1 857 ? -2.487 18.875 27.317 1.00 87.31 857 SER A C 1
ATOM 6540 O O . SER A 1 857 ? -1.302 19.037 27.631 1.00 87.31 857 SER A O 1
ATOM 6542 N N . ASP A 1 858 ? -3.223 19.880 26.826 1.00 87.50 858 ASP A N 1
ATOM 6543 C CA . ASP A 1 858 ? -2.708 21.240 26.622 1.00 87.50 858 ASP A CA 1
ATOM 6544 C C . ASP A 1 858 ? -2.396 21.921 27.959 1.00 87.50 858 ASP A C 1
ATOM 6546 O O . ASP A 1 858 ? -1.363 22.586 28.098 1.00 87.50 858 ASP A O 1
ATOM 6550 N N . ILE A 1 859 ? -3.255 21.709 28.962 1.00 90.06 859 ILE A N 1
ATOM 6551 C CA . ILE A 1 859 ? -3.071 22.216 30.325 1.00 90.06 859 ILE A CA 1
ATOM 6552 C C . ILE A 1 859 ? -1.769 21.669 30.918 1.00 90.06 859 ILE A C 1
ATOM 6554 O O . ILE A 1 859 ? -0.878 22.446 31.271 1.00 90.06 859 ILE A O 1
ATOM 6558 N N . VAL A 1 860 ? -1.601 20.344 30.958 1.00 88.81 860 VAL A N 1
ATOM 6559 C CA . VAL A 1 860 ? -0.387 19.688 31.476 1.00 88.81 860 VAL A CA 1
ATOM 6560 C C . VAL A 1 860 ? 0.855 20.142 30.701 1.00 88.81 860 VAL A C 1
ATOM 6562 O O . VAL A 1 860 ? 1.878 20.489 31.300 1.00 88.81 860 VAL A O 1
ATOM 6565 N N . SER A 1 861 ? 0.757 20.227 29.373 1.00 86.06 861 SER A N 1
ATOM 6566 C CA . SER A 1 861 ? 1.824 20.727 28.501 1.00 86.06 861 SER A CA 1
ATOM 6567 C C . SER A 1 861 ? 2.233 22.163 28.834 1.00 86.06 861 SER A C 1
ATOM 6569 O O . SER A 1 861 ? 3.424 22.491 28.826 1.00 86.06 861 SER A O 1
ATOM 6571 N N . SER A 1 862 ? 1.267 23.031 29.147 1.00 86.38 862 SER A N 1
ATOM 6572 C CA . SER A 1 862 ? 1.518 24.414 29.560 1.00 86.38 862 SER A CA 1
ATOM 6573 C C . SER A 1 862 ? 2.238 24.490 30.910 1.00 86.38 862 SER A C 1
ATOM 6575 O O . SER A 1 862 ? 3.163 25.289 31.064 1.00 86.38 862 SER A O 1
ATOM 6577 N N . CYS A 1 863 ? 1.908 23.600 31.849 1.00 87.62 863 CYS A N 1
ATOM 6578 C CA . CYS A 1 863 ? 2.568 23.509 33.148 1.00 87.62 863 CYS A CA 1
ATOM 6579 C C . CYS A 1 863 ? 4.028 23.063 33.024 1.00 87.62 863 CYS A C 1
ATOM 6581 O O . CYS A 1 863 ? 4.909 23.664 33.643 1.00 87.62 863 CYS A O 1
ATOM 6583 N N . VAL A 1 864 ? 4.306 22.073 32.167 1.00 85.31 864 VAL A N 1
ATOM 6584 C CA . VAL A 1 864 ? 5.682 21.646 31.862 1.00 85.31 864 VAL A CA 1
ATOM 6585 C C . VAL A 1 864 ? 6.467 22.772 31.183 1.00 85.31 864 VAL A C 1
ATOM 6587 O O . VAL A 1 864 ? 7.597 23.067 31.577 1.00 85.31 864 VAL A O 1
ATOM 6590 N N . LYS A 1 865 ? 5.863 23.458 30.200 1.00 80.75 865 LYS A N 1
ATOM 6591 C CA . LYS A 1 865 ? 6.449 24.645 29.550 1.00 80.75 865 LYS A CA 1
ATOM 6592 C C . LYS A 1 865 ? 6.809 25.719 30.579 1.00 80.75 865 LYS A C 1
ATOM 6594 O O . LYS A 1 865 ? 7.955 26.159 30.616 1.00 80.75 865 LYS A O 1
ATOM 6599 N N . ALA A 1 866 ? 5.866 26.093 31.443 1.00 80.44 866 ALA A N 1
ATOM 6600 C CA . ALA A 1 866 ? 6.057 27.122 32.462 1.00 80.44 866 ALA A CA 1
ATOM 6601 C C . ALA A 1 866 ? 7.180 26.765 33.449 1.00 80.44 866 ALA A C 1
ATOM 6603 O O . ALA A 1 866 ? 8.018 27.616 33.769 1.00 80.44 866 ALA A O 1
ATOM 6604 N N . TYR A 1 867 ? 7.238 25.499 33.882 1.00 81.00 867 TYR A N 1
ATOM 6605 C CA . TYR A 1 867 ? 8.301 24.996 34.749 1.00 81.00 867 TYR A CA 1
ATOM 6606 C C . TYR A 1 867 ? 9.688 25.191 34.121 1.00 81.00 867 TYR A C 1
ATOM 6608 O O . TYR A 1 867 ? 10.619 25.621 34.800 1.00 81.00 867 TYR A O 1
ATOM 6616 N N . LEU A 1 868 ? 9.822 24.931 32.819 1.00 75.94 868 LEU A N 1
ATOM 6617 C CA . LEU A 1 868 ? 11.089 25.025 32.091 1.00 75.94 868 LEU A CA 1
ATOM 6618 C C . LEU A 1 868 ? 11.511 26.458 31.764 1.00 75.94 868 LEU A C 1
ATOM 6620 O O . LEU A 1 868 ? 12.702 26.762 31.794 1.00 75.94 868 LEU A O 1
ATOM 6624 N N . THR A 1 869 ? 10.566 27.333 31.413 1.00 72.00 869 THR A N 1
ATOM 6625 C CA . THR A 1 869 ? 10.898 28.660 30.874 1.00 72.00 869 THR A CA 1
ATOM 6626 C C . THR A 1 869 ? 11.101 29.726 31.942 1.00 72.00 869 THR A C 1
ATOM 6628 O O . THR A 1 869 ? 11.906 30.633 31.743 1.00 72.00 869 THR A O 1
ATOM 6631 N N . VAL A 1 870 ? 10.371 29.655 33.060 1.00 63.88 870 VAL A N 1
ATOM 6632 C CA . VAL A 1 870 ? 10.397 30.702 34.102 1.00 63.88 870 VAL A CA 1
ATOM 6633 C C . VAL A 1 870 ? 10.866 30.166 35.465 1.00 63.88 870 VAL A C 1
ATOM 6635 O O . VAL A 1 870 ? 11.144 30.969 36.350 1.00 63.88 870 VAL A O 1
ATOM 6638 N N . LEU A 1 871 ? 11.066 28.842 35.595 1.00 59.44 871 LEU A N 1
ATOM 6639 C CA . LEU A 1 871 ? 11.367 28.106 36.834 1.00 59.44 871 LEU A CA 1
ATOM 6640 C C . LEU A 1 871 ? 10.284 28.295 37.913 1.00 59.44 871 LEU A C 1
ATOM 6642 O O . LEU A 1 871 ? 10.234 29.323 38.581 1.00 59.44 871 LEU A O 1
ATOM 6646 N N . ALA A 1 872 ? 9.476 27.249 38.131 1.00 59.31 872 ALA A N 1
ATOM 6647 C CA . ALA A 1 872 ? 8.492 27.143 39.221 1.00 59.31 872 ALA A CA 1
ATOM 6648 C C . ALA A 1 872 ? 7.398 28.238 39.233 1.00 59.31 872 ALA A C 1
ATOM 6650 O O . ALA A 1 872 ? 7.270 29.000 40.191 1.00 59.31 872 ALA A O 1
ATOM 6651 N N . VAL A 1 873 ? 6.590 28.304 38.165 1.00 70.88 873 VAL A N 1
ATOM 6652 C CA . VAL A 1 873 ? 5.420 29.197 38.072 1.00 70.88 873 VAL A CA 1
ATOM 6653 C C . VAL A 1 873 ? 4.114 28.399 38.127 1.00 70.88 873 VAL A C 1
ATOM 6655 O O . VAL A 1 873 ? 4.015 27.300 37.576 1.00 70.88 873 VAL A O 1
ATOM 6658 N N . ASP A 1 874 ? 3.119 28.982 38.793 1.00 81.00 874 ASP A N 1
ATOM 6659 C CA . ASP A 1 874 ? 1.726 28.538 38.790 1.00 81.00 874 ASP A CA 1
ATOM 6660 C C . ASP A 1 874 ? 1.135 28.650 37.372 1.00 81.00 874 ASP A C 1
ATOM 6662 O O . ASP A 1 874 ? 1.002 29.749 36.824 1.00 81.00 874 ASP A O 1
ATOM 6666 N N . CYS A 1 875 ? 0.816 27.508 36.763 1.00 86.75 875 CYS A N 1
ATOM 6667 C CA . CYS A 1 875 ? 0.273 27.436 35.407 1.00 86.75 875 CYS A CA 1
ATOM 6668 C C . CYS A 1 875 ? -1.249 27.603 35.352 1.00 86.75 875 CYS A C 1
ATOM 6670 O O . CYS A 1 875 ? -1.776 27.729 34.251 1.00 86.75 875 CYS A O 1
ATOM 6672 N N . SER A 1 876 ? -1.954 27.675 36.490 1.00 85.06 876 SER A N 1
ATOM 6673 C CA . SER A 1 876 ? -3.414 27.870 36.508 1.00 85.06 876 SER A CA 1
ATOM 6674 C C . SER A 1 876 ? -3.837 29.145 35.765 1.00 85.06 876 SER A C 1
ATOM 6676 O O . SER A 1 876 ? -4.876 29.187 35.114 1.00 85.06 876 SER A O 1
ATOM 6678 N N . THR A 1 877 ? -2.974 30.165 35.787 1.00 86.62 877 THR A N 1
ATOM 6679 C CA . THR A 1 877 ? -3.185 31.465 35.132 1.00 86.62 877 THR A CA 1
ATOM 6680 C C . THR A 1 877 ? -2.780 31.511 33.653 1.00 86.62 877 THR A C 1
ATOM 6682 O O . THR A 1 877 ? -2.951 32.547 33.006 1.00 86.62 877 THR A O 1
ATOM 6685 N N . ALA A 1 878 ? -2.227 30.424 33.099 1.00 85.75 878 ALA A N 1
ATOM 6686 C CA . ALA A 1 878 ? -1.855 30.365 31.689 1.00 85.75 878 ALA A CA 1
ATOM 6687 C C . ALA A 1 878 ? -3.110 30.390 30.809 1.00 85.75 878 ALA A C 1
ATOM 6689 O O . ALA A 1 878 ? -4.045 29.640 31.059 1.00 85.75 878 ALA A O 1
ATOM 6690 N N . VAL A 1 879 ? -3.119 31.225 29.768 1.00 87.62 879 VAL A N 1
ATOM 6691 C CA . VAL A 1 879 ? -4.190 31.263 28.760 1.00 87.62 879 VAL A CA 1
ATOM 6692 C C . VAL A 1 879 ? -3.708 30.481 27.542 1.00 87.62 879 VAL A C 1
ATOM 6694 O O . VAL A 1 879 ? -2.692 30.844 26.938 1.00 87.62 879 VAL A O 1
ATOM 6697 N N . LEU A 1 880 ? -4.390 29.382 27.216 1.00 85.75 880 LEU A N 1
ATOM 6698 C CA . LEU A 1 880 ? -4.063 28.558 26.053 1.00 85.75 880 LEU A CA 1
ATOM 6699 C C . LEU A 1 880 ? -4.487 29.270 24.764 1.00 85.75 880 LEU A C 1
ATOM 6701 O O . LEU A 1 880 ? -5.364 30.132 24.761 1.00 85.75 880 LEU A O 1
ATOM 6705 N N . SER A 1 881 ? -3.861 28.916 23.641 1.00 83.62 881 SER A N 1
ATOM 6706 C CA . SER A 1 881 ? -4.293 29.445 22.344 1.00 83.62 881 SER A CA 1
ATOM 6707 C C . SER A 1 881 ? -5.747 29.041 22.073 1.00 83.62 881 SER A C 1
ATOM 6709 O O . SER A 1 881 ? -6.104 27.878 22.278 1.00 83.62 881 SER A O 1
ATOM 6711 N N . GLY A 1 882 ? -6.569 30.005 21.654 1.00 83.00 882 GLY A N 1
ATOM 6712 C CA . GLY A 1 882 ? -8.013 29.841 21.457 1.00 83.00 882 GLY A CA 1
ATOM 6713 C C . GLY A 1 882 ? -8.868 30.175 22.685 1.00 83.00 882 GLY A C 1
ATOM 6714 O O . GLY A 1 882 ? -10.032 30.520 22.517 1.00 83.00 882 GLY A O 1
ATOM 6715 N N . ASP A 1 883 ? -8.298 30.174 23.893 1.00 84.88 883 ASP A N 1
ATOM 6716 C CA . ASP A 1 883 ? -9.046 30.487 25.113 1.00 84.88 883 ASP A CA 1
ATOM 6717 C C . ASP A 1 883 ? -9.062 32.001 25.388 1.00 84.88 883 ASP A C 1
ATOM 6719 O O . ASP A 1 883 ? -8.116 32.734 25.080 1.00 84.88 883 ASP A O 1
ATOM 6723 N N . THR A 1 884 ? -10.140 32.486 26.011 1.00 88.31 884 THR A N 1
ATOM 6724 C CA . THR A 1 884 ? -10.272 33.888 26.456 1.00 88.31 884 THR A CA 1
ATOM 6725 C C . THR A 1 884 ? -10.061 34.079 27.957 1.00 88.31 884 THR A C 1
ATOM 6727 O O . THR A 1 884 ? -10.047 35.214 28.437 1.00 88.31 884 THR A O 1
ATOM 6730 N N . GLU A 1 885 ? -9.907 32.986 28.698 1.00 91.69 885 GLU A N 1
ATOM 6731 C CA . GLU A 1 885 ? -9.763 32.950 30.152 1.00 91.69 885 GLU A CA 1
ATOM 6732 C C . GLU A 1 885 ? -8.638 31.981 30.567 1.00 91.69 885 GLU A C 1
ATOM 6734 O O . GLU A 1 885 ? -8.130 31.239 29.721 1.00 91.69 885 GLU A O 1
ATOM 6739 N N . PRO A 1 886 ? -8.162 32.031 31.826 1.00 90.44 886 PRO A N 1
ATOM 6740 C CA . PRO A 1 886 ? -7.141 31.111 32.318 1.00 90.44 886 PRO A CA 1
ATOM 6741 C C . PRO A 1 886 ? -7.527 29.642 32.133 1.00 90.44 886 PRO A C 1
ATOM 6743 O O . PRO A 1 886 ? -8.688 29.284 32.266 1.00 90.44 886 PRO A O 1
ATOM 6746 N N . SER A 1 887 ? -6.542 28.783 31.882 1.00 85.94 887 SER A N 1
ATOM 6747 C CA . SER A 1 887 ? -6.737 27.364 31.561 1.00 85.94 887 SER A CA 1
ATOM 6748 C C . SER A 1 887 ? -7.542 26.591 32.608 1.00 85.94 887 SER A C 1
ATOM 6750 O O . SER A 1 887 ? -8.342 25.733 32.243 1.00 85.94 887 SER A O 1
ATOM 6752 N N . ILE A 1 888 ? -7.380 26.920 33.894 1.00 89.44 888 ILE A N 1
ATOM 6753 C CA . ILE A 1 888 ? -8.194 26.340 34.968 1.00 89.44 888 ILE A CA 1
ATOM 6754 C C . ILE A 1 888 ? -9.667 26.756 34.839 1.00 89.44 888 ILE A C 1
ATOM 6756 O O . ILE A 1 888 ? -10.549 25.902 34.886 1.00 89.44 888 ILE A O 1
ATOM 6760 N N . ASP A 1 889 ? -9.929 28.045 34.610 1.00 91.81 889 ASP A N 1
ATOM 6761 C CA . ASP A 1 889 ? -11.278 28.602 34.504 1.00 91.81 889 ASP A CA 1
ATOM 6762 C C . ASP A 1 889 ? -11.964 28.088 33.229 1.00 91.81 889 ASP A C 1
ATOM 6764 O O . ASP A 1 889 ? -13.092 27.611 33.287 1.00 91.81 889 ASP A O 1
ATOM 6768 N N . ALA A 1 890 ? -11.243 28.074 32.103 1.00 90.88 890 ALA A N 1
ATOM 6769 C CA . ALA A 1 890 ? -11.725 27.571 30.819 1.00 90.88 890 ALA A CA 1
ATOM 6770 C C . ALA A 1 890 ? -12.019 26.063 30.864 1.00 90.88 890 ALA A C 1
ATOM 6772 O O . ALA A 1 890 ? -12.968 25.585 30.243 1.00 90.88 890 ALA A O 1
ATOM 6773 N N . GLY A 1 891 ? -11.204 25.291 31.592 1.00 91.38 891 GLY A N 1
ATOM 6774 C CA . GLY A 1 891 ? -11.447 23.870 31.828 1.00 91.38 891 GLY A CA 1
ATOM 6775 C C . GLY A 1 891 ? -12.712 23.637 32.657 1.00 91.38 891 GLY A C 1
ATOM 6776 O O . GLY A 1 891 ? -13.547 22.815 32.280 1.00 91.38 891 GLY A O 1
ATOM 6777 N N . HIS A 1 892 ? -12.887 24.386 33.753 1.00 93.75 892 HIS A N 1
ATOM 6778 C CA . HIS A 1 892 ? -14.092 24.321 34.587 1.00 93.75 892 HIS A CA 1
ATOM 6779 C C . HIS A 1 892 ? -15.348 24.777 33.841 1.00 93.75 892 HIS A C 1
ATOM 6781 O O . HIS A 1 892 ? -16.386 24.139 33.973 1.00 93.75 892 HIS A O 1
ATOM 6787 N N . HIS A 1 893 ? -15.255 25.815 33.012 1.00 93.06 893 HIS A N 1
ATOM 6788 C CA . HIS A 1 893 ? -16.353 26.280 32.169 1.00 93.06 893 HIS A CA 1
ATOM 6789 C C . HIS A 1 893 ? -16.862 25.156 31.261 1.00 93.06 893 HIS A C 1
ATOM 6791 O O . HIS A 1 893 ? -18.039 24.798 31.335 1.00 93.06 893 HIS A O 1
ATOM 6797 N N . ARG A 1 894 ? -15.976 24.545 30.462 1.00 93.38 894 ARG A N 1
ATOM 6798 C CA . ARG A 1 894 ? -16.340 23.420 29.584 1.00 93.38 894 ARG A CA 1
ATOM 6799 C C . ARG A 1 894 ? -16.931 22.259 30.379 1.00 93.38 894 ARG A C 1
ATOM 6801 O O . ARG A 1 894 ? -17.952 21.692 29.991 1.00 93.38 894 ARG A O 1
ATOM 6808 N N . LEU A 1 895 ? -16.320 21.933 31.518 1.00 94.94 895 LEU A N 1
ATOM 6809 C CA . LEU A 1 895 ? -16.773 20.857 32.391 1.00 94.94 895 LEU A CA 1
ATOM 6810 C C . LEU A 1 895 ? -18.179 21.105 32.966 1.00 94.94 895 LEU A C 1
ATOM 6812 O O . LEU A 1 895 ? -18.974 20.175 33.034 1.00 94.94 895 LEU A O 1
ATOM 6816 N N . GLU A 1 896 ? -18.493 22.331 33.382 1.00 94.25 896 GLU A N 1
ATOM 6817 C CA . GLU A 1 896 ? -19.759 22.674 34.043 1.00 94.25 896 GLU A CA 1
ATOM 6818 C C . GLU A 1 896 ? -20.896 22.984 33.062 1.00 94.25 896 GLU A C 1
ATOM 6820 O O . GLU A 1 896 ? -22.068 22.792 33.399 1.00 94.25 896 GLU A O 1
ATOM 6825 N N . HIS A 1 897 ? -20.576 23.491 31.869 1.00 91.06 897 HIS A N 1
ATOM 6826 C CA . HIS A 1 897 ? -21.573 24.047 30.949 1.00 91.06 897 HIS A CA 1
ATOM 6827 C C . HIS A 1 897 ? -21.712 23.301 29.622 1.00 91.06 897 HIS A C 1
ATOM 6829 O O . HIS A 1 897 ? -22.740 23.466 28.974 1.00 91.06 897 HIS A O 1
ATOM 6835 N N . GLU A 1 898 ? -20.743 22.471 29.229 1.00 90.94 898 GLU A N 1
ATOM 6836 C CA . GLU A 1 898 ? -20.756 21.813 27.915 1.00 90.94 898 GLU A CA 1
ATOM 6837 C C . GLU A 1 898 ? -20.698 20.286 28.026 1.00 90.94 898 GLU A C 1
ATOM 6839 O O . GLU A 1 898 ? -21.505 19.569 27.431 1.00 90.94 898 GLU A O 1
ATOM 6844 N N . PHE A 1 899 ? -19.759 19.761 28.814 1.00 92.81 899 PHE A N 1
ATOM 6845 C CA . PHE A 1 899 ? -19.479 18.328 28.876 1.00 92.81 899 PHE A CA 1
ATOM 6846 C C . PHE A 1 899 ? -20.665 17.442 29.324 1.00 92.81 899 PHE A C 1
ATOM 6848 O O . PHE A 1 899 ? -20.842 16.378 28.721 1.00 92.81 899 PHE A O 1
ATOM 6855 N N . PRO A 1 900 ? -21.521 17.824 30.300 1.00 94.94 900 PRO A N 1
ATOM 6856 C CA . PRO A 1 900 ? -22.659 16.997 30.710 1.00 94.94 900 PRO A CA 1
ATOM 6857 C C . PRO A 1 900 ? -23.639 16.722 29.563 1.00 94.94 900 PRO A C 1
ATOM 6859 O O . PRO A 1 900 ? -24.132 15.598 29.424 1.00 94.94 900 PRO A O 1
ATOM 6862 N N . ASP A 1 901 ? -23.879 17.717 28.705 1.00 91.69 901 ASP A N 1
ATOM 6863 C CA . ASP A 1 901 ? -24.765 17.591 27.544 1.00 91.69 901 ASP A CA 1
ATOM 6864 C C . ASP A 1 901 ? -24.123 16.718 26.456 1.00 91.69 901 ASP A C 1
ATOM 6866 O O . ASP A 1 901 ? -24.784 15.837 25.889 1.00 91.69 901 ASP A O 1
ATOM 6870 N N . ARG A 1 902 ? -22.813 16.880 26.220 1.00 90.62 902 ARG A N 1
ATOM 6871 C CA . ARG A 1 902 ? -22.046 16.037 25.287 1.00 90.62 902 ARG A CA 1
ATOM 6872 C C . ARG A 1 902 ? -22.050 14.566 25.721 1.00 90.62 902 ARG A C 1
ATOM 6874 O O . ARG A 1 902 ? -22.413 13.691 24.934 1.00 90.62 902 ARG A O 1
ATOM 6881 N N . LEU A 1 903 ? -21.734 14.280 26.986 1.00 94.69 903 LEU A N 1
ATOM 6882 C CA . LEU A 1 903 ? -21.734 12.917 27.528 1.00 94.69 903 LEU A CA 1
ATOM 6883 C C . LEU A 1 903 ? -23.143 12.309 27.534 1.00 94.69 903 LEU A C 1
ATOM 6885 O O . LEU A 1 903 ? -23.316 11.154 27.145 1.00 94.69 903 LEU A O 1
ATOM 6889 N N . THR A 1 904 ? -24.166 13.084 27.905 1.00 94.94 904 THR A N 1
ATOM 6890 C CA . THR A 1 904 ? -25.566 12.641 27.822 1.00 94.94 904 THR A CA 1
ATOM 6891 C C . THR A 1 904 ? -25.933 12.234 26.395 1.00 94.94 904 THR A C 1
ATOM 6893 O O . THR A 1 904 ? -26.572 11.200 26.197 1.00 94.94 904 THR A O 1
ATOM 6896 N N . THR A 1 905 ? -25.496 13.007 25.399 1.00 91.88 905 THR A N 1
ATOM 6897 C CA . THR A 1 905 ? -25.731 12.718 23.978 1.00 91.88 905 THR A CA 1
ATOM 6898 C C . THR A 1 905 ? -25.045 11.419 23.547 1.00 91.88 905 THR A C 1
ATOM 6900 O O . THR A 1 905 ? -25.685 10.562 22.936 1.00 91.88 905 THR A O 1
ATOM 6903 N N . VAL A 1 906 ? -23.777 11.212 23.924 1.00 93.94 906 VAL A N 1
ATOM 6904 C CA . VAL A 1 906 ? -23.057 9.951 23.658 1.00 93.94 906 VAL A CA 1
ATOM 6905 C C . VAL A 1 906 ? -23.798 8.759 24.273 1.00 93.94 906 VAL A C 1
ATOM 6907 O O . VAL A 1 906 ? -24.061 7.776 23.581 1.00 93.94 906 VAL A O 1
ATOM 6910 N N . LEU A 1 907 ? -24.195 8.849 25.548 1.00 96.44 907 LEU A N 1
ATOM 6911 C CA . LEU A 1 907 ? -24.917 7.776 26.243 1.00 96.44 907 LEU A CA 1
ATOM 6912 C C . LEU A 1 907 ? -26.265 7.450 25.583 1.00 96.44 907 LEU A C 1
ATOM 6914 O O . LEU A 1 907 ? -26.635 6.277 25.498 1.00 96.44 907 LEU A O 1
ATOM 6918 N N . GLN A 1 908 ? -26.987 8.460 25.089 1.00 93.81 908 GLN A N 1
ATOM 6919 C CA . GLN A 1 908 ? -28.237 8.261 24.350 1.00 93.81 908 GLN A CA 1
ATOM 6920 C C . GLN A 1 908 ? -28.003 7.474 23.060 1.00 93.81 908 GLN A C 1
ATOM 6922 O O . GLN A 1 908 ? -28.644 6.444 22.862 1.00 93.81 908 GLN A O 1
ATOM 6927 N N . PHE A 1 909 ? -27.034 7.878 22.235 1.00 93.75 909 PHE A N 1
ATOM 6928 C CA . PHE A 1 909 ? -26.724 7.163 20.994 1.00 93.75 909 PHE A CA 1
ATOM 6929 C C . PHE A 1 909 ? -26.196 5.745 21.224 1.00 93.75 909 PHE A C 1
ATOM 6931 O O . PHE A 1 909 ? -26.476 4.851 20.420 1.00 93.75 909 PHE A O 1
ATOM 6938 N N . VAL A 1 910 ? -25.439 5.521 22.303 1.00 96.50 910 VAL A N 1
ATOM 6939 C CA . VAL A 1 910 ? -25.004 4.173 22.685 1.00 96.50 910 VAL A CA 1
ATOM 6940 C C . VAL A 1 910 ? -26.212 3.317 23.049 1.00 96.50 910 VAL A C 1
ATOM 6942 O O . VAL A 1 910 ? -26.331 2.217 22.524 1.00 96.50 910 VAL A O 1
ATOM 6945 N N . ARG A 1 911 ? -27.150 3.812 23.868 1.00 95.81 911 ARG A N 1
ATOM 6946 C CA . ARG A 1 911 ? -28.374 3.063 24.207 1.00 95.81 911 ARG A CA 1
ATOM 6947 C C . ARG A 1 911 ? -29.283 2.811 23.011 1.00 95.81 911 ARG A C 1
ATOM 6949 O O . ARG A 1 911 ? -29.907 1.760 22.941 1.00 95.81 911 ARG A O 1
ATOM 6956 N N . GLU A 1 912 ? -29.374 3.756 22.082 1.00 94.19 912 GLU A N 1
ATOM 6957 C CA . GLU A 1 912 ? -30.164 3.583 20.862 1.00 94.19 912 GLU A CA 1
ATOM 6958 C C . GLU A 1 912 ? -29.623 2.449 19.987 1.00 94.19 912 GLU A C 1
ATOM 6960 O O . GLU A 1 912 ? -30.406 1.654 19.467 1.00 94.19 912 GLU A O 1
ATOM 6965 N N . ARG A 1 913 ? -28.294 2.344 19.851 1.00 95.50 913 ARG A N 1
ATOM 6966 C CA . ARG A 1 913 ? -27.642 1.276 19.074 1.00 95.50 913 ARG A CA 1
ATOM 6967 C C . ARG A 1 913 ? -27.560 -0.048 19.835 1.00 95.50 913 ARG A C 1
ATOM 6969 O O . ARG A 1 913 ? -27.751 -1.098 19.234 1.00 95.50 913 ARG A O 1
ATOM 6976 N N . ALA A 1 914 ? -27.309 0.007 21.140 1.00 97.50 914 ALA A N 1
ATOM 6977 C CA . ALA A 1 914 ? -27.097 -1.135 22.026 1.00 97.50 914 ALA A CA 1
ATOM 6978 C C . ALA A 1 914 ? -28.094 -1.140 23.206 1.00 97.50 914 ALA A C 1
ATOM 6980 O O . ALA A 1 914 ? -27.697 -1.005 24.366 1.00 97.50 914 ALA A O 1
ATOM 6981 N N . PRO A 1 915 ? -29.404 -1.327 22.950 1.00 96.94 915 PRO A N 1
ATOM 6982 C CA . PRO A 1 915 ? -30.457 -1.191 23.965 1.00 96.94 915 PRO A CA 1
ATOM 6983 C C . PRO A 1 915 ? -30.398 -2.223 25.098 1.00 96.94 915 PRO A C 1
ATOM 6985 O O . PRO A 1 915 ? -31.067 -2.048 26.114 1.00 96.94 915 PRO A O 1
ATOM 6988 N N . ASN A 1 916 ? -29.628 -3.301 24.928 1.00 96.62 916 ASN A N 1
ATOM 6989 C CA . ASN A 1 916 ? -29.474 -4.370 25.916 1.00 96.62 916 ASN A CA 1
ATOM 6990 C C . ASN A 1 916 ? -28.143 -4.296 26.687 1.00 96.62 916 ASN A C 1
ATOM 6992 O O . ASN A 1 916 ? -27.922 -5.118 27.577 1.00 96.62 916 ASN A O 1
ATOM 6996 N N . ALA A 1 917 ? -27.272 -3.332 26.372 1.00 97.88 917 ALA A N 1
ATOM 6997 C CA . ALA A 1 917 ? -25.944 -3.249 26.962 1.00 97.88 917 ALA A CA 1
ATOM 6998 C C . ALA A 1 917 ? -25.943 -2.477 28.282 1.00 97.88 917 ALA A C 1
ATOM 7000 O O . ALA A 1 917 ? -26.483 -1.374 28.367 1.00 97.88 917 ALA A O 1
ATOM 7001 N N . ARG A 1 918 ? -25.240 -3.004 29.289 1.00 97.44 918 ARG A N 1
ATOM 7002 C CA . ARG A 1 918 ? -24.747 -2.176 30.401 1.00 97.44 918 ARG A CA 1
ATOM 7003 C C . ARG A 1 918 ? -23.680 -1.230 29.858 1.00 97.44 918 ARG A C 1
ATOM 7005 O O . ARG A 1 918 ? -22.891 -1.626 29.002 1.00 97.44 918 ARG A O 1
ATOM 7012 N N . ILE A 1 919 ? -23.620 -0.005 30.366 1.00 98.44 919 ILE A N 1
ATOM 7013 C CA . ILE A 1 919 ? -22.612 0.975 29.937 1.00 98.44 919 ILE A CA 1
ATOM 7014 C C . ILE A 1 919 ? -21.738 1.331 31.136 1.00 98.44 919 ILE A C 1
ATOM 7016 O O . ILE A 1 919 ? -22.233 1.883 32.106 1.00 98.44 919 ILE A O 1
ATOM 7020 N N . ALA A 1 920 ? -20.444 1.035 31.086 1.00 98.31 920 ALA A N 1
ATOM 7021 C CA . ALA A 1 920 ? -19.485 1.385 32.127 1.00 98.31 920 ALA A CA 1
ATOM 7022 C C . ALA A 1 920 ? -18.643 2.592 31.691 1.00 98.31 920 ALA A C 1
ATOM 7024 O O . ALA A 1 920 ? -17.803 2.483 30.797 1.00 98.31 920 ALA A O 1
ATOM 7025 N N . VAL A 1 921 ? -18.867 3.740 32.330 1.00 98.44 921 VAL A N 1
ATOM 7026 C CA . VAL A 1 921 ? -18.111 4.977 32.103 1.00 98.44 921 VAL A CA 1
ATOM 7027 C C . VAL A 1 921 ? -17.057 5.112 33.194 1.00 98.44 921 VAL A C 1
ATOM 7029 O O . VAL A 1 921 ? -17.389 5.254 34.372 1.00 98.44 921 VAL A O 1
ATOM 7032 N N . THR A 1 922 ? -15.783 5.053 32.823 1.00 97.88 922 THR A N 1
ATOM 7033 C CA . THR A 1 922 ? -14.675 5.155 33.778 1.00 97.88 922 THR A CA 1
ATOM 7034 C C . THR A 1 922 ? -14.317 6.606 34.065 1.00 97.88 922 THR A C 1
ATOM 7036 O O . THR A 1 922 ? -14.230 7.410 33.137 1.00 97.88 922 THR A O 1
ATOM 7039 N N . GLY A 1 923 ? -14.032 6.922 35.329 1.00 96.50 923 GLY A N 1
ATOM 7040 C CA . GLY A 1 923 ? -13.365 8.168 35.703 1.00 96.50 923 GLY A CA 1
ATOM 7041 C C . GLY A 1 923 ? -11.857 8.160 35.413 1.00 96.50 923 GLY A C 1
ATOM 7042 O O . GLY A 1 923 ? -11.279 7.152 34.989 1.00 96.50 923 GLY A O 1
ATOM 7043 N N . TYR A 1 924 ? -11.202 9.281 35.704 1.00 96.44 924 TYR A N 1
ATOM 7044 C CA . TYR A 1 924 ? -9.748 9.445 35.620 1.00 96.44 924 TYR A CA 1
ATOM 7045 C C . TYR A 1 924 ? -9.098 9.377 37.009 1.00 96.44 924 TYR A C 1
ATOM 7047 O O . TYR A 1 924 ? -9.689 9.853 37.985 1.00 96.44 924 TYR A O 1
ATOM 7055 N N . PRO A 1 925 ? -7.883 8.816 37.143 1.00 95.19 925 PRO A N 1
ATOM 7056 C CA . PRO A 1 925 ? -7.167 8.835 38.405 1.00 95.19 925 PRO A CA 1
ATOM 7057 C C . PRO A 1 925 ? -6.744 10.260 38.762 1.00 95.19 925 PRO A C 1
ATOM 7059 O O . PRO A 1 925 ? -6.630 11.141 37.907 1.00 95.19 925 PRO A O 1
ATOM 7062 N N . LYS A 1 926 ? -6.415 10.469 40.037 1.00 93.81 926 LYS A N 1
ATOM 7063 C CA . LYS A 1 926 ? -5.606 11.629 40.416 1.00 93.81 926 LYS A CA 1
ATOM 7064 C C . LYS A 1 926 ? -4.235 11.491 39.774 1.00 93.81 926 LYS A C 1
ATOM 7066 O O . LYS A 1 926 ? -3.649 10.412 39.788 1.00 93.81 926 LYS A O 1
ATOM 7071 N N . LEU A 1 927 ? -3.699 12.582 39.239 1.00 90.19 927 LEU A N 1
ATOM 7072 C CA . LEU A 1 927 ? -2.372 12.527 38.641 1.00 90.19 927 LEU A CA 1
ATOM 7073 C C . LEU A 1 927 ? -1.286 12.375 39.699 1.00 90.19 927 LEU A C 1
ATOM 7075 O O . LEU A 1 927 ? -0.362 11.599 39.492 1.00 90.19 927 LEU A O 1
ATOM 7079 N N . PHE A 1 928 ? -1.383 13.106 40.813 1.00 91.25 928 PHE A N 1
ATOM 7080 C CA . PHE A 1 928 ? -0.284 13.266 41.769 1.00 91.25 928 PHE A CA 1
ATOM 7081 C C . PHE A 1 928 ? -0.617 12.747 43.165 1.00 91.25 928 PHE A C 1
ATOM 7083 O O . PHE A 1 928 ? -1.727 12.921 43.664 1.00 91.25 928 PHE A O 1
ATOM 7090 N N . GLU A 1 929 ? 0.389 12.206 43.842 1.00 86.81 929 GLU A N 1
ATOM 7091 C CA . GLU A 1 929 ? 0.425 12.069 45.291 1.00 86.81 929 GLU A CA 1
ATOM 7092 C C . GLU A 1 929 ? 0.941 13.370 45.924 1.00 86.81 929 GLU A C 1
ATOM 7094 O O . GLU A 1 929 ? 1.814 14.056 45.388 1.00 86.81 929 GLU A O 1
ATOM 7099 N N . SER A 1 930 ? 0.370 13.749 47.064 1.00 73.19 930 SER A N 1
ATOM 7100 C CA . SER A 1 930 ? 0.534 15.103 47.598 1.00 73.19 930 SER A CA 1
ATOM 7101 C C . SER A 1 930 ? 1.946 15.398 48.140 1.00 73.19 930 SER A C 1
ATOM 7103 O O . SER A 1 930 ? 2.567 14.592 48.833 1.00 73.19 930 SER A O 1
ATOM 7105 N N . GLY A 1 931 ? 2.446 16.615 47.884 1.00 66.56 931 GLY A N 1
ATOM 7106 C CA . GLY A 1 931 ? 3.573 17.203 48.624 1.00 66.56 931 GLY A CA 1
ATOM 7107 C C . GLY A 1 931 ? 4.983 16.777 48.195 1.00 66.56 931 GLY A C 1
ATOM 7108 O O . GLY A 1 931 ? 5.934 17.028 48.940 1.00 66.56 931 GLY A O 1
ATOM 7109 N N . THR A 1 932 ? 5.151 16.168 47.017 1.00 70.44 932 THR A N 1
ATOM 7110 C CA . THR A 1 932 ? 6.467 15.781 46.482 1.00 70.44 932 THR A CA 1
ATOM 7111 C C . THR A 1 932 ? 6.623 16.178 45.013 1.00 70.44 932 THR A C 1
ATOM 7113 O O . THR A 1 932 ? 5.672 16.154 44.240 1.00 70.44 932 THR A O 1
ATOM 7116 N N . ASN A 1 933 ? 7.835 16.572 44.611 1.00 74.50 933 ASN A N 1
ATOM 7117 C CA . ASN A 1 933 ? 8.136 16.898 43.218 1.00 74.50 933 ASN A CA 1
ATOM 7118 C C . ASN A 1 933 ? 8.899 15.741 42.560 1.00 74.50 933 ASN A C 1
ATOM 7120 O O . ASN A 1 933 ? 10.005 15.422 42.999 1.00 74.50 933 ASN A O 1
ATOM 7124 N N . CYS A 1 934 ? 8.324 15.125 41.527 1.00 77.31 934 CYS A N 1
ATOM 7125 C CA . CYS A 1 934 ? 8.921 13.982 40.830 1.00 77.31 934 CYS A CA 1
ATOM 7126 C C . CYS A 1 934 ? 8.963 14.118 39.299 1.00 77.31 934 CYS A C 1
ATOM 7128 O O . CYS A 1 934 ? 9.644 13.333 38.643 1.00 77.31 934 CYS A O 1
ATOM 7130 N N . ILE A 1 935 ? 8.267 15.107 38.731 1.00 82.81 935 ILE A N 1
ATOM 7131 C CA . ILE A 1 935 ? 8.273 15.427 37.297 1.00 82.81 935 ILE A CA 1
ATOM 7132 C C . ILE A 1 935 ? 8.409 16.943 37.111 1.00 82.81 935 ILE A C 1
ATOM 7134 O O . ILE A 1 935 ? 8.377 17.690 38.079 1.00 82.81 935 ILE A O 1
ATOM 7138 N N . LEU A 1 936 ? 8.563 17.434 35.879 1.00 83.69 936 LEU A N 1
ATOM 7139 C CA . LEU A 1 936 ? 8.758 18.865 35.588 1.00 83.69 936 LEU A CA 1
ATOM 7140 C C . LEU A 1 936 ? 7.453 19.686 35.703 1.00 83.69 936 LEU A C 1
ATOM 7142 O O . LEU A 1 936 ? 7.114 20.446 34.802 1.00 83.69 936 LEU A O 1
ATOM 7146 N N . ILE A 1 937 ? 6.711 19.516 36.799 1.00 84.56 937 ILE A N 1
ATOM 7147 C CA . ILE A 1 937 ? 5.494 20.254 37.156 1.00 84.56 937 ILE A CA 1
ATOM 7148 C C . ILE A 1 937 ? 5.629 20.693 38.614 1.00 84.56 937 ILE A C 1
ATOM 7150 O O . ILE A 1 937 ? 5.910 19.881 39.494 1.00 84.56 937 ILE A O 1
ATOM 7154 N N . ASP A 1 938 ? 5.455 21.990 38.872 1.00 84.25 938 ASP A N 1
ATOM 7155 C CA . ASP A 1 938 ? 5.624 22.537 40.220 1.00 84.25 938 ASP A CA 1
ATOM 7156 C C . ASP A 1 938 ? 4.584 21.986 41.210 1.00 84.25 938 ASP A C 1
ATOM 7158 O O . ASP A 1 938 ? 3.418 21.797 40.865 1.00 84.25 938 ASP A O 1
ATOM 7162 N N . THR A 1 939 ? 4.986 21.787 42.469 1.00 85.19 939 THR A N 1
ATOM 7163 C CA . THR A 1 939 ? 4.098 21.294 43.537 1.00 85.19 939 THR A CA 1
ATOM 7164 C C . THR A 1 939 ? 2.879 22.184 43.785 1.00 85.19 939 THR A C 1
ATOM 7166 O O . THR A 1 939 ? 1.848 21.680 44.220 1.00 85.19 939 THR A O 1
ATOM 7169 N N . SER A 1 940 ? 2.965 23.487 43.487 1.00 85.25 940 SER A N 1
ATOM 7170 C CA . SER A 1 940 ? 1.820 24.406 43.553 1.00 85.25 940 SER A CA 1
ATOM 7171 C C . SER A 1 940 ? 0.724 24.072 42.537 1.00 85.25 940 SER A C 1
ATOM 7173 O O . SER A 1 940 ? -0.443 24.344 42.805 1.00 85.25 940 SER A O 1
ATOM 7175 N N . ASN A 1 941 ? 1.076 23.419 41.424 1.00 88.31 941 ASN A N 1
ATOM 7176 C CA . ASN A 1 941 ? 0.131 23.037 40.377 1.00 88.31 941 ASN A CA 1
ATOM 7177 C C . ASN A 1 941 ? -0.538 21.680 40.627 1.00 88.31 941 ASN A C 1
ATOM 7179 O O . ASN A 1 941 ? -1.639 21.426 40.151 1.00 88.31 941 ASN A O 1
ATOM 7183 N N . GLN A 1 942 ? 0.110 20.800 41.393 1.00 89.50 942 GLN A N 1
ATOM 7184 C CA . GLN A 1 942 ? -0.373 19.434 41.625 1.00 89.50 942 GLN A CA 1
ATOM 7185 C C . GLN A 1 942 ? -1.730 19.396 42.338 1.00 89.50 942 GLN A C 1
ATOM 7187 O O . GLN A 1 942 ? -2.560 18.547 42.026 1.00 89.50 942 GLN A O 1
ATOM 7192 N N . GLY A 1 943 ? -1.950 20.309 43.292 1.00 89.56 943 GLY A N 1
ATOM 7193 C CA . GLY A 1 943 ? -3.183 20.363 44.078 1.00 89.56 943 GLY A CA 1
ATOM 7194 C C . G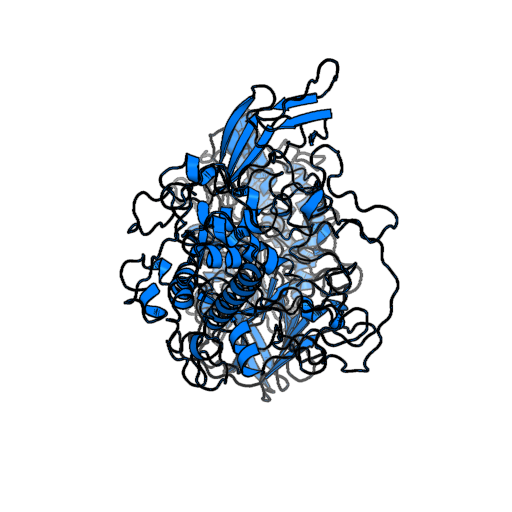LY A 1 943 ? -4.402 20.639 43.206 1.00 89.56 943 GLY A C 1
ATOM 7195 O O . GLY A 1 943 ? -5.313 19.821 43.159 1.00 89.56 943 GLY A O 1
ATOM 7196 N N . TRP A 1 944 ? -4.374 21.737 42.450 1.00 90.88 944 TRP A N 1
ATOM 7197 C CA . TRP A 1 944 ? -5.515 22.114 41.619 1.00 90.88 944 TRP A CA 1
ATOM 7198 C C . TRP A 1 944 ? -5.724 21.157 40.434 1.00 90.88 944 TRP A C 1
ATOM 7200 O O . TRP A 1 944 ? -6.863 20.926 40.052 1.00 90.88 944 TRP A O 1
ATOM 7210 N N . LEU A 1 945 ? -4.665 20.540 39.884 1.00 92.25 945 LEU A N 1
ATOM 7211 C CA . LEU A 1 945 ? -4.805 19.501 38.850 1.00 92.25 945 LEU A CA 1
ATOM 7212 C C . LEU A 1 945 ? -5.530 18.254 39.384 1.00 92.25 945 LEU A C 1
ATOM 7214 O O . LEU A 1 945 ? -6.346 17.665 38.678 1.00 92.25 945 LEU A O 1
ATOM 7218 N N . ASN A 1 946 ? -5.264 17.863 40.634 1.00 93.38 946 ASN A N 1
ATOM 7219 C CA . ASN A 1 946 ? -6.007 16.791 41.293 1.00 93.38 946 ASN A CA 1
ATOM 7220 C C . ASN A 1 946 ? -7.446 17.212 41.635 1.00 93.38 946 ASN A C 1
ATOM 7222 O O . ASN A 1 946 ? -8.355 16.405 41.461 1.00 93.38 946 ASN A O 1
ATOM 7226 N N . ASP A 1 947 ? -7.661 18.453 42.085 1.00 93.88 947 ASP A N 1
ATOM 7227 C CA . ASP A 1 947 ? -9.008 18.989 42.340 1.00 93.88 947 ASP A CA 1
ATOM 7228 C C . ASP A 1 947 ? -9.837 19.043 41.041 1.00 93.88 947 ASP A C 1
ATOM 7230 O O . ASP A 1 947 ? -11.038 18.772 41.050 1.00 93.88 947 ASP A O 1
ATOM 7234 N N . PHE A 1 948 ? -9.195 19.323 39.902 1.00 94.12 948 PHE A N 1
ATOM 7235 C CA . PHE A 1 948 ? -9.832 19.279 38.588 1.00 94.12 948 PHE A CA 1
ATOM 7236 C C . PHE A 1 948 ? -10.234 17.849 38.196 1.00 94.12 948 PHE A C 1
ATOM 7238 O O . PHE A 1 948 ? -11.358 17.635 37.746 1.00 94.12 948 PHE A O 1
ATOM 7245 N N . ALA A 1 949 ? -9.378 16.850 38.446 1.00 94.94 949 ALA A N 1
ATOM 7246 C CA . ALA A 1 949 ? -9.732 15.439 38.257 1.00 94.94 949 ALA A CA 1
ATOM 7247 C C . ALA A 1 949 ? -10.910 15.002 39.158 1.00 94.94 949 ALA A C 1
ATOM 7249 O O . ALA A 1 949 ? -11.777 14.245 38.716 1.00 94.94 949 ALA A O 1
ATOM 7250 N N . ASP A 1 950 ? -10.985 15.513 40.394 1.00 96.25 950 ASP A N 1
ATOM 7251 C CA . ASP A 1 950 ? -12.128 15.292 41.292 1.00 96.25 950 ASP A CA 1
ATOM 7252 C C . ASP A 1 950 ? -13.418 15.893 40.721 1.00 96.25 950 ASP A C 1
ATOM 7254 O O . ASP A 1 950 ? -14.446 15.213 40.675 1.00 96.25 950 ASP A O 1
ATOM 7258 N N . ALA A 1 951 ? -13.362 17.134 40.230 1.00 96.88 951 ALA A N 1
ATOM 7259 C CA . ALA A 1 951 ? -14.500 17.791 39.593 1.00 96.88 951 ALA A CA 1
ATOM 7260 C C . ALA A 1 951 ? -14.962 17.051 38.324 1.00 96.88 951 ALA A C 1
ATOM 7262 O O . ALA A 1 951 ? -16.167 16.889 38.105 1.00 96.88 951 ALA A O 1
ATOM 7263 N N . MET A 1 952 ? -14.022 16.560 37.508 1.00 96.38 952 MET A N 1
ATOM 7264 C CA . MET A 1 952 ? -14.326 15.757 36.321 1.00 96.38 952 MET A CA 1
ATOM 7265 C C . MET A 1 952 ? -15.070 14.475 36.692 1.00 96.38 952 MET A C 1
ATOM 7267 O O . MET A 1 952 ? -16.144 14.207 36.155 1.00 96.38 952 MET A O 1
ATOM 7271 N N . ASN A 1 953 ? -14.545 13.708 37.648 1.00 97.62 953 ASN A N 1
ATOM 7272 C CA . ASN A 1 953 ? -15.167 12.461 38.087 1.00 97.62 953 ASN A CA 1
ATOM 7273 C C . ASN A 1 953 ? -16.534 12.680 38.744 1.00 97.62 953 ASN A C 1
ATOM 7275 O O . ASN A 1 953 ? -17.446 11.884 38.530 1.00 97.62 953 ASN A O 1
ATOM 7279 N N . GLU A 1 954 ? -16.699 13.762 39.509 1.00 97.81 954 GLU A N 1
ATOM 7280 C CA . GLU A 1 954 ? -17.994 14.160 40.065 1.00 97.81 954 GLU A CA 1
ATOM 7281 C C . GLU A 1 954 ? -19.019 14.436 38.964 1.00 97.81 954 GLU A C 1
ATOM 7283 O O . GLU A 1 954 ? -20.127 13.903 39.000 1.00 97.81 954 GLU A O 1
ATOM 7288 N N . THR A 1 955 ? -18.630 15.212 37.954 1.00 97.94 955 THR A N 1
ATOM 7289 C CA . THR A 1 955 ? -19.500 15.574 36.829 1.00 97.94 955 THR A CA 1
ATOM 7290 C C . THR A 1 955 ? -19.880 14.351 35.996 1.00 97.94 955 THR A C 1
ATOM 7292 O O . THR A 1 955 ? -21.057 14.166 35.672 1.00 97.94 955 THR A O 1
ATOM 7295 N N . ILE A 1 956 ? -18.916 13.471 35.692 1.00 97.81 956 ILE A N 1
ATOM 7296 C CA . ILE A 1 956 ? -19.169 12.208 34.982 1.00 97.81 956 ILE A CA 1
ATOM 7297 C C . ILE A 1 956 ? -20.162 11.361 35.778 1.00 97.81 956 ILE A C 1
ATOM 7299 O O . ILE A 1 956 ? -21.168 10.918 35.227 1.00 97.81 956 ILE A O 1
ATOM 7303 N N . ARG A 1 957 ? -19.917 11.165 37.078 1.00 97.75 957 ARG A N 1
ATOM 7304 C CA . ARG A 1 957 ? -20.785 10.360 37.940 1.00 97.75 957 ARG A CA 1
ATOM 7305 C C . ARG A 1 957 ? -22.201 10.917 38.009 1.00 97.75 957 ARG A C 1
ATOM 7307 O O . ARG A 1 957 ? -23.141 10.162 37.796 1.00 97.75 957 ARG A O 1
ATOM 7314 N N . GLN A 1 958 ? -22.363 12.222 38.225 1.00 98.00 958 GLN A N 1
ATOM 7315 C CA . GLN A 1 958 ? -23.683 12.862 38.241 1.00 98.00 958 GLN A CA 1
ATOM 7316 C C . GLN A 1 958 ? -24.412 12.711 36.901 1.00 98.00 958 GLN A C 1
ATOM 7318 O O . GLN A 1 958 ? -25.608 12.422 36.878 1.00 98.00 958 GLN A O 1
ATOM 7323 N N . THR A 1 959 ? -23.696 12.859 35.783 1.00 97.31 959 THR A N 1
ATOM 7324 C CA . THR A 1 959 ? -24.267 12.704 34.436 1.00 97.31 959 THR A CA 1
ATOM 7325 C C . THR A 1 959 ? -24.707 11.260 34.182 1.00 97.31 959 THR A C 1
ATOM 7327 O O . THR A 1 959 ? -25.807 11.020 33.688 1.00 97.31 959 THR A O 1
ATOM 7330 N N . VAL A 1 960 ? -23.886 10.285 34.578 1.00 96.75 960 VAL A N 1
ATOM 7331 C CA . VAL A 1 960 ? -24.193 8.850 34.494 1.00 96.75 960 VAL A CA 1
ATOM 7332 C C . VAL A 1 960 ? -25.392 8.476 35.368 1.00 96.75 960 VAL A C 1
ATOM 7334 O O . VAL A 1 960 ? -26.318 7.812 34.900 1.00 96.75 960 VAL A O 1
ATOM 7337 N N . GLU A 1 961 ? -25.421 8.936 36.618 1.00 95.62 961 GLU A N 1
ATOM 7338 C CA . GLU A 1 961 ? -26.545 8.723 37.533 1.00 95.62 961 GLU A CA 1
ATOM 7339 C C . GLU A 1 961 ? -27.841 9.324 36.975 1.00 95.62 961 GLU A C 1
ATOM 7341 O O . GLU A 1 961 ? -28.886 8.673 37.012 1.00 95.62 961 GLU A O 1
ATOM 7346 N N . ALA A 1 962 ? -27.774 10.528 36.399 1.00 95.62 962 ALA A N 1
ATOM 7347 C CA . ALA A 1 962 ? -28.912 11.183 35.758 1.00 95.62 962 ALA A CA 1
ATOM 7348 C C . ALA A 1 962 ? -29.371 10.468 34.476 1.00 95.62 962 ALA A C 1
ATOM 7350 O O . ALA A 1 962 ? -30.555 10.516 34.132 1.00 95.62 962 ALA A O 1
ATOM 7351 N N . ALA A 1 963 ? -28.460 9.786 33.777 1.00 94.00 963 ALA A N 1
ATOM 7352 C CA . ALA A 1 963 ? -28.795 8.995 32.605 1.00 94.00 963 ALA A CA 1
ATOM 7353 C C . ALA A 1 963 ? -29.547 7.704 32.967 1.00 94.00 963 ALA A C 1
ATOM 7355 O O . ALA A 1 963 ? -30.266 7.179 32.119 1.00 94.00 963 ALA A O 1
ATOM 7356 N N . ASN A 1 964 ? -29.425 7.158 34.181 1.00 93.44 964 ASN A N 1
ATOM 7357 C CA . ASN A 1 964 ? -30.081 5.900 34.557 1.00 93.44 964 ASN A CA 1
ATOM 7358 C C . ASN A 1 964 ? -31.617 5.970 34.540 1.00 93.44 964 ASN A C 1
ATOM 7360 O O . ASN A 1 964 ? -32.235 6.932 34.996 1.00 93.44 964 ASN A O 1
ATOM 7364 N N . ARG A 1 965 ? -32.252 4.908 34.027 1.00 89.25 965 ARG A N 1
ATOM 7365 C CA . ARG A 1 965 ? -33.715 4.769 33.932 1.00 89.25 965 ARG A CA 1
ATOM 7366 C C . ARG A 1 965 ? -34.134 3.378 34.406 1.00 89.25 965 ARG A C 1
ATOM 7368 O O . ARG A 1 965 ? -33.440 2.408 34.145 1.00 89.25 965 ARG A O 1
ATOM 7375 N N . ALA A 1 966 ? -35.274 3.279 35.092 1.00 85.19 966 ALA A N 1
ATOM 7376 C CA . ALA A 1 966 ? -35.690 2.055 35.793 1.00 85.19 966 ALA A CA 1
ATOM 7377 C C . ALA A 1 966 ? -35.950 0.833 34.886 1.00 85.19 966 ALA A C 1
ATOM 7379 O O . ALA A 1 966 ? -35.864 -0.293 35.367 1.00 85.19 966 ALA A O 1
ATOM 7380 N N . ASP A 1 967 ? -36.273 1.055 33.610 1.00 87.94 967 ASP A N 1
ATOM 7381 C CA . ASP A 1 967 ? -36.615 0.005 32.638 1.00 87.94 967 ASP A CA 1
ATOM 7382 C C . ASP A 1 967 ? -35.516 -0.209 31.573 1.00 87.94 967 ASP A C 1
ATOM 7384 O O . ASP A 1 967 ? -35.741 -0.910 30.588 1.00 87.94 967 ASP A O 1
ATOM 7388 N N . GLU A 1 968 ? -34.340 0.400 31.746 1.00 90.00 968 GLU A N 1
ATOM 7389 C CA . GLU A 1 968 ? -33.194 0.278 30.834 1.00 90.00 968 GLU A CA 1
ATOM 7390 C C . GLU A 1 968 ? -32.005 -0.378 31.559 1.00 90.00 968 GLU A C 1
ATOM 7392 O O . GLU A 1 968 ? -31.905 -0.270 32.785 1.00 90.00 968 GLU A O 1
ATOM 7397 N N . PRO A 1 969 ? -31.086 -1.051 30.838 1.00 93.00 969 PRO A N 1
ATOM 7398 C CA . PRO A 1 969 ? -29.826 -1.496 31.419 1.00 93.00 969 PRO A CA 1
ATOM 7399 C C . PRO A 1 969 ? -29.043 -0.348 32.071 1.00 93.00 969 PRO A C 1
ATOM 7401 O O . PRO A 1 969 ? -29.087 0.809 31.637 1.00 93.00 969 PRO A O 1
ATOM 7404 N N . GLU A 1 970 ? -28.312 -0.691 33.127 1.00 94.81 970 GLU A N 1
ATOM 7405 C CA . GLU A 1 970 ? -27.618 0.276 33.970 1.00 94.81 970 GLU A CA 1
ATOM 7406 C C . GLU A 1 970 ? -26.432 0.942 33.255 1.00 94.81 970 GLU A C 1
ATOM 7408 O O . GLU A 1 970 ? -25.645 0.291 32.559 1.00 94.81 970 GLU A O 1
ATOM 7413 N N . VAL A 1 971 ? -26.288 2.248 33.483 1.00 96.94 971 VAL A N 1
ATOM 7414 C CA . VAL A 1 971 ? -25.071 3.017 33.214 1.00 96.94 971 VAL A CA 1
ATOM 7415 C C . VAL A 1 971 ? -24.332 3.174 34.538 1.00 96.94 971 VAL A C 1
ATOM 7417 O O . VAL A 1 971 ? -24.869 3.706 35.508 1.00 96.94 971 VAL A O 1
ATOM 7420 N N . LEU A 1 972 ? -23.102 2.689 34.583 1.00 96.00 972 LEU A N 1
ATOM 7421 C CA . LEU A 1 972 ? -22.259 2.618 35.764 1.00 96.00 972 LEU A CA 1
ATOM 7422 C C . LEU A 1 972 ? -21.165 3.668 35.669 1.00 96.00 972 LEU A C 1
ATOM 7424 O O . LEU A 1 972 ? -20.490 3.771 34.644 1.00 96.00 972 LEU A O 1
ATOM 7428 N N . PHE A 1 973 ? -20.951 4.398 36.758 1.00 97.38 973 PHE A N 1
ATOM 7429 C CA . PHE A 1 973 ? -19.713 5.135 36.942 1.00 97.38 973 PHE A CA 1
ATOM 7430 C C . PHE A 1 973 ? -18.688 4.207 37.594 1.00 97.38 973 PHE A C 1
ATOM 7432 O O . PHE A 1 973 ? -18.932 3.672 38.675 1.00 97.38 973 PHE A O 1
ATOM 7439 N N . VAL A 1 974 ? -17.549 4.012 36.936 1.00 97.56 974 VAL A N 1
ATOM 7440 C CA . VAL A 1 974 ? -16.433 3.224 37.464 1.00 97.56 974 VAL A CA 1
ATOM 7441 C C . VAL A 1 974 ? -15.412 4.185 38.061 1.00 97.56 974 VAL A C 1
ATOM 7443 O O . VAL A 1 974 ? -14.693 4.873 37.332 1.00 97.56 974 VAL A O 1
ATOM 7446 N N . ASP A 1 975 ? -15.356 4.233 39.392 1.00 95.69 975 ASP A N 1
ATOM 7447 C CA . ASP A 1 975 ? -14.384 5.049 40.116 1.00 95.69 975 ASP A CA 1
ATOM 7448 C C . ASP A 1 975 ? -12.997 4.397 40.087 1.00 95.69 975 ASP A C 1
ATOM 7450 O O . ASP A 1 975 ? -12.768 3.317 40.636 1.00 95.69 975 ASP A O 1
ATOM 7454 N N . THR A 1 976 ? -12.057 5.069 39.434 1.00 94.88 976 THR A N 1
ATOM 7455 C CA . THR A 1 976 ? -10.678 4.606 39.282 1.00 94.88 976 THR A CA 1
ATOM 7456 C C . THR A 1 976 ? -9.753 5.182 40.349 1.00 94.88 976 THR A C 1
ATOM 7458 O O . THR A 1 976 ? -8.680 4.625 40.585 1.00 94.88 976 THR A O 1
ATOM 7461 N N . GLN A 1 977 ? -10.152 6.246 41.057 1.00 94.06 977 GLN A N 1
ATOM 7462 C CA . GLN A 1 977 ? -9.278 6.919 42.020 1.00 94.06 977 GLN A CA 1
ATOM 7463 C C . GLN A 1 977 ? -8.962 6.049 43.236 1.00 94.06 977 GLN A C 1
ATOM 7465 O O . GLN A 1 977 ? -7.831 6.070 43.728 1.00 94.06 977 GLN A O 1
ATOM 7470 N N . GLU A 1 978 ? -9.933 5.263 43.712 1.00 90.81 978 GLU A N 1
ATOM 7471 C CA . GLU A 1 978 ? -9.711 4.355 44.842 1.00 90.81 978 GLU A CA 1
ATOM 7472 C C . GLU A 1 978 ? -8.603 3.344 44.514 1.00 90.81 978 GLU A C 1
ATOM 7474 O O . GLU A 1 978 ? -7.667 3.179 45.296 1.00 90.81 978 GLU A O 1
ATOM 7479 N N . SER A 1 979 ? -8.645 2.752 43.316 1.00 93.38 979 SER A N 1
ATOM 7480 C CA . SER A 1 979 ? -7.645 1.771 42.869 1.00 93.38 979 SER A CA 1
ATOM 7481 C C . SER A 1 979 ? -6.262 2.401 42.655 1.00 93.38 979 SER A C 1
ATOM 7483 O O . SER A 1 979 ? -5.245 1.753 42.878 1.00 93.38 979 SER A O 1
ATOM 7485 N N . PHE A 1 980 ? -6.202 3.679 42.271 1.00 94.00 980 PHE A N 1
ATOM 7486 C CA . PHE A 1 980 ? -4.948 4.412 42.054 1.00 94.00 980 PHE A CA 1
ATOM 7487 C C . PHE A 1 980 ? -4.325 5.012 43.321 1.00 94.00 980 PHE A C 1
ATOM 7489 O O . PHE A 1 980 ? -3.191 5.494 43.283 1.00 94.00 980 PHE A O 1
ATOM 7496 N N . THR A 1 981 ? -5.014 4.974 44.463 1.00 90.44 981 THR A N 1
ATOM 7497 C CA . THR A 1 981 ? -4.495 5.535 45.718 1.00 90.44 981 THR A CA 1
ATOM 7498 C C . THR A 1 981 ? -3.174 4.863 46.113 1.00 90.44 981 THR A C 1
ATOM 7500 O O . THR A 1 981 ? -3.107 3.650 46.293 1.00 90.44 981 THR A O 1
ATOM 7503 N N . GLY A 1 982 ? -2.108 5.657 46.262 1.00 89.94 982 GLY A N 1
ATOM 7504 C CA . GLY A 1 982 ? -0.748 5.157 46.509 1.00 89.94 982 GLY A CA 1
ATOM 7505 C C . GLY A 1 982 ? 0.039 4.757 45.251 1.00 89.94 982 GLY A C 1
ATOM 7506 O O . GLY A 1 982 ? 1.215 4.422 45.362 1.00 89.94 982 GLY A O 1
ATOM 7507 N N . HIS A 1 983 ? -0.563 4.861 44.065 1.00 93.44 983 HIS A N 1
ATOM 7508 C CA . HIS A 1 983 ? 0.045 4.566 42.763 1.00 93.44 983 HIS A CA 1
ATOM 7509 C C . HIS A 1 983 ? -0.024 5.753 41.785 1.00 93.44 983 HIS A C 1
ATOM 7511 O O . HIS A 1 983 ? 0.241 5.595 40.595 1.00 93.44 983 HIS A O 1
ATOM 7517 N N . ASN A 1 984 ? -0.347 6.953 42.263 1.00 92.69 984 ASN A N 1
ATOM 7518 C CA . ASN A 1 984 ? -0.284 8.182 41.468 1.00 92.69 984 ASN A CA 1
ATOM 7519 C C . ASN A 1 984 ? 1.179 8.586 41.184 1.00 92.69 984 ASN A C 1
ATOM 7521 O O . ASN A 1 984 ? 2.120 8.064 41.799 1.00 92.69 984 ASN A O 1
ATOM 7525 N N . LEU A 1 985 ? 1.394 9.576 40.308 1.00 91.19 985 LEU A N 1
ATOM 7526 C CA . LEU A 1 985 ? 2.715 10.188 40.151 1.00 91.19 985 LEU A CA 1
ATOM 7527 C C . LEU A 1 985 ? 3.204 10.728 41.488 1.00 91.19 985 LEU A C 1
ATOM 7529 O O . LEU A 1 985 ? 2.445 11.252 42.293 1.00 91.19 985 LEU A O 1
ATOM 7533 N N . CYS A 1 986 ? 4.509 10.644 41.700 1.00 87.25 986 CYS A N 1
ATOM 7534 C CA . CYS A 1 986 ? 5.160 11.108 42.920 1.00 87.25 986 CYS A CA 1
ATOM 7535 C C . CYS A 1 986 ? 4.791 10.294 44.175 1.00 87.25 986 CYS A C 1
ATOM 7537 O O . CYS A 1 986 ? 5.016 10.745 45.297 1.00 87.25 986 CYS A O 1
ATOM 7539 N N . THR A 1 987 ? 4.303 9.059 44.005 1.00 86.44 987 THR A N 1
ATOM 7540 C CA . THR A 1 987 ? 4.194 8.111 45.118 1.00 86.44 987 THR A CA 1
ATOM 7541 C C . THR A 1 987 ? 5.562 7.816 45.752 1.00 86.44 987 THR A C 1
ATOM 7543 O O . THR A 1 987 ? 6.587 7.681 45.075 1.00 86.44 987 THR A O 1
ATOM 7546 N N . GLY A 1 988 ? 5.591 7.745 47.085 1.00 72.25 988 GLY A N 1
ATOM 7547 C CA . GLY A 1 988 ? 6.823 7.688 47.877 1.00 72.25 988 GLY A CA 1
ATOM 7548 C C . GLY A 1 988 ? 7.589 6.363 47.800 1.00 72.25 988 GLY A C 1
ATOM 7549 O O . GLY A 1 988 ? 8.754 6.321 48.199 1.00 72.25 988 GLY A O 1
ATOM 7550 N N . ASP A 1 989 ? 6.966 5.292 47.301 1.00 74.31 989 ASP A N 1
ATOM 7551 C CA . ASP A 1 989 ? 7.611 3.990 47.079 1.00 74.31 989 ASP A CA 1
ATOM 7552 C C . ASP A 1 989 ? 8.214 3.839 45.668 1.00 74.31 989 ASP A C 1
ATOM 7554 O O . ASP A 1 989 ? 8.933 2.872 45.405 1.00 74.31 989 ASP A O 1
ATOM 7558 N N . GLY A 1 990 ? 7.977 4.819 44.786 1.00 73.00 990 GLY A N 1
ATOM 7559 C CA . GLY A 1 990 ? 8.454 4.842 43.405 1.00 73.00 990 GLY A CA 1
ATOM 7560 C C . GLY A 1 990 ? 7.681 3.942 42.434 1.00 73.00 990 GLY A C 1
ATOM 7561 O O . GLY A 1 990 ? 8.106 3.818 41.286 1.00 73.00 990 GLY A O 1
ATOM 7562 N N . VAL A 1 991 ? 6.568 3.325 42.848 1.00 86.12 991 VAL A N 1
ATOM 7563 C CA . VAL A 1 991 ? 5.762 2.403 42.028 1.00 86.12 991 VAL A CA 1
ATOM 7564 C C . VAL A 1 991 ? 4.495 3.108 41.530 1.00 86.12 991 VAL A C 1
ATOM 7566 O O . VAL A 1 991 ? 3.374 2.817 41.948 1.00 86.12 991 VAL A O 1
ATOM 7569 N N . SER A 1 992 ? 4.687 4.072 40.628 1.00 92.94 992 SER A N 1
ATOM 7570 C CA . SER A 1 992 ? 3.589 4.790 39.968 1.00 92.94 992 SER A CA 1
ATOM 7571 C C . SER A 1 992 ? 2.911 3.911 38.910 1.00 92.94 992 SER A C 1
ATOM 7573 O O . SER A 1 992 ? 3.586 3.282 38.094 1.00 92.94 992 SER A O 1
ATOM 7575 N N . GLY A 1 993 ? 1.579 3.917 38.886 1.00 95.12 993 GLY A N 1
ATOM 7576 C CA . GLY A 1 993 ? 0.739 3.398 37.806 1.00 95.12 993 GLY A CA 1
ATOM 7577 C C . GLY A 1 993 ? 0.599 4.360 36.623 1.00 95.12 993 GLY A C 1
ATOM 7578 O O . GLY A 1 993 ? 0.022 3.992 35.607 1.00 95.12 993 GLY A O 1
ATOM 7579 N N . ILE A 1 994 ? 1.140 5.575 36.729 1.00 95.06 994 ILE A N 1
ATOM 7580 C CA . ILE A 1 994 ? 1.129 6.608 35.686 1.00 95.06 994 ILE A CA 1
ATOM 7581 C C . ILE A 1 994 ? 2.569 6.860 35.217 1.00 95.06 994 ILE A C 1
ATOM 7583 O O . ILE A 1 994 ? 3.484 6.970 36.042 1.00 95.06 994 ILE A O 1
ATOM 7587 N N . ASN A 1 995 ? 2.783 6.955 33.905 1.00 92.94 995 ASN A N 1
ATOM 7588 C CA . ASN A 1 995 ? 4.071 7.330 33.325 1.00 92.94 995 ASN A CA 1
ATOM 7589 C C . ASN A 1 995 ? 4.461 8.757 33.711 1.00 92.94 995 ASN A C 1
ATOM 7591 O O . ASN A 1 995 ? 3.628 9.664 33.730 1.00 92.94 995 ASN A O 1
ATOM 7595 N N . GLY A 1 996 ? 5.755 8.968 33.957 1.00 90.38 996 GLY A N 1
ATOM 7596 C CA . GLY A 1 996 ? 6.318 10.311 34.062 1.00 90.38 996 GLY A CA 1
ATOM 7597 C C . GLY A 1 996 ? 6.346 11.018 32.702 1.00 90.38 996 GLY A C 1
ATOM 7598 O O . GLY A 1 996 ? 5.518 10.769 31.828 1.00 90.38 996 GLY A O 1
ATOM 7599 N N . LEU A 1 997 ? 7.322 11.905 32.509 1.00 87.50 997 LEU A N 1
ATOM 7600 C CA . LEU A 1 997 ? 7.615 12.420 31.171 1.00 87.50 997 LEU A CA 1
ATOM 7601 C C . LEU A 1 997 ? 8.466 11.397 30.418 1.00 87.50 997 LEU A C 1
ATOM 7603 O O . LEU A 1 997 ? 9.581 11.088 30.838 1.00 87.50 997 LEU A O 1
ATOM 7607 N N . GLU A 1 998 ? 7.931 10.899 29.311 1.00 88.19 998 GLU A N 1
ATOM 7608 C CA . GLU A 1 998 ? 8.593 9.956 28.421 1.00 88.19 998 GLU A CA 1
ATOM 7609 C C . GLU A 1 998 ? 9.248 10.704 27.263 1.00 88.19 998 GLU A C 1
ATOM 7611 O O . GLU A 1 998 ? 8.655 11.616 26.694 1.00 88.19 998 GLU A O 1
ATOM 7616 N N . PHE A 1 999 ? 10.475 10.322 26.904 1.00 84.44 999 PHE A N 1
ATOM 7617 C CA . PHE A 1 999 ? 11.269 11.034 25.886 1.00 84.44 999 PHE A CA 1
ATOM 7618 C C . PHE A 1 999 ? 11.546 10.218 24.622 1.00 84.44 999 PHE A C 1
ATOM 7620 O O . PHE A 1 999 ? 12.281 10.654 23.734 1.00 84.44 999 PHE A O 1
ATOM 7627 N N . LYS A 1 1000 ? 11.013 8.997 24.564 1.00 84.69 1000 LYS A N 1
ATOM 7628 C CA . LYS A 1 1000 ? 11.105 8.131 23.396 1.00 84.69 1000 LYS A CA 1
ATOM 7629 C C . LYS A 1 1000 ? 9.769 8.167 22.677 1.00 84.69 1000 LYS A C 1
ATOM 7631 O O . LYS A 1 1000 ? 8.800 7.637 23.211 1.00 84.69 1000 LYS A O 1
ATOM 7636 N N . VAL A 1 1001 ? 9.766 8.745 21.478 1.00 85.06 1001 VAL A N 1
ATOM 7637 C CA . VAL A 1 1001 ? 8.552 8.805 20.672 1.00 85.06 1001 VAL A CA 1
ATOM 7638 C C . VAL A 1 1001 ? 8.185 7.459 20.055 1.00 85.06 1001 VAL A C 1
ATOM 7640 O O . VAL A 1 1001 ? 9.061 6.622 19.792 1.00 85.06 1001 VAL A O 1
ATOM 7643 N N . THR A 1 1002 ? 6.893 7.251 19.835 1.00 87.88 1002 THR A N 1
ATOM 7644 C CA . THR A 1 1002 ? 6.357 6.096 19.105 1.00 87.88 1002 THR A CA 1
ATOM 7645 C C . THR A 1 1002 ? 6.324 6.365 17.590 1.00 87.88 1002 THR A C 1
ATOM 7647 O O . THR A 1 1002 ? 6.365 7.519 17.162 1.00 87.88 1002 THR A O 1
ATOM 7650 N N . PRO A 1 1003 ? 6.285 5.326 16.735 1.00 86.25 1003 PRO A N 1
ATOM 7651 C CA . PRO A 1 1003 ? 6.221 5.501 15.279 1.00 86.25 1003 PRO A CA 1
ATOM 7652 C C . PRO A 1 1003 ? 4.996 6.270 14.751 1.00 86.25 1003 PRO A C 1
ATOM 7654 O O . PRO A 1 1003 ? 5.066 6.839 13.660 1.00 86.25 1003 PRO A O 1
ATOM 7657 N N . GLY A 1 1004 ? 3.872 6.256 15.470 1.00 83.31 1004 GLY A N 1
ATOM 7658 C CA . GLY A 1 1004 ? 2.622 6.905 15.071 1.00 83.31 1004 GLY A CA 1
ATOM 7659 C C . GLY A 1 1004 ? 2.445 8.339 15.557 1.00 83.31 1004 GLY A C 1
ATOM 7660 O O . GLY A 1 1004 ? 1.560 9.039 15.064 1.00 83.31 1004 GLY A O 1
ATOM 7661 N N . GLU A 1 1005 ? 3.256 8.815 16.500 1.00 78.94 1005 GLU A N 1
ATOM 7662 C CA . GLU A 1 1005 ? 2.979 10.083 17.171 1.00 78.94 1005 GLU A CA 1
ATOM 7663 C C . GLU A 1 1005 ? 3.769 11.285 16.648 1.00 78.94 1005 GLU A C 1
ATOM 7665 O O . GLU A 1 1005 ? 4.884 11.171 16.145 1.00 78.94 1005 GLU A O 1
ATOM 7670 N N . ASP A 1 1006 ? 3.180 12.464 16.873 1.00 70.69 1006 ASP A N 1
ATOM 7671 C CA . ASP A 1 1006 ? 3.944 13.708 16.937 1.00 70.69 1006 ASP A CA 1
ATOM 7672 C C . ASP A 1 1006 ? 4.293 13.982 18.396 1.00 70.69 1006 ASP A C 1
ATOM 7674 O O . ASP A 1 1006 ? 3.422 13.806 19.265 1.00 70.69 1006 ASP A O 1
ATOM 7678 N N . PRO A 1 1007 ? 5.499 14.491 18.675 1.00 71.06 1007 PRO A N 1
ATOM 7679 C CA . PRO A 1 1007 ? 5.899 14.779 20.036 1.00 71.06 1007 PRO A CA 1
ATOM 7680 C C . PRO A 1 1007 ? 5.031 15.868 20.673 1.00 71.06 1007 PRO A C 1
ATOM 7682 O O . PRO A 1 1007 ? 4.826 16.939 20.103 1.00 71.06 1007 PRO A O 1
ATOM 7685 N N . LEU A 1 1008 ? 4.584 15.615 21.905 1.00 69.38 1008 LEU A N 1
ATOM 7686 C CA . LEU A 1 1008 ? 3.753 16.505 22.720 1.00 69.38 1008 LEU A CA 1
ATOM 7687 C C . LEU A 1 1008 ? 4.415 17.878 22.942 1.00 69.38 1008 LEU A C 1
ATOM 7689 O O . LEU A 1 1008 ? 3.756 18.916 22.934 1.00 69.38 1008 LEU A O 1
ATOM 7693 N N . LEU A 1 1009 ? 5.740 17.895 23.131 1.00 67.19 1009 LEU A N 1
ATOM 7694 C CA . LEU A 1 1009 ? 6.527 19.107 23.373 1.00 67.19 1009 LEU A CA 1
ATOM 7695 C C . LEU A 1 1009 ? 7.739 19.176 22.436 1.00 67.19 1009 LEU A C 1
ATOM 7697 O O . LEU A 1 1009 ? 8.877 18.971 22.855 1.00 67.19 1009 LEU A O 1
ATOM 7701 N N . SER A 1 1010 ? 7.507 19.512 21.165 1.00 64.50 1010 SER A N 1
ATOM 7702 C CA . SER A 1 1010 ? 8.568 19.658 20.152 1.00 64.50 1010 SER A CA 1
ATOM 7703 C C . SER A 1 1010 ? 9.659 20.675 20.536 1.00 64.50 1010 SER A C 1
ATOM 7705 O O . SER A 1 1010 ? 10.843 20.442 20.293 1.00 64.50 1010 SER A O 1
ATOM 7707 N N . PHE A 1 1011 ? 9.296 21.762 21.232 1.00 60.88 1011 PHE A N 1
ATOM 7708 C CA . PHE A 1 1011 ? 10.243 22.775 21.730 1.00 60.88 1011 PHE A CA 1
ATOM 7709 C C . PHE A 1 1011 ? 11.273 22.215 22.732 1.00 60.88 1011 PHE A C 1
ATOM 7711 O O . PHE A 1 1011 ? 12.336 22.811 22.922 1.00 60.88 1011 PHE A O 1
ATOM 7718 N N . PHE A 1 1012 ? 10.985 21.078 23.377 1.00 56.28 1012 PHE A N 1
ATOM 7719 C CA . PHE A 1 1012 ? 11.922 20.428 24.292 1.00 56.28 1012 PHE A CA 1
ATOM 7720 C C . PHE A 1 1012 ? 13.151 19.900 23.538 1.00 56.28 1012 PHE A C 1
ATOM 7722 O O . PHE A 1 1012 ? 14.263 20.000 24.052 1.00 56.28 1012 PHE A O 1
ATOM 7729 N N . GLY A 1 1013 ? 12.986 19.483 22.276 1.00 55.16 1013 GLY A N 1
ATOM 7730 C CA . GLY A 1 1013 ? 14.089 19.047 21.415 1.00 55.16 1013 GLY A CA 1
ATOM 7731 C C . GLY A 1 1013 ? 15.082 20.170 21.105 1.00 55.16 1013 GLY A C 1
ATOM 7732 O O . GLY A 1 1013 ? 16.276 19.909 20.948 1.00 55.16 1013 GLY A O 1
ATOM 7733 N N . PHE A 1 1014 ? 14.610 21.423 21.105 1.00 55.41 1014 PHE A N 1
ATOM 7734 C CA . PHE A 1 1014 ? 15.446 22.619 20.979 1.00 55.41 1014 PHE A CA 1
ATOM 7735 C C . PHE A 1 1014 ? 16.205 22.943 22.277 1.00 55.41 1014 PHE A C 1
ATOM 7737 O O . PHE A 1 1014 ? 17.374 23.322 22.232 1.00 55.41 1014 PHE A O 1
ATOM 7744 N N . LEU A 1 1015 ? 15.563 22.781 23.439 1.00 53.75 1015 LEU A N 1
ATOM 7745 C CA . LEU A 1 1015 ? 16.168 23.069 24.748 1.00 53.75 1015 LEU A CA 1
ATOM 7746 C C . LEU A 1 1015 ? 17.135 21.971 25.218 1.00 53.75 1015 LEU A C 1
ATOM 7748 O O . LEU A 1 1015 ? 18.137 22.268 25.868 1.00 53.75 1015 LEU A O 1
ATOM 7752 N N . VAL A 1 1016 ? 16.848 20.710 24.891 1.00 54.41 1016 VAL A N 1
ATOM 7753 C CA . VAL A 1 1016 ? 17.584 19.523 25.340 1.00 54.41 1016 VAL A CA 1
ATOM 7754 C C . VAL A 1 1016 ? 17.863 18.621 24.134 1.00 54.41 1016 VAL A C 1
ATOM 7756 O O . VAL A 1 1016 ? 17.264 17.564 23.992 1.00 54.41 1016 VAL A O 1
ATOM 7759 N N . SER A 1 1017 ? 18.747 19.085 23.238 1.00 50.62 1017 SER A N 1
ATOM 7760 C CA . SER A 1 1017 ? 19.352 18.360 22.093 1.00 50.62 1017 SER A CA 1
ATOM 7761 C C . SER A 1 1017 ? 18.653 17.047 21.689 1.00 50.62 1017 SER A C 1
ATOM 7763 O O . SER A 1 1017 ? 19.140 15.960 22.002 1.00 50.62 1017 SER A O 1
ATOM 7765 N N . GLY A 1 1018 ? 17.523 17.152 20.985 1.00 54.88 1018 GLY A N 1
ATOM 7766 C CA . GLY A 1 1018 ? 16.836 16.003 20.381 1.00 54.88 1018 GLY A CA 1
ATOM 7767 C C . GLY A 1 1018 ? 15.960 15.161 21.319 1.00 54.88 1018 GLY A C 1
ATOM 7768 O O . GLY A 1 1018 ? 15.510 14.095 20.908 1.00 54.88 1018 GLY A O 1
ATOM 7769 N N . GLN A 1 1019 ? 15.697 15.599 22.556 1.00 60.44 1019 GLN A N 1
ATOM 7770 C CA . GLN A 1 1019 ? 14.692 14.968 23.417 1.00 60.44 1019 GLN A CA 1
ATOM 7771 C C . GLN A 1 1019 ? 13.304 15.541 23.153 1.00 60.44 1019 GLN A C 1
ATOM 7773 O O . GLN A 1 1019 ? 13.054 16.726 23.360 1.00 60.44 1019 GLN A O 1
ATOM 7778 N N . PHE A 1 1020 ? 12.385 14.676 22.751 1.00 73.38 1020 PHE A N 1
ATOM 7779 C CA . PHE A 1 1020 ? 11.004 15.029 22.484 1.00 73.38 1020 PHE A CA 1
ATOM 7780 C C . PHE A 1 1020 ? 10.091 14.340 23.484 1.00 73.38 1020 PHE A C 1
ATOM 7782 O O . PHE A 1 1020 ? 10.261 13.152 23.734 1.00 73.38 1020 PHE A O 1
ATOM 7789 N N . VAL A 1 1021 ? 9.135 15.067 24.062 1.00 80.94 1021 VAL A N 1
ATOM 7790 C CA . VAL A 1 1021 ? 8.198 14.460 25.015 1.00 80.94 1021 VAL A CA 1
ATOM 7791 C C . VAL A 1 1021 ? 7.141 13.672 24.251 1.00 80.94 1021 VAL A C 1
ATOM 7793 O O . VAL A 1 1021 ? 6.436 14.239 23.421 1.00 80.94 1021 VAL A O 1
ATOM 7796 N N . SER A 1 1022 ? 7.060 12.379 24.535 1.00 87.50 1022 SER A N 1
ATOM 7797 C CA . SER A 1 1022 ? 6.099 11.428 23.977 1.00 87.50 1022 SER A CA 1
ATOM 7798 C C . SER A 1 1022 ? 4.692 11.668 24.530 1.00 87.50 1022 SER A C 1
ATOM 7800 O O . SER A 1 1022 ? 4.540 12.102 25.681 1.00 87.50 1022 SER A O 1
ATOM 7802 N N . ARG A 1 1023 ? 3.656 11.341 23.748 1.00 88.31 1023 ARG A N 1
ATOM 7803 C CA . ARG A 1 1023 ? 2.251 11.386 24.192 1.00 88.31 1023 ARG A CA 1
ATOM 7804 C C . ARG A 1 1023 ? 1.941 10.318 25.237 1.00 88.31 1023 ARG A C 1
ATOM 7806 O O . ARG A 1 1023 ? 1.013 10.501 26.016 1.00 88.31 1023 ARG A O 1
ATOM 7813 N N . THR A 1 1024 ? 2.789 9.295 25.358 1.00 91.38 1024 THR A N 1
ATOM 7814 C CA . THR A 1 1024 ? 2.712 8.273 26.415 1.00 91.38 1024 THR A CA 1
ATOM 7815 C C . THR A 1 1024 ? 2.927 8.832 27.825 1.00 91.38 1024 THR A C 1
ATOM 7817 O O . THR A 1 1024 ? 2.695 8.129 28.814 1.00 91.38 1024 THR A O 1
ATOM 7820 N N . SER A 1 1025 ? 3.415 10.072 27.932 1.00 91.38 1025 SER A N 1
ATOM 7821 C CA . SER A 1 1025 ? 3.626 10.768 29.200 1.00 91.38 1025 SER A CA 1
ATOM 7822 C C . SER A 1 1025 ? 2.308 10.980 29.940 1.00 91.38 1025 SER A C 1
ATOM 7824 O O . SER A 1 1025 ? 1.299 11.297 29.318 1.00 91.38 1025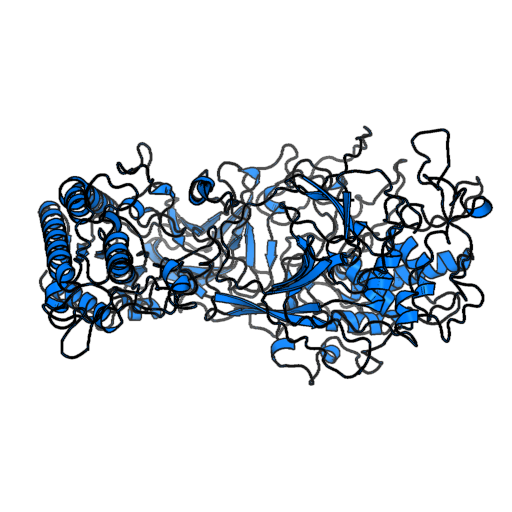 SER A O 1
ATOM 7826 N N . VAL A 1 1026 ? 2.320 10.878 31.273 1.00 92.94 1026 VAL A N 1
ATOM 7827 C CA . VAL A 1 1026 ? 1.151 11.175 32.133 1.00 92.94 1026 VAL A CA 1
ATOM 7828 C C . VAL A 1 1026 ? -0.063 10.256 31.870 1.00 92.94 1026 VAL A C 1
ATOM 7830 O O . VAL A 1 1026 ? -1.173 10.530 32.314 1.00 92.94 1026 VAL A O 1
ATOM 7833 N N . HIS A 1 1027 ? 0.151 9.116 31.210 1.00 95.75 1027 HIS A N 1
ATOM 7834 C CA . HIS A 1 1027 ? -0.871 8.093 30.973 1.00 95.75 1027 HIS A CA 1
ATOM 7835 C C . HIS A 1 1027 ? -0.633 6.826 31.813 1.00 95.75 1027 HIS A C 1
ATOM 7837 O O . HIS A 1 1027 ? 0.488 6.617 32.296 1.00 95.75 1027 HIS A O 1
ATOM 7843 N N . PRO A 1 1028 ? -1.653 5.966 32.005 1.00 97.12 1028 PRO A N 1
ATOM 7844 C CA . PRO A 1 1028 ? -1.500 4.702 32.712 1.00 97.12 1028 PRO A CA 1
ATOM 7845 C C . PRO A 1 1028 ? -0.451 3.797 32.058 1.00 97.12 1028 PRO A C 1
ATOM 7847 O O . PRO A 1 1028 ? -0.466 3.553 30.855 1.00 97.12 1028 PRO A O 1
ATOM 7850 N N . ASN A 1 1029 ? 0.449 3.250 32.865 1.00 96.31 1029 ASN A N 1
ATOM 7851 C CA . ASN A 1 1029 ? 1.404 2.241 32.418 1.00 96.31 1029 ASN A CA 1
ATOM 7852 C C . ASN A 1 1029 ? 0.836 0.824 32.611 1.00 96.31 1029 ASN A C 1
ATOM 7854 O O . ASN A 1 1029 ? -0.363 0.631 32.840 1.00 96.31 1029 ASN A O 1
ATOM 7858 N N . GLY A 1 1030 ? 1.691 -0.199 32.541 1.00 95.75 1030 GLY A N 1
ATOM 7859 C CA . GLY A 1 1030 ? 1.279 -1.584 32.784 1.00 95.75 1030 GLY A CA 1
ATOM 7860 C C . GLY A 1 1030 ? 0.564 -1.792 34.128 1.00 95.75 1030 GLY A C 1
ATOM 7861 O O . GLY A 1 1030 ? -0.432 -2.503 34.159 1.00 95.75 1030 GLY A O 1
ATOM 7862 N N . ILE A 1 1031 ? 1.010 -1.122 35.197 1.00 96.50 1031 ILE A N 1
ATOM 7863 C CA . ILE A 1 1031 ? 0.371 -1.171 36.522 1.00 96.50 1031 ILE A CA 1
ATOM 7864 C C . ILE A 1 1031 ? -0.938 -0.381 36.501 1.00 96.50 1031 ILE A C 1
ATOM 7866 O O . ILE A 1 1031 ? -1.961 -0.874 36.962 1.00 96.50 1031 ILE A O 1
ATOM 7870 N N . GLY A 1 1032 ? -0.940 0.831 35.940 1.00 97.44 1032 GLY A N 1
ATOM 7871 C CA . GLY A 1 1032 ? -2.150 1.657 35.885 1.00 97.44 1032 GLY A CA 1
ATOM 7872 C C . GLY A 1 1032 ? -3.298 0.987 35.129 1.00 97.44 1032 GLY A C 1
ATOM 7873 O O . GLY A 1 1032 ? -4.444 1.040 35.565 1.00 97.44 1032 GLY A O 1
ATOM 7874 N N . THR A 1 1033 ? -2.999 0.294 34.031 1.00 98.12 1033 THR A N 1
ATOM 7875 C CA . THR A 1 1033 ? -4.004 -0.486 33.291 1.00 98.12 1033 THR A CA 1
ATOM 7876 C C . THR A 1 1033 ? -4.522 -1.695 34.082 1.00 98.12 1033 THR A C 1
ATOM 7878 O O . THR A 1 1033 ? -5.697 -2.032 33.951 1.00 98.12 1033 THR A O 1
ATOM 7881 N N . ASP A 1 1034 ? -3.711 -2.306 34.956 1.00 98.12 1034 ASP A N 1
ATOM 7882 C CA . ASP A 1 1034 ? -4.186 -3.341 35.892 1.00 98.12 1034 ASP A CA 1
ATOM 7883 C C . ASP A 1 1034 ? -5.159 -2.747 36.929 1.00 98.12 1034 ASP A C 1
ATOM 7885 O O . ASP A 1 1034 ? -6.184 -3.352 37.238 1.00 98.12 1034 ASP A O 1
ATOM 7889 N N . LEU A 1 1035 ? -4.882 -1.537 37.428 1.00 97.88 1035 LEU A N 1
ATOM 7890 C CA . LEU A 1 1035 ? -5.740 -0.834 38.392 1.00 97.88 1035 LEU A CA 1
ATOM 7891 C C . LEU A 1 1035 ? -7.078 -0.402 37.775 1.00 97.88 1035 LEU A C 1
ATOM 7893 O O . LEU A 1 1035 ? -8.122 -0.548 38.408 1.00 97.88 1035 LEU A O 1
ATOM 7897 N N . TYR A 1 1036 ? -7.072 0.076 36.527 1.00 98.19 1036 TYR A N 1
ATOM 7898 C CA . TYR A 1 1036 ? -8.304 0.332 35.769 1.00 98.19 1036 TYR A CA 1
ATOM 7899 C C . TYR A 1 1036 ? -9.134 -0.941 35.591 1.00 98.19 1036 TYR A C 1
ATOM 7901 O O . TYR A 1 1036 ? -10.346 -0.931 35.805 1.00 98.19 1036 TYR A O 1
ATOM 7909 N N . SER A 1 1037 ? -8.472 -2.044 35.230 1.00 98.19 1037 SER A N 1
ATOM 7910 C CA . SER A 1 1037 ? -9.121 -3.345 35.093 1.00 98.19 1037 SER A CA 1
ATOM 7911 C C . SER A 1 1037 ? -9.775 -3.769 36.408 1.00 98.19 1037 SER A C 1
ATOM 7913 O O . SER A 1 1037 ? -10.954 -4.109 36.426 1.00 98.19 1037 SER A O 1
ATOM 7915 N N . GLN A 1 1038 ? -9.047 -3.666 37.522 1.00 97.69 1038 GLN A N 1
ATOM 7916 C CA . GLN A 1 1038 ? -9.568 -3.971 38.853 1.00 97.69 1038 GLN A CA 1
ATOM 7917 C C . GLN A 1 1038 ? -10.773 -3.095 39.227 1.00 97.69 1038 GLN A C 1
ATOM 7919 O O . GLN A 1 1038 ? -11.745 -3.600 39.788 1.00 97.69 1038 GLN A O 1
ATOM 7924 N N . ALA A 1 1039 ? -10.735 -1.796 38.916 1.00 97.62 1039 ALA A N 1
ATOM 7925 C CA . ALA A 1 1039 ? -11.853 -0.892 39.166 1.00 97.62 1039 ALA A CA 1
ATOM 7926 C C . ALA A 1 1039 ? -13.117 -1.336 38.409 1.00 97.62 1039 ALA A C 1
ATOM 7928 O O . ALA A 1 1039 ? -14.197 -1.398 39.004 1.00 97.62 1039 ALA A O 1
ATOM 7929 N N . LEU A 1 1040 ? -12.984 -1.713 37.130 1.00 97.75 1040 LEU A N 1
ATOM 7930 C CA . LEU A 1 1040 ? -14.108 -2.233 36.352 1.00 97.75 1040 LEU A CA 1
ATOM 7931 C C . LEU A 1 1040 ? -14.612 -3.575 36.902 1.00 97.75 1040 LEU A C 1
ATOM 7933 O O . LEU A 1 1040 ? -15.817 -3.737 37.080 1.00 97.75 1040 LEU A O 1
ATOM 7937 N N . GLU A 1 1041 ? -13.719 -4.521 37.199 1.00 97.25 1041 GLU A N 1
ATOM 7938 C CA . GLU A 1 1041 ? -14.088 -5.823 37.777 1.00 97.25 1041 GLU A CA 1
ATOM 7939 C C . GLU A 1 1041 ? -14.875 -5.653 39.080 1.00 97.25 1041 GLU A C 1
ATOM 7941 O O . GLU A 1 1041 ? -15.915 -6.286 39.276 1.00 97.25 1041 GLU A O 1
ATOM 7946 N N . ASN A 1 1042 ? -14.426 -4.743 39.948 1.00 95.56 1042 ASN A N 1
ATOM 7947 C CA . ASN A 1 1042 ? -15.125 -4.410 41.181 1.00 95.56 1042 ASN A CA 1
ATOM 7948 C C . ASN A 1 1042 ? -16.510 -3.817 40.894 1.00 95.56 1042 ASN A C 1
ATOM 7950 O O . ASN A 1 1042 ? -17.486 -4.262 41.498 1.00 95.56 1042 ASN A O 1
ATOM 7954 N N . ALA A 1 1043 ? -16.626 -2.854 39.977 1.00 95.12 1043 ALA A N 1
ATOM 7955 C CA . ALA A 1 1043 ? -17.909 -2.243 39.631 1.00 95.12 1043 ALA A CA 1
ATOM 7956 C C . ALA A 1 1043 ? -18.905 -3.272 39.065 1.00 95.12 1043 ALA A C 1
ATOM 7958 O O . ALA A 1 1043 ? -20.060 -3.314 39.485 1.00 95.12 1043 ALA A O 1
ATOM 7959 N N . LEU A 1 1044 ? -18.449 -4.159 38.176 1.00 94.31 1044 LEU A N 1
ATOM 7960 C CA . LEU A 1 1044 ? -19.276 -5.219 37.595 1.00 94.31 1044 LEU A CA 1
ATOM 7961 C C . LEU A 1 1044 ? -19.651 -6.314 38.603 1.00 94.31 1044 LEU A C 1
ATOM 7963 O O . LEU A 1 1044 ? -20.671 -6.967 38.429 1.00 94.31 1044 LEU A O 1
ATOM 7967 N N . ALA A 1 1045 ? -18.857 -6.540 39.652 1.00 90.94 1045 ALA A N 1
ATOM 7968 C CA . ALA A 1 1045 ? -19.174 -7.530 40.683 1.00 90.94 1045 ALA A CA 1
ATOM 7969 C C . ALA A 1 1045 ? -20.260 -7.061 41.673 1.00 90.94 1045 ALA A C 1
ATOM 7971 O O . ALA A 1 1045 ? -20.916 -7.895 42.302 1.00 90.94 1045 ALA A O 1
ATOM 7972 N N . HIS A 1 1046 ? -20.436 -5.747 41.846 1.00 83.06 1046 HIS A N 1
ATOM 7973 C CA . HIS A 1 1046 ? -21.413 -5.169 42.781 1.00 83.06 1046 HIS A CA 1
ATOM 7974 C C . HIS A 1 1046 ? -22.818 -4.994 42.181 1.00 83.06 1046 HIS A C 1
ATOM 7976 O O . HIS A 1 1046 ? -23.763 -4.752 42.937 1.00 83.06 1046 HIS A O 1
ATOM 7982 N N . HIS A 1 1047 ? -22.947 -5.137 40.861 1.00 70.50 1047 HIS A N 1
ATOM 7983 C CA . HIS A 1 1047 ? -24.137 -4.840 40.063 1.00 70.50 1047 HIS A CA 1
ATOM 7984 C C . HIS A 1 1047 ? -24.426 -5.983 39.090 1.00 70.50 1047 HIS A C 1
ATOM 7986 O O . HIS A 1 1047 ? -25.572 -6.483 39.075 1.00 70.50 1047 HIS A O 1
#

Radius of gyration: 33.52 Å; chains: 1; bounding box: 79×72×104 Å

InterPro domains:
  IPR036514 SGNH hydrolase superfamily [G3DSA:3.40.50.1110] (722-1046)
  IPR037460 Streptomyces scabies esterase-like [PTHR37981] (722-990)
  IPR037460 Streptomyces scabies esterase-like [cd01823] (724-1043)

Foldseek 3Di:
DDDAQQAAAEAEAQPPPDPCVPPPRYAYLHLADRPFCADNNNQKTWRDKDFPQFDFPPAPPDLPDQQQRPTDRWIKTWIQGRVPSDIDIDTDDLQDDDFDPDDDDDDDDDDDDDDDDDDDDDDDDFADQWDLFGPPAFFLQTFPDQLQKAAQAFLLLLLQLLLCLQVLQQQDKQDQCQLPNNAHIDGLCVLQPADAADQGDTAFSLLLLLLLCVQPNSGQADPVFAHLWIWTGDAPFGQLCPPPPDLLRGDNLNGQNQTGRNRDRAQRTDVVSADDDSVRHGPGHHDDSSLSSCLNHPNSSVSNNSNRLLRVLSRLQVVLQAFEAPNHNFFLLRSLQSQQCSVQNFADDDPVPAQGGGKDQQQLLAPQADLSDFQQQVPHPCCVVVVSNHRRSSSSLSCQLRFGKDFLAWAFDLVLLDIDTRIGTSYDHWHALDPVLSSLSDANRCQQADCVFQNADSVDPLRQPDDDDPPCSIRSHGRHYTYRDPPDDCVHRGIGHDRSHDPVCSDSVSSVDPDDDPRSNDRYAAADQDDDFPQWAKAWQDPRQGSHDPPRDDADDHAFDKIKGQQDADPSNYQSLSSFKIWIQHAYNRIKIKGAAAQPVPSSNKMKMKGWRHWWQAQWKKWKKAWATLDQQQAQFWWKWKDLAPRDIFIAGGGRSQNHTDIDTSWIDRRHTGMMIMTMSYDLDNDCCVVQVVSPDDASHRPGMHMGTMMIIHTFPHAAQAEEEEEEACLRQVQLADQFRSRQFADASPLNRFHPQRRHLLFLQQVFDFPPGPHGPVVCVVSVPRNYIYYYQYGHLDALQLQADDRVDDDDGDDDPVPDHNCQRPRRHRRNVNSRSFAQSHAAYEYEHDCNLLPVLQQVLQQLVCCPPVNADAQQQPADPPGPGGSLVSSVCCLPPPVLVSVLNSVVSSCVHHQNYAYEYEADAQQDDADDDDASGHNVHSVSSSVSSVSNLVSNQVSQVVSDDPPTHHHHYQYLHVLQVQQHPPRPVPRHQFAAFDFDETNRHDFSCPCVCVVPVHGGTYPSHSHGYSSSSNSSSVSVNVRSVVD

Organism: NCBI:txid228973

Secondary structure (DSSP, 8-state):
-EEETTTEEEEESTT-----TT-TTEEEETTS-TTPEEPTTSSEEEEEEEETT------SS-TT---------SEEEEEEETTTTEEEEEE--TT-----------------PPPP---------PPPSS-SS-TT-SBSS-SS-TT-PEE---HHHHHHHHHHHTTT---PPBPTTGGG--PPPB-HHHHSPPPPPTTS----HHHHHHHHHHHHTT-SB-TTSPTT-EESBPEEESS--TTSSSTT---GGG-EEEETTTTB-TT-BPTT---B-TTS-B---PPPHHHHHHHHH-HHHHHHHHHHHHHHHHHHHHHTT--BTT--TTBSGGGHHHHHHHHH-EE---TT----EE-GGG-TT-TTS-TT--STTSS-GGGGG-GGGS-HHHHHHHHHHH--EEEEEEEEETTTTEEEEEEEESSPPPB-SSHHHHHT-SPPGGGG--HHHHSB-TTSSSSB---SSTT-TT---B-S-B-SSTT--HHHHS-B---SS-TT--SHHHHT-TTS-TTTTSPSS--B-PPPSTTEEEEES-SSPPSS-TTS--PPP--SEEEEEE----TTS--GGGGG-EEEE-SBTTEEEEEE-B-TT-GGG-EEEEEE-SS--TT-EEEEEEEE-SSS---S-EEEEEE-SSS-EEEEEE----SS-EEEEEEEEE--SS-EEEEE-B-SSS-GGGGSGGGTPPPSTTTSEEEE-EEEEEE-SS--SEEEEEEESHHHHTTTS--B-GGGSB-TT-GGG-B----BTT-HHHHPPPTT-SS-HHHHHHTT-TTEEEEE---TT--GGGTS-SSSS-SS--B-TTS-BGGGTTTTSPPTTTT----TT--EEEEE-STTTTTHHHHHHHHHHHHHHHSS--GGGPPPTT-SS-HHHHHHHHHHHTHHHHHHHHHHHHHHH-TT-EEEEE-PPPSB-TT---SSS-HHHHHHHHHHHHHHHHHHHHHHHHH--TTSPPEEEE--HHHHTT-SBT-TTS--SB-----S--TTPPPTBHHHHHHTTT--B-TTTTSB-HHHHHHHHHHHHHHHHH-

Sequence (1047 aa):
MQSAQEGGFHLTGGNVDADLTGVEGVDQIPQAGPHAVISSTGALVVDSIKPSGVTEVEPAGDPTSSAVVGVNTQPEIVATAVVTDESITFSLDEANLGEVRQSSRAAGLVEVQAGPGSGALSRGVVGDPHNPVEDERSCSIPRNDPVNQAYQPKPRQVEWAVDRAVKGELTETRPANWRNLGMASYSPQAMFPPVPLVGGGTIPPQIVLGVLMQESNLWQASRYTAPGNTGNPLIGSYYGNRNAASIWEIDYGQADCGYGIGQITDGMRLPGYERTDDSGRPIETALPYAQQRAIALDYTANIAKAVRMLGQKWNELANAGMLINDGRSAYIENWFFTTWAYNSGFHPPTEDGTPWGVGWFNNPINTIYPVSRTPFLEGTQNDASNPQYWPYPEKIIGWAAYGTSLVETQYADPTSRSYVSQRVSSFRTAWWNGNDLRSLATPPAHIFCDPAVNDCDPGVPEPCQLSTSTDHYYECWWNAPVVWRDGVDCDYMCGHGFERFPSSYDTEASSMAYSLPALTLRSSFLANCSPPPTGVVVVDDTTQRNARTSGECAHRTTAGSFEFSFAQADANGRYPAKVDLHQQGGGFNGHFWFAHMRDKTEPNTHVTGTWTRGADMTGTWTRVWVHLPDYAGWTQQAGYTVNLGDGTTQTRYLPQRRYSNEWVSLGVFQMKGEPSVSLSNSLVDDDTTKRYEESGVFDIDGVDNIAWDAVGFQALPGKPDEFVVALGDSFGSGEGAGEYEPWSDNNGSVIVSKNACHQSANAWIRKTTLPGDDATIGSRSDRADVGMDFHFLACSGAVSENLLPHHSIEGNNPSSDEEQSGAYGQAGMVSQLDAGYLDENTTLVTMSIGGNDMRFSDIVSSCVKAYLTVLAVDCSTAVLSGDTEPSIDAGHHRLEHEFPDRLTTVLQFVRERAPNARIAVTGYPKLFESGTNCILIDTSNQGWLNDFADAMNETIRQTVEAANRADEPEVLFVDTQESFTGHNLCTGDGVSGINGLEFKVTPGEDPLLSFFGFLVSGQFVSRTSVHPNGIGTDLYSQALENALAHH